Protein AF-A0A4D9DZ96-F1 (afdb_monomer)

pLDDT: mean 73.85, std 21.6, range [24.02, 98.56]

Sequence (1120 aa):
MMEALGLLLLLVPASGSAAPAWDPAGYLLYCPCMGRFGNQADHFLGSLAFAKTLNRTLAVPPWIEYRHHRPPYTNLHVSYKEYFKLEPLLEYHRVISLEDFMKRLAPIHWPPGKRVAYCFEAAAQRSSDKRTCPMKDGNPFGPFWNQFNVEFNRSELFGGISFSLSYKDHWIQRFPPSEHPVLALPGAPAQFPVLEEHRPLHKYVVWSDEMVQKGEAYIHSLLVRPYVGIHLRIGSDWKNACNMLKDGTAGSHFMASPQCVGYDRNNAVPLTMDMCLPDLKEIKRALKLWVKEVEAKSVYIATDSEPYTTEIQQLFKGKIKVVNVQPEVAQIDLYILGQSDHFIGNCVSSFTAFVKRERFQHSWPSWITRLSNLPSHRPVIMSKLKSSESVRVVVRCRPMNGKEKAASYDKVVDVDVKLGQVSVKNPRGTSHELPKTFTFDAVYDWNSKQFELYDETFRLLVDSVLQGFNGTIFAYGQTGTGKTYTMEGVRGDPEKRGVIPNSFDHIFTHISRSQNQQYLVRASYLEIYQEEIRDLLSKDQSKRLELKERPDTGVYVKDLSSFVTKSVKEIEHVMNVGNQNRSVGATNMNEHSSRSHAIFVITIECSEVGLDGENHIRVGKLNLVDLAGSERQAKTGAQGERLKEATKINLSLSALGNVISALVDGKSTHIPYRDSKLTRLLQDSLGGNAKTVMVANIGPASYNVEETLTTLRYANRAKNIKNKPRVNEDPKDALLREFQEEIARLKAQLEKRSVGKRKRRERRRDGGEEEEEDGEEGDEGDDKDDYWREQQEKLEIEKKAIVEDHSLVAEEKMRLLKEKEKKMEDLKREKEAAEMLGAKIKAMESKLLVGGKNIVDHTNEQQKILEQKRQEIAEQKRREREIQQQMESRDEETLELKETYSSLQQEVDIKTKKLKKLFSKLQAVKAEIHDLQEEHIKERQELEQTQNELTRELKLKHLIIENFIPLEEKNKIMNRSFFDEEEDQWKLHPITRLDNQQMMKRPVSAVGYKRPLSQHARMSMMIRPEARYRAENIVLLELDMPSRTTRDYEGPAIAPKVQAALAAALQDEDEIQVDASTFESMSNKKSKSRPKTGRKSGGSSSSGSSGSPLYPQSRGLVPK

Secondary structure (DSSP, 8-state):
----S------PPP---PPPPP-TT-EEEE---SSSHHHHHHHHHHHHHHHHHTT-EEEEPPEEE--TTSTT-PPEEE-HHHHB-SGGGGGTS-EEEHHHIIIIIHHHHS-TTS-EEEEEHHHHTTSTTSSS--SSSSTTHHHHHHTTT---SEEEEE-S--SSGGGHHHHHHHS-TTT-SEEEESS-SS-SSPPGGGGGGGGG-PBPHHHHHHHHHHHHHH--SSEEEEEE---HHHHHHHGGGTTSTT-S--TTTHHHH-S-TTS-----HHHHS--HHHHHHHHHHHHHHTT-SEEEEEESS---HHHHHHHTTTSSEEEE---SSHHHHHHHHHT-SEEEE-SS-HHHHHHHHHHHHTT--EEE---S--------SS----SSEEPEEEEEEPPPPHHHHHTT--B-EEEETTTTEEEE--TTS-TTPPPEEEE-SEEE-TT--HHHHIIIIIHHHHHHHHTTB-EEEEEESSTTSSHHHHHTB-TT-TTTB-HHHHHHHHHHHHHHH-SSEEEEEEEEEEEEETTEEEESS-S-SS-EE-EEEETTTEEEETT---EE-SSHHHHHHHHHHHHHHHHHT--TT--GGGSSEEEEEEEEEEEEE-TTSSEEEEEEEEEEEEPPP---GGGT---THHHHHHHHHHHHHHHHHHHHHHHHHS--S---GGG-HHHHHTGGGTTSSSEEEEEEEE--BGGGHHHHHHHHHHHHHHTT-EE---B-B-TTHHHHHHHHHHHHHHHHHHHHHHHHHHTTSSSS---------------TTSHHHHHHHHHHHHHHHHHHHHHH-SSS-HHHHHHHHHHHHHHHHHHHHHHHHHHHHHHHHHHHHTTSEES--S--HHHHHHHHHHHHHHHHHHHHHHHHHHHHHHHHHHHHHHHHHH---SSHHHHHHHHHHHHHHHHHHHHHHHHHHHHHHHHHHHHHHHHHHHHHHHHHHHHHHHHHHHHHS-HHHHHHHHTTEEEETTTTEEEEPP---SS---PPPPPPPTTSSSS---HHHHHHHHH---GGGS---S----PPPPS--TTS-PPPP--HHHHHHHHHTTSPPPP-----TT-S--------------------------------PPPP----

Solvent-accessible surface area (backbone atoms only — not comparable to full-atom values): 64951 Å² total; per-residue (Å²): 136,78,91,91,89,86,87,89,86,86,83,79,80,77,94,68,87,75,76,88,75,87,61,78,54,12,36,34,38,43,34,59,58,52,74,51,63,35,46,31,51,29,22,46,41,30,32,54,52,40,19,52,67,69,58,19,35,27,31,48,46,48,48,61,44,80,29,77,91,43,89,91,45,55,72,45,76,43,57,52,64,69,53,24,46,66,70,56,36,53,80,78,36,60,67,44,48,34,67,57,41,57,70,70,44,25,74,80,78,49,34,84,85,65,28,48,32,40,38,46,45,82,48,8,54,70,34,97,82,44,60,46,50,62,47,47,69,56,86,51,29,26,66,64,37,51,77,72,73,54,66,69,72,49,51,49,73,43,74,101,73,62,72,51,80,92,34,43,66,62,48,48,71,76,50,37,31,90,85,38,41,58,45,34,29,53,41,49,53,40,51,85,50,49,52,77,87,40,50,70,56,52,76,34,67,39,68,14,71,68,45,50,54,54,31,51,52,50,44,70,74,74,51,44,86,37,24,35,15,35,48,45,62,71,25,76,78,47,52,64,61,47,49,48,55,75,75,58,76,50,55,36,76,42,71,29,14,38,83,70,27,42,84,50,82,83,74,30,44,82,59,52,60,60,29,46,48,58,50,76,66,54,52,50,49,54,49,59,48,52,38,59,80,55,66,28,43,16,36,41,44,39,52,71,62,78,71,58,52,68,68,55,27,55,74,48,72,70,74,34,51,62,44,71,76,84,60,97,50,67,66,46,48,46,45,48,40,42,69,31,58,30,27,42,31,37,29,34,40,34,60,36,50,51,35,58,46,54,24,55,74,77,69,46,50,74,50,51,63,64,100,65,97,76,90,82,89,83,86,72,100,64,85,80,76,63,85,49,44,57,29,42,30,32,40,36,34,37,64,80,46,75,66,48,59,74,67,67,47,51,78,30,55,50,68,38,65,72,79,15,28,42,34,37,51,65,90,86,51,61,102,79,64,74,62,54,67,48,75,46,81,38,38,37,47,61,82,62,50,42,62,59,54,30,67,72,64,49,40,71,45,53,56,39,18,78,69,5,17,30,22,32,42,38,29,42,27,41,65,91,21,42,37,58,49,49,40,51,32,40,84,96,37,87,70,44,29,10,53,53,60,52,46,42,52,52,51,49,53,46,53,60,69,38,68,83,36,35,40,44,42,32,44,33,42,35,36,42,44,74,80,42,36,35,45,28,72,45,92,60,76,81,56,72,47,50,81,46,72,44,98,88,74,44,62,44,65,51,91,63,62,71,44,80,37,93,45,53,70,47,49,50,45,53,52,49,50,22,53,48,49,57,51,74,69,50,62,101,83,60,76,57,70,43,58,26,31,38,40,41,34,41,38,37,38,38,38,32,62,47,104,82,70,53,73,38,46,27,45,7,39,37,40,43,33,37,47,33,39,66,61,64,70,85,80,67,76,58,60,72,71,54,33,60,46,51,52,41,43,46,43,39,55,49,27,42,51,50,32,44,46,34,59,53,69,70,76,52,94,65,65,56,33,79,70,20,67,61,30,43,68,40,38,37,52,59,56,25,54,13,45,29,38,43,36,37,22,26,59,28,36,45,91,46,46,65,59,36,49,53,38,49,55,51,45,63,46,44,39,64,26,51,13,42,58,48,69,39,51,45,80,60,43,53,50,48,48,56,50,46,57,48,48,50,52,50,50,55,52,47,48,70,50,42,64,72,44,55,84,73,65,82,83,80,82,79,81,86,82,88,87,87,82,90,82,82,88,76,80,92,72,66,74,64,64,56,54,57,50,55,54,51,52,52,55,49,51,52,52,50,52,59,71,68,52,83,85,61,57,69,71,60,46,52,50,52,51,55,52,54,52,49,52,54,53,55,55,49,52,53,51,58,51,50,54,58,47,53,56,51,48,58,68,44,60,79,65,52,42,71,32,76,85,79,95,60,65,77,58,53,52,56,49,50,54,53,50,51,53,48,51,53,52,49,52,49,53,48,52,49,38,59,48,47,54,51,46,54,55,49,44,54,54,44,55,74,70,62,76,78,65,93,43,73,66,57,41,49,56,49,49,52,51,51,49,50,56,50,48,48,54,49,49,50,52,52,47,51,55,48,55,50,50,52,49,51,53,49,53,48,50,57,48,52,52,51,51,51,53,52,48,53,53,49,51,51,53,48,54,48,45,72,76,74,44,58,68,69,58,51,48,56,48,58,80,32,47,44,76,37,86,89,80,76,41,80,43,68,65,76,94,72,76,78,91,72,102,67,85,80,78,79,76,58,38,101,81,75,35,87,59,90,76,56,71,66,60,58,52,48,58,74,74,44,90,58,71,91,76,59,89,75,79,88,71,95,77,87,78,87,75,72,100,69,59,91,86,76,63,83,79,79,76,79,52,68,69,57,57,51,51,52,51,59,74,67,54,83,80,78,85,84,78,80,78,76,88,72,85,70,90,89,90,85,88,82,89,84,83,85,82,93,85,85,93,84,89,90,86,80,92,88,85,90,88,89,90,86,89,90,85,85,83,86,82,87,86,79,92,130

Organism: NCBI:txid55544

InterPro domains:
  IPR001752 Kinesin motor domain [PF00225] (396-721)
  IPR001752 Kinesin motor domain [PR00380] (468-489)
  IPR001752 Kinesin motor domain [PR00380] (587-604)
  IPR001752 Kinesin motor domain [PR00380] (621-639)
  IPR001752 Kinesin motor domain [PR00380] (671-692)
  IPR001752 Kinesin motor domain [PS50067] (390-721)
  IPR001752 Kinesin motor domain [SM00129] (388-729)
  IPR019378 GDP-fucose protein O-fucosyltransferase [PF10250] (27-359)
  IPR019821 Kinesin motor domain, conserved site [PS00411] (620-631)
  IPR027417 P-loop containing nucleoside triphosphate hydrolase [SSF52540] (390-753)
  IPR036961 Kinesin motor domain superfamily [G3DSA:3.40.850.10] (389-740)
  IPR039922 GDP-fucose protein O-fucosyltransferase 1 [PTHR21420] (8-366)
  IPR039922 GDP-fucose protein O-fucosyltransferase 1 [cd11302] (23-367)

Foldseek 3Di:
DDDDDDDDDDDDDDDDDDQDDQDLQAEEAEDQQDDAPLSSVQLQLLLLVLCVLSQHEYQAEFGWAQVCVDPPRDIDGHWLQQWFDPVLSVVVHHYDHNVSCLVPPCVPPPDQQNAEEEEELVQLCPDPVSADHPQQPDPPRVVRCVVSPDDHDHYDYDDPAALDSVCSVVCCVVAPCVVNRYHYYSHRSADFRRDPVSLLVLVSGHTHPVLVVLLVVCCVPQFDPQEEEEEAEADPVQVVQLVVVVVVPCWQDAGQLCLPQNPDSLRGDTDDSCLRHNDPVLVLVVCVVVCVVRVGQEYEYDYPDDGCQVVNCVSCPVRHHYDYDPDPDCSSSLSNLLPHQAYEYRNNDSSRVSSSSSCVVVVHHYDYDDPDDDDDDDDDDDDDDDLWDFFAEEEEAADADPVLVVVVFDQQWDDDQLQQKIWGDAPPDDPPDGTDMFHGLGYHYNVRWQVNCCLQPVVVQLVVLLVQWEEEEEEAFAPPLQLCQQQQFDPPDPRRGHNPLVSQVVNLVVLQPDAQKWKWKKKWKWKQFLLWIAGLQDPDRPDTWDWDADPQPGIDTPPGDIDTDNHSVRVVVSVVSSVVSQVVPDDPPDPSLQQMKMKMKMKMWMWHQDPVRDTWIWIYIYIRIRAHGPDDPVVVPDDDVRSSRVVSSNQLVVLVLQQLQCQQVSPDPDRSLVSGPNSSVCVCVFQHAHHHYYYQRDYRGNVCSVSRVVSSVSSSSSSRTIHRHDIGIPPVSVVVVVVVVVVVVVVVVVVVVVVVVVVVPPPDDDDDDDDDDDDDDDDPPDPVVVVLVVVLVVLVVVLVVLVPDPPDDPVVSVVVNVVSVVVNVVSVVVVVVVVVVVVVVVVVVVSMRHHDPDDDVVVVVVVVVVSVVSSVVSVVSSVVSVVVNVVVVVCVVVVVVPDPDPDPVSVVVVVVVVVVVVVSVVVSVVVVVVVVVVVVVVVVVVVVVVVVVVVLVVVVVVVCCVPPPDPVVVVQQVVQWDQDPSRRDTDGHDPDDPDDPDDDDQDADPVRHPDDDDPVLVVVVVVDVDCVSDPDCPDDDDDDDDPDDPVRDDDDDQDVVNVVVVVVSPDDDDDPPPDPPPPDDDDDDDDDDDDDDDDDDDDDDDDDDDDDDDDDDDDDDDDD

Structure (mmCIF, N/CA/C/O backbone):
data_AF-A0A4D9DZ96-F1
#
_entry.id   AF-A0A4D9DZ96-F1
#
loop_
_atom_site.group_PDB
_atom_site.id
_atom_site.type_symbol
_atom_site.label_atom_id
_atom_site.label_alt_id
_atom_site.label_comp_id
_atom_site.label_asym_id
_atom_site.label_entity_id
_atom_site.label_seq_id
_atom_site.pdbx_PDB_ins_code
_atom_site.Cartn_x
_atom_site.Cartn_y
_atom_site.Cartn_z
_atom_site.occupancy
_atom_site.B_iso_or_equiv
_atom_site.auth_seq_id
_atom_site.auth_comp_id
_atom_site.auth_asym_id
_atom_site.auth_atom_id
_atom_site.pdbx_PDB_model_num
ATOM 1 N N . MET A 1 1 ? -26.542 -53.491 -30.931 1.00 39.53 1 MET A N 1
ATOM 2 C CA . MET A 1 1 ? -25.131 -53.084 -30.780 1.00 39.53 1 MET A CA 1
ATOM 3 C C . MET A 1 1 ? -24.947 -52.476 -29.398 1.00 39.53 1 MET A C 1
ATOM 5 O O . MET A 1 1 ? -25.154 -51.284 -29.224 1.00 39.53 1 MET A O 1
ATOM 9 N N . MET A 1 2 ? -24.637 -53.319 -28.412 1.00 34.88 2 MET A N 1
ATOM 10 C CA . MET A 1 2 ? -23.729 -52.920 -27.330 1.00 34.88 2 MET A CA 1
ATOM 11 C C . MET A 1 2 ? -22.306 -53.327 -27.758 1.00 34.88 2 MET A C 1
ATOM 13 O O . MET A 1 2 ? -22.164 -53.907 -28.833 1.00 34.88 2 MET A O 1
ATOM 17 N N . GLU A 1 3 ? -21.313 -53.058 -26.905 1.00 36.91 3 GLU A N 1
ATOM 18 C CA . GLU A 1 3 ? -19.900 -53.463 -27.039 1.00 36.91 3 GLU A CA 1
ATOM 19 C C . GLU A 1 3 ? -19.127 -52.855 -28.227 1.00 36.91 3 GLU A C 1
ATOM 21 O O . GLU A 1 3 ? -19.343 -53.231 -29.373 1.00 36.91 3 GLU A O 1
ATOM 26 N N . ALA A 1 4 ? -18.193 -51.934 -27.919 1.00 33.97 4 ALA A N 1
ATOM 27 C CA . ALA A 1 4 ? -16.845 -51.807 -28.522 1.00 33.97 4 ALA A CA 1
ATOM 28 C C . ALA A 1 4 ? -16.198 -50.418 -28.273 1.00 33.97 4 ALA A C 1
ATOM 30 O O . ALA A 1 4 ? -15.840 -49.730 -29.225 1.00 33.97 4 ALA A O 1
ATOM 31 N N . LEU A 1 5 ? -16.031 -49.969 -27.015 1.00 36.50 5 LEU A N 1
ATOM 32 C CA . LEU A 1 5 ? -15.214 -48.768 -26.717 1.00 36.50 5 LEU A CA 1
ATOM 33 C C . LEU A 1 5 ? -14.742 -48.681 -25.248 1.00 36.50 5 LEU A C 1
ATOM 35 O O . LEU A 1 5 ? -14.923 -47.673 -24.572 1.00 36.50 5 LEU A O 1
ATOM 39 N N . GLY A 1 6 ? -14.148 -49.760 -24.726 1.00 36.69 6 GLY A N 1
ATOM 40 C CA . GLY A 1 6 ? -13.802 -49.844 -23.301 1.00 36.69 6 GLY A CA 1
ATOM 41 C C . GLY A 1 6 ? -12.671 -50.805 -22.943 1.00 36.69 6 GLY A C 1
ATOM 42 O O . GLY A 1 6 ? -12.884 -51.655 -22.089 1.00 36.69 6 GLY A O 1
ATOM 43 N N . LEU A 1 7 ? -11.492 -50.692 -23.578 1.00 37.56 7 LEU A N 1
ATOM 44 C CA . LEU A 1 7 ? -10.259 -51.371 -23.129 1.00 37.56 7 LEU A CA 1
ATOM 45 C C . LEU A 1 7 ? -8.986 -50.847 -23.841 1.00 37.56 7 LEU A C 1
ATOM 47 O O . LEU A 1 7 ? -8.468 -51.489 -24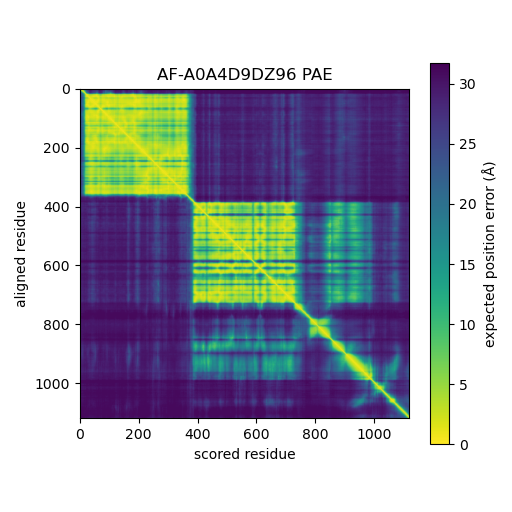.747 1.00 37.56 7 LEU A O 1
ATOM 51 N N . LEU A 1 8 ? -8.449 -49.687 -23.428 1.00 34.34 8 LEU A N 1
ATOM 52 C CA . LEU A 1 8 ? -7.035 -49.340 -23.693 1.00 34.34 8 LEU A CA 1
ATOM 53 C C . LEU A 1 8 ? -6.453 -48.295 -22.716 1.00 34.34 8 LEU A C 1
ATOM 55 O O . LEU A 1 8 ? -5.857 -47.300 -23.123 1.00 34.34 8 LEU A O 1
ATOM 59 N N . LEU A 1 9 ? -6.637 -48.498 -21.409 1.00 39.06 9 LEU A N 1
ATOM 60 C CA . LEU A 1 9 ? -6.108 -47.581 -20.395 1.00 39.06 9 LEU A CA 1
ATOM 61 C C . LEU A 1 9 ? -5.685 -48.345 -19.131 1.00 39.06 9 LEU A C 1
ATOM 63 O O . LEU A 1 9 ? -6.440 -48.393 -18.170 1.00 39.06 9 LEU A O 1
ATOM 67 N N . LEU A 1 10 ? -4.501 -48.980 -19.173 1.00 37.81 10 LEU A N 1
ATOM 68 C CA . LEU A 1 10 ? -3.657 -49.357 -18.017 1.00 37.81 10 LEU A CA 1
ATOM 69 C C . LEU A 1 10 ? -2.380 -50.102 -18.476 1.00 37.81 10 LEU A C 1
ATOM 71 O O . LEU A 1 10 ? -2.301 -51.325 -18.446 1.00 37.81 10 LEU A O 1
ATOM 75 N N . LEU A 1 11 ? -1.348 -49.349 -18.866 1.00 30.81 11 LEU A N 1
ATOM 76 C CA . LEU A 1 11 ? 0.047 -49.818 -18.867 1.00 30.81 11 LEU A CA 1
ATOM 77 C C . LEU A 1 11 ? 0.940 -48.724 -18.270 1.00 30.81 11 LEU A C 1
ATOM 79 O O . LEU A 1 11 ? 1.714 -48.064 -18.957 1.00 30.81 11 LEU A O 1
ATOM 83 N N . VAL A 1 12 ? 0.796 -48.521 -16.959 1.00 33.97 12 VAL A N 1
ATOM 84 C CA . VAL A 1 12 ? 1.795 -47.805 -16.157 1.00 33.97 12 VAL A CA 1
ATOM 85 C C . VAL A 1 12 ? 2.958 -48.776 -15.925 1.00 33.97 12 VAL A C 1
ATOM 87 O O . VAL A 1 12 ? 2.726 -49.835 -15.336 1.00 33.97 12 VAL A O 1
ATOM 90 N N . PRO A 1 13 ? 4.195 -48.476 -16.364 1.00 33.97 13 PRO A N 1
ATOM 91 C CA . PRO A 1 13 ? 5.343 -49.310 -16.033 1.00 33.97 13 PRO A CA 1
ATOM 92 C C . PRO A 1 13 ? 5.570 -49.304 -14.520 1.00 33.97 13 PRO A C 1
ATOM 94 O O . PRO A 1 13 ? 5.588 -48.241 -13.897 1.00 33.97 13 PRO A O 1
ATOM 97 N N . ALA A 1 14 ? 5.762 -50.483 -13.925 1.00 31.83 14 ALA A N 1
ATOM 98 C CA . ALA A 1 14 ? 6.135 -50.584 -12.518 1.00 31.83 14 ALA A CA 1
ATOM 99 C C . ALA A 1 14 ? 7.465 -49.852 -12.254 1.00 31.83 14 ALA A C 1
ATOM 101 O O . ALA A 1 14 ? 8.344 -49.801 -13.117 1.00 31.83 14 ALA A O 1
ATOM 102 N N . SER A 1 15 ? 7.616 -49.295 -11.051 1.00 38.47 15 SER A N 1
ATOM 103 C CA . SER A 1 15 ? 8.721 -48.411 -10.667 1.00 38.47 15 SER A CA 1
ATOM 104 C C . SER A 1 15 ? 10.066 -49.140 -10.503 1.00 38.47 15 SER A C 1
ATOM 106 O O . SER A 1 15 ? 10.561 -49.322 -9.391 1.00 38.47 15 SER A O 1
ATOM 108 N N . GLY A 1 16 ? 10.676 -49.539 -11.619 1.00 30.33 16 GLY A N 1
ATOM 109 C CA . GLY A 1 16 ? 12.096 -49.873 -11.708 1.00 30.33 16 GLY A CA 1
ATOM 110 C C . GLY A 1 16 ? 12.934 -48.609 -11.917 1.00 30.33 16 GLY A C 1
ATOM 111 O O . GLY A 1 16 ? 12.574 -47.743 -12.714 1.00 30.33 16 GLY A O 1
ATOM 112 N N . SER A 1 17 ? 14.057 -48.477 -11.209 1.00 44.12 17 SER A N 1
ATOM 113 C CA . SER A 1 17 ? 14.891 -47.271 -11.275 1.00 44.12 17 SER A CA 1
ATOM 114 C C . SER A 1 17 ? 15.681 -47.189 -12.588 1.00 44.12 17 SER A C 1
ATOM 116 O O . SER A 1 17 ? 16.796 -47.709 -12.684 1.00 44.12 17 SER A O 1
ATOM 118 N N . ALA A 1 18 ? 15.127 -46.498 -13.586 1.00 46.72 18 ALA A N 1
ATOM 119 C CA . ALA A 1 18 ? 15.883 -46.068 -14.757 1.00 46.72 18 ALA A CA 1
ATOM 120 C C . ALA A 1 18 ? 17.106 -45.236 -14.321 1.00 46.72 18 ALA A C 1
ATOM 122 O O . ALA A 1 18 ? 17.021 -44.400 -13.417 1.00 46.72 18 ALA A O 1
ATOM 123 N N . ALA A 1 19 ? 18.261 -45.466 -14.950 1.00 54.44 19 ALA A N 1
ATOM 124 C CA . ALA A 1 19 ? 19.440 -44.642 -14.701 1.00 54.44 19 ALA A CA 1
ATOM 125 C C . ALA A 1 19 ? 19.178 -43.198 -15.177 1.00 54.44 19 ALA A C 1
ATOM 127 O O . ALA A 1 19 ? 18.548 -43.021 -16.222 1.00 54.44 19 ALA A O 1
ATOM 128 N N . PRO A 1 20 ? 19.652 -42.162 -14.456 1.00 69.31 20 PRO A N 1
ATOM 129 C CA . PRO A 1 20 ? 19.476 -40.784 -14.897 1.00 69.31 20 PRO A CA 1
ATOM 130 C C . PRO A 1 20 ? 20.194 -40.582 -16.233 1.00 69.31 20 PRO A C 1
ATOM 132 O O . PRO A 1 20 ? 21.405 -40.777 -16.329 1.00 69.31 20 PRO A O 1
ATOM 135 N N . ALA A 1 21 ? 19.433 -40.209 -17.260 1.00 85.50 21 ALA A N 1
ATOM 136 C CA . ALA A 1 21 ? 19.967 -39.902 -18.578 1.00 85.50 21 ALA A CA 1
ATOM 137 C C . ALA A 1 21 ? 20.723 -38.562 -18.577 1.00 85.50 21 ALA A C 1
ATOM 139 O O . ALA A 1 21 ? 20.488 -37.689 -17.736 1.00 85.50 21 ALA A O 1
ATOM 140 N N . TRP A 1 22 ? 21.621 -38.397 -19.547 1.00 94.94 22 TRP A N 1
ATOM 141 C CA . TRP A 1 22 ? 22.311 -37.133 -19.783 1.00 94.94 22 TRP A CA 1
ATOM 142 C C . TRP A 1 22 ? 21.362 -36.094 -20.400 1.00 94.94 22 TRP A C 1
ATOM 144 O O . TRP A 1 22 ? 20.774 -36.338 -21.453 1.00 94.94 22 TRP A O 1
ATOM 154 N N . ASP A 1 23 ? 21.238 -34.929 -19.765 1.00 96.00 23 ASP A N 1
ATOM 155 C CA . ASP A 1 23 ? 20.425 -33.808 -20.239 1.00 96.00 23 ASP A CA 1
ATOM 156 C C . ASP A 1 23 ? 21.188 -32.980 -21.296 1.00 96.00 23 ASP A C 1
ATOM 158 O O . ASP A 1 23 ? 22.178 -32.322 -20.953 1.00 96.00 23 ASP A O 1
ATOM 162 N N . PRO A 1 24 ? 20.748 -32.946 -22.571 1.00 94.62 24 PRO A N 1
ATOM 163 C CA . PRO A 1 24 ? 21.386 -32.134 -23.606 1.00 94.62 24 PRO A CA 1
ATOM 164 C C . PRO A 1 24 ? 21.185 -30.622 -23.406 1.00 94.62 24 PRO A C 1
ATOM 166 O O . PRO A 1 24 ? 21.947 -29.839 -23.970 1.00 94.62 24 PRO A O 1
ATOM 169 N N . ALA A 1 25 ? 20.219 -30.190 -22.586 1.00 94.94 25 ALA A N 1
ATOM 170 C CA . ALA A 1 25 ? 20.098 -28.792 -22.163 1.00 94.94 25 ALA A CA 1
ATOM 171 C C . ALA A 1 25 ? 21.093 -28.421 -21.039 1.00 94.94 25 ALA A C 1
ATOM 173 O O . ALA A 1 25 ? 21.177 -27.259 -20.640 1.00 94.94 25 ALA A O 1
ATOM 174 N N . GLY A 1 26 ? 21.901 -29.381 -20.578 1.00 97.06 26 GLY A N 1
ATOM 175 C CA . GLY A 1 26 ? 23.037 -29.162 -19.693 1.00 97.06 26 GLY A CA 1
ATOM 176 C C . GLY A 1 26 ? 22.672 -28.967 -18.223 1.00 97.06 26 GLY A C 1
ATOM 177 O O . GLY A 1 26 ? 21.510 -28.981 -17.820 1.00 97.06 26 GLY A O 1
ATOM 178 N N . TYR A 1 27 ? 23.706 -28.780 -17.405 1.00 98.31 27 TYR A N 1
ATOM 179 C CA . TYR A 1 27 ? 23.619 -28.810 -15.945 1.00 98.31 27 TYR A CA 1
ATOM 180 C C . TYR A 1 27 ? 24.064 -27.496 -15.301 1.00 98.31 27 TYR A C 1
ATOM 182 O O . TYR A 1 27 ? 24.907 -26.773 -15.846 1.00 98.31 27 TYR A O 1
ATOM 190 N N . LEU A 1 28 ? 23.513 -27.223 -14.118 1.00 98.50 28 LEU A N 1
ATOM 191 C CA . LEU A 1 28 ? 23.924 -26.158 -13.206 1.00 98.50 28 LEU A CA 1
ATOM 192 C C . LEU A 1 28 ? 24.407 -26.777 -11.887 1.00 98.50 28 LEU A C 1
ATOM 194 O O . LEU A 1 28 ? 23.646 -27.471 -11.211 1.00 98.50 28 LEU A O 1
ATOM 198 N N . LEU A 1 29 ? 25.663 -26.514 -11.527 1.00 98.50 29 LEU A N 1
ATOM 199 C CA . LEU A 1 29 ? 26.319 -26.969 -10.299 1.00 98.50 29 LEU A CA 1
ATOM 200 C C . LEU A 1 29 ? 26.735 -25.748 -9.470 1.00 98.50 29 LEU A C 1
ATOM 202 O O . LEU A 1 29 ? 27.237 -24.764 -10.016 1.00 98.50 29 LEU A O 1
ATOM 206 N N . TYR A 1 30 ? 26.591 -25.819 -8.148 1.00 98.31 30 TYR A N 1
ATOM 207 C CA . TYR A 1 30 ? 27.046 -24.764 -7.241 1.00 98.31 30 TYR A CA 1
ATOM 208 C C . TYR A 1 30 ? 27.451 -25.329 -5.876 1.00 98.31 30 TYR A C 1
ATOM 210 O O . TYR A 1 30 ? 26.953 -26.372 -5.455 1.00 98.31 30 TYR A O 1
ATOM 218 N N . CYS A 1 31 ? 28.317 -24.612 -5.158 1.00 96.88 31 CYS A N 1
ATOM 219 C CA . CYS A 1 31 ? 28.528 -24.849 -3.730 1.00 96.88 31 CYS A CA 1
ATOM 220 C C . CYS A 1 31 ? 27.552 -24.006 -2.884 1.00 96.88 31 CYS A C 1
ATOM 222 O O . CYS A 1 31 ? 27.464 -22.792 -3.105 1.00 96.88 31 CYS A O 1
ATOM 224 N N . PRO A 1 32 ? 26.894 -24.555 -1.845 1.00 95.94 32 PRO A N 1
ATOM 225 C CA . PRO A 1 32 ? 26.124 -23.783 -0.868 1.00 95.94 32 PRO A CA 1
ATOM 226 C C . PRO A 1 32 ? 27.050 -23.059 0.139 1.00 95.94 32 PRO A C 1
ATOM 228 O O . PRO A 1 32 ? 26.801 -23.023 1.338 1.00 95.94 32 PRO A O 1
ATOM 231 N N . CYS A 1 33 ? 28.134 -22.458 -0.358 1.00 90.31 33 CYS A N 1
ATOM 232 C CA . CYS A 1 33 ? 29.324 -22.020 0.379 1.00 90.31 33 CYS A CA 1
ATOM 233 C C . CYS A 1 33 ? 29.138 -20.803 1.323 1.00 90.31 33 CYS A C 1
ATOM 235 O O . CYS A 1 33 ? 30.130 -20.246 1.791 1.00 90.31 33 CYS A O 1
ATOM 237 N N . MET A 1 34 ? 27.907 -20.355 1.605 1.00 91.50 34 MET A N 1
ATOM 238 C CA . MET A 1 34 ? 27.642 -19.151 2.406 1.00 91.50 34 MET A CA 1
ATOM 239 C C . MET A 1 34 ? 26.656 -19.415 3.547 1.00 91.50 34 MET A C 1
ATOM 241 O O . MET A 1 34 ? 25.475 -19.670 3.317 1.00 91.50 34 MET A O 1
ATOM 245 N N . GLY A 1 35 ? 27.135 -19.250 4.782 1.00 90.06 35 GLY A N 1
ATOM 246 C CA . GLY A 1 35 ? 26.326 -19.349 5.998 1.00 90.06 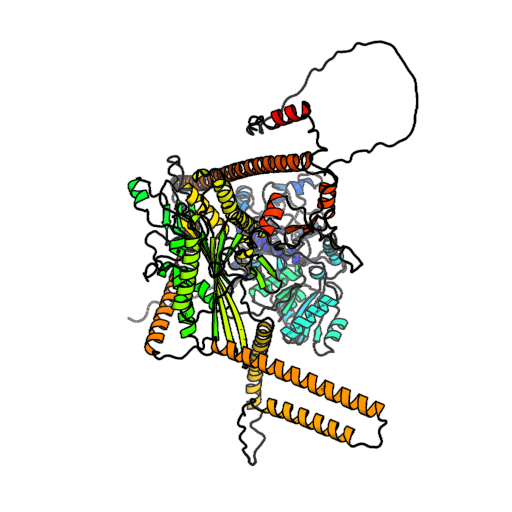35 GLY A CA 1
ATOM 247 C C . GLY A 1 35 ? 25.887 -20.775 6.349 1.00 90.06 35 GLY A C 1
ATOM 248 O O . GLY A 1 35 ? 26.294 -21.752 5.725 1.00 90.06 35 GLY A O 1
ATOM 249 N N . ARG A 1 36 ? 25.052 -20.897 7.387 1.00 92.38 36 ARG A N 1
ATOM 250 C CA . ARG A 1 36 ? 24.479 -22.182 7.840 1.00 92.38 36 ARG A CA 1
ATOM 251 C C . ARG A 1 36 ? 23.202 -22.513 7.058 1.00 92.38 36 ARG A C 1
ATOM 253 O O . ARG A 1 36 ? 22.750 -21.713 6.242 1.00 92.38 36 ARG A O 1
ATOM 260 N N . PHE A 1 37 ? 22.600 -23.665 7.355 1.00 95.38 37 PHE A N 1
ATOM 261 C CA . PHE A 1 37 ? 21.397 -24.213 6.714 1.00 95.38 37 PHE A CA 1
ATOM 262 C C . PHE A 1 37 ? 20.356 -23.172 6.249 1.00 95.38 37 PHE A C 1
ATOM 264 O O . PHE A 1 37 ? 19.980 -23.179 5.084 1.00 95.38 37 PHE A O 1
ATOM 271 N N . GLY A 1 38 ? 19.935 -22.222 7.097 1.00 94.38 38 GLY A N 1
ATOM 272 C CA . GLY A 1 38 ? 18.953 -21.195 6.707 1.00 94.38 38 GLY A CA 1
ATOM 273 C C . GLY A 1 38 ? 19.393 -20.300 5.534 1.00 94.38 38 GLY A C 1
ATOM 274 O O . GLY A 1 38 ? 18.586 -19.976 4.669 1.00 94.38 38 GLY A O 1
ATOM 275 N N . ASN A 1 39 ? 20.677 -19.932 5.453 1.00 96.19 39 ASN A N 1
ATOM 276 C CA . ASN A 1 39 ? 21.232 -19.204 4.303 1.00 96.19 39 ASN A CA 1
ATOM 277 C C . ASN A 1 39 ? 21.308 -20.105 3.062 1.00 96.19 39 ASN A C 1
ATOM 279 O O . ASN A 1 39 ? 20.950 -19.687 1.963 1.00 96.19 39 ASN A O 1
ATOM 283 N N . GLN A 1 40 ? 21.735 -21.356 3.253 1.00 97.62 40 GLN A N 1
ATOM 284 C CA . GLN A 1 40 ? 21.860 -22.352 2.188 1.00 97.62 40 GLN A CA 1
ATOM 285 C C . GLN A 1 40 ? 20.492 -22.696 1.573 1.00 97.62 40 GLN A C 1
ATOM 287 O O . GLN A 1 40 ? 20.398 -22.876 0.362 1.00 97.62 40 GLN A O 1
ATOM 292 N N . ALA A 1 41 ? 19.426 -22.731 2.378 1.00 97.25 41 ALA A N 1
ATOM 293 C CA . ALA A 1 41 ? 18.057 -22.987 1.938 1.00 97.25 41 ALA A CA 1
ATOM 294 C C . ALA A 1 41 ? 17.463 -21.810 1.142 1.00 97.25 41 ALA A C 1
ATOM 296 O O . ALA A 1 41 ? 16.842 -22.031 0.104 1.00 97.25 41 ALA A O 1
ATOM 297 N N . ASP A 1 42 ? 17.694 -20.562 1.568 1.00 96.88 42 ASP A N 1
ATOM 298 C CA . ASP A 1 42 ? 17.354 -19.368 0.776 1.00 96.88 42 ASP A CA 1
ATOM 299 C C . ASP A 1 42 ? 18.071 -19.385 -0.588 1.00 96.88 42 ASP A C 1
ATOM 301 O O . ASP A 1 42 ? 17.451 -19.184 -1.636 1.00 96.88 42 ASP A O 1
ATOM 305 N N . HIS A 1 43 ? 19.366 -19.711 -0.577 1.00 97.75 43 HIS A N 1
ATOM 306 C CA . HIS A 1 43 ? 20.181 -19.880 -1.777 1.00 97.75 43 HIS A CA 1
ATOM 307 C C . HIS A 1 43 ? 19.711 -21.030 -2.680 1.00 97.75 43 HIS A C 1
ATOM 309 O O . HIS A 1 43 ? 19.737 -20.885 -3.902 1.00 97.75 43 HIS A O 1
ATOM 315 N N . PHE A 1 44 ? 19.259 -22.152 -2.115 1.00 98.25 44 PHE A N 1
ATOM 316 C CA . PHE A 1 44 ? 18.708 -23.276 -2.875 1.00 98.25 44 PHE A CA 1
ATOM 317 C C . PHE A 1 44 ? 17.459 -22.867 -3.665 1.00 98.25 44 PHE A C 1
ATOM 319 O O . PHE A 1 44 ? 17.391 -23.134 -4.863 1.00 98.25 44 PHE A O 1
ATOM 326 N N . LEU A 1 45 ? 16.513 -22.151 -3.043 1.00 97.81 45 LEU A N 1
ATOM 327 C CA . LEU A 1 45 ? 15.293 -21.691 -3.721 1.00 97.81 45 LEU A CA 1
ATOM 328 C C . LEU A 1 45 ? 15.604 -20.760 -4.906 1.00 97.81 45 LEU A C 1
ATOM 330 O O . LEU A 1 45 ? 15.027 -20.920 -5.981 1.00 97.81 45 LEU A O 1
ATOM 334 N N . GLY A 1 46 ? 16.556 -19.833 -4.743 1.00 96.62 46 GLY A N 1
ATOM 335 C CA . GLY A 1 46 ? 17.028 -18.990 -5.848 1.00 96.62 46 GLY A CA 1
ATOM 336 C C . GLY A 1 46 ? 17.764 -19.780 -6.938 1.00 96.62 46 GLY A C 1
ATOM 337 O O . GLY A 1 46 ? 17.526 -19.560 -8.122 1.00 96.62 46 GLY A O 1
ATOM 338 N N . SER A 1 47 ? 18.592 -20.756 -6.555 1.00 98.00 47 SER A N 1
ATOM 339 C CA . SER A 1 47 ? 19.336 -21.606 -7.501 1.00 98.00 47 SER A CA 1
ATOM 340 C C . SER A 1 47 ? 18.412 -22.508 -8.324 1.00 98.00 47 SER A C 1
ATOM 342 O O . SER A 1 47 ? 18.662 -22.729 -9.507 1.00 98.00 47 SER A O 1
ATOM 344 N N . LEU A 1 48 ? 17.317 -22.988 -7.726 1.00 98.00 48 LEU A N 1
ATOM 345 C CA . LEU A 1 48 ? 16.269 -23.762 -8.393 1.00 98.00 48 LEU A CA 1
ATOM 346 C C . LEU A 1 48 ? 15.511 -22.915 -9.430 1.00 98.00 48 LEU A C 1
ATOM 348 O O . LEU A 1 48 ? 15.287 -23.371 -10.554 1.00 98.00 48 LEU A O 1
ATOM 352 N N . ALA A 1 49 ? 15.182 -21.664 -9.095 1.00 97.31 49 ALA A N 1
ATOM 353 C CA . ALA A 1 49 ? 14.601 -20.714 -10.044 1.00 97.31 49 ALA A CA 1
ATOM 354 C C . ALA A 1 49 ? 15.565 -20.380 -11.197 1.00 97.31 49 ALA A C 1
ATOM 356 O O . ALA A 1 49 ? 15.166 -20.364 -12.364 1.00 97.31 49 ALA A O 1
ATOM 357 N N . PHE A 1 50 ? 16.849 -20.171 -10.895 1.00 97.50 50 PHE A N 1
ATOM 358 C CA . PHE A 1 50 ? 17.873 -19.873 -11.896 1.00 97.50 50 PHE A CA 1
ATOM 359 C C . PHE A 1 50 ? 18.144 -21.068 -12.830 1.00 97.50 50 PHE A C 1
ATOM 361 O O . PHE A 1 50 ? 18.235 -20.895 -14.045 1.00 97.50 50 PHE A O 1
ATOM 368 N N . ALA A 1 51 ? 18.159 -22.298 -12.301 1.00 97.75 51 ALA A N 1
ATOM 369 C CA . ALA A 1 51 ? 18.231 -23.527 -13.098 1.00 97.75 51 ALA A CA 1
ATOM 370 C C . ALA A 1 51 ? 17.087 -23.619 -14.119 1.00 97.75 51 ALA A C 1
ATOM 372 O O . ALA A 1 51 ? 17.328 -23.881 -15.300 1.00 97.75 51 ALA A O 1
ATOM 373 N N . LYS A 1 52 ? 15.851 -23.331 -13.682 1.00 97.00 52 LYS A N 1
ATOM 374 C CA . LYS A 1 52 ? 14.674 -23.282 -14.561 1.00 97.00 52 LYS A CA 1
ATOM 375 C C . LYS A 1 52 ? 14.769 -22.154 -15.590 1.00 97.00 52 LYS A C 1
ATOM 377 O O . LYS A 1 52 ? 14.466 -22.372 -16.759 1.00 97.00 52 LYS A O 1
ATOM 382 N N . THR A 1 53 ? 15.254 -20.984 -15.177 1.00 94.69 53 THR A N 1
ATOM 383 C CA . THR A 1 53 ? 15.454 -19.800 -16.034 1.00 94.69 53 THR A CA 1
ATOM 384 C C . THR A 1 53 ? 16.403 -20.084 -17.201 1.00 94.69 53 THR A C 1
ATOM 386 O O . THR A 1 53 ? 16.120 -19.679 -18.329 1.00 94.69 53 THR A O 1
ATOM 389 N N . LEU A 1 54 ? 17.490 -20.825 -16.953 1.00 95.81 54 LEU A N 1
ATOM 390 C CA . LEU A 1 54 ? 18.440 -21.265 -17.984 1.00 95.81 54 LEU A CA 1
ATOM 391 C C . LEU A 1 54 ? 18.063 -22.600 -18.654 1.00 95.81 54 LEU A C 1
ATOM 393 O O . LEU A 1 54 ? 18.812 -23.082 -19.499 1.00 95.81 54 LEU A O 1
ATOM 397 N N . ASN A 1 55 ? 16.942 -23.219 -18.266 1.00 96.94 55 ASN A N 1
ATOM 398 C CA . ASN A 1 55 ? 16.526 -24.568 -18.665 1.00 96.94 55 ASN A CA 1
ATOM 399 C C . ASN A 1 55 ? 17.612 -25.656 -18.472 1.00 96.94 55 ASN A C 1
ATOM 401 O O . ASN A 1 55 ? 17.680 -26.607 -19.246 1.00 96.94 55 ASN A O 1
ATOM 405 N N . ARG A 1 56 ? 18.445 -25.549 -17.430 1.00 97.94 56 ARG A N 1
ATOM 406 C CA . ARG A 1 56 ? 19.525 -26.505 -17.101 1.00 97.94 56 ARG A CA 1
ATOM 407 C C . ARG A 1 56 ? 19.125 -27.390 -15.927 1.00 97.94 56 ARG A C 1
ATOM 409 O O . ARG A 1 56 ? 18.590 -26.864 -14.955 1.00 97.94 56 ARG A O 1
ATOM 416 N N . THR A 1 57 ? 19.399 -28.693 -15.960 1.00 98.44 57 THR A N 1
ATOM 417 C CA . THR A 1 57 ? 19.153 -29.573 -14.801 1.00 98.44 57 THR A CA 1
ATOM 418 C C . THR A 1 57 ? 19.989 -29.116 -13.602 1.00 98.44 57 THR A C 1
ATOM 420 O O . THR A 1 57 ? 21.210 -28.972 -13.703 1.00 98.44 57 THR A O 1
ATOM 423 N N . LEU A 1 58 ? 19.347 -28.890 -12.454 1.00 98.56 58 LEU A N 1
ATOM 424 C CA . LEU A 1 58 ? 20.054 -28.542 -11.221 1.00 98.56 58 LEU A CA 1
ATOM 425 C C . LEU A 1 58 ? 20.702 -29.795 -10.625 1.00 98.56 58 LEU A C 1
ATOM 427 O O . LEU A 1 58 ? 20.003 -30.761 -10.328 1.00 98.56 58 LEU A O 1
ATOM 431 N N . ALA A 1 59 ? 22.009 -29.759 -10.378 1.00 98.00 59 ALA A N 1
ATOM 432 C CA . ALA A 1 59 ? 22.652 -30.702 -9.471 1.00 98.00 59 ALA A CA 1
ATOM 433 C C . ALA A 1 59 ? 22.559 -30.137 -8.044 1.00 98.00 59 ALA A C 1
ATOM 435 O O . ALA A 1 59 ? 23.355 -29.272 -7.672 1.00 98.00 59 ALA A O 1
ATOM 436 N N . VAL A 1 60 ? 21.558 -30.561 -7.262 1.00 97.69 60 VAL A N 1
ATOM 437 C CA . VAL A 1 60 ? 21.371 -30.057 -5.893 1.00 97.69 60 VAL A CA 1
ATOM 438 C C . VAL A 1 60 ? 22.513 -30.558 -4.995 1.00 97.69 60 VAL A C 1
ATOM 440 O O . VAL A 1 60 ? 22.730 -31.769 -4.910 1.00 97.69 60 VAL A O 1
ATOM 443 N N . PRO A 1 61 ? 23.282 -29.657 -4.358 1.00 97.88 61 PRO A N 1
ATOM 444 C CA . PRO A 1 61 ? 24.434 -30.038 -3.553 1.00 97.88 61 PRO A CA 1
ATOM 445 C C . PRO A 1 61 ? 24.027 -30.562 -2.166 1.00 97.88 61 PRO A C 1
ATOM 447 O O . PRO A 1 61 ? 22.945 -30.223 -1.679 1.00 97.88 61 PRO A O 1
ATOM 450 N N . PRO A 1 62 ? 24.908 -31.320 -1.485 1.00 97.81 62 PRO A N 1
ATOM 451 C CA . PRO A 1 62 ? 24.744 -31.601 -0.066 1.00 97.81 62 PRO A CA 1
ATOM 452 C C . PRO A 1 62 ? 24.837 -30.311 0.764 1.00 97.81 62 PRO A C 1
ATOM 454 O O . PRO A 1 62 ? 25.598 -29.391 0.444 1.00 97.81 62 PRO A O 1
ATOM 457 N N . TRP A 1 63 ? 24.088 -30.270 1.863 1.00 97.06 63 TRP A N 1
ATOM 458 C CA . TRP A 1 63 ? 24.154 -29.225 2.881 1.00 97.06 63 TRP A CA 1
ATOM 459 C C . TRP A 1 63 ? 25.519 -29.236 3.580 1.00 97.06 63 TRP A C 1
ATOM 461 O O . TRP A 1 63 ? 26.092 -30.301 3.814 1.00 97.06 63 TRP A O 1
ATOM 471 N N . ILE A 1 64 ? 26.031 -28.057 3.942 1.00 95.81 64 ILE A N 1
ATOM 472 C CA . ILE A 1 64 ? 27.301 -27.907 4.670 1.00 95.81 64 ILE A CA 1
ATOM 473 C C . ILE A 1 64 ? 26.998 -27.638 6.146 1.00 95.81 64 ILE A C 1
ATOM 475 O O . ILE A 1 64 ? 26.505 -26.562 6.502 1.00 95.81 64 ILE A O 1
ATOM 479 N N . GLU A 1 65 ? 27.335 -28.595 7.008 1.00 92.38 65 GLU A N 1
ATOM 480 C CA . GLU A 1 65 ? 27.173 -28.497 8.458 1.00 92.38 65 GLU A CA 1
ATOM 481 C C . GLU A 1 65 ? 28.509 -28.222 9.158 1.00 92.38 65 GLU A C 1
ATOM 483 O O . GLU A 1 65 ? 29.460 -29.004 9.105 1.00 92.38 65 GLU A O 1
ATOM 488 N N . TYR A 1 66 ? 28.581 -27.083 9.846 1.00 89.19 66 TYR A N 1
ATOM 489 C CA . TYR A 1 66 ? 29.802 -26.583 10.476 1.00 89.19 66 TYR A CA 1
ATOM 490 C C . TYR A 1 66 ? 29.940 -27.101 11.911 1.00 89.19 66 TYR A C 1
ATOM 492 O O . TYR A 1 66 ? 29.320 -26.576 12.840 1.00 89.19 66 TYR A O 1
ATOM 500 N N . ARG A 1 67 ? 30.800 -28.103 12.120 1.00 84.81 67 ARG A N 1
ATOM 501 C CA . ARG A 1 67 ? 31.012 -28.744 13.431 1.00 84.81 67 ARG A CA 1
ATOM 502 C C . ARG A 1 67 ? 32.041 -28.032 14.319 1.00 84.81 67 ARG A C 1
ATOM 504 O O . ARG A 1 67 ? 32.710 -28.671 15.115 1.00 84.81 67 ARG A O 1
ATOM 511 N N . HIS A 1 68 ? 32.149 -26.702 14.260 1.00 81.25 68 HIS A N 1
ATOM 512 C CA . HIS A 1 68 ? 33.115 -25.930 15.071 1.00 81.25 68 HIS A CA 1
ATOM 513 C C . HIS A 1 68 ? 33.006 -26.155 16.595 1.00 81.25 68 HIS A C 1
ATOM 515 O O . HIS A 1 68 ? 33.948 -25.870 17.323 1.00 81.25 68 HIS A O 1
ATOM 521 N N . HIS A 1 69 ? 31.874 -26.678 17.072 1.00 76.94 69 HIS A N 1
ATOM 522 C CA . HIS A 1 69 ? 31.597 -26.994 18.475 1.00 76.94 69 HIS A CA 1
ATOM 523 C C . HIS A 1 69 ? 31.805 -28.483 18.841 1.00 76.94 69 HIS A C 1
ATOM 525 O O . HIS A 1 69 ? 31.587 -28.849 19.993 1.00 76.94 69 HIS A O 1
ATOM 531 N N . ARG A 1 70 ? 32.171 -29.364 17.892 1.00 74.94 70 ARG A N 1
ATOM 532 C CA . ARG A 1 70 ? 32.252 -30.822 18.108 1.00 74.94 70 ARG A CA 1
ATOM 533 C C . ARG A 1 70 ? 33.419 -31.453 17.327 1.00 74.94 70 ARG A C 1
ATOM 535 O O . ARG A 1 70 ? 33.491 -31.267 16.111 1.00 74.94 70 ARG A O 1
ATOM 542 N N . PRO A 1 71 ? 34.297 -32.254 17.962 1.00 73.94 71 PRO A N 1
ATOM 543 C CA . PRO A 1 71 ? 35.325 -33.017 17.252 1.00 73.94 71 PRO A CA 1
ATOM 544 C C . PRO A 1 71 ? 34.743 -33.852 16.090 1.00 73.94 71 PRO A C 1
ATOM 546 O O . PRO A 1 71 ? 33.635 -34.377 16.225 1.00 73.94 71 PRO A O 1
ATOM 549 N N . PRO A 1 72 ? 35.453 -33.998 14.953 1.00 83.94 72 PRO A N 1
ATOM 550 C CA . PRO A 1 72 ? 36.809 -33.514 14.661 1.00 83.94 72 PRO A CA 1
ATOM 551 C C . PRO A 1 72 ? 36.869 -32.070 14.112 1.00 83.94 72 PRO A C 1
ATOM 553 O O . PRO A 1 72 ? 37.848 -31.701 13.472 1.00 83.94 72 PRO A O 1
ATOM 556 N N . TYR A 1 73 ? 35.836 -31.247 14.331 1.00 85.06 73 TYR A N 1
ATOM 557 C CA . TYR A 1 73 ? 35.743 -29.833 13.920 1.00 85.06 73 TYR A CA 1
ATOM 558 C C . TYR A 1 73 ? 35.720 -29.544 12.407 1.00 85.06 73 TYR A C 1
ATOM 560 O O . TYR A 1 73 ? 35.553 -28.390 12.003 1.00 85.06 73 TYR A O 1
ATOM 568 N N . THR A 1 74 ? 35.823 -30.570 11.561 1.00 86.06 74 THR A N 1
ATOM 569 C CA . THR A 1 74 ? 35.659 -30.469 10.106 1.00 86.06 74 THR A CA 1
ATOM 570 C C . THR A 1 74 ? 34.194 -30.288 9.711 1.00 86.06 74 THR A C 1
ATOM 572 O O . THR A 1 74 ? 33.284 -30.754 10.399 1.00 86.06 74 THR A O 1
ATOM 575 N N . ASN A 1 75 ? 33.955 -29.667 8.556 1.00 87.00 75 ASN A N 1
ATOM 576 C CA . ASN A 1 75 ? 32.624 -29.605 7.954 1.00 87.00 75 ASN A CA 1
ATOM 577 C C . ASN A 1 75 ? 32.109 -31.028 7.680 1.00 87.00 75 ASN A C 1
ATOM 579 O O . ASN A 1 75 ? 32.858 -31.863 7.168 1.00 87.00 75 ASN A O 1
ATOM 583 N N . LEU A 1 76 ? 30.836 -31.285 7.976 1.00 91.19 76 LEU A N 1
ATOM 584 C CA . LEU A 1 76 ? 30.112 -32.443 7.458 1.00 91.19 76 LEU A CA 1
ATOM 585 C C . LEU A 1 76 ? 29.323 -32.014 6.215 1.00 91.19 76 LEU A C 1
ATOM 587 O O . LEU A 1 76 ? 28.800 -30.900 6.160 1.00 91.19 76 LEU A O 1
ATOM 591 N N . HIS A 1 77 ? 29.231 -32.907 5.236 1.00 94.12 77 HIS A N 1
ATOM 592 C CA . HIS A 1 77 ? 28.358 -32.753 4.080 1.00 94.12 77 HIS A CA 1
ATOM 593 C C . HIS A 1 77 ? 27.210 -33.751 4.205 1.00 94.12 77 HIS A C 1
ATOM 595 O O . HIS A 1 77 ? 27.454 -34.947 4.358 1.00 94.12 77 HIS A O 1
ATOM 601 N N . VAL A 1 78 ? 25.975 -33.254 4.180 1.00 95.31 78 VAL A N 1
ATOM 602 C CA . VAL A 1 78 ? 24.764 -34.059 4.385 1.00 95.31 78 VAL A CA 1
ATOM 603 C C . VAL A 1 78 ? 23.914 -33.990 3.124 1.00 95.31 78 VAL A C 1
ATOM 605 O O . VAL A 1 78 ? 23.609 -32.892 2.658 1.00 95.31 78 VAL A O 1
ATOM 608 N N . SER A 1 79 ? 23.550 -35.136 2.542 1.00 96.38 79 SER A N 1
ATOM 609 C CA . SER A 1 79 ? 22.812 -35.144 1.275 1.00 96.38 79 SER A CA 1
ATOM 610 C C . SER A 1 79 ? 21.463 -34.439 1.408 1.00 96.38 79 SER A C 1
ATOM 612 O O . SER A 1 79 ? 20.825 -34.475 2.460 1.00 96.38 79 SER A O 1
ATOM 614 N N . TYR A 1 80 ? 20.985 -33.834 0.318 1.00 96.44 80 TYR A N 1
ATOM 615 C CA . TYR A 1 80 ? 19.642 -33.249 0.279 1.00 96.44 80 TYR A CA 1
ATOM 616 C C . TYR A 1 80 ? 18.567 -34.273 0.694 1.00 96.44 80 TYR A C 1
ATOM 618 O O . TYR A 1 80 ? 17.647 -33.927 1.435 1.00 96.44 80 TYR A O 1
ATOM 626 N N . LYS A 1 81 ? 18.757 -35.538 0.284 1.00 95.06 81 LYS A N 1
ATOM 627 C CA . LYS A 1 81 ? 17.853 -36.678 0.514 1.00 95.06 81 LYS A CA 1
ATOM 628 C C . LYS A 1 81 ? 17.615 -37.016 1.987 1.00 95.06 81 LYS A C 1
ATOM 630 O O . LYS A 1 81 ? 16.534 -37.491 2.318 1.00 95.06 81 LYS A O 1
ATOM 635 N N . GLU A 1 82 ? 18.590 -36.756 2.860 1.00 95.44 82 GLU A N 1
ATOM 636 C CA . GLU A 1 82 ? 18.481 -37.042 4.299 1.00 95.44 82 GLU A CA 1
ATOM 637 C C . GLU A 1 82 ? 17.332 -36.237 4.929 1.00 95.44 82 GLU A C 1
ATOM 639 O O . GLU A 1 82 ? 16.583 -36.736 5.769 1.00 95.44 82 GLU A O 1
ATOM 644 N N . TYR A 1 83 ? 17.147 -34.991 4.475 1.00 96.94 83 TYR A N 1
ATOM 645 C CA . TYR A 1 83 ? 16.139 -34.075 5.011 1.00 96.94 83 TYR A CA 1
ATOM 646 C C . TYR A 1 83 ? 14.924 -33.884 4.101 1.00 96.94 83 TYR A C 1
ATOM 648 O O . TYR A 1 83 ? 13.841 -33.610 4.616 1.00 96.94 83 TYR A O 1
ATOM 656 N N . PHE A 1 84 ? 15.069 -34.024 2.778 1.00 97.75 84 PHE A N 1
ATOM 657 C CA . PHE A 1 84 ? 14.033 -33.660 1.806 1.00 97.75 84 PHE A CA 1
ATOM 658 C C . PHE A 1 84 ? 13.964 -34.609 0.603 1.00 97.75 84 PHE A C 1
ATOM 660 O O . PHE A 1 84 ? 14.981 -35.083 0.099 1.00 97.75 84 PHE A O 1
ATOM 667 N N . LYS A 1 85 ? 12.753 -34.840 0.090 1.00 96.69 85 LYS A N 1
ATOM 668 C CA . LYS A 1 85 ? 12.502 -35.669 -1.101 1.00 96.69 85 LYS A CA 1
ATOM 669 C C . LYS A 1 85 ? 12.908 -34.925 -2.378 1.00 96.69 85 LYS A C 1
ATOM 671 O O . LYS A 1 85 ? 12.668 -33.723 -2.488 1.00 96.69 85 LYS A O 1
ATOM 676 N N . LEU A 1 86 ? 13.497 -35.618 -3.356 1.00 94.56 86 LEU A N 1
ATOM 677 C CA . LEU A 1 86 ? 13.872 -35.003 -4.644 1.00 94.56 86 LEU A CA 1
ATOM 678 C C . LEU A 1 86 ? 12.708 -34.968 -5.630 1.00 94.56 86 LEU A C 1
ATOM 680 O O . LEU A 1 86 ? 12.627 -34.080 -6.473 1.00 94.56 86 LEU A O 1
ATOM 684 N N . GLU A 1 87 ? 11.820 -35.946 -5.534 1.00 94.12 87 GLU A N 1
ATOM 685 C CA . GLU A 1 87 ? 10.762 -36.224 -6.493 1.00 94.12 87 GLU A CA 1
ATOM 686 C C . GLU A 1 87 ? 9.786 -35.035 -6.627 1.00 94.12 87 GLU A C 1
ATOM 688 O O . GLU A 1 87 ? 9.494 -34.660 -7.763 1.00 94.12 87 GLU A O 1
ATOM 693 N N . PRO A 1 88 ? 9.379 -34.333 -5.544 1.00 95.38 88 PRO A N 1
ATOM 694 C CA . PRO A 1 88 ? 8.556 -33.124 -5.650 1.00 95.38 88 PRO A CA 1
ATOM 695 C C . PRO A 1 88 ? 9.255 -31.941 -6.336 1.00 95.38 88 PRO A C 1
ATOM 697 O O . PRO A 1 88 ? 8.580 -31.068 -6.875 1.00 95.38 88 PRO A O 1
ATOM 700 N N . LEU A 1 89 ? 10.594 -31.890 -6.382 1.00 95.31 89 LEU A N 1
ATOM 701 C CA . LEU A 1 89 ? 11.304 -30.839 -7.127 1.00 95.31 89 LEU A CA 1
ATOM 702 C C . LEU A 1 89 ? 11.077 -30.965 -8.640 1.00 95.31 89 LEU A C 1
ATOM 704 O O . LEU A 1 89 ? 11.061 -29.947 -9.338 1.00 95.31 89 LEU A O 1
ATOM 708 N N . LEU A 1 90 ? 10.855 -32.190 -9.132 1.00 93.94 90 LEU A N 1
ATOM 709 C CA . LEU A 1 90 ? 10.642 -32.491 -10.551 1.00 93.94 90 LEU A CA 1
ATOM 710 C C . LEU A 1 90 ? 9.339 -31.886 -11.097 1.00 93.94 90 LEU A C 1
ATOM 712 O O . LEU A 1 90 ? 9.268 -31.579 -12.285 1.00 93.94 90 LEU A O 1
ATOM 716 N N . GLU A 1 91 ? 8.347 -31.630 -10.236 1.00 94.31 91 GLU A N 1
ATOM 717 C CA . GLU A 1 91 ? 7.144 -30.861 -10.590 1.00 94.31 91 GLU A CA 1
ATOM 718 C C . GLU A 1 91 ? 7.459 -29.406 -10.975 1.00 94.31 91 GLU A C 1
ATOM 720 O O . GLU A 1 91 ? 6.711 -28.772 -11.723 1.00 94.31 91 GLU A O 1
ATOM 725 N N . TYR A 1 92 ? 8.546 -28.841 -10.439 1.00 95.00 92 TYR A N 1
ATOM 726 C CA . TYR A 1 92 ? 8.979 -27.492 -10.776 1.00 95.00 92 TYR A CA 1
ATOM 727 C C . TYR A 1 92 ? 9.959 -27.483 -11.941 1.00 95.00 92 TYR A C 1
ATOM 729 O O . TYR A 1 92 ? 9.774 -26.706 -12.883 1.00 95.00 92 TYR A O 1
ATOM 737 N N . HIS A 1 93 ? 11.027 -28.275 -11.853 1.00 97.50 93 HIS A N 1
ATOM 738 C CA . HIS A 1 93 ? 12.117 -28.292 -12.825 1.00 97.50 93 HIS A CA 1
ATOM 739 C C . HIS A 1 93 ? 12.968 -29.558 -12.689 1.00 97.50 93 HIS A C 1
ATOM 741 O O . HIS A 1 93 ? 12.915 -30.249 -11.679 1.00 97.50 93 HIS A O 1
ATOM 747 N N . ARG A 1 94 ? 13.804 -29.854 -13.686 1.00 97.38 94 ARG A N 1
ATOM 748 C CA . ARG A 1 94 ? 14.692 -31.024 -13.653 1.00 97.38 94 ARG A CA 1
ATOM 749 C C . ARG A 1 94 ? 15.777 -30.854 -12.580 1.00 97.38 94 ARG A C 1
ATOM 751 O O . ARG A 1 94 ? 16.547 -29.890 -12.616 1.00 97.38 94 ARG A O 1
ATOM 758 N N . VAL A 1 95 ? 15.849 -31.804 -11.647 1.00 97.12 95 VAL A N 1
ATOM 759 C CA . VAL A 1 95 ? 16.835 -31.848 -10.555 1.00 97.12 95 VAL A CA 1
ATOM 760 C C . VAL A 1 95 ? 17.425 -33.255 -10.435 1.00 97.12 95 VAL A C 1
ATOM 762 O O . VAL A 1 95 ? 16.722 -34.251 -10.582 1.00 97.12 95 VAL A O 1
ATOM 765 N N . ILE A 1 96 ? 18.718 -33.332 -10.135 1.00 96.94 96 ILE A N 1
ATOM 766 C CA . ILE A 1 96 ? 19.437 -34.537 -9.707 1.00 96.94 96 ILE A CA 1
ATOM 767 C C . ILE A 1 96 ? 20.259 -34.185 -8.461 1.00 96.94 96 ILE A C 1
ATOM 769 O O . ILE A 1 96 ? 20.636 -33.029 -8.286 1.00 96.94 96 ILE A O 1
ATOM 773 N N . SER A 1 97 ? 20.567 -35.145 -7.587 1.00 97.44 97 SER A N 1
ATOM 774 C CA . SER A 1 97 ? 21.529 -34.897 -6.504 1.00 97.44 97 SER A CA 1
ATOM 775 C C . SER A 1 97 ? 22.952 -34.767 -7.072 1.00 97.44 97 SER A C 1
ATOM 777 O O . SER A 1 97 ? 23.300 -35.438 -8.051 1.00 97.44 97 SER A O 1
ATOM 779 N N . LEU A 1 98 ? 23.787 -33.903 -6.490 1.00 97.19 98 LEU A N 1
ATOM 780 C CA . LEU A 1 98 ? 25.172 -33.720 -6.936 1.00 97.19 98 LEU A CA 1
ATOM 781 C C . LEU A 1 98 ? 25.993 -35.008 -6.774 1.00 97.19 98 LEU A C 1
ATOM 783 O O . LEU A 1 98 ? 26.845 -35.303 -7.606 1.00 97.19 98 LEU A O 1
ATOM 787 N N . GLU A 1 99 ? 25.696 -35.810 -5.756 1.00 96.69 99 GLU A N 1
ATOM 788 C CA . GLU A 1 99 ? 26.300 -37.120 -5.521 1.00 96.69 99 GLU A CA 1
ATOM 789 C C . GLU A 1 99 ? 25.940 -38.111 -6.640 1.00 96.69 99 GLU A C 1
ATOM 791 O O . GLU A 1 99 ? 26.824 -38.788 -7.163 1.00 96.69 99 GLU A O 1
ATOM 796 N N . ASP A 1 100 ? 24.673 -38.164 -7.071 1.00 95.50 100 ASP A N 1
ATOM 797 C CA . ASP A 1 100 ? 24.250 -38.999 -8.202 1.00 95.50 100 ASP A CA 1
ATOM 798 C C . ASP A 1 100 ? 24.820 -38.494 -9.539 1.00 95.50 100 ASP A C 1
ATOM 800 O O . ASP A 1 100 ? 25.256 -39.308 -10.358 1.00 95.50 100 ASP A O 1
ATOM 804 N N . PHE A 1 101 ? 24.908 -37.175 -9.747 1.00 96.75 101 PHE A N 1
ATOM 805 C CA . PHE A 1 101 ? 25.599 -36.595 -10.904 1.00 96.75 101 PHE A CA 1
ATOM 806 C C . PHE A 1 101 ? 27.083 -36.992 -10.924 1.00 96.75 101 PHE A C 1
ATOM 808 O O . PHE A 1 101 ? 27.567 -37.528 -11.924 1.00 96.75 101 PHE A O 1
ATOM 815 N N . MET A 1 102 ? 27.801 -36.795 -9.814 1.00 96.62 102 MET A N 1
ATOM 816 C CA . MET A 1 102 ? 29.231 -37.100 -9.708 1.00 96.62 102 MET A CA 1
ATOM 817 C C . MET A 1 102 ? 29.529 -38.602 -9.788 1.00 96.62 102 MET A C 1
ATOM 819 O O . MET A 1 102 ? 30.568 -38.979 -10.328 1.00 96.62 102 MET A O 1
ATOM 823 N N . LYS A 1 103 ? 28.622 -39.461 -9.306 1.00 95.06 103 LYS A N 1
ATOM 824 C CA . LYS A 1 103 ? 28.773 -40.923 -9.342 1.00 95.06 103 LYS A CA 1
ATOM 825 C C . LYS A 1 103 ? 28.418 -41.540 -10.697 1.00 95.06 103 LYS A C 1
ATOM 827 O O . LYS A 1 103 ? 29.069 -42.501 -11.096 1.00 95.06 103 LYS A O 1
ATOM 832 N N . ARG A 1 104 ? 27.378 -41.041 -11.382 1.00 94.19 104 ARG A N 1
ATOM 833 C CA . ARG A 1 104 ? 26.794 -41.707 -12.568 1.00 94.19 104 ARG A CA 1
ATOM 834 C C . ARG A 1 104 ? 27.074 -40.998 -13.895 1.00 94.19 104 ARG A C 1
ATOM 836 O O . ARG A 1 104 ? 27.242 -41.673 -14.902 1.00 94.19 104 ARG A O 1
ATOM 843 N N . LEU A 1 105 ? 27.125 -39.664 -13.909 1.00 95.50 105 LEU A N 1
ATOM 844 C CA . LEU A 1 105 ? 27.212 -38.864 -15.142 1.00 95.50 105 LEU A CA 1
ATOM 845 C C . LEU A 1 105 ? 28.603 -38.258 -15.356 1.00 95.50 105 LEU A C 1
ATOM 847 O O . LEU A 1 105 ? 29.142 -38.305 -16.464 1.00 95.50 105 LEU A O 1
ATOM 851 N N . ALA A 1 106 ? 29.213 -37.718 -14.298 1.00 95.06 106 ALA A N 1
ATOM 852 C CA . ALA A 1 106 ? 30.499 -37.035 -14.388 1.00 95.06 106 ALA A CA 1
ATOM 853 C C . ALA A 1 106 ? 31.663 -37.897 -14.926 1.00 95.06 106 ALA A C 1
ATOM 855 O O . ALA A 1 106 ? 32.460 -37.344 -15.681 1.00 95.06 106 ALA A O 1
ATOM 856 N N . PRO A 1 107 ? 31.787 -39.214 -14.642 1.00 94.75 107 PRO A N 1
ATOM 857 C CA . PRO A 1 107 ? 32.882 -40.021 -15.190 1.00 94.75 107 PRO A CA 1
ATOM 858 C C . PRO A 1 107 ? 32.882 -40.100 -16.725 1.00 94.75 107 PRO A C 1
ATOM 860 O O . PRO A 1 107 ? 33.946 -40.191 -17.330 1.00 94.75 107 PRO A O 1
ATOM 863 N N . ILE A 1 108 ? 31.698 -40.032 -17.347 1.00 93.75 108 ILE A N 1
ATOM 864 C CA . ILE A 1 108 ? 31.508 -40.140 -18.801 1.00 93.75 108 ILE A CA 1
ATOM 865 C C . ILE A 1 108 ? 31.492 -38.745 -19.446 1.00 93.75 108 ILE A C 1
ATOM 867 O O . ILE A 1 108 ? 32.203 -38.489 -20.417 1.00 93.75 108 ILE A O 1
ATOM 871 N N . HIS A 1 109 ? 30.697 -37.821 -18.896 1.00 93.62 109 HIS A N 1
ATOM 872 C CA . HIS A 1 109 ? 30.385 -36.541 -19.542 1.00 93.62 109 HIS A CA 1
ATOM 873 C C . HIS A 1 109 ? 31.146 -35.334 -18.962 1.00 93.62 109 HIS A C 1
ATOM 875 O O . HIS A 1 109 ? 31.317 -34.333 -19.660 1.00 93.62 109 HIS A O 1
ATOM 881 N N . TRP A 1 110 ? 31.653 -35.417 -17.724 1.00 95.62 110 TRP A N 1
ATOM 882 C CA . TRP A 1 110 ? 32.398 -34.337 -17.047 1.00 95.62 110 TRP A CA 1
ATOM 883 C C . TRP A 1 110 ? 33.729 -34.813 -16.401 1.00 95.62 110 TRP A C 1
ATOM 885 O O . TRP A 1 110 ? 33.982 -34.580 -15.206 1.00 95.62 110 TRP A O 1
ATOM 895 N N . PRO A 1 111 ? 34.594 -35.515 -17.168 1.00 94.56 111 PRO A N 1
ATOM 896 C CA . PRO A 1 111 ? 35.841 -36.083 -16.658 1.00 94.56 111 PRO A CA 1
ATOM 897 C C . PRO A 1 111 ? 36.854 -34.989 -16.269 1.00 94.56 111 PRO A C 1
ATOM 899 O O . PRO A 1 111 ? 36.736 -33.862 -16.757 1.00 94.56 111 PRO A O 1
ATOM 902 N N . PRO A 1 112 ? 37.898 -35.300 -15.468 1.00 90.44 112 PRO A N 1
ATOM 903 C CA . PRO A 1 112 ? 38.859 -34.324 -14.923 1.00 90.44 112 PRO A CA 1
ATOM 904 C C . PRO A 1 112 ? 39.697 -33.487 -15.912 1.00 90.44 112 PRO A C 1
ATOM 906 O O . PRO A 1 112 ? 40.583 -32.773 -15.461 1.00 90.44 112 PRO A O 1
ATOM 909 N N . GLY A 1 113 ? 39.463 -33.580 -17.227 1.00 87.94 113 GLY A N 1
ATOM 910 C CA . GLY A 1 113 ? 40.025 -32.699 -18.265 1.00 87.94 113 GLY A CA 1
ATOM 911 C C . GLY A 1 113 ? 39.004 -31.755 -18.927 1.00 87.94 113 GLY A C 1
ATOM 912 O O . GLY A 1 113 ? 39.368 -30.993 -19.817 1.00 87.94 113 GLY A O 1
ATOM 913 N N . LYS A 1 114 ? 37.722 -31.817 -18.533 1.00 91.00 114 LYS A N 1
ATOM 914 C CA . LYS A 1 114 ? 36.614 -30.982 -19.047 1.00 91.00 114 LYS A CA 1
ATOM 915 C C . LYS A 1 114 ? 35.939 -30.143 -17.947 1.00 91.00 114 LYS A C 1
ATOM 917 O O . LYS A 1 114 ? 34.827 -29.647 -18.132 1.00 91.00 114 LYS A O 1
ATOM 922 N N . ARG A 1 115 ? 36.574 -29.999 -16.780 1.00 96.62 115 ARG A N 1
ATOM 923 C CA . ARG A 1 115 ? 35.985 -29.359 -15.597 1.00 96.62 115 ARG A CA 1
ATOM 924 C C . ARG A 1 115 ? 36.234 -27.859 -15.618 1.00 96.62 115 ARG A C 1
ATOM 926 O O . ARG A 1 115 ? 37.270 -27.370 -15.180 1.00 96.62 115 ARG A O 1
ATOM 933 N N . VAL A 1 116 ? 35.270 -27.139 -16.174 1.00 97.38 116 VAL A N 1
ATOM 934 C CA . VAL A 1 116 ? 35.293 -25.680 -16.304 1.00 97.38 116 VAL A CA 1
ATOM 935 C C . VAL A 1 116 ? 34.689 -25.028 -15.057 1.00 97.38 116 VAL A C 1
ATOM 937 O O . VAL A 1 116 ? 33.596 -25.404 -14.632 1.00 97.38 116 VAL A O 1
ATOM 940 N N . ALA A 1 117 ? 35.399 -24.060 -14.480 1.00 97.62 117 ALA A N 1
ATOM 941 C CA . ALA A 1 117 ? 34.916 -23.188 -13.412 1.00 97.62 117 ALA A CA 1
ATOM 942 C C . ALA A 1 117 ? 34.338 -21.892 -13.995 1.00 97.62 117 ALA A C 1
ATOM 944 O O . ALA A 1 117 ? 34.884 -21.371 -14.963 1.00 97.62 117 ALA A O 1
ATOM 945 N N . TYR A 1 118 ? 33.280 -21.346 -13.396 1.00 97.88 118 TYR A N 1
ATOM 946 C CA . TYR A 1 118 ? 32.629 -20.117 -13.861 1.00 97.88 118 TYR A CA 1
ATOM 947 C C . TYR A 1 118 ? 32.524 -19.129 -12.703 1.00 97.88 118 TYR A C 1
ATOM 949 O O . TYR A 1 118 ? 31.980 -19.470 -11.652 1.00 97.88 118 TYR A O 1
ATOM 957 N N . CYS A 1 119 ? 33.013 -17.900 -12.859 1.00 96.50 119 CYS A N 1
ATOM 958 C CA . CYS A 1 119 ? 32.926 -16.905 -11.788 1.00 96.50 119 CYS A CA 1
ATOM 959 C C . CYS A 1 119 ? 32.978 -15.455 -12.280 1.00 96.50 119 CYS A C 1
ATOM 961 O O . CYS A 1 119 ? 33.378 -15.154 -13.403 1.00 96.50 119 CYS A O 1
ATOM 963 N N . PHE A 1 120 ? 32.619 -14.537 -11.381 1.00 96.06 120 PHE A N 1
ATOM 964 C CA . PHE A 1 120 ? 32.818 -13.112 -11.607 1.00 96.06 120 PHE A CA 1
ATOM 965 C C . PHE A 1 120 ? 34.301 -12.766 -11.791 1.00 96.06 120 PHE A C 1
ATOM 967 O O . PHE A 1 120 ? 35.154 -13.252 -11.048 1.00 96.06 120 PHE A O 1
ATOM 974 N N . GLU A 1 121 ? 34.601 -11.829 -12.687 1.00 93.62 121 GLU A N 1
ATOM 975 C CA . GLU A 1 121 ? 35.950 -11.274 -12.881 1.00 93.62 121 GLU A CA 1
ATOM 976 C C . GLU A 1 121 ? 36.545 -10.746 -11.558 1.00 93.62 121 GLU A C 1
ATOM 978 O O . GLU A 1 121 ? 37.686 -11.049 -11.222 1.00 93.62 121 GLU A O 1
ATOM 983 N N . ALA A 1 122 ? 35.741 -10.072 -10.724 1.00 91.81 122 ALA A N 1
ATOM 984 C CA . ALA A 1 122 ? 36.134 -9.610 -9.383 1.00 91.81 122 ALA A CA 1
ATOM 985 C C . ALA A 1 122 ? 36.321 -10.739 -8.335 1.00 91.81 122 ALA A C 1
ATOM 987 O O . ALA A 1 122 ? 36.833 -10.508 -7.235 1.00 91.81 122 ALA A O 1
ATOM 988 N N . ALA A 1 123 ? 35.902 -11.973 -8.632 1.00 91.56 123 ALA A N 1
ATOM 989 C CA . ALA A 1 123 ? 36.288 -13.150 -7.854 1.00 91.56 123 ALA A CA 1
ATOM 990 C C . ALA A 1 123 ? 37.657 -13.665 -8.311 1.00 91.56 123 ALA A C 1
ATOM 992 O O . ALA A 1 123 ? 38.541 -13.827 -7.474 1.00 91.56 123 ALA A O 1
ATOM 993 N N . ALA A 1 124 ? 37.866 -13.819 -9.621 1.00 93.00 124 ALA A N 1
ATOM 994 C CA . ALA A 1 124 ? 39.153 -14.244 -10.169 1.00 93.00 124 ALA A CA 1
ATOM 995 C C . ALA A 1 124 ? 40.295 -13.260 -9.870 1.00 93.00 124 ALA A C 1
ATOM 997 O O . ALA A 1 124 ? 41.392 -13.695 -9.540 1.00 93.00 124 ALA A O 1
ATOM 998 N N . GLN A 1 125 ? 40.043 -11.947 -9.856 1.00 91.69 125 GLN A N 1
ATOM 999 C CA . GLN A 1 125 ? 41.031 -10.920 -9.478 1.00 91.69 125 GLN A CA 1
ATOM 1000 C C . GLN A 1 125 ? 41.581 -11.051 -8.041 1.00 91.69 125 GLN A C 1
ATOM 1002 O O . GLN A 1 125 ? 42.578 -10.402 -7.722 1.00 91.69 125 GLN A O 1
ATOM 1007 N N . ARG A 1 126 ? 40.946 -11.860 -7.177 1.00 87.94 126 ARG A N 1
ATOM 1008 C CA . ARG A 1 126 ? 41.394 -12.141 -5.800 1.00 87.94 126 ARG A CA 1
ATOM 1009 C C . ARG A 1 126 ? 42.236 -13.416 -5.667 1.00 87.94 126 ARG A C 1
ATOM 1011 O O . ARG A 1 126 ? 42.806 -13.631 -4.602 1.00 87.94 126 ARG A O 1
ATOM 1018 N N . SER A 1 127 ? 42.332 -14.230 -6.718 1.00 89.44 127 SER A N 1
ATOM 1019 C CA . SER A 1 127 ? 43.266 -15.360 -6.777 1.00 89.44 127 SER A CA 1
ATOM 1020 C C . SER A 1 127 ? 44.717 -14.881 -6.943 1.00 89.44 127 SER A C 1
ATOM 1022 O O . SER A 1 127 ? 44.976 -13.728 -7.303 1.00 89.44 127 SER A O 1
ATOM 1024 N N . SER A 1 128 ? 45.680 -15.775 -6.714 1.00 84.56 128 SER A N 1
ATOM 1025 C CA . SER A 1 128 ? 47.116 -15.486 -6.829 1.00 84.56 128 SER A CA 1
ATOM 1026 C C . SER A 1 128 ? 47.567 -15.101 -8.247 1.00 84.56 128 SER A C 1
ATOM 1028 O O . SER A 1 128 ? 48.472 -14.279 -8.387 1.00 84.56 128 SER A O 1
ATOM 1030 N N . ASP A 1 129 ? 46.929 -15.640 -9.291 1.00 89.69 129 ASP A N 1
ATOM 1031 C CA . ASP A 1 129 ? 47.207 -15.328 -10.705 1.00 89.69 129 ASP A CA 1
ATOM 1032 C C . ASP A 1 129 ? 46.293 -14.225 -11.284 1.00 89.69 129 ASP A C 1
ATOM 1034 O O . ASP A 1 129 ? 46.489 -13.780 -12.419 1.00 89.69 129 ASP A O 1
ATOM 1038 N N . LYS A 1 130 ? 45.303 -13.770 -10.500 1.00 89.75 130 LYS A N 1
ATOM 1039 C CA . LYS A 1 130 ? 44.246 -12.807 -10.862 1.00 89.75 130 LYS A CA 1
ATOM 1040 C C . LYS A 1 130 ? 43.353 -13.240 -12.037 1.00 89.75 130 LYS A C 1
ATOM 1042 O O . LYS A 1 130 ? 42.690 -12.392 -12.639 1.00 89.75 130 LYS A O 1
ATOM 1047 N N . ARG A 1 131 ? 43.343 -14.530 -12.388 1.00 90.81 131 ARG A N 1
ATOM 1048 C CA . ARG A 1 131 ? 42.668 -15.093 -13.577 1.00 90.81 131 ARG A CA 1
ATOM 1049 C C . ARG A 1 131 ? 41.892 -16.378 -13.289 1.00 90.81 131 ARG A C 1
ATOM 1051 O O . ARG A 1 131 ? 40.922 -16.657 -13.989 1.00 90.81 131 ARG A O 1
ATOM 1058 N N . THR A 1 132 ? 42.281 -17.132 -12.270 1.00 94.19 132 THR A N 1
ATOM 1059 C CA . THR A 1 132 ? 41.638 -18.384 -11.879 1.00 94.19 132 THR A CA 1
ATOM 1060 C C . THR A 1 132 ? 40.462 -18.125 -10.939 1.00 94.19 132 THR A C 1
ATOM 1062 O O . THR A 1 132 ? 40.535 -17.312 -10.018 1.00 94.19 132 THR A O 1
ATOM 1065 N N . CYS A 1 133 ? 39.347 -18.820 -11.162 1.00 96.00 133 CYS A N 1
ATOM 1066 C CA . CYS A 1 133 ? 38.192 -18.765 -10.280 1.00 96.00 133 CYS A CA 1
ATOM 1067 C C . CYS A 1 133 ? 38.514 -19.406 -8.920 1.00 96.00 133 CYS A C 1
ATOM 1069 O O . CYS A 1 133 ? 38.933 -20.566 -8.903 1.00 96.00 133 CYS A O 1
ATOM 1071 N N . PRO A 1 134 ? 38.248 -18.722 -7.787 1.00 95.00 134 PRO A N 1
ATOM 1072 C CA . PRO A 1 134 ? 38.535 -19.220 -6.439 1.00 95.00 134 PRO A CA 1
ATOM 1073 C C . PRO A 1 134 ? 37.504 -20.277 -6.001 1.00 95.00 134 PRO A C 1
ATOM 1075 O O . PRO A 1 134 ? 36.734 -20.090 -5.059 1.00 95.00 134 PRO A O 1
ATOM 1078 N N . MET A 1 135 ? 37.425 -21.386 -6.740 1.00 94.94 135 MET A N 1
ATOM 1079 C CA . MET A 1 135 ? 36.445 -22.458 -6.529 1.00 94.94 135 MET A CA 1
ATOM 1080 C C . MET A 1 135 ? 36.692 -23.231 -5.236 1.00 94.94 135 MET A C 1
ATOM 1082 O O . MET A 1 135 ? 35.757 -23.827 -4.708 1.00 94.94 135 MET A O 1
ATOM 1086 N N . LYS A 1 136 ? 37.944 -23.262 -4.765 1.00 94.81 136 LYS A N 1
ATOM 1087 C CA . LYS A 1 136 ? 38.434 -24.146 -3.695 1.00 94.81 136 LYS A CA 1
ATOM 1088 C C . LYS A 1 136 ? 39.160 -23.385 -2.577 1.00 94.81 136 LYS A C 1
ATOM 1090 O O . LYS A 1 136 ? 39.757 -23.998 -1.694 1.00 94.81 136 LYS A O 1
ATOM 1095 N N . ASP A 1 137 ? 39.096 -22.059 -2.604 1.00 92.81 137 ASP A N 1
ATOM 1096 C CA . ASP A 1 137 ? 39.919 -21.180 -1.781 1.00 92.81 137 ASP A CA 1
ATOM 1097 C C . ASP A 1 137 ? 39.341 -21.086 -0.360 1.00 92.81 137 ASP A C 1
ATOM 1099 O O . ASP A 1 137 ? 38.361 -20.390 -0.094 1.00 92.81 137 ASP A O 1
ATOM 1103 N N . GLY A 1 138 ? 39.956 -21.815 0.573 1.00 90.94 138 GLY A N 1
ATOM 1104 C CA . GLY A 1 138 ? 39.563 -21.832 1.982 1.00 90.94 138 GLY A CA 1
ATOM 1105 C C . GLY A 1 138 ? 38.340 -22.706 2.294 1.00 90.94 138 GLY A C 1
ATOM 1106 O O . GLY A 1 138 ? 37.981 -23.626 1.559 1.00 90.94 138 GLY A O 1
ATOM 1107 N N . ASN A 1 139 ? 37.717 -22.444 3.445 1.00 89.75 139 ASN A N 1
ATOM 1108 C CA . ASN A 1 139 ? 36.547 -23.168 3.949 1.00 89.75 139 ASN A CA 1
ATOM 1109 C C . ASN A 1 139 ? 35.276 -22.320 3.707 1.00 89.75 139 ASN A C 1
ATOM 1111 O O . ASN A 1 139 ? 35.302 -21.129 4.017 1.00 89.75 139 ASN A O 1
ATOM 1115 N N . PRO A 1 140 ? 34.175 -22.887 3.172 1.00 92.56 140 PRO A N 1
ATOM 1116 C CA . PRO A 1 140 ? 33.950 -24.310 2.877 1.00 92.56 140 PRO A CA 1
ATOM 1117 C C . PRO A 1 140 ? 34.348 -24.756 1.457 1.00 92.56 140 PRO A C 1
ATOM 1119 O O . PRO A 1 140 ? 34.279 -25.948 1.167 1.00 92.56 140 PRO A O 1
ATOM 1122 N N . PHE A 1 141 ? 34.770 -23.823 0.599 1.00 93.94 141 PHE A N 1
ATOM 1123 C CA . PHE A 1 141 ? 35.037 -24.012 -0.834 1.00 93.94 141 PHE A CA 1
ATOM 1124 C C . PHE A 1 141 ? 35.883 -25.254 -1.163 1.00 93.94 141 PHE A C 1
ATOM 1126 O O . PHE A 1 141 ? 35.433 -26.135 -1.896 1.00 93.94 141 PHE A O 1
ATOM 1133 N N . GLY A 1 142 ? 37.088 -25.364 -0.598 1.00 93.69 142 GLY A N 1
ATOM 1134 C CA . GLY A 1 142 ? 37.996 -26.489 -0.842 1.00 93.69 142 GLY A CA 1
ATOM 1135 C C . GLY A 1 142 ? 37.419 -27.838 -0.396 1.00 93.69 142 GLY A C 1
ATOM 1136 O O . GLY A 1 142 ? 37.264 -28.729 -1.236 1.00 93.69 142 GLY A O 1
ATOM 1137 N N . PRO A 1 143 ? 37.050 -28.003 0.892 1.00 95.06 143 PRO A N 1
ATOM 1138 C CA . PRO A 1 143 ? 36.425 -29.225 1.404 1.00 95.06 143 PRO A CA 1
ATOM 1139 C C . PRO A 1 143 ? 35.200 -29.693 0.607 1.00 95.06 143 PRO A C 1
ATOM 1141 O O . PRO A 1 143 ? 35.051 -30.895 0.384 1.00 95.06 143 PRO A O 1
ATOM 1144 N N . PHE A 1 144 ? 34.354 -28.765 0.145 1.00 96.38 144 PHE A N 1
ATOM 1145 C CA . PHE A 1 144 ? 33.144 -29.091 -0.608 1.00 96.38 144 PHE A CA 1
ATOM 1146 C C . PHE A 1 144 ? 33.439 -29.778 -1.951 1.00 96.38 144 PHE A C 1
ATOM 1148 O O . PHE A 1 144 ? 32.803 -30.781 -2.270 1.00 96.38 144 PHE A O 1
ATOM 1155 N N . TRP A 1 145 ? 34.409 -29.293 -2.732 1.00 96.06 145 TRP A N 1
ATOM 1156 C CA . TRP A 1 145 ? 34.771 -29.929 -4.010 1.00 96.06 145 TRP A CA 1
ATOM 1157 C C . TRP A 1 145 ? 35.703 -31.136 -3.833 1.00 96.06 145 TRP A C 1
ATOM 1159 O O . TRP A 1 145 ? 35.639 -32.088 -4.616 1.00 96.06 145 TRP A O 1
ATOM 1169 N N . ASN A 1 146 ? 36.524 -31.145 -2.778 1.00 95.00 146 ASN A N 1
ATOM 1170 C CA . ASN A 1 146 ? 37.422 -32.260 -2.468 1.00 95.00 146 ASN A CA 1
ATOM 1171 C C . ASN A 1 146 ? 36.668 -33.571 -2.194 1.00 95.00 146 ASN A C 1
ATOM 1173 O O . ASN A 1 146 ? 37.145 -34.624 -2.610 1.00 95.00 146 ASN A O 1
ATOM 1177 N N . GLN A 1 147 ? 35.477 -33.529 -1.577 1.00 94.00 147 GLN A N 1
ATOM 1178 C CA . GLN A 1 147 ? 34.684 -34.743 -1.298 1.00 94.00 147 GLN A CA 1
ATOM 1179 C C . GLN A 1 147 ? 34.313 -35.539 -2.567 1.00 94.00 147 GLN A C 1
ATOM 1181 O O . GLN A 1 147 ? 34.116 -36.748 -2.509 1.00 94.00 147 GLN A O 1
ATOM 1186 N N . PHE A 1 148 ? 34.235 -34.860 -3.718 1.00 95.12 148 PHE A N 1
ATOM 1187 C CA . PHE A 1 148 ? 33.900 -35.444 -5.020 1.00 95.12 148 PHE A CA 1
ATOM 1188 C C . PHE A 1 148 ? 35.132 -35.647 -5.919 1.00 95.12 148 PHE A C 1
ATOM 1190 O O . PHE A 1 148 ? 34.986 -35.937 -7.108 1.00 95.12 148 PHE A O 1
ATOM 1197 N N . ASN A 1 149 ? 36.341 -35.459 -5.373 1.00 94.12 149 ASN A N 1
ATOM 1198 C CA . ASN A 1 149 ? 37.607 -35.425 -6.108 1.00 94.12 149 ASN A CA 1
ATOM 1199 C C . ASN A 1 149 ? 37.541 -34.494 -7.342 1.00 94.12 149 ASN A C 1
ATOM 1201 O O . ASN A 1 149 ? 37.799 -34.893 -8.486 1.00 94.12 149 ASN A O 1
ATOM 1205 N N . VAL A 1 150 ? 37.089 -33.252 -7.118 1.00 95.19 150 VAL A N 1
ATOM 1206 C CA . VAL A 1 150 ? 36.942 -32.225 -8.159 1.00 95.19 150 VAL A CA 1
ATOM 1207 C C . VAL A 1 150 ? 38.102 -31.233 -8.125 1.00 95.19 150 VAL A C 1
ATOM 1209 O O . VAL A 1 150 ? 38.231 -30.430 -7.203 1.00 95.19 150 VAL A O 1
ATOM 1212 N N . GLU A 1 151 ? 38.897 -31.266 -9.194 1.00 93.38 151 GLU A N 1
ATOM 1213 C CA . GLU A 1 151 ? 39.731 -30.158 -9.666 1.00 93.38 151 GLU A CA 1
ATOM 1214 C C . GLU A 1 151 ? 39.101 -29.502 -10.901 1.00 93.38 151 GLU A C 1
ATOM 1216 O O . GLU A 1 151 ? 38.330 -30.145 -11.622 1.00 93.38 151 GLU A O 1
ATOM 1221 N N . PHE A 1 152 ? 39.451 -28.239 -11.154 1.00 95.44 152 PHE A N 1
ATOM 1222 C CA . PHE A 1 152 ? 38.994 -27.455 -12.304 1.00 95.44 152 PHE A CA 1
ATOM 1223 C C . PHE A 1 152 ? 40.174 -27.128 -13.230 1.00 95.44 152 PHE A C 1
ATOM 1225 O O . PHE A 1 152 ? 41.241 -26.739 -12.769 1.00 95.44 152 PHE A O 1
ATOM 1232 N N . ASN A 1 153 ? 39.988 -27.291 -14.542 1.00 92.81 153 ASN A N 1
ATOM 1233 C CA . ASN A 1 153 ? 41.054 -27.174 -15.544 1.00 92.81 153 ASN A CA 1
ATOM 1234 C C . ASN A 1 153 ? 41.234 -25.756 -16.092 1.00 92.81 153 ASN A C 1
ATOM 1236 O O . ASN A 1 153 ? 42.333 -25.384 -16.490 1.00 92.81 153 ASN A O 1
ATOM 1240 N N . ARG A 1 154 ? 40.138 -24.996 -16.188 1.00 93.69 154 ARG A N 1
ATOM 1241 C CA . ARG A 1 154 ? 40.118 -23.627 -16.718 1.00 93.69 154 ARG A CA 1
ATOM 1242 C C . ARG A 1 154 ? 38.982 -22.823 -16.096 1.00 93.69 154 ARG A C 1
ATOM 1244 O O . ARG A 1 154 ? 38.016 -23.403 -15.598 1.00 93.69 154 ARG A O 1
ATOM 1251 N N . SER A 1 155 ? 39.103 -21.503 -16.170 1.00 96.06 155 SER A N 1
ATOM 1252 C CA . SER A 1 155 ? 38.147 -20.546 -15.610 1.00 96.06 155 SER A CA 1
ATOM 1253 C C . SER A 1 155 ? 37.514 -19.702 -16.713 1.00 96.06 155 SER A C 1
ATOM 1255 O O . SER A 1 155 ? 38.233 -19.071 -17.483 1.00 96.06 155 SER A O 1
ATOM 1257 N N . GLU A 1 156 ? 36.185 -19.674 -16.768 1.00 96.94 156 GLU A N 1
ATOM 1258 C CA . GLU A 1 156 ? 35.397 -18.765 -17.603 1.00 96.94 156 GLU A CA 1
ATOM 1259 C C . GLU A 1 156 ? 34.941 -17.589 -16.743 1.00 96.94 156 GLU A C 1
ATOM 1261 O O . GLU A 1 156 ? 34.226 -17.757 -15.748 1.00 96.94 156 GLU A O 1
ATOM 1266 N N . LEU A 1 157 ? 35.374 -16.388 -17.114 1.00 96.25 157 LEU A N 1
ATOM 1267 C CA . LEU A 1 157 ? 35.100 -15.182 -16.343 1.00 96.25 157 LEU A CA 1
ATOM 1268 C C . LEU A 1 157 ? 33.888 -14.436 -16.902 1.00 96.25 157 LEU A C 1
ATOM 1270 O O . LEU A 1 157 ? 33.666 -14.407 -18.118 1.00 96.25 157 LEU A O 1
ATOM 1274 N N . PHE A 1 158 ? 33.110 -13.813 -16.018 1.00 94.31 158 PHE A N 1
ATOM 1275 C CA . PHE A 1 158 ? 32.004 -12.938 -16.399 1.00 94.31 158 PHE A CA 1
ATOM 1276 C C . PHE A 1 158 ? 31.913 -11.647 -15.577 1.00 94.31 158 PHE A C 1
ATOM 1278 O O . PHE A 1 158 ? 32.290 -11.571 -14.408 1.00 94.31 158 PHE A O 1
ATOM 1285 N N . GLY A 1 159 ? 31.351 -10.625 -16.212 1.00 89.12 159 GLY A N 1
ATOM 1286 C CA . GLY A 1 159 ? 31.144 -9.285 -15.682 1.00 89.12 159 GLY A CA 1
ATOM 1287 C C . GLY A 1 159 ? 29.936 -8.648 -16.368 1.00 89.12 159 GLY A C 1
ATOM 1288 O O . GLY A 1 159 ? 29.489 -9.126 -17.412 1.00 89.12 159 GLY A O 1
ATOM 1289 N N . GLY A 1 160 ? 29.361 -7.613 -15.752 1.00 85.56 160 GLY A N 1
ATOM 1290 C CA . GLY A 1 160 ? 28.192 -6.897 -16.287 1.00 85.56 160 GLY A CA 1
ATOM 1291 C C . GLY A 1 160 ? 26.861 -7.667 -16.279 1.00 85.56 160 GLY A C 1
ATOM 1292 O O . GLY A 1 160 ? 25.862 -7.123 -16.732 1.00 85.56 160 GLY A O 1
ATOM 1293 N N . ILE A 1 161 ? 26.821 -8.899 -15.758 1.00 89.19 161 ILE A N 1
ATOM 1294 C CA . ILE A 1 161 ? 25.610 -9.734 -15.659 1.00 89.19 161 ILE A CA 1
ATOM 1295 C C . ILE A 1 161 ? 25.299 -10.098 -14.203 1.00 89.19 161 ILE A C 1
ATOM 1297 O O . ILE A 1 161 ? 26.194 -10.132 -13.363 1.00 89.19 161 ILE A O 1
ATOM 1301 N N . SER A 1 162 ? 24.035 -10.397 -13.894 1.00 90.44 162 SER A N 1
ATOM 1302 C CA . SER A 1 162 ? 23.604 -10.858 -12.562 1.00 90.44 162 SER A CA 1
ATOM 1303 C C . SER A 1 162 ? 22.767 -12.136 -12.655 1.00 90.44 162 SER A C 1
ATOM 1305 O O . SER A 1 162 ? 22.357 -12.525 -13.745 1.00 90.44 162 SER A O 1
ATOM 1307 N N . PHE A 1 163 ? 22.471 -12.781 -11.524 1.00 91.62 163 PHE A N 1
ATOM 1308 C CA . PHE A 1 163 ? 21.595 -13.963 -11.470 1.00 91.62 163 PHE A CA 1
ATOM 1309 C C . PHE A 1 163 ? 20.086 -13.624 -11.490 1.00 91.62 163 PHE A C 1
ATOM 1311 O O . PHE A 1 163 ? 19.257 -14.472 -11.175 1.00 91.62 163 PHE A O 1
ATOM 1318 N N . SER A 1 164 ? 19.718 -12.382 -11.824 1.00 86.44 164 SER A N 1
ATOM 1319 C CA . SER A 1 164 ? 18.318 -11.972 -11.993 1.00 86.44 164 SER A CA 1
ATOM 1320 C C . SER A 1 164 ? 17.718 -12.518 -13.294 1.00 86.44 164 SER A C 1
ATOM 1322 O O . SER A 1 164 ? 18.412 -12.628 -14.308 1.00 86.44 164 SER A O 1
ATOM 1324 N N . LEU A 1 165 ? 16.402 -12.759 -13.288 1.00 81.44 165 LEU A N 1
ATOM 1325 C CA . LEU A 1 165 ? 15.593 -13.119 -14.461 1.00 81.44 165 LEU A CA 1
ATOM 1326 C C . LEU A 1 165 ? 15.830 -12.183 -15.660 1.00 81.44 165 LEU A C 1
ATOM 1328 O O . LEU A 1 165 ? 15.878 -12.645 -16.798 1.00 81.44 165 LEU A O 1
ATOM 1332 N N . SER A 1 166 ? 16.072 -10.889 -15.415 1.00 86.56 166 SER A N 1
ATOM 1333 C CA . SER A 1 166 ? 16.342 -9.888 -16.461 1.00 86.56 166 SER A CA 1
ATOM 1334 C C . SER A 1 166 ? 17.635 -10.115 -17.261 1.00 86.56 166 SER A C 1
ATOM 1336 O O . SER A 1 166 ? 17.807 -9.517 -18.319 1.00 86.56 166 SER A O 1
ATOM 1338 N N . TYR A 1 167 ? 18.536 -10.988 -16.798 1.00 90.25 167 TYR A N 1
ATOM 1339 C CA . TYR A 1 167 ? 19.774 -11.346 -17.503 1.00 90.25 167 TYR A CA 1
ATOM 1340 C C . TYR A 1 167 ? 19.709 -12.718 -18.188 1.00 90.25 167 TYR A C 1
ATOM 1342 O O . TYR A 1 167 ? 20.716 -13.151 -18.750 1.00 90.25 167 TYR A O 1
ATOM 1350 N N . LYS A 1 168 ? 18.554 -13.401 -18.178 1.00 90.06 168 LYS A N 1
ATOM 1351 C CA . LYS A 1 168 ? 18.353 -14.737 -18.770 1.00 90.06 168 LYS A CA 1
ATOM 1352 C C . LYS A 1 168 ? 19.011 -14.886 -20.145 1.00 90.06 168 LYS A C 1
ATOM 1354 O O . LYS A 1 168 ? 19.824 -15.786 -20.340 1.00 90.06 168 LYS A O 1
ATOM 1359 N N . ASP A 1 169 ? 18.689 -13.997 -21.079 1.00 90.06 169 ASP A N 1
ATOM 1360 C CA . ASP A 1 169 ? 19.131 -14.151 -22.468 1.00 90.06 169 ASP A CA 1
ATOM 1361 C C . ASP A 1 169 ? 20.635 -13.870 -22.624 1.00 90.06 169 ASP A C 1
ATOM 1363 O O . ASP A 1 169 ? 21.303 -14.542 -23.404 1.00 90.06 169 ASP A O 1
ATOM 1367 N N . HIS A 1 170 ? 21.209 -12.993 -21.788 1.00 93.19 170 HIS A N 1
ATOM 1368 C CA . HIS A 1 170 ? 22.660 -12.787 -21.703 1.00 93.19 170 HIS A CA 1
ATOM 1369 C C . HIS A 1 170 ? 23.386 -14.049 -21.204 1.00 93.19 170 HIS A C 1
ATOM 1371 O O . HIS A 1 170 ? 24.458 -14.383 -21.705 1.00 93.19 170 HIS A O 1
ATOM 1377 N N . TRP A 1 171 ? 22.806 -14.775 -20.239 1.00 94.62 171 TRP A N 1
ATOM 1378 C CA . TRP A 1 171 ? 23.347 -16.054 -19.766 1.00 94.62 171 TRP A CA 1
ATOM 1379 C C . TRP A 1 171 ? 23.245 -17.159 -20.819 1.00 94.62 171 TRP A C 1
ATOM 1381 O O . TRP A 1 171 ? 24.203 -17.907 -20.998 1.00 94.62 171 TRP A O 1
ATOM 1391 N N . ILE A 1 172 ? 22.116 -17.254 -21.527 1.00 92.94 172 ILE A N 1
ATOM 1392 C CA . ILE A 1 172 ? 21.912 -18.253 -22.588 1.00 92.94 172 ILE A CA 1
ATOM 1393 C C . ILE A 1 172 ? 22.828 -17.971 -23.789 1.00 92.94 172 ILE A C 1
ATOM 1395 O O . ILE A 1 172 ? 23.416 -18.905 -24.326 1.00 92.94 172 ILE A O 1
ATOM 1399 N N . GLN A 1 173 ? 23.003 -16.701 -24.172 1.00 93.06 173 GLN A N 1
ATOM 1400 C CA . GLN A 1 173 ? 23.887 -16.293 -25.268 1.00 93.06 173 GLN A CA 1
ATOM 1401 C C . GLN A 1 173 ? 25.374 -16.463 -24.924 1.00 93.06 173 GLN A C 1
ATOM 1403 O O . GLN A 1 173 ? 26.141 -16.900 -25.776 1.00 93.06 173 GLN A O 1
ATOM 1408 N N . ARG A 1 174 ? 25.800 -16.114 -23.699 1.00 95.56 174 ARG A N 1
ATOM 1409 C CA . ARG A 1 174 ? 27.213 -16.217 -23.281 1.00 95.56 174 ARG A CA 1
ATOM 1410 C C . ARG A 1 174 ? 27.626 -17.644 -22.922 1.00 95.56 174 ARG A C 1
ATOM 1412 O O . ARG A 1 174 ? 28.793 -17.978 -23.072 1.00 95.56 174 ARG A O 1
ATOM 1419 N N . PHE A 1 175 ? 26.696 -18.466 -22.432 1.00 96.56 175 PHE A N 1
ATOM 1420 C CA . PHE A 1 175 ? 26.968 -19.831 -21.978 1.00 96.56 175 PHE A CA 1
ATOM 1421 C C . PHE A 1 175 ? 25.900 -20.829 -22.481 1.00 96.56 175 PHE A C 1
ATOM 1423 O O . PHE A 1 175 ? 25.164 -21.412 -21.670 1.00 96.56 175 PHE A O 1
ATOM 1430 N N . PRO A 1 176 ? 25.793 -21.062 -23.805 1.00 95.94 176 PRO A N 1
ATOM 1431 C CA . PRO A 1 176 ? 24.836 -22.013 -24.372 1.00 95.94 176 PRO A CA 1
ATOM 1432 C C . PRO A 1 176 ? 25.160 -23.467 -23.962 1.00 95.94 176 PRO A C 1
ATOM 1434 O O . PRO A 1 176 ? 26.333 -23.810 -23.792 1.00 95.94 176 PRO A O 1
ATOM 1437 N N . PRO A 1 177 ? 24.161 -24.363 -23.809 1.00 94.19 177 PRO A N 1
ATOM 1438 C CA . PRO A 1 177 ? 24.392 -25.754 -23.391 1.00 94.19 177 PRO A CA 1
ATOM 1439 C C . PRO A 1 177 ? 25.308 -26.584 -24.300 1.00 94.19 177 PRO A C 1
ATOM 1441 O O . PRO A 1 177 ? 25.977 -27.491 -23.812 1.00 94.19 177 PRO A O 1
ATOM 1444 N N . SER A 1 178 ? 25.363 -26.264 -25.596 1.00 93.12 178 SER A N 1
ATOM 1445 C CA . SER A 1 178 ? 26.209 -26.925 -26.600 1.00 93.12 178 SER A CA 1
ATOM 1446 C C . SER A 1 178 ? 27.707 -26.782 -26.318 1.00 93.12 178 SER A C 1
ATOM 1448 O O . SER A 1 178 ? 28.460 -27.741 -26.466 1.00 93.12 178 SER A O 1
ATOM 1450 N N . GLU A 1 179 ? 28.136 -25.591 -25.901 1.00 95.00 179 GLU A N 1
ATOM 1451 C CA . GLU A 1 179 ? 29.543 -25.254 -25.637 1.00 95.00 179 GLU A CA 1
ATOM 1452 C C . GLU A 1 179 ? 29.878 -25.368 -24.146 1.00 95.00 179 GLU A C 1
ATOM 1454 O O . GLU A 1 179 ? 30.972 -25.789 -23.765 1.00 95.00 179 GLU A O 1
ATOM 1459 N N . HIS A 1 180 ? 28.897 -25.061 -23.294 1.00 96.75 180 HIS A N 1
ATOM 1460 C CA . HIS A 1 180 ? 28.998 -25.074 -21.841 1.00 96.75 180 HIS A CA 1
ATOM 1461 C C . HIS A 1 180 ? 28.011 -26.097 -21.246 1.00 96.75 180 HIS A C 1
ATOM 1463 O O . HIS A 1 180 ? 27.029 -25.709 -20.605 1.00 96.75 180 HIS A O 1
ATOM 1469 N N . PRO A 1 181 ? 28.231 -27.415 -21.424 1.00 96.12 181 PRO A N 1
ATOM 1470 C CA . PRO A 1 181 ? 27.300 -28.457 -20.973 1.00 96.12 181 PRO A CA 1
ATOM 1471 C C . PRO A 1 181 ? 27.137 -28.520 -19.450 1.00 96.12 181 PRO A C 1
ATOM 1473 O O . PRO A 1 181 ? 26.084 -28.911 -18.954 1.00 96.12 181 PRO A O 1
ATOM 1476 N N . VAL A 1 182 ? 28.154 -28.104 -18.694 1.00 97.94 182 VAL A N 1
ATOM 1477 C CA . VAL A 1 182 ? 28.138 -28.058 -17.227 1.00 97.94 182 VAL A CA 1
ATOM 1478 C C . VAL A 1 182 ? 28.613 -26.679 -16.788 1.00 97.94 182 VAL A C 1
ATOM 1480 O O . VAL A 1 182 ? 29.747 -26.295 -17.085 1.00 97.94 182 VAL A O 1
ATOM 1483 N N . LEU A 1 183 ? 27.743 -25.941 -16.098 1.00 97.94 183 LEU A N 1
ATOM 1484 C CA . LEU A 1 183 ? 28.013 -24.608 -15.564 1.00 97.94 183 LEU A CA 1
ATOM 1485 C C . LEU A 1 183 ? 28.221 -24.731 -14.045 1.00 97.94 183 LEU A C 1
ATOM 1487 O O . LEU A 1 183 ? 27.256 -24.894 -13.300 1.00 97.94 183 LEU A O 1
ATOM 1491 N N . ALA A 1 184 ? 29.482 -24.723 -13.601 1.00 98.06 184 ALA A N 1
ATOM 1492 C CA . ALA A 1 184 ? 29.872 -24.935 -12.204 1.00 98.06 184 ALA A CA 1
ATOM 1493 C C . ALA A 1 184 ? 30.351 -23.635 -11.531 1.00 98.06 184 ALA A C 1
ATOM 1495 O O . ALA A 1 184 ? 31.374 -23.066 -11.917 1.00 98.06 184 ALA A O 1
ATOM 1496 N N . LEU A 1 185 ? 29.616 -23.183 -10.513 1.00 97.94 185 LEU A N 1
ATOM 1497 C CA . LEU A 1 185 ? 29.820 -21.906 -9.819 1.00 97.94 185 LEU A CA 1
ATOM 1498 C C . LEU A 1 185 ? 30.448 -22.093 -8.418 1.00 97.94 185 LEU A C 1
ATOM 1500 O O . LEU A 1 185 ? 30.118 -23.061 -7.725 1.00 97.94 185 LEU A O 1
ATOM 1504 N N . PRO A 1 186 ? 31.286 -21.150 -7.935 1.00 95.19 186 PRO A N 1
ATOM 1505 C CA . PRO A 1 186 ? 31.895 -21.214 -6.598 1.00 95.19 186 PRO A CA 1
ATOM 1506 C C . PRO A 1 186 ? 30.878 -21.000 -5.467 1.00 95.19 186 PRO A C 1
ATOM 1508 O O . PRO A 1 186 ? 31.146 -21.330 -4.318 1.00 95.19 186 PRO A O 1
ATOM 1511 N N . GLY A 1 187 ? 29.712 -20.437 -5.781 1.00 95.31 187 GLY A N 1
ATOM 1512 C CA . GLY A 1 187 ? 28.627 -20.155 -4.852 1.00 95.31 187 GLY A CA 1
ATOM 1513 C C . GLY A 1 187 ? 27.278 -20.207 -5.566 1.00 95.31 187 GLY A C 1
ATOM 1514 O O . GLY A 1 187 ? 27.222 -20.302 -6.791 1.00 95.31 187 GLY A O 1
ATOM 1515 N N . ALA A 1 188 ? 26.192 -20.145 -4.801 1.00 96.75 188 ALA A N 1
ATOM 1516 C CA . ALA A 1 188 ? 24.836 -20.177 -5.340 1.00 96.75 188 ALA A CA 1
ATOM 1517 C C . ALA A 1 188 ? 24.547 -18.994 -6.291 1.00 96.75 188 ALA A C 1
ATOM 1519 O O . ALA A 1 188 ? 24.817 -17.850 -5.916 1.00 96.75 188 ALA A O 1
ATOM 1520 N N . PRO A 1 189 ? 23.939 -19.225 -7.472 1.00 96.25 189 PRO A N 1
ATOM 1521 C CA . PRO A 1 189 ? 23.404 -18.167 -8.328 1.00 96.25 189 PRO A CA 1
ATOM 1522 C C . PRO A 1 189 ? 22.075 -17.630 -7.768 1.00 96.25 189 PRO A C 1
ATOM 1524 O O . PRO A 1 189 ? 21.010 -17.785 -8.360 1.00 96.25 189 PRO A O 1
ATOM 1527 N N . ALA A 1 190 ? 22.130 -17.045 -6.573 1.00 95.00 190 ALA A N 1
ATOM 1528 C CA . ALA A 1 190 ? 20.970 -16.623 -5.800 1.00 95.00 190 ALA A CA 1
ATOM 1529 C C . ALA A 1 190 ? 21.272 -15.352 -4.992 1.00 95.00 190 ALA A C 1
ATOM 1531 O O . ALA A 1 190 ? 22.429 -15.004 -4.762 1.00 95.00 190 ALA A O 1
ATOM 1532 N N . GLN A 1 191 ? 20.218 -14.668 -4.542 1.00 92.88 191 GLN A N 1
ATOM 1533 C CA . GLN A 1 191 ? 20.323 -13.584 -3.562 1.00 92.88 191 GLN A CA 1
ATOM 1534 C C . GLN A 1 191 ? 20.042 -14.105 -2.145 1.00 92.88 191 GLN A C 1
ATOM 1536 O O . GLN A 1 191 ? 19.341 -15.106 -1.969 1.00 92.88 191 GLN A O 1
ATOM 1541 N N . PHE A 1 192 ? 20.557 -13.391 -1.142 1.00 93.69 192 PHE A N 1
ATOM 1542 C CA . PHE A 1 192 ? 20.200 -13.567 0.262 1.00 93.69 192 PHE A CA 1
ATOM 1543 C C . PHE A 1 192 ? 19.718 -12.228 0.854 1.00 93.69 192 PHE A C 1
ATOM 1545 O O . PHE A 1 192 ? 20.445 -11.239 0.730 1.00 93.69 192 PHE A O 1
ATOM 1552 N N . PRO A 1 193 ? 18.548 -12.175 1.522 1.00 94.94 193 PRO A N 1
ATOM 1553 C CA . PRO A 1 193 ? 17.556 -13.249 1.649 1.00 94.94 193 PRO A CA 1
ATOM 1554 C C . PRO A 1 193 ? 16.925 -13.619 0.299 1.00 94.94 193 PRO A C 1
ATOM 1556 O O . PRO A 1 193 ? 17.070 -12.897 -0.688 1.00 94.94 193 PRO A O 1
ATOM 1559 N N . VAL A 1 194 ? 16.229 -14.756 0.251 1.00 94.19 194 VAL A N 1
ATOM 1560 C CA . VAL A 1 194 ? 15.522 -15.212 -0.956 1.00 94.19 194 VAL A CA 1
ATOM 1561 C C . VAL A 1 194 ? 14.521 -14.152 -1.435 1.00 94.19 194 VAL A C 1
ATOM 1563 O O . VAL A 1 194 ? 13.775 -13.604 -0.622 1.00 94.19 194 VAL A O 1
ATOM 1566 N N . LEU A 1 195 ? 14.492 -13.876 -2.745 1.00 92.62 195 LEU A N 1
ATOM 1567 C CA . LEU A 1 195 ? 13.545 -12.940 -3.371 1.00 92.62 195 LEU A CA 1
ATOM 1568 C C . LEU A 1 195 ? 12.086 -13.328 -3.086 1.00 92.62 195 LEU A C 1
ATOM 1570 O O . LEU A 1 195 ? 11.765 -14.513 -2.977 1.00 92.62 195 LEU A O 1
ATOM 1574 N N . GLU A 1 196 ? 11.200 -12.331 -3.000 1.00 92.44 196 GLU A N 1
ATOM 1575 C CA . GLU A 1 196 ? 9.775 -12.518 -2.686 1.00 92.44 196 GLU A CA 1
ATOM 1576 C C . GLU A 1 196 ? 9.104 -13.524 -3.640 1.00 92.44 196 GLU A C 1
ATOM 1578 O O . GLU A 1 196 ? 8.487 -14.491 -3.187 1.00 92.44 196 GLU A O 1
ATOM 1583 N N . GLU A 1 197 ? 9.329 -13.367 -4.948 1.00 90.94 197 GLU A N 1
ATOM 1584 C CA . GLU A 1 197 ? 8.852 -14.254 -6.022 1.00 90.94 197 GLU A CA 1
ATOM 1585 C C . GLU A 1 197 ? 9.324 -15.716 -5.904 1.00 90.94 197 GLU A C 1
ATOM 1587 O O . GLU A 1 197 ? 8.662 -16.629 -6.397 1.00 90.94 197 GLU A O 1
ATOM 1592 N N . HIS A 1 198 ? 10.439 -15.967 -5.210 1.00 94.38 198 HIS A N 1
ATOM 1593 C CA . HIS A 1 198 ? 11.002 -17.303 -5.001 1.00 94.38 198 HIS A CA 1
ATOM 1594 C C . HIS A 1 198 ? 10.544 -17.948 -3.679 1.00 94.38 198 HIS A C 1
ATOM 1596 O O . HIS A 1 198 ? 10.727 -19.152 -3.490 1.00 94.38 198 HIS A O 1
ATOM 1602 N N . ARG A 1 199 ? 9.885 -17.207 -2.772 1.00 92.75 199 ARG A N 1
ATOM 1603 C CA . ARG A 1 199 ? 9.330 -17.758 -1.515 1.00 92.75 199 ARG A CA 1
ATOM 1604 C C . ARG A 1 199 ? 8.323 -18.906 -1.740 1.00 92.75 199 ARG A C 1
ATOM 1606 O O . ARG A 1 199 ? 8.397 -19.871 -0.974 1.00 92.75 199 ARG A O 1
ATOM 1613 N N . PRO A 1 200 ? 7.422 -18.878 -2.751 1.00 92.94 200 PRO A N 1
ATOM 1614 C CA . PRO A 1 200 ? 6.478 -19.971 -3.011 1.00 92.94 200 PRO A CA 1
ATOM 1615 C C . PRO A 1 200 ? 7.133 -21.280 -3.471 1.00 92.94 200 PRO A C 1
ATOM 1617 O O . PRO A 1 200 ? 6.531 -22.338 -3.311 1.00 92.94 200 PRO A O 1
ATOM 1620 N N . LEU A 1 201 ? 8.366 -21.242 -3.998 1.00 95.12 201 LEU A N 1
ATOM 1621 C CA . LEU A 1 201 ? 9.097 -22.440 -4.449 1.00 95.12 201 LEU A CA 1
ATOM 1622 C C . LEU A 1 201 ? 9.419 -23.405 -3.305 1.00 95.12 201 LEU A C 1
ATOM 1624 O O . LEU A 1 201 ? 9.667 -24.587 -3.525 1.00 95.12 201 LEU A O 1
ATOM 1628 N N . HIS A 1 202 ? 9.349 -22.921 -2.068 1.00 95.69 202 HIS A N 1
ATOM 1629 C CA . HIS A 1 202 ? 9.496 -23.737 -0.874 1.00 95.69 202 HIS A CA 1
ATOM 1630 C C . HIS A 1 202 ? 8.423 -24.840 -0.755 1.00 95.69 202 HIS A C 1
ATOM 1632 O O . HIS A 1 202 ? 8.613 -25.753 0.034 1.00 95.69 202 HIS A O 1
ATOM 1638 N N . LYS A 1 203 ? 7.336 -24.816 -1.548 1.00 93.12 203 LYS A N 1
ATOM 1639 C CA . LYS A 1 203 ? 6.336 -25.906 -1.581 1.00 93.12 203 LYS A CA 1
ATOM 1640 C C . LYS A 1 203 ? 6.855 -27.223 -2.159 1.00 93.12 203 LYS A C 1
ATOM 1642 O O . LYS A 1 203 ? 6.254 -28.265 -1.941 1.00 93.12 203 LYS A O 1
ATOM 1647 N N . TYR A 1 204 ? 7.955 -27.161 -2.906 1.00 95.50 204 TYR A N 1
ATOM 1648 C CA . TYR A 1 204 ? 8.625 -28.333 -3.459 1.00 95.50 204 TYR A CA 1
ATOM 1649 C C . TYR A 1 204 ? 9.686 -28.900 -2.491 1.00 95.50 204 TYR A C 1
ATOM 1651 O O . TYR A 1 204 ? 10.264 -29.948 -2.755 1.00 95.50 204 TYR A O 1
ATOM 1659 N N . VAL A 1 205 ? 9.935 -28.231 -1.354 1.00 96.62 205 VAL A N 1
ATOM 1660 C CA . VAL A 1 205 ? 10.853 -28.678 -0.292 1.00 96.62 205 VAL A CA 1
ATOM 1661 C C . VAL A 1 205 ? 10.067 -29.529 0.707 1.00 96.62 205 VAL A C 1
ATOM 1663 O O . VAL A 1 205 ? 9.661 -29.062 1.767 1.00 96.62 205 VAL A O 1
ATOM 1666 N N . VAL A 1 206 ? 9.803 -30.779 0.330 1.00 96.06 206 VAL A N 1
ATOM 1667 C CA . VAL A 1 206 ? 9.018 -31.730 1.133 1.00 96.06 206 VAL A CA 1
ATOM 1668 C C . VAL A 1 206 ? 9.949 -32.560 2.013 1.00 96.06 206 VAL A C 1
ATOM 1670 O O . VAL A 1 206 ? 10.897 -33.153 1.503 1.00 96.06 206 VAL A O 1
ATOM 1673 N N . TRP A 1 207 ? 9.670 -32.624 3.318 1.00 97.62 207 TRP A N 1
ATOM 1674 C CA . TRP A 1 207 ? 10.430 -33.416 4.294 1.00 97.62 207 TRP A CA 1
ATOM 1675 C C . TRP A 1 207 ? 10.573 -34.898 3.895 1.00 97.62 207 TRP A C 1
ATOM 1677 O O . TRP A 1 207 ? 9.642 -35.502 3.356 1.00 97.62 207 TRP A O 1
ATOM 1687 N N . SER A 1 208 ? 11.735 -35.492 4.180 1.00 97.38 208 SER A N 1
ATOM 1688 C CA . SER A 1 208 ? 11.969 -36.937 4.058 1.00 97.38 208 SER A CA 1
ATOM 1689 C C . SER A 1 208 ? 11.109 -37.718 5.060 1.00 97.38 208 SER A C 1
ATOM 1691 O O . SER A 1 208 ? 10.765 -37.211 6.130 1.00 97.38 208 SER A O 1
ATOM 1693 N N . ASP A 1 209 ? 10.762 -38.968 4.739 1.00 95.25 209 ASP A N 1
ATOM 1694 C CA . ASP A 1 209 ? 9.897 -39.787 5.606 1.00 95.25 209 ASP A CA 1
ATOM 1695 C C . ASP A 1 209 ? 10.524 -40.045 6.987 1.00 95.25 209 ASP A C 1
ATOM 1697 O O . ASP A 1 209 ? 9.815 -40.087 7.990 1.00 95.25 209 ASP A O 1
ATOM 1701 N N . GLU A 1 210 ? 11.856 -40.119 7.063 1.00 94.88 210 GLU A N 1
ATOM 1702 C CA . GLU A 1 210 ? 12.596 -40.220 8.325 1.00 94.88 210 GLU A CA 1
ATOM 1703 C C . GLU A 1 210 ? 12.490 -38.938 9.169 1.00 94.88 210 GLU A C 1
ATOM 1705 O O . GLU A 1 210 ? 12.301 -39.017 10.386 1.00 94.88 210 GLU A O 1
ATOM 1710 N N . MET A 1 211 ? 12.555 -37.754 8.545 1.00 95.81 211 MET A N 1
ATOM 1711 C CA . MET A 1 211 ? 12.352 -36.479 9.242 1.00 95.81 211 MET A CA 1
ATOM 1712 C C . MET A 1 211 ? 10.919 -36.334 9.761 1.00 95.81 211 MET A C 1
ATOM 1714 O O . MET A 1 211 ? 10.738 -35.926 10.909 1.00 95.81 211 MET A O 1
ATOM 1718 N N . VAL A 1 212 ? 9.917 -36.730 8.966 1.00 95.12 212 VAL A N 1
ATOM 1719 C CA . VAL A 1 212 ? 8.510 -36.779 9.400 1.00 95.12 212 VAL A CA 1
ATOM 1720 C C . VAL A 1 212 ? 8.340 -37.739 10.581 1.00 95.12 212 VAL A C 1
ATOM 1722 O O . VAL A 1 212 ? 7.800 -37.354 11.617 1.00 95.12 212 VAL A O 1
ATOM 1725 N N . GLN A 1 213 ? 8.851 -38.970 10.471 1.00 95.38 213 GLN A N 1
ATOM 1726 C CA . GLN A 1 213 ? 8.720 -39.990 11.513 1.00 95.38 213 GLN A CA 1
ATOM 1727 C C . GLN A 1 213 ? 9.375 -39.557 12.834 1.00 95.38 213 GLN A C 1
ATOM 1729 O O . GLN A 1 213 ? 8.764 -39.697 13.896 1.00 95.38 213 GLN A O 1
ATOM 1734 N N . LYS A 1 214 ? 10.595 -39.002 12.786 1.00 94.31 214 LYS A N 1
ATOM 1735 C CA . LYS A 1 214 ? 11.291 -38.481 13.975 1.00 94.31 214 LYS A CA 1
ATOM 1736 C C . LYS A 1 214 ? 10.573 -37.268 14.566 1.00 94.31 214 LYS A C 1
ATOM 1738 O O . LYS A 1 214 ? 10.389 -37.203 15.780 1.00 94.31 214 LYS A O 1
ATOM 1743 N N . GLY A 1 215 ? 10.152 -36.327 13.723 1.00 94.25 215 GLY A N 1
ATOM 1744 C CA . GLY A 1 215 ? 9.461 -35.110 14.136 1.00 94.25 215 GLY A CA 1
ATOM 1745 C C . GLY A 1 215 ? 8.142 -35.390 14.857 1.00 94.25 215 GLY A C 1
ATOM 1746 O O . GLY A 1 215 ? 7.952 -34.939 15.987 1.00 94.25 215 GLY A O 1
ATOM 1747 N N . GLU A 1 216 ? 7.267 -36.205 14.263 1.00 94.62 216 GLU A N 1
ATOM 1748 C CA . GLU A 1 216 ? 6.002 -36.600 14.899 1.00 94.62 216 GLU A CA 1
ATOM 1749 C C . GLU A 1 216 ? 6.214 -37.457 16.155 1.00 94.62 216 GLU A C 1
ATOM 1751 O O . GLU A 1 216 ? 5.452 -37.332 17.113 1.00 94.62 216 GLU A O 1
ATOM 1756 N N . ALA A 1 217 ? 7.265 -38.283 16.221 1.00 94.06 217 ALA A N 1
ATOM 1757 C CA . ALA A 1 217 ? 7.596 -39.018 17.444 1.00 94.06 217 ALA A CA 1
ATOM 1758 C C . ALA A 1 217 ? 7.954 -38.075 18.612 1.00 94.06 217 ALA A C 1
ATOM 1760 O O . ALA A 1 217 ? 7.496 -38.295 19.738 1.00 94.06 217 ALA A O 1
ATOM 1761 N N . TYR A 1 218 ? 8.704 -36.994 18.363 1.00 94.12 218 TYR A N 1
ATOM 1762 C CA . TYR A 1 218 ? 8.961 -35.957 19.372 1.00 94.12 218 TYR A CA 1
ATOM 1763 C C . TYR A 1 218 ? 7.693 -35.178 19.749 1.00 94.12 218 TYR A C 1
ATOM 1765 O O . TYR A 1 218 ? 7.459 -34.938 20.936 1.00 94.12 218 TYR A O 1
ATOM 1773 N N . ILE A 1 219 ? 6.846 -34.822 18.776 1.00 94.00 219 ILE A N 1
ATOM 1774 C CA . ILE A 1 219 ? 5.585 -34.106 19.033 1.00 94.00 219 ILE A CA 1
ATOM 1775 C C . ILE A 1 219 ? 4.653 -34.959 19.905 1.00 94.00 219 ILE A C 1
ATOM 1777 O O . ILE A 1 219 ? 4.195 -34.481 20.941 1.00 94.00 219 ILE A O 1
ATOM 1781 N N . HIS A 1 220 ? 4.424 -36.226 19.549 1.00 93.75 220 HIS A N 1
ATOM 1782 C CA . HIS A 1 220 ? 3.528 -37.122 20.287 1.00 93.75 220 HIS A CA 1
ATOM 1783 C C . HIS A 1 220 ? 4.033 -37.511 21.684 1.00 93.75 220 HIS A C 1
ATOM 1785 O O . HIS A 1 220 ? 3.219 -37.735 22.578 1.00 93.75 220 HIS A O 1
ATOM 1791 N N . SER A 1 221 ? 5.351 -37.607 21.895 1.00 93.75 221 SER A N 1
ATOM 1792 C CA . SER A 1 221 ? 5.917 -37.994 23.198 1.00 93.75 221 SER A CA 1
ATOM 1793 C C . SER A 1 221 ? 6.108 -36.814 24.157 1.00 93.75 221 SER A C 1
ATOM 1795 O O . SER A 1 221 ? 5.946 -36.969 25.372 1.00 93.75 221 SER A O 1
ATOM 1797 N N . LEU A 1 222 ? 6.442 -35.623 23.646 1.00 92.81 222 LEU A N 1
ATOM 1798 C CA . LEU A 1 222 ? 6.817 -34.483 24.485 1.00 92.81 222 LEU A CA 1
ATOM 1799 C C . LEU A 1 222 ? 5.777 -33.363 24.525 1.00 92.81 222 LEU A C 1
ATOM 1801 O O . LEU A 1 222 ? 5.664 -32.714 25.568 1.00 92.81 222 LEU A O 1
ATOM 1805 N N . LEU A 1 223 ? 5.007 -33.134 23.464 1.00 95.25 223 LEU A N 1
ATOM 1806 C CA . LEU A 1 223 ? 4.096 -31.993 23.356 1.00 95.25 223 LEU A CA 1
ATOM 1807 C C . LEU A 1 223 ? 2.628 -32.401 23.520 1.00 95.25 223 LEU A C 1
ATOM 1809 O O . LEU A 1 223 ? 2.249 -33.564 23.431 1.00 95.25 223 LEU A O 1
ATOM 1813 N N . VAL A 1 224 ? 1.783 -31.412 23.802 1.00 93.38 224 VAL A N 1
ATOM 1814 C CA . VAL A 1 224 ? 0.330 -31.582 23.927 1.00 93.38 224 VAL A CA 1
ATOM 1815 C C . VAL A 1 224 ? -0.343 -30.435 23.186 1.00 93.38 224 VAL A C 1
ATOM 1817 O O . VAL A 1 224 ? -0.161 -29.276 23.565 1.00 93.38 224 VAL A O 1
ATOM 1820 N N . ARG A 1 225 ? -1.118 -30.746 22.139 1.00 92.44 225 ARG A N 1
ATOM 1821 C CA . ARG A 1 225 ? -1.789 -29.730 21.312 1.00 92.44 225 ARG A CA 1
ATOM 1822 C C . ARG A 1 225 ? -2.976 -29.061 22.038 1.00 92.44 225 ARG A C 1
ATOM 1824 O O . ARG A 1 225 ? -3.720 -29.752 22.751 1.00 92.44 225 ARG A O 1
ATOM 1831 N N . PRO A 1 226 ? -3.211 -27.750 21.840 1.00 94.69 226 PRO A N 1
ATOM 1832 C CA . PRO A 1 226 ? -2.414 -26.843 21.004 1.00 94.69 226 PRO A CA 1
ATOM 1833 C C . PRO A 1 226 ? -1.051 -26.506 21.633 1.00 94.69 226 PRO A C 1
ATOM 1835 O O . PRO A 1 226 ? -0.958 -26.424 22.860 1.00 94.69 226 PRO A O 1
ATOM 1838 N N . TYR A 1 227 ? -0.005 -26.299 20.825 1.00 96.12 227 TYR A N 1
ATOM 1839 C CA . TYR A 1 227 ? 1.301 -25.829 21.304 1.00 96.12 227 TYR A CA 1
ATOM 1840 C C . TYR A 1 227 ? 1.842 -24.608 20.553 1.00 96.12 227 TYR A C 1
ATOM 1842 O O . TYR A 1 227 ? 1.697 -24.471 19.335 1.00 96.12 227 TYR A O 1
ATOM 1850 N N . VAL A 1 228 ? 2.512 -23.728 21.302 1.00 95.69 228 VAL A N 1
ATOM 1851 C CA . VAL A 1 228 ? 3.269 -22.599 20.745 1.00 95.69 228 VAL A CA 1
ATOM 1852 C C . VAL A 1 228 ? 4.713 -23.040 20.524 1.00 95.69 228 VAL A C 1
ATOM 1854 O O . VAL A 1 228 ? 5.383 -23.431 21.476 1.00 95.69 228 VAL A O 1
ATOM 1857 N N . GLY A 1 229 ? 5.203 -22.976 19.289 1.00 96.06 229 GLY A N 1
ATOM 1858 C CA . GLY A 1 229 ? 6.625 -23.116 18.980 1.00 96.06 229 GLY A CA 1
ATOM 1859 C C . GLY A 1 229 ? 7.308 -21.749 18.982 1.00 96.06 229 GLY A C 1
ATOM 1860 O O . GLY A 1 229 ? 6.809 -20.828 18.340 1.00 96.06 229 GLY A O 1
ATOM 1861 N N . ILE A 1 230 ? 8.445 -21.599 19.659 1.00 96.06 230 ILE A N 1
ATOM 1862 C CA . ILE A 1 230 ? 9.263 -20.378 19.635 1.00 96.06 230 ILE A CA 1
ATOM 1863 C C . ILE A 1 230 ? 10.700 -20.685 19.203 1.00 96.06 230 ILE A C 1
ATOM 1865 O O . ILE A 1 230 ? 11.306 -21.648 19.671 1.00 96.06 230 ILE A O 1
ATOM 1869 N N . HIS A 1 231 ? 11.244 -19.852 18.312 1.00 96.12 231 HIS A N 1
ATOM 1870 C CA . HIS A 1 231 ? 12.653 -19.882 17.917 1.00 96.12 231 HIS A CA 1
ATOM 1871 C C . HIS A 1 231 ? 13.422 -18.748 18.607 1.00 96.12 231 HIS A C 1
ATOM 1873 O O . HIS A 1 231 ? 13.304 -17.578 18.231 1.00 96.12 231 HIS A O 1
ATOM 1879 N N . LEU A 1 232 ? 14.229 -19.108 19.605 1.00 94.56 232 LEU A N 1
ATOM 1880 C CA . LEU A 1 232 ? 15.144 -18.207 20.294 1.00 94.56 232 LEU A CA 1
ATOM 1881 C C . LEU A 1 232 ? 16.485 -18.165 19.553 1.00 94.56 232 LEU A C 1
ATOM 1883 O O . LEU A 1 232 ? 17.253 -19.123 19.545 1.00 94.56 232 LEU A O 1
ATOM 1887 N N . ARG A 1 233 ? 16.762 -17.023 18.924 1.00 93.31 233 ARG A N 1
ATOM 1888 C CA . ARG A 1 233 ? 18.040 -16.728 18.273 1.00 93.31 233 ARG A CA 1
ATOM 1889 C C . ARG A 1 233 ? 18.739 -15.639 19.083 1.00 93.31 233 ARG A C 1
ATOM 1891 O O . ARG A 1 233 ? 18.506 -14.453 18.849 1.00 93.31 233 ARG A O 1
ATOM 1898 N N . ILE A 1 234 ? 19.494 -16.050 20.098 1.00 91.00 234 ILE A N 1
ATOM 1899 C CA . ILE A 1 234 ? 20.044 -15.172 21.147 1.00 91.00 234 ILE A CA 1
ATOM 1900 C C . ILE A 1 234 ? 21.511 -15.477 21.499 1.00 91.00 234 ILE A C 1
ATOM 1902 O O . ILE A 1 234 ? 22.067 -14.866 22.415 1.00 91.00 234 ILE A O 1
ATOM 1906 N N . GLY A 1 235 ? 22.160 -16.372 20.750 1.00 88.00 235 GLY A N 1
ATOM 1907 C CA . GLY A 1 235 ? 23.536 -16.811 20.961 1.00 88.00 235 GLY A CA 1
ATOM 1908 C C . GLY A 1 235 ? 24.579 -15.702 20.812 1.00 88.00 235 GLY A C 1
ATOM 1909 O O . GLY A 1 235 ? 24.340 -14.644 20.226 1.00 88.00 235 GLY A O 1
ATOM 1910 N N . SER A 1 236 ? 25.779 -15.939 21.345 1.00 84.12 236 SER A N 1
ATOM 1911 C CA . SER A 1 236 ? 26.893 -14.977 21.316 1.00 84.12 236 SER A CA 1
ATOM 1912 C C . SER A 1 236 ? 27.326 -14.588 19.896 1.00 84.12 236 SER A C 1
ATOM 1914 O O . SER A 1 236 ? 27.664 -13.428 19.659 1.00 84.12 236 SER A O 1
ATOM 1916 N N . ASP A 1 237 ? 27.237 -15.514 18.937 1.00 85.25 237 ASP A N 1
ATOM 1917 C CA . ASP A 1 237 ? 27.458 -15.247 17.511 1.00 85.25 237 ASP A CA 1
ATOM 1918 C C . ASP A 1 237 ? 26.415 -14.270 16.929 1.00 85.25 237 ASP A C 1
ATOM 1920 O O . ASP A 1 237 ? 26.732 -13.445 16.073 1.00 85.25 237 ASP A O 1
ATOM 1924 N N . TRP A 1 238 ? 25.179 -14.313 17.432 1.00 90.56 238 TRP A N 1
ATOM 1925 C CA . TRP A 1 238 ? 24.079 -13.447 17.018 1.00 90.56 238 TRP A CA 1
ATOM 1926 C C . TRP A 1 238 ? 24.120 -12.057 17.654 1.00 90.56 238 TRP A C 1
ATOM 1928 O O . TRP A 1 238 ? 23.807 -11.071 16.985 1.00 90.56 238 TRP A O 1
ATOM 1938 N N . LYS A 1 239 ? 24.571 -11.949 18.912 1.00 87.88 239 LYS A N 1
ATOM 1939 C CA . LYS A 1 239 ? 24.747 -10.657 19.606 1.00 87.88 239 LYS A CA 1
ATOM 1940 C C . LYS A 1 239 ? 25.641 -9.708 18.796 1.00 87.88 239 LYS A C 1
ATOM 1942 O O . LYS A 1 239 ? 25.319 -8.529 18.668 1.00 87.88 239 LYS A O 1
ATOM 1947 N N . ASN A 1 240 ? 26.695 -10.235 18.170 1.00 85.69 240 ASN A N 1
ATOM 1948 C CA . ASN A 1 240 ? 27.585 -9.464 17.297 1.00 85.69 240 ASN A CA 1
ATOM 1949 C C . ASN A 1 240 ? 26.909 -8.988 16.002 1.00 85.69 240 ASN A C 1
ATOM 1951 O O . ASN A 1 240 ? 27.156 -7.863 15.581 1.00 85.69 240 ASN A O 1
ATOM 1955 N N . ALA A 1 241 ? 26.025 -9.792 15.402 1.00 86.56 241 ALA A N 1
ATOM 1956 C CA . ALA A 1 241 ? 25.242 -9.368 14.242 1.00 86.56 241 ALA A CA 1
ATOM 1957 C C . ALA A 1 241 ? 24.250 -8.252 14.614 1.00 86.56 241 ALA A C 1
ATOM 1959 O O . ALA A 1 241 ? 24.224 -7.204 13.972 1.00 86.56 241 ALA A O 1
ATOM 1960 N N . CYS A 1 242 ? 23.476 -8.435 15.687 1.00 89.69 242 CYS A N 1
ATOM 1961 C CA . CYS A 1 242 ? 22.481 -7.448 16.110 1.00 89.69 242 CYS A CA 1
ATOM 1962 C C . CYS A 1 242 ? 23.092 -6.146 16.650 1.00 89.69 242 CYS A C 1
ATOM 1964 O O . CYS A 1 242 ? 22.434 -5.111 16.588 1.00 89.69 242 CYS A O 1
ATOM 1966 N N . ASN A 1 243 ? 24.351 -6.144 17.112 1.00 86.38 243 ASN A N 1
ATOM 1967 C CA . ASN A 1 243 ? 25.048 -4.911 17.496 1.00 86.38 243 ASN A CA 1
ATOM 1968 C C . ASN A 1 243 ? 25.072 -3.861 16.367 1.00 86.38 243 ASN A C 1
ATOM 1970 O O . ASN A 1 243 ? 24.980 -2.680 16.680 1.00 86.38 243 ASN A O 1
ATOM 1974 N N . MET A 1 244 ? 25.074 -4.260 15.085 1.00 82.50 244 MET A N 1
ATOM 1975 C CA . MET A 1 244 ? 25.022 -3.327 13.941 1.00 82.50 244 MET A CA 1
ATOM 1976 C C . MET A 1 244 ? 23.744 -2.463 13.889 1.00 82.50 244 MET A C 1
ATOM 1978 O O . MET A 1 244 ? 23.703 -1.461 13.178 1.00 82.50 244 MET A O 1
ATOM 1982 N N . LEU A 1 245 ? 22.695 -2.826 14.638 1.00 84.75 245 LEU A N 1
ATOM 1983 C CA . LEU A 1 245 ? 21.474 -2.023 14.776 1.00 84.75 245 LEU A CA 1
ATOM 1984 C C . LEU A 1 245 ? 21.587 -0.936 15.859 1.00 84.75 245 LEU A C 1
ATOM 1986 O O . LEU A 1 245 ? 20.788 -0.005 15.851 1.00 84.75 245 LEU A O 1
ATOM 1990 N N . LYS A 1 246 ? 22.566 -1.016 16.775 1.00 76.81 246 LYS A N 1
ATOM 1991 C CA . LYS A 1 246 ? 22.786 0.011 17.815 1.00 76.81 246 LYS A CA 1
ATOM 1992 C C . LYS A 1 246 ? 23.281 1.324 17.222 1.00 76.81 246 LYS A C 1
ATOM 1994 O O . LYS A 1 246 ? 22.878 2.388 17.675 1.00 76.81 246 LYS A O 1
ATOM 1999 N N . ASP A 1 247 ? 24.097 1.226 16.178 1.00 68.50 247 ASP A N 1
ATOM 2000 C CA . ASP A 1 247 ? 24.710 2.371 15.503 1.00 68.50 247 ASP A CA 1
ATOM 2001 C C . ASP A 1 247 ? 23.754 3.033 14.487 1.00 68.50 247 ASP A C 1
ATOM 2003 O O . ASP A 1 247 ? 24.128 3.984 13.807 1.00 68.50 247 ASP A O 1
ATOM 2007 N N . GLY A 1 248 ? 22.538 2.495 14.310 1.00 63.75 248 GLY A N 1
ATOM 2008 C CA . GLY A 1 248 ? 21.533 2.952 13.338 1.00 63.75 248 GLY A CA 1
ATOM 2009 C C . GLY A 1 248 ? 21.868 2.689 11.860 1.00 63.75 248 GLY A C 1
ATOM 2010 O O . GLY A 1 248 ? 20.990 2.780 11.004 1.00 63.75 248 GLY A O 1
ATOM 2011 N N . THR A 1 249 ? 23.111 2.318 11.542 1.00 67.31 249 THR A N 1
ATOM 2012 C CA . THR A 1 249 ? 23.639 2.231 10.167 1.00 67.31 249 THR A CA 1
ATOM 2013 C C . THR A 1 249 ? 23.092 1.069 9.333 1.00 67.31 249 THR A C 1
ATOM 2015 O O . THR A 1 249 ? 23.095 1.158 8.107 1.00 67.31 249 THR A O 1
ATOM 2018 N N . ALA A 1 250 ? 22.609 -0.012 9.955 1.00 74.44 250 ALA A N 1
ATOM 2019 C CA . ALA A 1 250 ? 22.128 -1.198 9.235 1.00 74.44 250 ALA A CA 1
ATOM 2020 C C . ALA A 1 250 ? 20.760 -1.017 8.534 1.00 74.44 250 ALA A C 1
ATOM 2022 O O . ALA A 1 250 ? 20.449 -1.763 7.603 1.00 74.44 250 ALA A O 1
ATOM 2023 N N . GLY A 1 251 ? 19.951 -0.035 8.954 1.00 83.81 251 GLY A N 1
ATOM 2024 C CA . GLY A 1 251 ? 18.613 0.225 8.405 1.00 83.81 251 GLY A CA 1
ATOM 2025 C C . GLY A 1 251 ? 17.618 -0.940 8.556 1.00 83.81 251 GLY A C 1
ATOM 2026 O O . GLY A 1 251 ? 17.845 -1.898 9.294 1.00 83.81 251 GLY A O 1
ATOM 2027 N N . SER A 1 252 ? 16.488 -0.869 7.842 1.00 86.88 252 SER A N 1
ATOM 2028 C CA . SER A 1 252 ? 15.423 -1.884 7.929 1.00 86.88 252 SER A CA 1
ATOM 2029 C C . SER A 1 252 ? 15.796 -3.239 7.300 1.00 86.88 252 SER A C 1
ATOM 2031 O O . SER A 1 252 ? 15.260 -4.263 7.710 1.00 86.88 252 SER A O 1
ATOM 2033 N N . HIS A 1 253 ? 16.693 -3.269 6.304 1.00 91.88 253 HIS A N 1
ATOM 2034 C CA . HIS A 1 253 ? 17.019 -4.461 5.497 1.00 91.88 253 HIS A CA 1
ATOM 2035 C C . HIS A 1 253 ? 18.317 -5.154 5.954 1.00 91.88 253 HIS A C 1
ATOM 2037 O O . HIS A 1 253 ? 19.330 -5.149 5.254 1.00 91.88 253 HIS A O 1
ATOM 2043 N N . PHE A 1 254 ? 18.267 -5.809 7.113 1.00 92.38 254 PHE A N 1
ATOM 2044 C CA . PHE A 1 254 ? 19.374 -6.592 7.672 1.00 92.38 254 PHE A CA 1
ATOM 2045 C C . PHE A 1 254 ? 19.071 -8.104 7.695 1.00 92.38 254 PHE A C 1
ATOM 2047 O O . PHE A 1 254 ? 18.066 -8.542 8.262 1.00 92.38 254 PHE A O 1
ATOM 2054 N N . MET A 1 255 ? 19.933 -8.919 7.075 1.00 93.75 255 MET A N 1
ATOM 2055 C CA . MET A 1 255 ? 19.750 -10.372 6.892 1.00 93.75 255 MET A CA 1
ATOM 2056 C C . MET A 1 255 ? 18.327 -10.749 6.415 1.00 93.75 255 MET A C 1
ATOM 2058 O O . MET A 1 255 ? 17.885 -10.245 5.388 1.00 93.75 255 MET A O 1
ATOM 2062 N N . ALA A 1 256 ? 17.595 -11.621 7.123 1.00 95.25 256 ALA A N 1
ATOM 2063 C CA . ALA A 1 256 ? 16.269 -12.095 6.705 1.00 95.25 256 ALA A CA 1
ATOM 2064 C C . ALA A 1 256 ? 15.093 -11.184 7.122 1.00 95.25 256 ALA A C 1
ATOM 2066 O O . ALA A 1 256 ? 13.936 -11.548 6.901 1.00 95.25 256 ALA A O 1
ATOM 2067 N N . SER A 1 257 ? 15.361 -9.996 7.678 1.00 93.94 257 SER A N 1
ATOM 2068 C CA . SER A 1 257 ? 14.332 -9.040 8.136 1.00 93.94 257 SER A CA 1
ATOM 2069 C C . SER A 1 257 ? 13.233 -8.656 7.132 1.00 93.94 257 SER A C 1
ATOM 2071 O O . SER A 1 257 ? 12.128 -8.392 7.619 1.00 93.94 257 SER A O 1
ATOM 2073 N N . PRO A 1 258 ? 13.406 -8.703 5.788 1.00 93.56 258 PRO A N 1
ATOM 2074 C CA . PRO A 1 258 ? 12.299 -8.527 4.841 1.00 93.56 258 PRO A CA 1
ATOM 2075 C C . PRO A 1 258 ? 11.076 -9.420 5.095 1.00 93.56 258 PRO A C 1
ATOM 2077 O O . PRO A 1 258 ? 9.954 -9.025 4.780 1.00 93.56 258 PRO A O 1
ATOM 2080 N N . GLN A 1 259 ? 11.239 -10.566 5.773 1.00 90.00 259 GLN A N 1
ATOM 2081 C CA . GLN A 1 259 ? 10.114 -11.403 6.218 1.00 90.00 259 GLN A CA 1
ATOM 2082 C C . GLN A 1 259 ? 9.161 -10.716 7.223 1.00 90.00 259 GLN A C 1
ATOM 2084 O O . GLN A 1 259 ? 8.035 -11.186 7.394 1.00 90.00 259 GLN A O 1
ATOM 2089 N N . CYS A 1 260 ? 9.611 -9.638 7.878 1.00 87.69 260 CYS A N 1
ATOM 2090 C CA . CYS A 1 260 ? 8.870 -8.822 8.845 1.00 87.69 260 CYS A CA 1
ATOM 2091 C C . CYS A 1 260 ? 8.640 -7.379 8.385 1.00 87.69 260 CYS A C 1
ATOM 2093 O O . CYS A 1 260 ? 7.565 -6.828 8.647 1.00 87.69 260 CYS A O 1
ATOM 2095 N N . VAL A 1 261 ? 9.650 -6.753 7.767 1.00 87.75 261 VAL A N 1
ATOM 2096 C CA . VAL A 1 261 ? 9.623 -5.319 7.425 1.00 87.75 261 VAL A CA 1
ATOM 2097 C C . VAL A 1 261 ? 9.018 -5.040 6.048 1.00 87.75 261 VAL A C 1
ATOM 2099 O O . VAL A 1 261 ? 8.450 -3.969 5.862 1.00 87.75 261 VAL A O 1
ATOM 2102 N N . GLY A 1 262 ? 9.072 -6.016 5.133 1.00 86.69 262 GLY A N 1
ATOM 2103 C CA . GLY A 1 262 ? 8.729 -5.877 3.714 1.00 86.69 262 GLY A CA 1
ATOM 2104 C C . GLY A 1 262 ? 9.950 -6.067 2.802 1.00 86.69 262 GLY A C 1
ATOM 2105 O O . GLY A 1 262 ? 11.086 -5.956 3.251 1.00 86.69 262 GLY A O 1
ATOM 2106 N N . TYR A 1 263 ? 9.723 -6.377 1.522 1.00 85.81 263 TYR A N 1
ATOM 2107 C CA . TYR A 1 263 ? 10.792 -6.478 0.513 1.00 85.81 263 TYR A CA 1
ATOM 2108 C C . TYR A 1 263 ? 11.059 -5.163 -0.240 1.00 85.81 263 TYR A C 1
ATOM 2110 O O . TYR A 1 263 ? 12.131 -5.005 -0.825 1.00 85.81 263 TYR A O 1
ATOM 2118 N N . ASP A 1 264 ? 10.126 -4.210 -0.196 1.00 84.81 264 ASP A N 1
ATOM 2119 C CA . ASP A 1 264 ? 10.324 -2.854 -0.707 1.00 84.81 264 ASP A CA 1
ATOM 2120 C C . ASP A 1 264 ? 11.080 -2.000 0.319 1.00 84.81 264 ASP A C 1
ATOM 2122 O O . ASP A 1 264 ? 10.551 -1.685 1.385 1.00 84.81 264 ASP A O 1
ATOM 2126 N N . ARG A 1 265 ? 12.300 -1.584 -0.042 1.00 78.56 265 ARG A N 1
ATOM 2127 C CA . ARG A 1 265 ? 13.188 -0.761 0.795 1.00 78.56 265 ARG A CA 1
ATOM 2128 C C . ARG A 1 265 ? 12.593 0.592 1.181 1.00 78.56 265 ARG A C 1
ATOM 2130 O O . ARG A 1 265 ? 12.965 1.111 2.229 1.00 78.56 265 ARG A O 1
ATOM 2137 N N . ASN A 1 266 ? 11.701 1.153 0.366 1.00 73.88 266 ASN A N 1
ATOM 2138 C CA . ASN A 1 266 ? 11.120 2.477 0.599 1.00 73.88 266 ASN A CA 1
ATOM 2139 C C . ASN A 1 266 ? 9.959 2.417 1.605 1.00 73.88 266 ASN A C 1
ATOM 2141 O O . ASN A 1 266 ? 9.739 3.362 2.355 1.00 73.88 266 ASN A O 1
ATOM 2145 N N . ASN A 1 267 ? 9.247 1.286 1.656 1.00 74.06 267 ASN A N 1
ATOM 2146 C CA . ASN A 1 267 ? 8.124 1.039 2.566 1.00 74.06 267 ASN A CA 1
ATOM 2147 C C . ASN A 1 267 ? 8.495 0.131 3.764 1.00 74.06 267 ASN A C 1
ATOM 2149 O O . ASN A 1 267 ? 7.616 -0.312 4.509 1.00 74.06 267 ASN A O 1
ATOM 2153 N N . ALA A 1 268 ? 9.784 -0.170 3.958 1.00 75.69 268 ALA A N 1
ATOM 2154 C CA . ALA A 1 268 ? 10.259 -1.129 4.951 1.00 75.69 268 ALA A CA 1
ATOM 2155 C C . ALA A 1 268 ? 10.221 -0.587 6.390 1.00 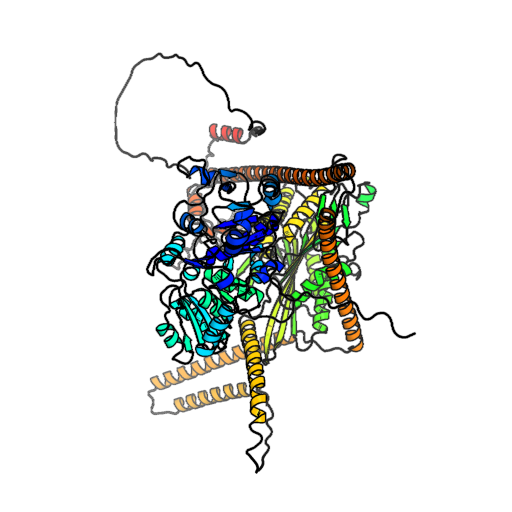75.69 268 ALA A C 1
ATOM 2157 O O . ALA A 1 268 ? 11.007 0.288 6.766 1.00 75.69 268 ALA A O 1
ATOM 2158 N N . VAL A 1 269 ? 9.361 -1.183 7.223 1.00 81.69 269 VAL A N 1
ATOM 2159 C CA . VAL A 1 269 ? 9.216 -0.859 8.657 1.00 81.69 269 VAL A CA 1
ATOM 2160 C C . VAL A 1 269 ? 10.583 -0.872 9.373 1.00 81.69 269 VAL A C 1
ATOM 2162 O O . VAL A 1 269 ? 11.342 -1.818 9.165 1.00 81.69 269 VAL A O 1
ATOM 2165 N N . PRO A 1 270 ? 10.909 0.112 10.237 1.00 85.81 270 PRO A N 1
ATOM 2166 C CA . PRO A 1 270 ? 12.166 0.121 10.984 1.00 85.81 270 PRO A CA 1
ATOM 2167 C C . PRO A 1 270 ? 12.408 -1.173 11.771 1.00 85.81 270 PRO A C 1
ATOM 2169 O O . PRO A 1 270 ? 11.527 -1.664 12.479 1.00 85.81 270 PRO A O 1
ATOM 2172 N N . LEU A 1 271 ? 13.621 -1.713 11.662 1.00 87.94 271 LEU A N 1
ATOM 2173 C CA . LEU A 1 271 ? 14.040 -2.927 12.355 1.00 87.94 271 LEU A CA 1
ATOM 2174 C C . LEU A 1 271 ? 14.624 -2.578 13.733 1.00 87.94 271 LEU A C 1
ATOM 2176 O O . LEU A 1 271 ? 15.663 -1.927 13.817 1.00 87.94 271 LEU A O 1
ATOM 2180 N N . THR A 1 272 ? 13.974 -3.013 14.815 1.00 89.44 272 THR A N 1
ATOM 2181 C CA . THR A 1 272 ? 14.423 -2.714 16.188 1.00 89.44 272 THR A CA 1
ATOM 2182 C C . THR A 1 272 ? 15.393 -3.765 16.739 1.00 89.44 272 THR A C 1
ATOM 2184 O O . THR A 1 272 ? 15.507 -4.875 16.211 1.00 89.44 272 THR A O 1
ATOM 2187 N N . MET A 1 273 ? 16.063 -3.441 17.853 1.00 89.56 273 MET A N 1
ATOM 2188 C CA . MET A 1 273 ? 16.880 -4.410 18.592 1.00 89.56 273 MET A CA 1
ATOM 2189 C C . MET A 1 273 ? 16.056 -5.635 19.012 1.00 89.56 273 MET A C 1
ATOM 2191 O O . MET A 1 273 ? 16.488 -6.752 18.757 1.00 89.56 273 MET A O 1
ATOM 2195 N N . ASP A 1 274 ? 14.847 -5.450 19.550 1.00 88.88 274 ASP A N 1
ATOM 2196 C CA . ASP A 1 274 ? 13.993 -6.550 20.036 1.00 88.88 274 ASP A CA 1
ATOM 2197 C C . ASP A 1 274 ? 13.536 -7.500 18.909 1.00 88.88 274 ASP A C 1
ATOM 2199 O O . ASP A 1 274 ? 13.289 -8.686 19.129 1.00 88.88 274 ASP A O 1
ATOM 2203 N N . MET A 1 275 ? 13.465 -7.005 17.668 1.00 89.44 275 MET A N 1
ATOM 2204 C CA . MET A 1 275 ? 13.199 -7.826 16.479 1.00 89.44 275 MET A CA 1
ATOM 2205 C C . MET A 1 275 ? 14.404 -8.693 16.071 1.00 89.44 275 MET A C 1
ATOM 2207 O O . MET A 1 275 ? 14.230 -9.720 15.405 1.00 89.44 275 MET A O 1
ATOM 2211 N N . CYS A 1 276 ? 15.620 -8.290 16.455 1.00 92.12 276 CYS A N 1
ATOM 2212 C CA . CYS A 1 276 ? 16.873 -8.987 16.159 1.00 92.12 276 CYS A CA 1
ATOM 2213 C C . CYS A 1 276 ? 17.336 -9.888 17.312 1.00 92.12 276 CYS A C 1
ATOM 2215 O O . CYS A 1 276 ? 17.724 -11.030 17.071 1.00 92.12 276 CYS A O 1
ATOM 2217 N N . LEU A 1 277 ? 17.271 -9.395 18.548 1.00 92.88 277 LEU A N 1
ATOM 2218 C CA . LEU A 1 277 ? 17.785 -10.000 19.774 1.00 92.88 277 LEU A CA 1
ATOM 2219 C C . LEU A 1 277 ? 16.825 -9.673 20.944 1.00 92.88 277 LEU A C 1
ATOM 2221 O O . LEU A 1 277 ? 17.125 -8.784 21.742 1.00 92.88 277 LEU A O 1
ATOM 2225 N N . PRO A 1 278 ? 15.658 -10.337 21.036 1.00 91.56 278 PRO A N 1
ATOM 2226 C CA . PRO A 1 278 ? 14.676 -10.067 22.086 1.00 91.56 278 PRO A CA 1
ATOM 2227 C C . PRO A 1 278 ? 15.216 -10.438 23.472 1.00 91.56 278 PRO A C 1
ATOM 2229 O O . PRO A 1 278 ? 15.883 -11.462 23.638 1.00 91.56 278 PRO A O 1
ATOM 2232 N N . ASP A 1 279 ? 14.888 -9.627 24.477 1.00 90.88 279 ASP A N 1
ATOM 2233 C CA . ASP A 1 279 ? 15.234 -9.901 25.870 1.00 90.88 279 ASP A CA 1
ATOM 2234 C C . ASP A 1 279 ? 14.244 -10.881 26.537 1.00 90.88 279 ASP A C 1
ATOM 2236 O O . ASP A 1 279 ? 13.196 -11.245 25.992 1.00 90.88 279 ASP A O 1
ATOM 2240 N N . LEU A 1 280 ? 14.557 -11.308 27.764 1.00 91.25 280 LEU A N 1
ATOM 2241 C CA . LEU A 1 280 ? 13.705 -12.233 28.518 1.00 91.25 280 LEU A CA 1
ATOM 2242 C C . LEU A 1 280 ? 12.317 -11.640 28.842 1.00 91.25 280 LEU A C 1
ATOM 2244 O O . LEU A 1 280 ? 11.361 -12.396 29.036 1.00 91.25 280 LEU A O 1
ATOM 2248 N N . LYS A 1 281 ? 12.173 -10.309 28.895 1.00 90.50 281 LYS A N 1
ATOM 2249 C CA . LYS A 1 281 ? 10.893 -9.626 29.125 1.00 90.50 281 LYS A CA 1
ATOM 2250 C C . LYS A 1 281 ? 9.996 -9.720 27.890 1.00 90.50 281 LYS A C 1
ATOM 2252 O O . LYS A 1 281 ? 8.830 -10.091 28.036 1.00 90.50 281 LYS A O 1
ATOM 2257 N N . GLU A 1 282 ? 10.525 -9.465 26.695 1.00 88.75 282 GLU A N 1
ATOM 2258 C CA . GLU A 1 282 ? 9.797 -9.599 25.429 1.00 88.75 282 GLU A CA 1
ATOM 2259 C C . GLU A 1 282 ? 9.472 -11.065 25.117 1.00 88.75 282 GLU A C 1
ATOM 2261 O O . GLU A 1 282 ? 8.329 -11.369 24.773 1.00 88.75 282 GLU A O 1
ATOM 2266 N N . ILE A 1 283 ? 10.406 -11.997 25.350 1.00 92.50 283 ILE A N 1
ATOM 2267 C CA . ILE A 1 283 ? 10.153 -13.446 25.227 1.00 92.50 283 ILE A CA 1
ATOM 2268 C C . ILE A 1 283 ? 8.975 -13.864 26.125 1.00 92.50 283 ILE A C 1
ATOM 2270 O O . ILE A 1 283 ? 8.032 -14.512 25.661 1.00 92.50 283 ILE A O 1
ATOM 2274 N N . LYS A 1 284 ? 8.971 -13.444 27.400 1.00 92.25 284 LYS A N 1
ATOM 2275 C CA . LYS A 1 284 ? 7.860 -13.720 28.329 1.00 92.25 284 LYS A CA 1
ATOM 2276 C C . LYS A 1 284 ? 6.561 -13.015 27.922 1.00 92.25 284 LYS A C 1
ATOM 2278 O O . LYS A 1 284 ? 5.496 -13.611 28.081 1.00 92.25 284 LYS A O 1
ATOM 2283 N N . ARG A 1 285 ? 6.611 -11.791 27.378 1.00 92.44 285 ARG A N 1
ATOM 2284 C CA . ARG A 1 285 ? 5.425 -11.065 26.878 1.00 92.44 285 ARG A CA 1
ATOM 2285 C C . ARG A 1 285 ? 4.790 -11.792 25.691 1.00 92.44 285 ARG A C 1
ATOM 2287 O O . ARG A 1 285 ? 3.591 -12.064 25.724 1.00 92.44 285 ARG A O 1
ATOM 2294 N N . ALA A 1 286 ? 5.592 -12.139 24.687 1.00 88.81 286 ALA A N 1
ATOM 2295 C CA . ALA A 1 286 ? 5.156 -12.841 23.485 1.00 88.81 286 ALA A CA 1
ATOM 2296 C C . ALA A 1 286 ? 4.550 -14.214 23.815 1.00 88.81 286 ALA A C 1
ATOM 2298 O O . ALA A 1 286 ? 3.464 -14.539 23.337 1.00 88.81 286 ALA A O 1
ATOM 2299 N N . LEU A 1 287 ? 5.200 -14.991 24.688 1.00 92.56 287 LEU A N 1
ATOM 2300 C CA . LEU A 1 287 ? 4.675 -16.285 25.128 1.00 92.56 287 LEU A CA 1
ATOM 2301 C C . LEU A 1 287 ? 3.398 -16.141 25.965 1.00 92.56 287 LEU A C 1
ATOM 2303 O O . LEU A 1 287 ? 2.452 -16.888 25.735 1.00 92.56 287 LEU A O 1
ATOM 2307 N N . LYS A 1 288 ? 3.316 -15.170 26.887 1.00 91.06 288 LYS A N 1
ATOM 2308 C CA . LYS A 1 288 ? 2.095 -14.931 27.680 1.00 91.06 288 LYS A CA 1
ATOM 2309 C C . LYS A 1 288 ? 0.893 -14.570 26.800 1.00 91.06 288 LYS A C 1
ATOM 2311 O O . LYS A 1 288 ? -0.215 -15.002 27.108 1.00 91.06 288 LYS A O 1
ATOM 2316 N N . LEU A 1 289 ? 1.113 -13.808 25.725 1.00 88.12 289 LEU A N 1
ATOM 2317 C CA . LEU A 1 289 ? 0.091 -13.509 24.721 1.00 88.12 289 LEU A CA 1
ATOM 2318 C C . LEU A 1 289 ? -0.327 -14.789 23.986 1.00 88.12 289 LEU A C 1
ATOM 2320 O O . LEU A 1 289 ? -1.453 -15.249 24.144 1.00 88.12 289 LEU A O 1
ATOM 2324 N N . TRP A 1 290 ? 0.575 -15.410 23.226 1.00 88.19 290 TRP A N 1
ATOM 2325 C CA . TRP A 1 290 ? 0.181 -16.477 22.301 1.00 88.19 290 TRP A CA 1
ATOM 2326 C C . TRP A 1 290 ? -0.225 -17.788 22.977 1.00 88.19 290 TRP A C 1
ATOM 2328 O O . TRP A 1 290 ? -1.049 -18.510 22.427 1.00 88.19 290 TRP A O 1
ATOM 2338 N N . VAL A 1 291 ? 0.254 -18.082 24.191 1.00 92.31 291 VAL A N 1
ATOM 2339 C CA . VAL A 1 291 ? -0.254 -19.225 24.971 1.00 92.31 291 VAL A CA 1
ATOM 2340 C C . VAL A 1 291 ? -1.704 -19.002 25.421 1.00 92.31 291 VAL A C 1
ATOM 2342 O O . VAL A 1 291 ? -2.469 -19.963 25.459 1.00 92.31 291 VAL A O 1
ATOM 2345 N N . LYS A 1 292 ? -2.113 -17.751 25.693 1.00 88.31 292 LYS A N 1
ATOM 2346 C CA . LYS A 1 292 ? -3.517 -17.401 25.970 1.00 88.31 292 LYS A CA 1
ATOM 2347 C C . LYS A 1 292 ? -4.362 -17.494 24.693 1.00 88.31 292 LYS A C 1
ATOM 2349 O O . LYS A 1 292 ? -5.340 -18.231 24.678 1.00 88.31 292 LYS A O 1
ATOM 2354 N N . GLU A 1 293 ? -3.965 -16.796 23.628 1.00 85.25 293 GLU A N 1
ATOM 2355 C CA . GLU A 1 293 ? -4.736 -16.681 22.372 1.00 85.25 293 GLU A CA 1
ATOM 2356 C C . GLU A 1 293 ? -4.974 -18.022 21.649 1.00 85.25 293 GLU A C 1
ATOM 2358 O O . GLU A 1 293 ? -5.899 -18.149 20.849 1.00 85.25 293 GLU A O 1
ATOM 2363 N N . VAL A 1 294 ? -4.130 -19.024 21.912 1.00 86.50 294 VAL A N 1
ATOM 2364 C CA . VAL A 1 294 ? -4.150 -20.346 21.257 1.00 86.50 294 VAL A CA 1
ATOM 2365 C C . VAL A 1 294 ? -4.648 -21.446 22.218 1.00 86.50 294 VAL A C 1
ATOM 2367 O O . VAL A 1 294 ? -4.666 -22.617 21.850 1.00 86.50 294 VAL A O 1
ATOM 2370 N N . GLU A 1 295 ? -5.036 -21.097 23.455 1.00 91.31 295 GLU A N 1
ATOM 2371 C CA . GLU A 1 295 ? -5.325 -22.037 24.560 1.00 91.31 295 GLU A CA 1
ATOM 2372 C C . GLU A 1 295 ? -4.250 -23.140 24.713 1.00 91.31 295 GLU A C 1
ATOM 2374 O O . GLU A 1 295 ? -4.541 -24.322 24.940 1.00 91.31 295 GLU A O 1
ATOM 2379 N N . ALA A 1 296 ? -2.980 -22.771 24.527 1.00 92.44 296 ALA A N 1
ATOM 2380 C CA . ALA A 1 296 ? -1.911 -23.740 24.337 1.00 92.44 296 ALA A CA 1
ATOM 2381 C C . ALA A 1 296 ? -1.556 -24.475 25.637 1.00 92.44 296 ALA A C 1
ATOM 2383 O O . ALA A 1 296 ? -1.317 -23.861 26.674 1.00 92.44 296 ALA A O 1
ATOM 2384 N N . LYS A 1 297 ? -1.467 -25.807 25.566 1.00 95.25 297 LYS A N 1
ATOM 2385 C CA . LYS A 1 297 ? -1.162 -26.697 26.704 1.00 95.25 297 LYS A CA 1
ATOM 2386 C C . LYS A 1 297 ? 0.336 -26.949 26.865 1.00 95.25 297 LYS A C 1
ATOM 2388 O O . LYS A 1 297 ? 0.782 -27.367 27.935 1.00 95.25 297 LYS A O 1
ATOM 2393 N N . SER A 1 298 ? 1.115 -26.696 25.815 1.00 96.69 298 SER A N 1
ATOM 2394 C CA . SER A 1 298 ? 2.574 -26.786 25.849 1.00 96.69 298 SER A CA 1
ATOM 2395 C C . SER A 1 298 ? 3.260 -25.688 25.031 1.00 96.69 298 SER A C 1
ATOM 2397 O O . SER A 1 298 ? 2.654 -25.061 24.160 1.00 96.69 298 SER A O 1
ATOM 2399 N N . VAL A 1 299 ? 4.533 -25.446 25.340 1.00 96.75 299 VAL A N 1
ATOM 2400 C CA . VAL A 1 299 ? 5.429 -24.552 24.596 1.00 96.75 299 VAL A CA 1
ATOM 2401 C C . VAL A 1 299 ? 6.640 -25.364 24.156 1.00 96.75 299 VAL A C 1
ATOM 2403 O O . VAL A 1 299 ? 7.291 -25.975 25.001 1.00 96.75 299 VAL A O 1
ATOM 2406 N N . TYR A 1 300 ? 6.951 -25.349 22.862 1.00 97.62 300 TYR A N 1
ATOM 2407 C CA . TYR A 1 300 ? 8.195 -25.889 22.320 1.00 97.62 300 TYR A CA 1
ATOM 2408 C C . TYR A 1 300 ? 9.200 -24.762 22.095 1.00 97.62 300 TYR A C 1
ATOM 2410 O O . TYR A 1 300 ? 8.875 -23.766 21.447 1.00 97.62 300 TYR A O 1
ATOM 2418 N N . ILE A 1 301 ? 10.418 -24.926 22.598 1.00 96.94 301 ILE A N 1
ATOM 2419 C CA . ILE A 1 301 ? 11.509 -23.964 22.466 1.00 96.94 301 ILE A CA 1
ATOM 2420 C C . ILE A 1 301 ? 12.620 -24.599 21.635 1.00 96.94 301 ILE A C 1
ATOM 2422 O O . ILE A 1 301 ? 13.280 -25.527 22.096 1.00 96.94 301 ILE A O 1
ATOM 2426 N N . ALA A 1 302 ? 12.852 -24.048 20.445 1.00 95.75 302 ALA A N 1
ATOM 2427 C CA . ALA A 1 302 ? 14.109 -24.210 19.725 1.00 95.75 302 ALA A CA 1
ATOM 2428 C C . ALA A 1 302 ? 15.026 -23.041 20.099 1.00 95.75 302 ALA A C 1
ATOM 2430 O O . ALA A 1 302 ? 14.585 -21.886 20.083 1.00 95.75 302 ALA A O 1
ATOM 2431 N N . THR A 1 303 ? 16.292 -23.305 20.413 1.00 93.25 303 THR A N 1
ATOM 2432 C CA . THR A 1 303 ? 17.265 -22.258 20.754 1.00 93.25 303 THR A CA 1
ATOM 2433 C C . THR A 1 303 ? 18.622 -22.519 20.116 1.00 93.25 303 THR A C 1
ATOM 2435 O O . THR A 1 303 ? 19.032 -23.664 19.947 1.00 93.25 303 THR A O 1
ATOM 2438 N N . ASP A 1 304 ? 19.341 -21.447 19.794 1.00 85.94 304 ASP A N 1
ATOM 2439 C CA . ASP A 1 304 ? 20.755 -21.510 19.425 1.00 85.94 304 ASP A CA 1
ATOM 2440 C C . ASP A 1 304 ? 21.714 -21.549 20.628 1.00 85.94 304 ASP A C 1
ATOM 2442 O O . ASP A 1 304 ? 22.928 -21.641 20.438 1.00 85.94 304 ASP A O 1
ATOM 2446 N N . SER A 1 305 ? 21.185 -21.410 21.846 1.00 86.56 305 SER A N 1
ATOM 2447 C CA . SER A 1 305 ? 21.966 -21.250 23.072 1.00 86.56 305 SER A CA 1
ATOM 2448 C C . SER A 1 305 ? 21.133 -21.566 24.328 1.00 86.56 305 SER A C 1
ATOM 2450 O O . SER A 1 305 ? 20.832 -22.730 24.598 1.00 86.56 305 SER A O 1
ATOM 2452 N N . GLU A 1 306 ? 20.764 -20.554 25.114 1.00 86.81 306 GLU A N 1
ATOM 2453 C CA . GLU A 1 306 ? 19.979 -20.699 26.345 1.00 86.81 306 GLU A CA 1
ATOM 2454 C C . GLU A 1 306 ? 18.481 -20.876 26.018 1.00 86.81 306 GLU A C 1
ATOM 2456 O O . GLU A 1 306 ? 17.962 -20.179 25.141 1.00 86.81 306 GLU A O 1
ATOM 2461 N N . PRO A 1 307 ? 17.749 -21.795 26.680 1.00 88.31 307 PRO A N 1
ATOM 2462 C CA . PRO A 1 307 ? 16.338 -22.038 26.367 1.00 88.31 307 PRO A CA 1
ATOM 2463 C C . PRO A 1 307 ? 15.346 -21.333 27.312 1.00 88.31 307 PRO A C 1
ATOM 2465 O O . PRO A 1 307 ? 14.149 -21.365 27.046 1.00 88.31 307 PRO A O 1
ATOM 2468 N N . TYR A 1 308 ? 15.801 -20.759 28.435 1.00 92.00 308 TYR A N 1
ATOM 2469 C CA . TYR A 1 308 ? 14.966 -20.150 29.494 1.00 92.00 308 TYR A CA 1
ATOM 2470 C C . TYR A 1 308 ? 13.767 -21.006 29.958 1.00 92.00 308 TYR A C 1
ATOM 2472 O O . TYR A 1 308 ? 12.715 -20.487 30.347 1.00 92.00 308 TYR A O 1
ATOM 2480 N N . THR A 1 309 ? 13.912 -22.336 29.919 1.00 91.00 309 THR A N 1
ATOM 2481 C CA . THR A 1 309 ? 12.848 -23.300 30.242 1.00 91.00 309 THR A CA 1
ATOM 2482 C C . THR A 1 309 ? 12.296 -23.089 31.644 1.00 91.00 309 THR A C 1
ATOM 2484 O O . THR A 1 309 ? 11.081 -23.028 31.802 1.00 91.00 309 THR A O 1
ATOM 2487 N N . THR A 1 310 ? 13.151 -22.915 32.651 1.00 90.62 310 THR A N 1
ATOM 2488 C CA . THR A 1 310 ? 12.766 -22.632 34.045 1.00 90.62 310 THR A CA 1
ATOM 2489 C C . THR A 1 310 ? 11.926 -21.362 34.167 1.00 90.62 310 THR A C 1
ATOM 2491 O O . THR A 1 310 ? 10.855 -21.360 34.773 1.00 90.62 310 THR A O 1
ATOM 2494 N N . GLU A 1 311 ? 12.385 -20.282 33.553 1.00 92.75 311 GLU A N 1
ATOM 2495 C CA . GLU A 1 311 ? 11.842 -18.934 33.669 1.00 92.75 311 GLU A CA 1
ATOM 2496 C C . GLU A 1 311 ? 10.517 -18.775 32.913 1.00 92.75 311 GLU A C 1
ATOM 2498 O O . GLU A 1 311 ? 9.673 -17.958 33.295 1.00 92.75 311 GLU A O 1
ATOM 2503 N N . ILE A 1 312 ? 10.324 -19.569 31.858 1.00 92.81 312 ILE A N 1
ATOM 2504 C CA . ILE A 1 312 ? 9.072 -19.691 31.103 1.00 92.81 312 ILE A CA 1
ATOM 2505 C C . ILE A 1 312 ? 8.129 -20.694 31.796 1.00 92.81 312 ILE A C 1
ATOM 2507 O O . ILE A 1 312 ? 6.925 -20.458 31.867 1.00 92.81 312 ILE A O 1
ATOM 2511 N N . GLN A 1 313 ? 8.639 -21.767 32.406 1.00 92.12 313 GLN A N 1
ATOM 2512 C CA . GLN A 1 313 ? 7.825 -22.730 33.161 1.00 92.12 313 GLN A CA 1
ATOM 2513 C C . GLN A 1 313 ? 7.223 -22.107 34.436 1.00 92.12 313 GLN A C 1
ATOM 2515 O O . GLN A 1 313 ? 6.075 -22.405 34.791 1.00 92.12 313 GLN A O 1
ATOM 2520 N N . GLN A 1 314 ? 7.961 -21.191 35.076 1.00 91.06 314 GLN A N 1
ATOM 2521 C CA . GLN A 1 314 ? 7.498 -20.351 36.187 1.00 91.06 314 GLN A CA 1
ATOM 2522 C C . GLN A 1 314 ? 6.390 -19.369 35.769 1.00 91.06 314 GLN A C 1
ATOM 2524 O O . GLN A 1 314 ? 5.413 -19.219 36.506 1.00 91.06 314 GLN A O 1
ATOM 2529 N N . LEU A 1 315 ? 6.492 -18.745 34.584 1.00 90.81 315 LEU A N 1
ATOM 2530 C CA . LEU A 1 315 ? 5.501 -17.786 34.057 1.00 90.81 315 LEU A CA 1
ATOM 2531 C C . LEU A 1 315 ? 4.075 -18.365 34.053 1.00 90.81 315 LEU A C 1
ATOM 2533 O O . LEU A 1 315 ? 3.113 -17.654 34.339 1.00 90.81 315 LEU A O 1
ATOM 2537 N N . PHE A 1 316 ? 3.953 -19.666 33.777 1.00 92.31 316 PHE A N 1
ATOM 2538 C CA . PHE A 1 316 ? 2.680 -20.385 33.704 1.00 92.31 316 PHE A CA 1
ATOM 2539 C C . PHE A 1 316 ? 2.323 -21.182 34.972 1.00 92.31 316 PHE A C 1
ATOM 2541 O O . PHE A 1 316 ? 1.345 -21.933 34.961 1.00 92.31 316 PHE A O 1
ATOM 2548 N N . LYS A 1 317 ? 3.085 -21.036 36.069 1.00 88.12 317 LYS A N 1
ATOM 2549 C CA . LYS A 1 317 ? 2.862 -21.722 37.361 1.00 88.12 317 LYS A CA 1
ATOM 2550 C C . LYS A 1 317 ? 2.617 -23.238 37.215 1.00 88.12 317 LYS A C 1
ATOM 2552 O O . LYS A 1 317 ? 1.697 -23.781 37.820 1.00 88.12 317 LYS A O 1
ATOM 2557 N N . GLY A 1 318 ? 3.386 -23.902 36.349 1.00 79.62 318 GLY A N 1
ATOM 2558 C CA . GLY A 1 318 ? 3.268 -25.346 36.086 1.00 79.62 318 GLY A CA 1
ATOM 2559 C C . GLY A 1 318 ? 2.047 -25.799 35.266 1.00 79.62 318 GLY A C 1
ATOM 2560 O O . GLY A 1 318 ? 1.954 -26.979 34.950 1.00 79.62 318 GLY A O 1
ATOM 2561 N N . LYS A 1 319 ? 1.120 -24.905 34.884 1.00 85.69 319 LYS A N 1
ATOM 2562 C CA . LYS A 1 319 ? -0.113 -25.282 34.156 1.00 85.69 319 LYS A CA 1
ATOM 2563 C C . LYS A 1 319 ? 0.110 -25.666 32.689 1.00 85.69 319 LYS A C 1
ATOM 2565 O O . LYS A 1 319 ? -0.716 -26.367 32.117 1.00 85.69 319 LYS A O 1
ATOM 2570 N N . ILE A 1 320 ? 1.192 -25.173 32.088 1.00 93.81 320 ILE A N 1
ATOM 2571 C CA . ILE A 1 320 ? 1.558 -25.349 30.676 1.00 93.81 320 ILE A CA 1
ATOM 2572 C C . ILE A 1 320 ? 2.909 -26.064 30.634 1.00 93.81 320 ILE A C 1
ATOM 2574 O O . ILE A 1 320 ? 3.829 -25.633 31.328 1.00 93.81 320 ILE A O 1
ATOM 2578 N N . LYS A 1 321 ? 3.047 -27.134 29.844 1.00 94.25 321 LYS A N 1
ATOM 2579 C CA . LYS A 1 321 ? 4.288 -27.925 29.756 1.00 94.25 321 LYS A CA 1
ATOM 2580 C C . LYS A 1 321 ? 5.303 -27.236 28.838 1.00 94.25 321 LYS A C 1
ATOM 2582 O O . LYS A 1 321 ? 5.069 -27.149 27.635 1.00 94.25 321 LYS A O 1
ATOM 2587 N N . VAL A 1 322 ? 6.422 -26.757 29.376 1.00 95.69 322 VAL A N 1
ATOM 2588 C CA . VAL A 1 322 ? 7.496 -26.139 28.578 1.00 95.69 322 VAL A CA 1
ATOM 2589 C C . VAL A 1 322 ? 8.534 -27.199 28.209 1.00 95.69 322 VAL A C 1
ATOM 2591 O O . VAL A 1 322 ? 8.981 -27.958 29.066 1.00 95.69 322 VAL A O 1
ATOM 2594 N N . VAL A 1 323 ? 8.902 -27.270 26.930 1.00 95.06 323 VAL A N 1
ATOM 2595 C CA . VAL A 1 323 ? 9.768 -28.307 26.356 1.00 95.06 323 VAL A CA 1
ATOM 2596 C C . VAL A 1 323 ? 10.873 -27.667 25.519 1.00 95.06 323 VAL A C 1
ATOM 2598 O O . VAL A 1 323 ? 10.613 -26.795 24.697 1.00 95.06 323 VAL A O 1
ATOM 2601 N N . ASN A 1 324 ? 12.095 -28.156 25.701 1.00 93.81 324 ASN A N 1
ATOM 2602 C CA . ASN A 1 324 ? 13.247 -27.951 24.826 1.00 93.81 324 ASN A CA 1
ATOM 2603 C C . ASN A 1 324 ? 13.874 -29.333 24.594 1.00 93.81 324 ASN A C 1
ATOM 2605 O O . ASN A 1 324 ? 13.965 -30.108 25.547 1.00 93.81 324 ASN A O 1
ATOM 2609 N N . VAL A 1 325 ? 14.276 -29.645 23.361 1.00 84.88 325 VAL A N 1
ATOM 2610 C CA . VAL A 1 325 ? 14.867 -30.951 23.002 1.00 84.88 325 VAL A CA 1
ATOM 2611 C C . VAL A 1 325 ? 16.368 -30.860 22.730 1.00 84.88 325 VAL A C 1
ATOM 2613 O O . VAL A 1 325 ? 17.059 -31.843 22.971 1.00 84.88 325 VAL A O 1
ATOM 2616 N N . GLN A 1 326 ? 16.873 -29.711 22.254 1.00 83.00 326 GLN A N 1
ATOM 2617 C CA . GLN A 1 326 ? 18.253 -29.556 21.756 1.00 83.00 326 GLN A CA 1
ATOM 2618 C C . GLN A 1 326 ? 18.704 -30.746 20.870 1.00 83.00 326 GLN A C 1
ATOM 2620 O O . GLN A 1 326 ? 19.675 -31.435 21.192 1.00 83.00 326 GLN A O 1
ATOM 2625 N N . PRO A 1 327 ? 17.984 -31.034 19.765 1.00 84.69 327 PRO A N 1
ATOM 2626 C CA . PRO A 1 327 ? 18.316 -32.153 18.888 1.00 84.69 327 PRO A CA 1
ATOM 2627 C C . PRO A 1 327 ? 19.694 -31.959 18.238 1.00 84.69 327 PRO A C 1
ATOM 2629 O O . PRO A 1 327 ? 20.039 -30.857 17.818 1.00 84.69 327 PRO A O 1
ATOM 2632 N N . GLU A 1 328 ? 20.462 -33.043 18.053 1.00 80.81 328 GLU A N 1
ATOM 2633 C CA . GLU A 1 328 ? 21.741 -32.973 17.314 1.00 80.81 328 GLU A CA 1
ATOM 2634 C C . GLU A 1 328 ? 21.568 -32.525 15.847 1.00 80.81 328 GLU A C 1
ATOM 2636 O O . GLU A 1 328 ? 22.522 -32.075 15.215 1.00 80.81 328 GLU A O 1
ATOM 2641 N N . VAL A 1 329 ? 20.351 -32.661 15.311 1.00 89.06 329 VAL A N 1
ATOM 2642 C CA . VAL A 1 329 ? 19.952 -32.318 13.944 1.00 89.06 329 VAL A CA 1
ATOM 2643 C C . VAL A 1 329 ? 18.960 -31.154 14.021 1.00 89.06 329 VAL A C 1
ATOM 2645 O O . VAL A 1 329 ? 17.786 -31.351 14.337 1.00 89.06 329 VAL A O 1
ATOM 2648 N N . ALA A 1 330 ? 19.415 -29.934 13.727 1.00 91.75 330 ALA A N 1
ATOM 2649 C CA . ALA A 1 330 ? 18.618 -28.702 13.853 1.00 91.75 330 ALA A CA 1
ATOM 2650 C C . ALA A 1 330 ? 17.381 -28.660 12.927 1.00 91.75 330 ALA A C 1
ATOM 2652 O O . ALA A 1 330 ? 16.453 -27.878 13.120 1.00 91.75 330 ALA A O 1
ATOM 2653 N N . GLN A 1 331 ? 17.335 -29.526 11.921 1.00 95.06 331 GLN A N 1
ATOM 2654 C CA . GLN A 1 331 ? 16.198 -29.730 11.035 1.00 95.06 331 GLN A CA 1
ATOM 2655 C C . GLN A 1 331 ? 15.001 -30.354 11.786 1.00 95.06 331 GLN A C 1
ATOM 2657 O O . GLN A 1 331 ? 13.862 -30.173 11.365 1.00 95.06 331 GLN A O 1
ATOM 2662 N N . ILE A 1 332 ? 15.228 -31.012 12.933 1.00 95.25 332 ILE A N 1
ATOM 2663 C CA . ILE A 1 332 ? 14.162 -31.500 13.825 1.00 95.25 332 ILE A CA 1
ATOM 2664 C C . ILE A 1 332 ? 13.471 -30.318 14.523 1.00 95.25 332 ILE A C 1
ATOM 2666 O O . ILE A 1 332 ? 12.244 -30.290 14.586 1.00 95.25 332 ILE A O 1
ATOM 2670 N N . ASP A 1 333 ? 14.221 -29.294 14.955 1.00 96.19 333 ASP A N 1
ATOM 2671 C CA . ASP A 1 333 ? 13.625 -28.043 15.449 1.00 96.19 333 ASP A CA 1
ATOM 2672 C C . ASP A 1 333 ? 12.800 -27.354 14.358 1.00 96.19 333 ASP A C 1
ATOM 2674 O O . ASP A 1 333 ? 11.676 -26.930 14.620 1.00 96.19 333 ASP A O 1
ATOM 2678 N N . LEU A 1 334 ? 13.318 -27.275 13.123 1.00 96.69 334 LEU A N 1
ATOM 2679 C CA . LEU A 1 334 ? 12.566 -26.713 11.994 1.00 96.69 334 LEU A CA 1
ATOM 2680 C C . LEU A 1 334 ? 11.239 -27.444 11.781 1.00 96.69 334 LEU A C 1
ATOM 2682 O O . LEU A 1 334 ? 10.212 -26.778 11.683 1.00 96.69 334 LEU A O 1
ATOM 2686 N N . TYR A 1 335 ? 11.244 -28.780 11.786 1.00 96.56 335 TYR A N 1
ATOM 2687 C CA . TYR A 1 335 ? 10.028 -29.580 11.657 1.00 96.56 335 TYR A CA 1
ATOM 2688 C C . TYR A 1 335 ? 9.044 -29.315 12.809 1.00 96.56 335 TYR A C 1
ATOM 2690 O O . TYR A 1 335 ? 7.881 -28.996 12.571 1.00 96.56 335 TYR A O 1
ATOM 2698 N N . ILE A 1 336 ? 9.486 -29.374 14.071 1.00 96.81 336 ILE A N 1
ATOM 2699 C CA . ILE A 1 336 ? 8.592 -29.218 15.235 1.00 96.81 336 ILE A CA 1
ATOM 2700 C C . ILE A 1 336 ? 8.034 -27.785 15.337 1.00 96.81 336 ILE A C 1
ATOM 2702 O O . ILE A 1 336 ? 6.870 -27.594 15.704 1.00 96.81 336 ILE A O 1
ATOM 2706 N N . LEU A 1 337 ? 8.807 -26.763 14.957 1.00 95.75 337 LEU A N 1
ATOM 2707 C CA . LEU A 1 337 ? 8.302 -25.394 14.792 1.00 95.75 337 LEU A CA 1
ATOM 2708 C C . LEU A 1 337 ? 7.334 -25.293 13.599 1.00 95.75 337 LEU A C 1
ATOM 2710 O O . LEU A 1 337 ? 6.278 -24.658 13.715 1.00 95.75 337 LEU A O 1
ATOM 2714 N N . GLY A 1 338 ? 7.671 -25.954 12.488 1.00 93.38 338 GLY A N 1
ATOM 2715 C CA . GLY A 1 338 ? 6.866 -26.112 11.277 1.00 93.38 338 GLY A CA 1
ATOM 2716 C C . GLY A 1 338 ? 5.480 -26.676 11.568 1.00 93.38 338 GLY A C 1
ATOM 2717 O O . GLY A 1 338 ? 4.503 -26.115 11.084 1.00 93.38 338 GLY A O 1
ATOM 2718 N N . GLN A 1 339 ? 5.377 -27.661 12.464 1.00 95.06 339 GLN A N 1
ATOM 2719 C CA . GLN A 1 339 ? 4.133 -28.326 12.878 1.00 95.06 339 GLN A CA 1
ATOM 2720 C C . GLN A 1 339 ? 3.366 -27.656 14.036 1.00 95.06 339 GLN A C 1
ATOM 2722 O O . GLN A 1 339 ? 2.313 -28.158 14.433 1.00 95.06 339 GLN A O 1
ATOM 2727 N N . SER A 1 340 ? 3.843 -26.544 14.608 1.00 94.25 340 SER A N 1
ATOM 2728 C CA . SER A 1 340 ? 3.189 -25.899 15.769 1.00 94.25 340 SER A CA 1
ATOM 2729 C C . SER A 1 340 ? 1.751 -25.428 15.503 1.00 94.25 340 SER A C 1
ATOM 2731 O O . SER A 1 340 ? 1.348 -25.210 14.361 1.00 94.25 340 SER A O 1
ATOM 2733 N N . ASP A 1 341 ? 0.946 -25.216 16.541 1.00 92.69 341 ASP A N 1
ATOM 2734 C CA . ASP A 1 341 ? -0.369 -24.576 16.378 1.00 92.69 341 ASP A CA 1
ATOM 2735 C C . ASP A 1 341 ? -0.193 -23.055 16.184 1.00 92.69 341 ASP A C 1
ATOM 2737 O O . ASP A 1 341 ? -0.851 -22.433 15.345 1.00 92.69 341 ASP A O 1
ATOM 2741 N N . HIS A 1 342 ? 0.811 -22.470 16.846 1.00 91.50 342 HIS A N 1
ATOM 2742 C CA . HIS A 1 342 ? 1.295 -21.115 16.582 1.00 91.50 342 HIS A CA 1
ATOM 2743 C C . HIS A 1 342 ? 2.825 -21.041 16.657 1.00 91.50 342 HIS A C 1
ATOM 2745 O O . HIS A 1 342 ? 3.421 -21.544 17.604 1.00 91.50 342 HIS A O 1
ATOM 2751 N N . PHE A 1 343 ? 3.454 -20.357 15.698 1.00 94.75 343 PHE A N 1
ATOM 2752 C CA . PHE A 1 343 ? 4.902 -20.128 15.672 1.00 94.75 343 PHE A CA 1
ATOM 2753 C C . PHE A 1 343 ? 5.250 -18.675 16.023 1.00 94.75 343 PHE A C 1
ATOM 2755 O O . PHE A 1 343 ? 4.679 -17.768 15.420 1.00 94.75 343 PHE A O 1
ATOM 2762 N N . ILE A 1 344 ? 6.200 -18.477 16.944 1.00 94.50 344 ILE A N 1
ATOM 2763 C CA . ILE A 1 344 ? 6.856 -17.203 17.273 1.00 94.50 344 ILE A CA 1
ATOM 2764 C C . ILE A 1 344 ? 8.293 -17.241 16.734 1.00 94.50 344 ILE A C 1
ATOM 2766 O O . ILE A 1 344 ? 9.144 -17.983 17.231 1.00 94.50 344 ILE A O 1
ATOM 2770 N N . GLY A 1 345 ? 8.572 -16.423 15.723 1.00 93.69 345 GLY A N 1
ATOM 2771 C CA . GLY A 1 345 ? 9.895 -16.325 15.106 1.00 93.69 345 GLY A CA 1
ATOM 2772 C C . GLY A 1 345 ? 10.731 -15.108 15.524 1.00 93.69 345 GLY A C 1
ATOM 2773 O O . GLY A 1 345 ? 10.205 -14.100 15.995 1.00 93.69 345 GLY A O 1
ATOM 2774 N N . ASN A 1 346 ? 12.028 -15.170 15.207 1.00 94.81 346 ASN A N 1
ATOM 2775 C CA . ASN A 1 346 ? 12.965 -14.038 15.189 1.00 94.81 346 ASN A CA 1
ATOM 2776 C C . ASN A 1 346 ? 13.043 -13.409 13.779 1.00 94.81 346 ASN A C 1
ATOM 2778 O O . ASN A 1 346 ? 13.299 -14.140 12.819 1.00 94.81 346 ASN A O 1
ATOM 2782 N N . CYS A 1 347 ? 12.876 -12.087 13.634 1.00 92.56 347 CYS A N 1
ATOM 2783 C CA . CYS A 1 347 ? 12.775 -11.428 12.319 1.00 92.56 347 CYS A CA 1
ATOM 2784 C C . CYS A 1 347 ? 14.043 -11.477 11.466 1.00 92.56 347 CYS A C 1
ATOM 2786 O O . CYS A 1 347 ? 13.948 -11.524 10.241 1.00 92.56 347 CYS A O 1
ATOM 2788 N N . VAL A 1 348 ? 15.225 -11.456 12.074 1.00 94.56 348 VAL A N 1
ATOM 2789 C CA . VAL A 1 348 ? 16.492 -11.297 11.342 1.00 94.56 348 VAL A CA 1
ATOM 2790 C C . VAL A 1 348 ? 17.060 -12.649 10.882 1.00 94.56 348 VAL A C 1
ATOM 2792 O O . VAL A 1 348 ? 17.823 -12.712 9.917 1.00 94.56 348 VAL A O 1
ATOM 2795 N N . SER A 1 349 ? 16.646 -13.753 11.512 1.00 95.44 349 SER A N 1
ATOM 2796 C CA . SER A 1 349 ? 17.163 -15.093 11.217 1.00 95.44 349 SER A CA 1
ATOM 2797 C C . SER A 1 349 ? 16.532 -15.764 9.990 1.00 95.44 349 SER A C 1
ATOM 2799 O O . SER A 1 349 ? 15.310 -15.874 9.863 1.00 95.44 349 SER A O 1
ATOM 2801 N N . SER A 1 350 ? 17.379 -16.321 9.121 1.00 95.56 350 SER A N 1
ATOM 2802 C CA . SER A 1 350 ? 16.968 -17.170 7.992 1.00 95.56 350 SER A CA 1
ATOM 2803 C C . SER A 1 350 ? 16.487 -18.565 8.416 1.00 95.56 350 SER A C 1
ATOM 2805 O O . SER A 1 350 ? 15.741 -19.205 7.682 1.00 95.56 350 SER A O 1
ATOM 2807 N N . PHE A 1 351 ? 16.829 -19.014 9.630 1.00 95.75 351 PHE A N 1
ATOM 2808 C CA . PHE A 1 351 ? 16.264 -20.231 10.226 1.00 95.75 351 PHE A CA 1
ATOM 2809 C C . PHE A 1 351 ? 14.765 -20.040 10.529 1.00 95.75 351 PHE A C 1
ATOM 2811 O O . PHE A 1 351 ? 13.949 -20.885 10.171 1.00 95.75 351 PHE A O 1
ATOM 2818 N N . THR A 1 352 ? 14.372 -18.862 11.041 1.00 96.00 352 THR A N 1
ATOM 2819 C CA . THR A 1 352 ? 12.956 -18.450 11.106 1.00 96.00 352 THR A CA 1
ATOM 2820 C C . THR A 1 352 ? 12.315 -18.420 9.718 1.00 96.00 352 THR A C 1
ATOM 2822 O O . THR A 1 352 ? 11.181 -18.868 9.555 1.00 96.00 352 THR A O 1
ATOM 2825 N N . ALA A 1 353 ? 13.028 -17.891 8.717 1.00 95.69 353 ALA A N 1
ATOM 2826 C CA . ALA A 1 353 ? 12.487 -17.696 7.373 1.00 95.69 353 ALA A CA 1
ATOM 2827 C C . ALA A 1 353 ? 12.124 -19.014 6.675 1.00 95.69 353 ALA A C 1
ATOM 2829 O O . ALA A 1 353 ? 11.166 -19.034 5.903 1.00 95.69 353 ALA A O 1
ATOM 2830 N N . PHE A 1 354 ? 12.822 -20.112 6.989 1.00 97.06 354 PHE A N 1
ATOM 2831 C CA . PHE A 1 354 ? 12.439 -21.463 6.578 1.00 97.06 354 PHE A CA 1
ATOM 2832 C C . PHE A 1 354 ? 11.036 -21.815 7.102 1.00 97.06 354 PHE A C 1
ATOM 2834 O O . PHE A 1 354 ? 10.086 -21.866 6.320 1.00 97.06 354 PHE A O 1
ATOM 2841 N N . VAL A 1 355 ? 10.876 -21.911 8.428 1.00 96.00 355 VAL A N 1
ATOM 2842 C CA . VAL A 1 355 ? 9.597 -22.234 9.098 1.00 96.00 355 VAL A CA 1
ATOM 2843 C C . VAL A 1 355 ? 8.475 -21.289 8.650 1.00 96.00 355 VAL A C 1
ATOM 2845 O O . VAL A 1 355 ? 7.332 -21.696 8.431 1.00 96.00 355 VAL A O 1
ATOM 2848 N N . LYS A 1 356 ? 8.784 -20.000 8.460 1.00 93.69 356 LYS A N 1
ATOM 2849 C CA . LYS A 1 356 ? 7.797 -18.996 8.047 1.00 93.69 356 LYS A CA 1
ATOM 2850 C C . LYS A 1 356 ? 7.292 -19.187 6.612 1.00 93.69 356 LYS A C 1
ATOM 2852 O O . LYS A 1 356 ? 6.168 -18.749 6.330 1.00 93.69 356 LYS A O 1
ATOM 2857 N N . ARG A 1 357 ? 8.086 -19.790 5.716 1.00 93.81 357 ARG A N 1
ATOM 2858 C CA . ARG A 1 357 ? 7.675 -20.154 4.347 1.00 93.81 357 ARG A CA 1
ATOM 2859 C C . ARG A 1 357 ? 6.845 -21.436 4.340 1.00 93.81 357 ARG A C 1
ATOM 2861 O O . ARG A 1 357 ? 5.804 -21.446 3.692 1.00 93.81 357 ARG A O 1
ATOM 2868 N N . GLU A 1 358 ? 7.255 -22.456 5.090 1.00 92.75 358 GLU A N 1
ATOM 2869 C CA . GLU A 1 358 ? 6.526 -23.724 5.264 1.00 92.75 358 GLU A CA 1
ATOM 2870 C C . GLU A 1 358 ? 5.098 -23.458 5.771 1.00 92.75 358 GLU A C 1
ATOM 2872 O O . GLU A 1 358 ? 4.104 -23.684 5.076 1.00 92.75 358 GLU A O 1
ATOM 2877 N N . ARG A 1 359 ? 4.982 -22.790 6.925 1.00 88.69 359 ARG A N 1
ATOM 2878 C CA . ARG A 1 359 ? 3.695 -22.445 7.557 1.00 88.69 359 ARG A CA 1
ATOM 2879 C C . ARG A 1 359 ? 2.839 -21.456 6.759 1.00 88.69 359 ARG A C 1
ATOM 2881 O O . ARG A 1 359 ? 1.650 -21.294 7.048 1.00 88.69 359 ARG A O 1
ATOM 2888 N N . PHE A 1 360 ? 3.407 -20.763 5.769 1.00 80.69 360 PHE A N 1
ATOM 2889 C CA . PHE A 1 360 ? 2.627 -19.912 4.867 1.00 80.69 360 PHE A CA 1
ATOM 2890 C C . PHE A 1 360 ? 1.797 -20.746 3.883 1.00 80.69 360 PHE A C 1
ATOM 2892 O O . PHE A 1 360 ? 0.640 -20.404 3.651 1.00 80.69 360 PHE A O 1
ATOM 2899 N N . GLN A 1 361 ? 2.344 -21.856 3.381 1.00 71.44 361 GLN A N 1
ATOM 2900 C CA . GLN A 1 361 ? 1.687 -22.737 2.408 1.00 71.44 361 GLN A CA 1
ATOM 2901 C C . GLN A 1 361 ? 0.525 -23.504 3.045 1.00 71.44 361 GLN A C 1
ATOM 2903 O O . GLN A 1 361 ? -0.605 -23.416 2.575 1.00 71.44 361 GLN A O 1
ATOM 2908 N N . HIS A 1 362 ? 0.775 -24.153 4.188 1.00 66.19 362 HIS A N 1
ATOM 2909 C CA . HIS A 1 362 ? -0.245 -24.876 4.962 1.00 66.19 362 HIS A CA 1
ATOM 2910 C C . HIS A 1 362 ? -1.285 -23.956 5.630 1.00 66.19 362 HIS A C 1
ATOM 2912 O O . HIS A 1 362 ? -2.185 -24.417 6.324 1.00 66.19 362 HIS A O 1
ATOM 2918 N N . SER A 1 363 ? -1.186 -22.636 5.430 1.00 60.62 363 SER A N 1
ATOM 2919 C CA . SER A 1 363 ? -2.059 -21.635 6.044 1.00 60.62 363 SER A CA 1
ATOM 2920 C C . SER A 1 363 ? -2.096 -21.678 7.584 1.00 60.62 363 SER A C 1
ATOM 2922 O O . SER A 1 363 ? -3.125 -21.400 8.200 1.00 60.62 363 SER A O 1
ATOM 2924 N N . TRP A 1 364 ? -0.953 -21.916 8.235 1.00 58.59 364 TRP A N 1
ATOM 2925 C CA . TRP A 1 364 ? -0.856 -22.072 9.694 1.00 58.59 364 TRP A CA 1
ATOM 2926 C C . TRP A 1 364 ? -0.399 -20.812 10.467 1.00 58.59 364 TRP A C 1
ATOM 2928 O O . TRP A 1 364 ? 0.382 -19.996 9.953 1.00 58.59 364 TRP A O 1
ATOM 2938 N N . PRO A 1 365 ? -0.907 -20.609 11.704 1.00 49.41 365 PRO A N 1
ATOM 2939 C CA . PRO A 1 365 ? -0.429 -19.683 12.733 1.00 49.41 365 PRO A CA 1
ATOM 2940 C C . PRO A 1 365 ? 1.042 -19.248 12.686 1.00 49.41 365 PRO A C 1
ATOM 2942 O O . PRO A 1 365 ? 1.897 -20.029 13.089 1.00 49.41 365 PRO A O 1
ATOM 2945 N N . SER A 1 366 ? 1.393 -18.042 12.234 1.00 48.78 366 SER A N 1
ATOM 2946 C CA . SER A 1 366 ? 2.791 -17.578 12.304 1.00 48.78 366 SER A CA 1
ATOM 2947 C C . SER A 1 366 ? 2.876 -16.097 12.614 1.00 48.78 366 SER A C 1
ATOM 2949 O O . SER A 1 366 ? 2.541 -15.271 11.762 1.00 48.78 366 SER A O 1
ATOM 2951 N N . TRP A 1 367 ? 3.404 -15.786 13.789 1.00 51.75 367 TRP A N 1
ATOM 2952 C CA . TRP A 1 367 ? 3.838 -14.459 14.181 1.00 51.75 367 TRP A CA 1
ATOM 2953 C C . TRP A 1 367 ? 5.370 -14.427 14.224 1.00 51.75 367 TRP A C 1
ATOM 2955 O O . TRP A 1 367 ? 6.049 -15.418 14.485 1.00 51.75 367 TRP A O 1
ATOM 2965 N N . ILE A 1 368 ? 5.941 -13.274 13.924 1.00 50.19 368 ILE A N 1
ATOM 2966 C CA . ILE A 1 368 ? 7.363 -12.995 14.114 1.00 50.19 368 ILE A CA 1
ATOM 2967 C C . ILE A 1 368 ? 7.390 -11.629 14.785 1.00 50.19 368 ILE A C 1
ATOM 2969 O O . ILE A 1 368 ? 6.556 -10.791 14.433 1.00 50.19 368 ILE A O 1
ATOM 2973 N N . THR A 1 369 ? 8.254 -11.446 15.786 1.00 37.25 369 THR A N 1
ATOM 2974 C CA . THR A 1 369 ? 8.181 -10.339 16.753 1.00 37.25 369 THR A CA 1
ATOM 2975 C C . THR A 1 369 ? 7.879 -8.982 16.102 1.00 37.25 369 THR A C 1
ATOM 2977 O O . THR A 1 369 ? 8.740 -8.341 15.507 1.00 37.25 369 THR A O 1
ATOM 2980 N N . ARG A 1 370 ? 6.625 -8.527 16.232 1.00 36.19 370 ARG A N 1
ATOM 2981 C CA . ARG A 1 370 ? 6.186 -7.169 15.885 1.00 36.19 370 ARG A CA 1
ATOM 2982 C C . ARG A 1 370 ? 5.658 -6.493 17.140 1.00 36.19 370 ARG A C 1
ATOM 2984 O O . ARG A 1 370 ? 4.621 -6.883 17.676 1.00 36.19 370 ARG A O 1
ATOM 2991 N N . LEU A 1 371 ? 6.340 -5.442 17.579 1.00 28.45 371 LEU A N 1
ATOM 2992 C CA . LEU A 1 371 ? 5.816 -4.520 18.582 1.00 28.45 371 LEU A CA 1
ATOM 2993 C C . LEU A 1 371 ? 4.800 -3.573 17.927 1.00 28.45 371 LEU A C 1
ATOM 2995 O O . LEU A 1 371 ? 5.101 -2.444 17.551 1.00 28.45 371 LEU A O 1
ATOM 2999 N N . SER A 1 372 ? 3.579 -4.073 17.748 1.00 24.62 372 SER A N 1
ATOM 3000 C CA . SER A 1 372 ? 2.358 -3.285 17.532 1.00 24.62 372 SER A CA 1
ATOM 3001 C C . SER A 1 372 ? 1.166 -4.163 17.917 1.00 24.62 372 SER A C 1
ATOM 3003 O O . SER A 1 372 ? 1.124 -5.331 17.528 1.00 24.62 372 SER A O 1
ATOM 3005 N N . ASN A 1 373 ? 0.205 -3.637 18.677 1.00 26.27 373 ASN A N 1
ATOM 3006 C CA . ASN A 1 373 ? -1.001 -4.391 19.029 1.00 26.27 373 ASN A CA 1
ATOM 3007 C C . ASN A 1 373 ? -1.860 -4.620 17.776 1.00 26.27 373 ASN A C 1
ATOM 3009 O O . ASN A 1 373 ? -2.183 -3.647 17.103 1.00 26.27 373 ASN A O 1
ATOM 3013 N N . LEU A 1 374 ? -2.188 -5.887 17.481 1.00 24.02 374 LEU A N 1
ATOM 3014 C CA . LEU A 1 374 ? -3.313 -6.368 16.653 1.00 24.02 374 LEU A CA 1
ATOM 3015 C C . LEU A 1 374 ? -3.185 -7.901 16.473 1.00 24.02 374 LEU A C 1
ATOM 3017 O O . LEU A 1 374 ? -2.317 -8.355 15.715 1.00 24.02 374 LEU A O 1
ATOM 3021 N N . PRO A 1 375 ? -4.005 -8.731 17.147 1.00 27.47 375 PRO A N 1
ATOM 3022 C CA . PRO A 1 375 ? -4.125 -10.153 16.828 1.00 27.47 375 PRO A CA 1
ATOM 3023 C C . PRO A 1 375 ? -4.785 -10.329 15.452 1.00 27.47 375 PRO A C 1
ATOM 3025 O O . PRO A 1 375 ? -5.634 -9.536 15.058 1.00 27.47 375 PRO A O 1
ATOM 3028 N N . SER A 1 376 ? -4.421 -11.374 14.703 1.00 26.11 376 SER A N 1
ATOM 3029 C CA . SER A 1 376 ? -5.062 -11.674 13.412 1.00 26.11 376 SER A CA 1
ATOM 3030 C C . SER A 1 376 ? -5.551 -13.117 13.350 1.00 26.11 376 SER A C 1
ATOM 3032 O O . SER A 1 376 ? -4.761 -14.063 13.381 1.00 26.11 376 SER A O 1
ATOM 3034 N N . HIS A 1 377 ? -6.869 -13.282 13.234 1.00 26.75 377 HIS A N 1
ATOM 3035 C CA . HIS A 1 377 ? -7.486 -14.579 12.970 1.00 26.75 377 HIS A CA 1
ATOM 3036 C C . HIS A 1 377 ? -7.452 -14.952 11.477 1.00 26.75 377 HIS A C 1
ATOM 3038 O O . HIS A 1 377 ? -7.051 -14.178 10.602 1.00 26.75 377 HIS A O 1
ATOM 3044 N N . ARG A 1 378 ? -7.787 -16.215 11.200 1.00 24.77 378 ARG A N 1
ATOM 3045 C CA . ARG A 1 378 ? -7.638 -16.900 9.906 1.00 24.77 378 ARG A CA 1
ATOM 3046 C C . ARG A 1 378 ? -8.899 -17.750 9.626 1.00 24.77 378 ARG A C 1
ATOM 3048 O O . ARG A 1 378 ? -9.770 -17.810 10.487 1.00 24.77 378 ARG A O 1
ATOM 3055 N N . PRO A 1 379 ? -9.069 -18.316 8.422 1.00 31.88 379 PRO A N 1
ATOM 3056 C CA . PRO A 1 379 ? -9.826 -17.659 7.371 1.00 31.88 379 PRO A CA 1
ATOM 3057 C C . PRO A 1 379 ? -11.189 -18.322 7.117 1.00 31.88 379 PRO A C 1
ATOM 3059 O O . PRO A 1 379 ? -11.302 -19.544 7.082 1.00 31.88 379 PRO A O 1
ATOM 3062 N N . VAL A 1 380 ? -12.184 -17.498 6.799 1.00 24.67 380 VAL A N 1
ATOM 3063 C CA . VAL A 1 380 ? -13.360 -17.888 6.006 1.00 24.67 380 VAL A CA 1
ATOM 3064 C C . VAL A 1 380 ? -13.303 -17.091 4.698 1.00 24.67 380 VAL A C 1
ATOM 3066 O O . VAL A 1 380 ? -12.682 -16.026 4.650 1.00 24.67 380 VAL A O 1
ATOM 3069 N N . ILE A 1 381 ? -13.870 -17.626 3.614 1.00 29.31 381 ILE A N 1
ATOM 3070 C CA . ILE A 1 381 ? -13.757 -17.044 2.269 1.00 29.31 381 ILE A CA 1
ATOM 3071 C C . ILE A 1 381 ? -14.708 -15.845 2.132 1.00 29.31 381 ILE A C 1
ATOM 3073 O O . ILE A 1 381 ? -15.805 -15.944 1.594 1.00 29.31 381 ILE A O 1
ATOM 3077 N N . MET A 1 382 ? -14.242 -14.691 2.602 1.00 24.91 382 MET A N 1
ATOM 3078 C CA . MET A 1 382 ? -14.667 -13.375 2.130 1.00 24.91 382 MET A CA 1
ATOM 3079 C C . MET A 1 382 ? -13.418 -12.586 1.729 1.00 24.91 382 MET A C 1
ATOM 3081 O O . MET A 1 382 ? -12.332 -12.785 2.283 1.00 24.91 382 MET A O 1
ATOM 3085 N N . SER A 1 383 ? -13.543 -11.726 0.720 1.00 28.39 383 SER A N 1
ATOM 3086 C CA . SER A 1 383 ? -12.418 -10.972 0.164 1.00 28.39 383 SER A CA 1
ATOM 3087 C C . SER A 1 383 ? -11.766 -10.094 1.233 1.00 28.39 383 SER A C 1
ATOM 3089 O O . SER A 1 383 ? -12.393 -9.156 1.723 1.00 28.39 383 SER A O 1
ATOM 3091 N N . LYS A 1 384 ? -10.495 -10.360 1.570 1.00 29.20 384 LYS A N 1
ATOM 3092 C CA . LYS A 1 384 ? -9.715 -9.484 2.456 1.00 29.20 384 LYS A CA 1
ATOM 3093 C C . LYS A 1 384 ? -9.695 -8.068 1.884 1.00 29.20 384 LYS A C 1
ATOM 3095 O O . LYS A 1 384 ? -9.013 -7.828 0.885 1.00 29.20 384 LYS A O 1
ATOM 3100 N N . LEU A 1 385 ? -10.377 -7.132 2.545 1.00 33.69 385 LEU A N 1
ATOM 3101 C CA . LEU A 1 385 ? -10.154 -5.719 2.276 1.00 33.69 385 LEU A CA 1
ATOM 3102 C C . LEU A 1 385 ? -8.682 -5.399 2.556 1.00 33.69 385 LEU A C 1
ATOM 3104 O O . LEU A 1 385 ? -8.095 -5.835 3.551 1.00 33.69 385 LEU A O 1
ATOM 3108 N N . LYS A 1 386 ? -8.081 -4.643 1.640 1.00 35.22 386 LYS A N 1
ATOM 3109 C CA . LYS A 1 386 ? -6.759 -4.055 1.837 1.00 35.22 386 LYS A CA 1
ATOM 3110 C C . LYS A 1 386 ? -6.887 -3.039 2.975 1.00 35.22 386 LYS A C 1
ATOM 3112 O O . LYS A 1 386 ? -7.816 -2.239 2.968 1.00 35.22 386 LYS A O 1
ATOM 3117 N N . SER A 1 387 ? -5.944 -3.026 3.918 1.00 46.44 387 SER A N 1
ATOM 3118 C CA . SER A 1 387 ? -5.888 -2.000 4.976 1.00 46.44 387 SER A CA 1
ATOM 3119 C C . SER A 1 387 ? -5.516 -0.602 4.454 1.00 46.44 387 SER A C 1
ATOM 3121 O O . SER A 1 387 ? -5.454 0.353 5.227 1.00 46.44 387 SER A O 1
ATOM 3123 N N . SER A 1 388 ? -5.287 -0.483 3.145 1.00 61.25 388 SER A N 1
ATOM 3124 C CA . SER A 1 388 ? -5.304 0.765 2.399 1.00 61.25 388 SER A CA 1
ATOM 3125 C C . SER A 1 388 ? -6.217 0.662 1.172 1.00 61.25 388 SER A C 1
ATOM 3127 O O . SER A 1 388 ? -6.081 -0.248 0.349 1.00 61.25 388 SER A O 1
ATOM 3129 N N . GLU A 1 389 ? -7.141 1.613 1.033 1.00 82.56 389 GLU A N 1
ATOM 3130 C CA . GLU A 1 389 ? -7.954 1.796 -0.175 1.00 82.56 389 GLU A CA 1
ATOM 3131 C C . GLU A 1 389 ? -7.243 2.812 -1.085 1.00 82.56 389 GLU A C 1
ATOM 3133 O O . GLU A 1 389 ? -6.662 3.785 -0.600 1.00 82.56 389 GLU A O 1
ATOM 3138 N N . SER A 1 390 ? -7.240 2.589 -2.402 1.00 87.44 390 SER A N 1
ATOM 3139 C CA . SER A 1 390 ? -6.772 3.621 -3.340 1.00 87.44 390 SER A CA 1
ATOM 3140 C C . SER A 1 390 ? -7.804 4.744 -3.402 1.00 87.44 390 SER A C 1
ATOM 3142 O O . SER A 1 390 ? -9.003 4.461 -3.369 1.00 87.44 390 SER A O 1
ATOM 3144 N N . VAL A 1 391 ? -7.366 5.994 -3.567 1.00 91.31 391 VAL A N 1
ATOM 3145 C CA . VAL A 1 391 ? -8.277 7.042 -4.054 1.00 91.31 391 VAL A CA 1
ATOM 3146 C C . VAL A 1 391 ? -8.784 6.600 -5.426 1.00 91.31 391 VAL A C 1
ATOM 3148 O O . VAL A 1 391 ? -7.985 6.353 -6.328 1.00 91.31 391 VAL A O 1
ATOM 3151 N N . ARG A 1 392 ? -10.103 6.454 -5.566 1.00 93.38 392 ARG A N 1
ATOM 3152 C CA . ARG A 1 392 ? -10.742 6.071 -6.830 1.00 93.38 392 ARG A CA 1
ATOM 3153 C C . ARG A 1 392 ? -10.805 7.290 -7.739 1.00 93.38 392 ARG A C 1
ATOM 3155 O O . ARG A 1 392 ? -11.204 8.366 -7.296 1.00 93.38 392 ARG A O 1
ATOM 3162 N N . VAL A 1 393 ? -10.431 7.138 -9.001 1.00 95.19 393 VAL A N 1
ATOM 3163 C CA . VAL A 1 393 ? -10.388 8.238 -9.967 1.00 95.19 393 VAL A CA 1
ATOM 3164 C C . VAL A 1 393 ? -11.189 7.868 -11.200 1.00 95.19 393 VAL A C 1
ATOM 3166 O O . VAL A 1 393 ? -10.900 6.875 -11.868 1.00 95.19 393 VAL A O 1
ATOM 3169 N N . VAL A 1 394 ? -12.171 8.707 -11.525 1.00 96.06 394 VAL A N 1
ATOM 3170 C CA . VAL A 1 394 ? -12.985 8.567 -12.733 1.00 96.06 394 VAL A CA 1
ATOM 3171 C C . VAL A 1 394 ? -12.881 9.810 -13.606 1.00 96.06 394 VAL A C 1
ATOM 3173 O O . VAL A 1 394 ? -12.824 10.931 -13.098 1.00 96.06 394 VAL A O 1
ATOM 3176 N N . VAL A 1 395 ? -12.872 9.632 -14.926 1.00 97.12 395 VAL A N 1
ATOM 3177 C CA . VAL A 1 395 ? -12.867 10.752 -15.883 1.00 97.12 395 VAL A CA 1
ATOM 3178 C C . VAL A 1 395 ? -14.247 10.918 -16.498 1.00 97.12 395 VAL A C 1
ATOM 3180 O O . VAL A 1 395 ? -14.877 9.931 -16.865 1.00 97.12 395 VAL A O 1
ATOM 3183 N N . ARG A 1 396 ? -14.702 12.162 -16.673 1.00 96.75 396 ARG A N 1
ATOM 3184 C CA . ARG A 1 396 ? -15.935 12.483 -17.399 1.00 96.75 396 ARG A CA 1
ATOM 3185 C C . ARG A 1 396 ? -15.673 13.513 -18.492 1.00 96.75 396 ARG A C 1
ATOM 3187 O O . ARG A 1 396 ? -15.375 14.671 -18.197 1.00 96.75 396 ARG A O 1
ATOM 3194 N N . CYS A 1 397 ? -15.832 13.104 -19.748 1.00 96.38 397 CYS A N 1
ATOM 3195 C CA . CYS A 1 397 ? -15.772 13.995 -20.903 1.00 96.38 397 CYS A CA 1
ATOM 3196 C C . CYS A 1 397 ? -17.180 14.482 -21.263 1.00 96.38 397 CYS A C 1
ATOM 3198 O O . CYS A 1 397 ? -18.050 13.683 -21.604 1.00 96.38 397 CYS A O 1
ATOM 3200 N N . ARG A 1 398 ? -17.429 15.794 -21.183 1.00 94.56 398 ARG A N 1
ATOM 3201 C CA . ARG A 1 398 ? -18.750 16.352 -21.521 1.00 94.56 398 ARG A CA 1
ATOM 3202 C C . ARG A 1 398 ? -19.003 16.397 -23.040 1.00 94.56 398 ARG A C 1
ATOM 3204 O O . ARG A 1 398 ? -18.047 16.427 -23.816 1.00 94.56 398 ARG A O 1
ATOM 3211 N N . PRO A 1 399 ? -20.267 16.523 -23.493 1.00 93.38 399 PRO A N 1
ATOM 3212 C CA . PRO A 1 399 ? -20.567 16.874 -24.878 1.00 93.38 399 PRO A CA 1
ATOM 3213 C C . PRO A 1 399 ? -19.847 18.144 -25.347 1.00 93.38 399 PRO A C 1
ATOM 3215 O O . PRO A 1 399 ? -19.644 19.096 -24.585 1.00 93.38 399 PRO A O 1
ATOM 3218 N N . MET A 1 400 ? -19.522 18.177 -26.638 1.00 90.75 400 MET A N 1
ATOM 3219 C CA . MET A 1 400 ? -19.011 19.367 -27.315 1.00 90.75 400 MET A CA 1
ATOM 3220 C C . MET A 1 400 ? -20.141 20.394 -27.473 1.00 90.75 400 MET A C 1
ATOM 3222 O O . MET A 1 400 ? -21.202 20.087 -28.033 1.00 90.75 400 MET A O 1
ATOM 3226 N N . ASN A 1 401 ? -19.933 21.592 -26.931 1.00 89.06 401 ASN A N 1
ATOM 3227 C CA . ASN A 1 401 ? -20.978 22.592 -26.734 1.00 89.06 401 ASN A CA 1
ATOM 3228 C C . ASN A 1 401 ? -21.242 23.434 -28.000 1.00 89.06 401 ASN A C 1
ATOM 3230 O O . ASN A 1 401 ? -20.500 23.374 -28.980 1.00 89.06 401 ASN A O 1
ATOM 3234 N N . GLY A 1 402 ? -22.318 24.228 -27.989 1.00 87.44 402 GLY A N 1
ATOM 3235 C CA . GLY A 1 402 ? -22.721 25.036 -29.148 1.00 87.44 402 GLY A CA 1
ATOM 3236 C C . GLY A 1 402 ? -21.679 26.071 -29.593 1.00 87.44 402 GLY A C 1
ATOM 3237 O O . GLY A 1 402 ? -21.514 26.274 -30.792 1.00 87.44 402 GLY A O 1
ATOM 3238 N N . LYS A 1 403 ? -20.928 26.671 -28.657 1.00 87.88 403 LYS A N 1
ATOM 3239 C CA . LYS A 1 403 ? -19.851 27.626 -28.972 1.00 87.88 403 LYS A CA 1
ATOM 3240 C C . LYS A 1 403 ? -18.646 26.920 -29.599 1.00 87.88 403 LYS A C 1
ATOM 3242 O O . LYS A 1 403 ? -18.107 27.414 -30.577 1.00 87.88 403 LYS A O 1
ATOM 3247 N N . GLU A 1 404 ? -18.264 25.750 -29.085 1.00 90.06 404 GLU A N 1
ATOM 3248 C CA . GLU A 1 404 ? -17.171 24.931 -29.642 1.00 90.06 404 GLU A CA 1
ATOM 3249 C C . GLU A 1 404 ? -17.489 24.436 -31.060 1.00 90.06 404 GLU A C 1
ATOM 3251 O O . GLU A 1 404 ? -16.613 24.436 -31.921 1.00 90.06 404 GLU A O 1
ATOM 3256 N N . LYS A 1 405 ? -18.752 24.067 -31.319 1.00 90.19 405 LYS A N 1
ATOM 3257 C CA . LYS A 1 405 ? -19.241 23.694 -32.657 1.00 90.19 405 LYS A CA 1
ATOM 3258 C C . LYS A 1 405 ? -19.268 24.886 -33.614 1.00 90.19 405 LYS A C 1
ATOM 3260 O O . LYS A 1 405 ? -18.810 24.753 -34.740 1.00 90.19 405 LYS A O 1
ATOM 3265 N N . ALA A 1 406 ? -19.748 26.049 -33.168 1.00 90.75 406 ALA A N 1
ATOM 3266 C CA . ALA A 1 406 ? -19.751 27.269 -33.979 1.00 90.75 406 ALA A CA 1
ATOM 3267 C C . ALA A 1 406 ? -18.330 27.788 -34.283 1.00 90.75 406 ALA A C 1
ATOM 3269 O O . ALA A 1 406 ? -18.088 28.311 -35.365 1.00 90.75 406 ALA A O 1
ATOM 3270 N N . ALA A 1 407 ? -17.382 27.598 -33.359 1.00 88.62 407 ALA A N 1
ATOM 3271 C CA . ALA A 1 407 ? -15.965 27.916 -33.542 1.00 88.62 407 ALA A CA 1
ATOM 3272 C C . ALA A 1 407 ? -15.182 26.859 -34.352 1.00 88.62 407 ALA A C 1
ATOM 3274 O O . ALA A 1 407 ? -13.985 27.027 -34.558 1.00 88.62 407 ALA A O 1
ATOM 3275 N N . SER A 1 408 ? -15.838 25.786 -34.815 1.00 88.38 408 SER A N 1
ATOM 3276 C CA . SER A 1 408 ? -15.233 24.703 -35.610 1.00 88.38 408 SER A CA 1
ATOM 3277 C C . SER A 1 408 ? -14.003 24.037 -34.966 1.00 88.38 408 SER A C 1
ATOM 3279 O O . SER A 1 408 ? -13.072 23.648 -35.665 1.00 88.38 408 SER A O 1
ATOM 3281 N N . TYR A 1 409 ? -13.983 23.887 -33.636 1.00 89.69 409 TYR A N 1
ATOM 3282 C CA . TYR A 1 409 ? -12.900 23.173 -32.946 1.00 89.69 409 TYR A CA 1
ATOM 3283 C C . TYR A 1 409 ? -13.026 21.652 -33.103 1.00 89.69 409 TYR A C 1
ATOM 3285 O O . TYR A 1 409 ? -14.094 21.091 -32.870 1.00 89.69 409 TYR A O 1
ATOM 3293 N N . ASP A 1 410 ? -11.933 20.955 -33.407 1.00 87.25 410 ASP A N 1
ATOM 3294 C CA . ASP A 1 410 ? -11.933 19.492 -33.513 1.00 87.25 410 ASP A CA 1
ATOM 3295 C C . ASP A 1 410 ? -12.221 18.789 -32.180 1.00 87.25 410 ASP A C 1
ATOM 3297 O O . ASP A 1 410 ? -11.805 19.237 -31.107 1.00 87.25 410 ASP A O 1
ATOM 3301 N N . LYS A 1 411 ? -12.855 17.614 -32.255 1.00 91.12 411 LYS A N 1
ATOM 3302 C CA . LYS A 1 411 ? -12.938 16.668 -31.136 1.00 91.12 411 LYS A CA 1
ATOM 3303 C C . LYS A 1 411 ? -11.613 15.907 -31.022 1.00 91.12 411 LYS A C 1
ATOM 3305 O O . LYS A 1 411 ? -11.365 14.977 -31.786 1.00 91.12 411 LYS A O 1
ATOM 3310 N N . VAL A 1 412 ? -10.778 16.289 -30.057 1.00 91.19 412 VAL A N 1
ATOM 3311 C CA . VAL A 1 412 ? -9.443 15.695 -29.832 1.00 91.19 412 VAL A CA 1
ATOM 3312 C C . VAL A 1 412 ? -9.414 14.615 -28.751 1.00 91.19 412 VAL A C 1
ATOM 3314 O O . VAL A 1 412 ? -8.436 13.874 -28.665 1.00 91.19 412 VAL A O 1
ATOM 3317 N N . VAL A 1 413 ? -10.471 14.517 -27.938 1.00 93.06 413 VAL A N 1
ATOM 3318 C CA . VAL A 1 413 ? -10.613 13.506 -26.880 1.00 93.06 413 VAL A CA 1
ATOM 3319 C C . VAL A 1 413 ? -11.502 12.363 -27.358 1.00 93.06 413 VAL A C 1
ATOM 3321 O O . VAL A 1 413 ? -12.652 12.592 -27.740 1.00 93.06 413 VAL A O 1
ATOM 3324 N N . ASP A 1 414 ? -11.006 11.133 -27.268 1.00 92.00 414 ASP A N 1
ATOM 3325 C CA . ASP A 1 414 ? -11.769 9.894 -27.430 1.00 92.00 414 ASP A CA 1
ATOM 3326 C C . ASP A 1 414 ? -11.778 9.109 -26.108 1.00 92.00 414 ASP A C 1
ATOM 3328 O O . ASP A 1 414 ? -10.798 9.112 -25.362 1.00 92.00 414 ASP A O 1
ATOM 3332 N N . VAL A 1 415 ? -12.907 8.472 -25.787 1.00 93.06 415 VAL A N 1
ATOM 3333 C CA . VAL A 1 415 ? -13.152 7.804 -24.497 1.00 93.06 415 VAL A CA 1
ATOM 3334 C C . VAL A 1 415 ? -13.614 6.376 -24.761 1.00 93.06 415 VAL A C 1
ATOM 3336 O O . VAL A 1 415 ? -14.626 6.180 -25.431 1.00 93.06 415 VAL A O 1
ATOM 3339 N N . ASP A 1 416 ? -12.898 5.393 -24.215 1.00 90.38 416 ASP A N 1
ATOM 3340 C CA . ASP A 1 416 ? -13.279 3.982 -24.253 1.00 90.38 416 ASP A CA 1
ATOM 3341 C C . ASP A 1 416 ? -13.806 3.532 -22.881 1.00 90.38 416 ASP A C 1
ATOM 3343 O O . ASP A 1 416 ? -13.056 3.232 -21.947 1.00 90.38 416 ASP A O 1
ATOM 3347 N N . VAL A 1 417 ? -15.136 3.473 -22.787 1.00 88.06 417 VAL A N 1
ATOM 3348 C CA . VAL A 1 417 ? -15.901 3.083 -21.590 1.00 88.06 417 VAL A CA 1
ATOM 3349 C C . VAL A 1 417 ? -15.773 1.580 -21.266 1.00 88.06 417 VAL A C 1
ATOM 3351 O O . VAL A 1 417 ? -16.074 1.164 -20.144 1.00 88.06 417 VAL A O 1
ATOM 3354 N N . LYS A 1 418 ? -15.317 0.740 -22.207 1.00 80.94 418 LYS A N 1
ATOM 3355 C CA . LYS A 1 418 ? -15.041 -0.684 -21.943 1.00 80.94 418 LYS A CA 1
ATOM 3356 C C . LYS A 1 418 ? -13.665 -0.866 -21.316 1.00 80.94 418 LYS A C 1
ATOM 3358 O O . LYS A 1 418 ? -13.549 -1.570 -20.318 1.00 80.94 418 LYS A O 1
ATOM 3363 N N . LEU A 1 419 ? -12.650 -0.216 -21.883 1.00 77.38 419 LEU A N 1
ATOM 3364 C CA . LEU A 1 419 ? -11.258 -0.355 -21.450 1.00 77.38 419 LEU A CA 1
ATOM 3365 C C . LEU A 1 419 ? -10.892 0.547 -20.264 1.00 77.38 419 LEU A C 1
ATOM 3367 O O . LEU A 1 419 ? -9.831 0.357 -19.670 1.00 77.38 419 LEU A O 1
ATOM 3371 N N . GLY A 1 420 ? -11.741 1.513 -19.898 1.00 86.81 420 GLY A N 1
ATOM 3372 C CA . GLY A 1 420 ? -11.441 2.478 -18.835 1.00 86.81 420 GLY A CA 1
ATOM 3373 C C . GLY A 1 420 ? -10.435 3.544 -19.278 1.00 86.81 420 GLY A C 1
ATOM 3374 O O . GLY A 1 420 ? -9.665 4.041 -18.453 1.00 86.81 420 GLY A O 1
ATOM 3375 N N . GLN A 1 421 ? -10.391 3.860 -20.578 1.00 90.25 421 GLN A N 1
ATOM 3376 C CA . GLN A 1 421 ? -9.329 4.664 -21.188 1.00 90.25 421 GLN A CA 1
ATOM 3377 C C . GLN A 1 421 ? -9.815 5.995 -21.769 1.00 90.25 421 GLN A C 1
ATOM 3379 O O . GLN A 1 421 ? -10.912 6.104 -22.316 1.00 90.25 421 GLN A O 1
ATOM 3384 N N . VAL A 1 422 ? -8.953 7.009 -21.700 1.00 93.06 422 VAL A N 1
ATOM 3385 C CA . VAL A 1 422 ? -9.119 8.299 -22.383 1.00 93.06 422 VAL A CA 1
ATOM 3386 C C . VAL A 1 422 ? -7.889 8.557 -23.237 1.00 93.06 422 VAL A C 1
ATOM 3388 O O . VAL A 1 422 ? -6.772 8.560 -22.720 1.00 93.06 422 VAL A O 1
ATOM 3391 N N . SER A 1 423 ? -8.093 8.790 -24.530 1.00 90.81 423 SER A N 1
ATOM 3392 C CA . SER A 1 423 ? -7.041 9.094 -25.499 1.00 90.81 423 SER A CA 1
ATOM 3393 C C . SER A 1 423 ? -7.179 10.529 -26.001 1.00 90.81 423 SER A C 1
ATOM 3395 O O . SER A 1 423 ? -8.278 10.973 -26.340 1.00 90.81 423 SER A O 1
ATOM 3397 N N . VAL A 1 424 ? -6.069 11.266 -26.034 1.00 91.12 424 VAL A N 1
ATOM 3398 C CA . VAL A 1 424 ? -6.023 12.679 -26.428 1.00 91.12 424 VAL A CA 1
ATOM 3399 C C . VAL A 1 424 ? -5.047 12.867 -27.585 1.00 91.12 424 VAL A C 1
ATOM 3401 O O . VAL A 1 424 ? -3.858 12.561 -27.482 1.00 91.12 424 VAL A O 1
ATOM 3404 N N . LYS A 1 425 ? -5.557 13.395 -28.697 1.00 86.50 425 LYS A N 1
ATOM 3405 C CA . LYS A 1 425 ? -4.777 13.772 -29.884 1.00 86.50 425 LYS A CA 1
ATOM 3406 C C . LYS A 1 425 ? -4.221 15.187 -29.711 1.00 86.50 425 LYS A C 1
ATOM 3408 O O . LYS A 1 425 ? -4.944 16.073 -29.264 1.00 86.50 425 LYS A O 1
ATOM 3413 N N . ASN A 1 426 ? -2.964 15.419 -30.086 1.00 76.88 426 ASN A N 1
ATOM 3414 C CA . ASN A 1 426 ? -2.386 16.764 -30.088 1.00 76.88 426 ASN A CA 1
ATOM 3415 C C . ASN A 1 426 ? -2.706 17.479 -31.421 1.00 76.88 426 ASN A C 1
ATOM 3417 O O . ASN A 1 426 ? -2.149 17.088 -32.446 1.00 76.88 426 ASN A O 1
ATOM 3421 N N . PRO A 1 427 ? -3.549 18.532 -31.450 1.00 71.12 427 PRO A N 1
ATOM 3422 C CA . PRO A 1 427 ? -3.872 19.262 -32.680 1.00 71.12 427 PRO A CA 1
ATOM 3423 C C . PRO A 1 427 ? -2.712 20.135 -33.193 1.00 71.12 427 PRO A C 1
ATOM 3425 O O . PRO A 1 427 ? -2.788 20.639 -34.308 1.00 71.12 427 PRO A O 1
ATOM 3428 N N . ARG A 1 428 ? -1.648 20.330 -32.398 1.00 66.69 428 ARG A N 1
ATOM 3429 C CA . ARG A 1 428 ? -0.401 21.001 -32.817 1.00 66.69 428 ARG A CA 1
ATOM 3430 C C . ARG A 1 428 ? 0.769 20.026 -33.005 1.00 66.69 428 ARG A C 1
ATOM 3432 O O . ARG A 1 428 ? 1.896 20.467 -33.213 1.00 66.69 428 ARG A O 1
ATOM 3439 N N . GLY A 1 429 ? 0.519 18.722 -32.888 1.00 60.47 429 GLY A N 1
ATOM 3440 C CA . GLY A 1 429 ? 1.539 17.693 -33.056 1.00 60.47 429 GLY A CA 1
ATOM 3441 C C . GLY A 1 429 ? 1.979 17.553 -34.511 1.00 60.47 429 GLY A C 1
ATOM 3442 O O . GLY A 1 429 ? 1.251 17.906 -35.441 1.00 60.47 429 GLY A O 1
ATOM 3443 N N . THR A 1 430 ? 3.166 16.985 -34.730 1.00 57.28 430 THR A N 1
ATOM 3444 C CA . THR A 1 430 ? 3.516 16.495 -36.074 1.00 57.28 430 THR A CA 1
ATOM 3445 C C . THR A 1 430 ? 2.624 15.303 -36.436 1.00 57.28 430 THR A C 1
ATOM 3447 O O . THR A 1 430 ? 2.130 14.600 -35.556 1.00 57.28 430 THR A O 1
ATOM 3450 N N . SER A 1 431 ? 2.475 14.999 -37.727 1.00 56.22 431 SER A N 1
ATOM 3451 C CA . SER A 1 431 ? 1.695 13.849 -38.224 1.00 56.22 431 SER A CA 1
ATOM 3452 C C . SER A 1 431 ? 2.213 12.464 -37.784 1.00 56.22 431 SER A C 1
ATOM 3454 O O . SER A 1 431 ? 1.630 11.447 -38.155 1.00 56.22 431 SER A O 1
ATOM 3456 N N . HIS A 1 432 ? 3.285 12.417 -36.985 1.00 53.06 432 HIS A N 1
ATOM 3457 C CA . HIS A 1 432 ? 3.843 11.220 -36.358 1.00 53.06 432 HIS A CA 1
ATOM 3458 C C . HIS A 1 432 ? 3.700 11.186 -34.820 1.00 53.06 432 HIS A C 1
ATOM 3460 O O . HIS A 1 432 ? 4.105 10.194 -34.213 1.00 53.06 432 HIS A O 1
ATOM 3466 N N . GLU A 1 433 ? 3.141 12.215 -34.167 1.00 63.31 433 GLU A N 1
ATOM 3467 C CA . GLU A 1 433 ? 2.886 12.175 -32.718 1.00 63.31 433 GLU A CA 1
ATOM 3468 C C . GLU A 1 433 ? 1.698 11.248 -32.402 1.00 63.31 433 GLU A C 1
ATOM 3470 O O . GLU A 1 433 ? 0.602 11.398 -32.946 1.00 63.31 433 GLU A O 1
ATOM 3475 N N . LEU A 1 434 ? 1.912 10.267 -31.521 1.00 70.44 434 LEU A N 1
ATOM 3476 C CA . LEU A 1 434 ? 0.880 9.302 -31.137 1.00 70.44 434 LEU A CA 1
ATOM 3477 C C . LEU A 1 434 ? -0.087 9.883 -30.083 1.00 70.44 434 LEU A C 1
ATOM 3479 O O . LEU A 1 434 ? 0.352 10.627 -29.204 1.00 70.44 434 LEU A O 1
ATOM 3483 N N . PRO A 1 435 ? -1.385 9.510 -30.104 1.00 79.94 435 PRO A N 1
ATOM 3484 C CA . PRO A 1 435 ? -2.352 9.940 -29.093 1.00 79.94 435 PRO A CA 1
ATOM 3485 C C . PRO A 1 435 ? -1.956 9.534 -27.665 1.00 79.94 435 PRO A C 1
ATOM 3487 O O . PRO A 1 435 ? -1.690 8.361 -27.380 1.00 79.94 435 PRO A O 1
ATOM 3490 N N . LYS A 1 436 ? -1.968 10.501 -26.744 1.00 83.88 436 LYS A N 1
ATOM 3491 C CA . LYS A 1 436 ? -1.594 10.314 -25.335 1.00 83.88 436 LYS A CA 1
ATOM 3492 C C . LYS A 1 436 ? -2.772 9.669 -24.602 1.00 83.88 436 LYS A C 1
ATOM 3494 O O . LYS A 1 436 ? -3.853 10.253 -24.543 1.00 83.88 436 LYS A O 1
ATOM 3499 N N . THR A 1 437 ? -2.586 8.442 -24.112 1.00 85.94 437 THR A N 1
ATOM 3500 C CA . THR A 1 437 ? -3.677 7.576 -23.628 1.00 85.94 437 THR A CA 1
ATOM 3501 C C . THR A 1 437 ? -3.490 7.208 -22.158 1.00 85.94 437 THR A C 1
ATOM 3503 O O . THR A 1 437 ? -2.419 6.765 -21.753 1.00 85.94 437 THR A O 1
ATOM 3506 N N . PHE A 1 438 ? -4.544 7.384 -21.362 1.00 88.38 438 PHE A N 1
ATOM 3507 C CA . PHE A 1 438 ? -4.548 7.254 -19.903 1.00 88.38 438 PHE A CA 1
ATOM 3508 C C . PHE A 1 438 ? -5.630 6.257 -19.456 1.00 88.38 438 PHE A C 1
ATOM 3510 O O . PHE A 1 438 ? -6.703 6.225 -20.052 1.00 88.38 438 PHE A O 1
ATOM 3517 N N . THR A 1 439 ? -5.377 5.469 -18.402 1.00 88.12 439 THR A N 1
ATOM 3518 C CA . THR A 1 439 ? -6.317 4.447 -17.875 1.00 88.12 439 THR A CA 1
ATOM 3519 C C . THR A 1 439 ? -6.719 4.738 -16.424 1.00 88.12 439 THR A C 1
ATOM 3521 O O . THR A 1 439 ? -5.849 5.042 -15.599 1.00 88.12 439 THR A O 1
ATOM 3524 N N . PHE A 1 440 ? -8.009 4.614 -16.103 1.00 92.44 440 PHE A N 1
ATOM 3525 C CA . PHE A 1 440 ? -8.629 4.998 -14.822 1.00 92.44 440 PHE A CA 1
ATOM 3526 C C . PHE A 1 440 ? -9.580 3.911 -14.287 1.00 92.44 440 PHE A C 1
ATOM 3528 O O . PHE A 1 440 ? -9.839 2.933 -14.985 1.00 92.44 440 PHE A O 1
ATOM 3535 N N . ASP A 1 441 ? -10.110 4.074 -13.066 1.00 89.31 441 ASP A N 1
ATOM 3536 C CA . ASP A 1 441 ? -11.040 3.100 -12.461 1.00 89.31 441 ASP A CA 1
ATOM 3537 C C . ASP A 1 441 ? -12.365 3.000 -13.244 1.00 89.31 441 ASP A C 1
ATOM 3539 O O . ASP A 1 441 ? -12.936 1.919 -13.379 1.00 89.31 441 ASP A O 1
ATOM 3543 N N . ALA A 1 442 ? -12.840 4.127 -13.785 1.00 90.69 442 ALA A N 1
ATOM 3544 C CA . ALA A 1 442 ? -13.913 4.198 -14.776 1.00 90.69 442 ALA A CA 1
ATOM 3545 C C . ALA A 1 442 ? -13.778 5.474 -15.625 1.00 90.69 442 ALA A C 1
ATOM 3547 O O . ALA A 1 442 ? -13.178 6.466 -15.199 1.00 90.69 442 ALA A O 1
ATOM 3548 N N . VAL A 1 443 ? -14.358 5.470 -16.827 1.00 93.56 443 VAL A N 1
ATOM 3549 C CA . VAL A 1 443 ? -14.405 6.646 -17.708 1.00 93.56 443 VAL A CA 1
ATOM 3550 C C . VAL A 1 443 ? -15.795 6.800 -18.309 1.00 93.56 443 VAL A C 1
ATOM 3552 O O . VAL A 1 443 ? -16.447 5.816 -18.650 1.00 93.56 443 VAL A O 1
ATOM 3555 N N . TYR A 1 444 ? -16.227 8.048 -18.443 1.00 94.69 444 TYR A N 1
ATOM 3556 C CA . TYR A 1 444 ? -17.572 8.427 -18.850 1.00 94.69 444 TYR A CA 1
ATOM 3557 C C . TYR A 1 444 ? -17.508 9.370 -20.048 1.00 94.69 444 TYR A C 1
ATOM 3559 O O . TYR A 1 444 ? -16.794 10.379 -20.042 1.00 94.69 444 TYR A O 1
ATOM 3567 N N . ASP A 1 445 ? -18.249 9.008 -21.085 1.00 92.81 445 ASP A N 1
ATOM 3568 C CA . ASP A 1 445 ? -18.330 9.724 -22.351 1.00 92.81 445 ASP A CA 1
ATOM 3569 C C . ASP A 1 445 ? -19.412 10.823 -22.329 1.00 92.81 445 ASP A C 1
ATOM 3571 O O . ASP A 1 445 ? -20.050 11.106 -21.311 1.00 92.81 445 ASP A O 1
ATOM 3575 N N . TRP A 1 446 ? -19.655 11.425 -23.494 1.00 90.69 446 TRP A N 1
ATOM 3576 C CA . TRP A 1 446 ? -20.669 12.463 -23.666 1.00 90.69 446 TRP A CA 1
ATOM 3577 C C . TRP A 1 446 ? -22.122 11.952 -23.603 1.00 90.69 446 TRP A C 1
ATOM 3579 O O . TRP A 1 446 ? -23.032 12.777 -23.532 1.00 90.69 446 TRP A O 1
ATOM 3589 N N . ASN A 1 447 ? -22.359 10.636 -23.629 1.00 90.94 447 ASN A N 1
ATOM 3590 C CA . ASN A 1 447 ? -23.691 10.028 -23.510 1.00 90.94 447 ASN A CA 1
ATOM 3591 C C . ASN A 1 447 ? -24.030 9.620 -22.059 1.00 90.94 447 ASN A C 1
ATOM 3593 O O . ASN A 1 447 ? -25.197 9.392 -21.740 1.00 90.94 447 ASN A O 1
ATOM 3597 N N . SER A 1 448 ? -23.020 9.527 -21.188 1.00 89.81 448 SER A N 1
ATOM 3598 C CA . SER A 1 448 ? -23.100 8.943 -19.842 1.00 89.81 448 SER A CA 1
ATOM 3599 C C . SER A 1 448 ? -24.005 9.724 -18.872 1.00 89.81 448 SER A C 1
ATOM 3601 O O . SER A 1 448 ? -23.744 10.894 -18.536 1.00 89.81 448 SER A O 1
ATOM 3603 N N . LYS A 1 449 ? -25.062 9.065 -18.374 1.00 90.06 449 LYS A N 1
ATOM 3604 C CA . LYS A 1 449 ? -26.125 9.695 -17.569 1.00 90.06 449 LYS A CA 1
ATOM 3605 C C . LYS A 1 449 ? -25.731 9.889 -16.102 1.00 90.06 449 LYS A C 1
ATOM 3607 O O . LYS A 1 449 ? -24.851 9.214 -15.577 1.00 90.06 449 LYS A O 1
ATOM 3612 N N . GLN A 1 450 ? -26.424 10.802 -15.415 1.00 89.50 450 GLN A N 1
ATOM 3613 C CA . GLN A 1 450 ? -26.141 11.126 -14.008 1.00 89.50 450 GLN A CA 1
ATOM 3614 C C . GLN A 1 450 ? -26.391 9.944 -13.062 1.00 89.50 450 GLN A C 1
ATOM 3616 O O . GLN A 1 450 ? -25.575 9.690 -12.181 1.00 89.50 450 GLN A O 1
ATOM 3621 N N . PHE A 1 451 ? -27.509 9.228 -13.233 1.00 85.25 451 PHE A N 1
ATOM 3622 C CA . PHE A 1 451 ? -27.862 8.114 -12.347 1.00 85.25 451 PHE A CA 1
ATOM 3623 C C . PHE A 1 451 ? -26.962 6.890 -12.568 1.00 85.25 451 PHE A C 1
ATOM 3625 O O . PHE A 1 451 ? -26.629 6.209 -11.608 1.00 85.25 451 PHE A O 1
ATOM 3632 N N . GLU A 1 452 ? -26.518 6.648 -13.806 1.00 85.31 452 GLU A N 1
ATOM 3633 C CA . GLU A 1 452 ? -25.590 5.561 -14.155 1.00 85.31 452 GLU A CA 1
ATOM 3634 C C . GLU A 1 452 ? -24.232 5.797 -13.475 1.00 85.31 452 GLU A C 1
ATOM 3636 O O . GLU A 1 452 ? -23.746 4.941 -12.740 1.00 85.31 452 GLU A O 1
ATOM 3641 N N . LEU A 1 453 ? -23.700 7.018 -13.606 1.00 88.75 453 LEU A N 1
ATOM 3642 C CA . LEU A 1 453 ? -22.514 7.496 -12.890 1.00 88.75 453 LEU A CA 1
ATOM 3643 C C . LEU A 1 453 ? -22.670 7.409 -11.354 1.00 88.75 453 LEU A C 1
ATOM 3645 O O . LEU A 1 453 ? -21.709 7.085 -10.649 1.00 88.75 453 LEU A O 1
ATOM 3649 N N . TYR A 1 454 ? -23.868 7.680 -10.823 1.00 91.00 454 TYR A N 1
ATOM 3650 C CA . TYR A 1 454 ? -24.146 7.575 -9.389 1.00 91.00 454 TYR A CA 1
ATOM 3651 C C . TYR A 1 454 ? -24.139 6.125 -8.890 1.00 91.00 454 TYR A C 1
ATOM 3653 O O . TYR A 1 454 ? -23.362 5.822 -7.982 1.00 91.00 454 TYR A O 1
ATOM 3661 N N . ASP A 1 455 ? -24.955 5.246 -9.483 1.00 86.50 455 ASP A N 1
ATOM 3662 C CA . ASP A 1 455 ? -25.067 3.831 -9.095 1.00 86.50 455 ASP A CA 1
ATOM 3663 C C . ASP A 1 455 ? -23.721 3.089 -9.268 1.00 86.50 455 ASP A C 1
ATOM 3665 O O . ASP A 1 455 ? -23.370 2.268 -8.423 1.00 86.50 455 ASP A O 1
ATOM 3669 N N . GLU A 1 456 ? -22.934 3.401 -10.310 1.00 84.56 456 GLU A N 1
ATOM 3670 C CA . GLU A 1 456 ? -21.654 2.730 -10.603 1.00 84.56 456 GLU A CA 1
ATOM 3671 C C . GLU A 1 456 ? -20.479 3.224 -9.735 1.00 84.56 456 GLU A C 1
ATOM 3673 O O . GLU A 1 456 ? -19.672 2.415 -9.274 1.00 84.56 456 GLU A O 1
ATOM 3678 N N . THR A 1 457 ? -20.344 4.538 -9.506 1.00 87.81 457 THR A N 1
ATOM 3679 C CA . THR A 1 457 ? -19.155 5.113 -8.832 1.00 87.81 457 THR A CA 1
ATOM 3680 C C . THR A 1 457 ? -19.423 5.625 -7.421 1.00 87.81 457 THR A C 1
ATOM 3682 O O . THR A 1 457 ? -18.656 5.328 -6.499 1.00 87.81 457 THR A O 1
ATOM 3685 N N . PHE A 1 458 ? -20.466 6.437 -7.238 1.00 93.00 458 PHE A N 1
ATOM 3686 C CA . PHE A 1 458 ? -20.655 7.202 -6.000 1.00 93.00 458 PHE A CA 1
ATOM 3687 C C . PHE A 1 458 ? -21.403 6.422 -4.921 1.00 93.00 458 PHE A C 1
ATOM 3689 O O . PHE A 1 458 ? -21.120 6.604 -3.735 1.00 93.00 458 PHE A O 1
ATOM 3696 N N . ARG A 1 459 ? -22.319 5.535 -5.319 1.00 89.62 459 ARG A N 1
ATOM 3697 C CA . ARG A 1 459 ? -23.222 4.825 -4.412 1.00 89.62 459 ARG A CA 1
ATOM 3698 C C . ARG A 1 459 ? -22.486 4.095 -3.288 1.00 89.62 459 ARG A C 1
ATOM 3700 O O . ARG A 1 459 ? -22.704 4.421 -2.128 1.00 89.62 459 ARG A O 1
ATOM 3707 N N . LEU A 1 460 ? -21.505 3.260 -3.641 1.00 87.94 460 LEU A N 1
ATOM 3708 C CA . LEU A 1 460 ? -20.674 2.491 -2.699 1.00 87.94 460 LEU A CA 1
ATOM 3709 C C . LEU A 1 460 ? -19.885 3.359 -1.696 1.00 87.94 460 LEU A C 1
ATOM 3711 O O . LEU A 1 460 ? -19.460 2.873 -0.644 1.00 87.94 460 LEU A O 1
ATOM 3715 N N . LEU A 1 461 ? -19.633 4.634 -2.018 1.00 92.75 461 LEU A N 1
ATOM 3716 C CA . LEU A 1 461 ? -19.035 5.582 -1.076 1.00 92.75 461 LEU A CA 1
ATOM 3717 C C . LEU A 1 461 ? -20.096 6.117 -0.107 1.00 92.75 461 LEU A C 1
ATOM 3719 O O . LEU A 1 461 ? -19.836 6.144 1.091 1.00 92.75 461 LEU A O 1
ATOM 3723 N N . VAL A 1 462 ? -21.295 6.461 -0.586 1.00 93.81 462 VAL A N 1
ATOM 3724 C CA . VAL A 1 462 ? -22.420 6.884 0.271 1.00 93.81 462 VAL A CA 1
ATOM 3725 C C . VAL A 1 462 ? -22.881 5.747 1.194 1.00 93.81 462 VAL A C 1
ATOM 3727 O O . VAL A 1 462 ? -23.050 5.987 2.386 1.00 93.81 462 VAL A O 1
ATOM 3730 N N . ASP A 1 463 ? -22.953 4.506 0.697 1.00 90.06 463 ASP A N 1
ATOM 3731 C CA . ASP A 1 463 ? -23.186 3.294 1.506 1.00 90.06 463 ASP A CA 1
ATOM 3732 C C . ASP A 1 463 ? -22.156 3.164 2.641 1.00 90.06 463 ASP A C 1
ATOM 3734 O O . ASP A 1 463 ? -22.494 2.840 3.778 1.00 90.06 463 ASP A O 1
ATOM 3738 N N . SER A 1 464 ? -20.887 3.477 2.357 1.00 91.31 464 SER A N 1
ATOM 3739 C CA . SER A 1 464 ? -19.832 3.458 3.375 1.00 91.31 464 SER A CA 1
ATOM 3740 C C . SER A 1 464 ? -20.021 4.557 4.429 1.00 91.31 464 SER A C 1
ATOM 3742 O O . SER A 1 464 ? -19.721 4.324 5.597 1.00 91.31 464 SER A O 1
ATOM 3744 N N . VAL A 1 465 ? -20.523 5.740 4.060 1.00 93.44 465 VAL A N 1
ATOM 3745 C CA . VAL A 1 465 ? -20.796 6.808 5.041 1.00 93.44 465 VAL A CA 1
ATOM 3746 C C . VAL A 1 465 ? -22.007 6.469 5.910 1.00 93.44 465 VAL A C 1
ATOM 3748 O O . VAL A 1 465 ? -21.963 6.703 7.114 1.00 93.44 465 VAL A O 1
ATOM 3751 N N . LEU A 1 466 ? -23.041 5.835 5.349 1.00 90.00 466 LEU A N 1
ATOM 3752 C CA . LEU A 1 466 ? -24.180 5.304 6.113 1.00 90.00 466 LEU A CA 1
ATOM 3753 C C . LEU A 1 466 ? -23.753 4.236 7.143 1.00 90.00 466 LEU A C 1
ATOM 3755 O O . LEU A 1 466 ? -24.369 4.119 8.198 1.00 90.00 466 LEU A O 1
ATOM 3759 N N . GLN A 1 467 ? -22.657 3.515 6.878 1.00 88.12 467 GLN A N 1
ATOM 3760 C CA . GLN A 1 467 ? -22.014 2.585 7.818 1.00 88.12 467 GLN A CA 1
ATOM 3761 C C . GLN A 1 467 ? -21.048 3.252 8.821 1.00 88.12 467 GLN A C 1
ATOM 3763 O O . GLN A 1 467 ? -20.483 2.555 9.659 1.00 88.12 467 GLN A O 1
ATOM 3768 N N . GLY A 1 468 ? -20.843 4.573 8.764 1.00 88.25 468 GLY A N 1
ATOM 3769 C CA . GLY A 1 468 ? -19.985 5.315 9.697 1.00 88.25 468 GLY A CA 1
ATOM 3770 C C . GLY A 1 468 ? -18.535 5.542 9.245 1.00 88.25 468 GLY A C 1
ATOM 3771 O O . GLY A 1 468 ? -17.720 5.985 10.049 1.00 88.25 468 GLY A O 1
ATOM 3772 N N . PHE A 1 469 ? -18.175 5.271 7.984 1.00 91.62 469 PHE A N 1
ATOM 3773 C CA . PHE A 1 469 ? -16.890 5.727 7.429 1.00 91.62 469 PHE A CA 1
ATOM 3774 C C . PHE A 1 469 ? -16.939 7.223 7.065 1.00 91.62 469 PHE A C 1
ATOM 3776 O O . PHE A 1 469 ? -17.993 7.766 6.734 1.00 91.62 469 PHE A O 1
ATOM 3783 N N . ASN A 1 470 ? -15.783 7.890 7.002 1.00 93.00 470 ASN A N 1
ATOM 3784 C CA . ASN A 1 470 ? -15.686 9.159 6.270 1.00 93.00 470 ASN A CA 1
ATOM 3785 C C . ASN A 1 470 ? -15.620 8.903 4.756 1.00 93.00 470 ASN A C 1
ATOM 3787 O O . ASN A 1 470 ? -14.951 7.970 4.295 1.00 93.00 470 ASN A O 1
ATOM 3791 N N . GLY A 1 471 ? -16.268 9.767 3.981 1.00 95.06 471 GLY A N 1
ATOM 3792 C CA . GLY A 1 471 ? -16.317 9.722 2.526 1.00 95.06 471 GLY A CA 1
ATOM 3793 C C . GLY A 1 471 ? -16.128 11.109 1.915 1.00 95.06 471 GLY A C 1
ATOM 3794 O O . GLY A 1 471 ? -16.670 12.090 2.415 1.00 95.06 471 GLY A O 1
ATOM 3795 N N . THR A 1 472 ? -15.396 11.201 0.808 1.00 96.75 472 THR A N 1
ATOM 3796 C CA . THR A 1 472 ? -15.216 12.459 0.067 1.00 96.75 472 THR A CA 1
ATOM 3797 C C . THR A 1 472 ? -15.379 12.234 -1.429 1.00 96.75 472 THR A C 1
ATOM 3799 O O . THR A 1 472 ? -14.743 11.349 -2.001 1.00 96.75 472 THR A O 1
ATOM 3802 N N . ILE A 1 473 ? -16.201 13.058 -2.075 1.00 97.31 473 ILE A N 1
ATOM 3803 C CA . ILE A 1 473 ? -16.351 13.112 -3.532 1.00 97.31 473 ILE A CA 1
ATOM 3804 C C . ILE A 1 473 ? -15.992 14.530 -3.971 1.00 97.31 473 ILE A C 1
ATOM 3806 O O . ILE A 1 473 ? -16.629 15.482 -3.518 1.00 97.31 473 ILE A O 1
ATOM 3810 N N . PHE A 1 474 ? -14.989 14.675 -4.842 1.00 95.50 474 PHE A N 1
ATOM 3811 C CA . PHE A 1 474 ? -14.575 15.982 -5.356 1.00 95.50 474 PHE A CA 1
ATOM 3812 C C . PHE A 1 474 ? -14.484 16.026 -6.882 1.00 95.50 474 PHE A C 1
ATOM 3814 O O . PHE A 1 474 ? -13.944 15.112 -7.509 1.00 95.50 474 PHE A O 1
ATOM 3821 N N . ALA A 1 475 ? -15.000 17.103 -7.477 1.00 95.19 475 ALA A N 1
ATOM 3822 C CA . ALA A 1 475 ? -14.890 17.380 -8.907 1.00 95.19 475 ALA A CA 1
ATOM 3823 C C . ALA A 1 475 ? -13.725 18.339 -9.196 1.00 95.19 475 ALA A C 1
ATOM 3825 O O . ALA A 1 475 ? -13.601 19.382 -8.557 1.00 95.19 475 ALA A O 1
ATOM 3826 N N . TYR A 1 476 ? -12.884 17.995 -10.173 1.00 93.88 476 TYR A N 1
ATOM 3827 C CA . TYR A 1 476 ? -11.661 18.710 -10.548 1.00 93.88 476 TYR A CA 1
ATOM 3828 C C . TYR A 1 476 ? -11.562 18.876 -12.074 1.00 93.88 476 TYR A C 1
ATOM 3830 O O . TYR A 1 476 ? -12.036 18.029 -12.832 1.00 93.88 476 TYR A O 1
ATOM 3838 N N . GLY A 1 477 ? -10.920 19.956 -12.528 1.00 91.19 477 GLY A N 1
ATOM 3839 C CA . GLY A 1 477 ? -10.668 20.257 -13.941 1.00 91.19 477 GLY A CA 1
ATOM 3840 C C . GLY A 1 477 ? -10.985 21.709 -14.306 1.00 91.19 477 GLY A C 1
ATOM 3841 O O . GLY A 1 477 ? -11.356 22.521 -13.454 1.00 91.19 477 GLY A O 1
ATOM 3842 N N . GLN A 1 478 ? -10.867 22.037 -15.591 1.00 88.69 478 GLN A N 1
ATOM 3843 C CA . GLN A 1 478 ? -11.073 23.390 -16.122 1.00 88.69 478 GLN A CA 1
ATOM 3844 C C . GLN A 1 478 ? -12.505 23.920 -15.856 1.00 88.69 478 GLN A C 1
ATOM 3846 O O . GLN A 1 478 ? -13.471 23.167 -15.676 1.00 88.69 478 GLN A O 1
ATOM 3851 N N . THR A 1 479 ? -12.688 25.236 -15.803 1.00 87.06 479 THR A N 1
ATOM 3852 C CA . THR A 1 479 ? -14.017 25.870 -15.836 1.00 87.06 479 THR A CA 1
ATOM 3853 C C . THR A 1 479 ? -14.794 25.472 -17.095 1.00 87.06 479 THR A C 1
ATOM 3855 O O . THR A 1 479 ? -14.243 25.294 -18.180 1.00 87.06 479 THR A O 1
ATOM 3858 N N . GLY A 1 480 ? -16.104 25.263 -16.945 1.00 84.81 480 GLY A N 1
ATOM 3859 C CA . GLY A 1 480 ? -16.979 24.869 -18.050 1.00 84.81 480 GLY A CA 1
ATOM 3860 C C . GLY A 1 480 ? -16.854 23.414 -18.532 1.00 84.81 480 GLY A C 1
ATOM 3861 O O . GLY A 1 480 ? -17.536 23.060 -19.492 1.00 84.81 480 GLY A O 1
ATOM 3862 N N . THR A 1 481 ? -16.055 22.536 -17.908 1.00 89.44 481 THR A N 1
ATOM 3863 C CA . THR A 1 481 ? -16.001 21.095 -18.273 1.00 89.44 481 THR A CA 1
ATOM 3864 C C . THR A 1 481 ? -17.105 20.243 -17.644 1.00 89.44 481 THR A C 1
ATOM 3866 O O . THR A 1 481 ? -17.339 19.124 -18.094 1.00 89.44 481 THR A O 1
ATOM 3869 N N . GLY A 1 482 ? -17.822 20.768 -16.644 1.00 89.88 482 GLY A N 1
ATOM 3870 C CA . GLY A 1 482 ? -18.972 20.095 -16.025 1.00 89.88 482 GLY A CA 1
ATOM 3871 C C . GLY A 1 482 ? -18.786 19.635 -14.575 1.00 89.88 482 GLY A C 1
ATOM 3872 O O . GLY A 1 482 ? -19.503 18.724 -14.161 1.00 89.88 482 GLY A O 1
ATOM 3873 N N . LYS A 1 483 ? -17.882 20.263 -13.803 1.00 92.38 483 LYS A N 1
ATOM 3874 C CA . LYS A 1 483 ? -17.722 20.031 -12.351 1.00 92.38 483 LYS A CA 1
ATOM 3875 C C . LYS A 1 483 ? -19.050 20.196 -11.595 1.00 92.38 483 LYS A C 1
ATOM 3877 O O . LYS A 1 483 ? -19.663 19.202 -11.211 1.00 92.38 483 LYS A O 1
ATOM 3882 N N . THR A 1 484 ? -19.600 21.412 -11.571 1.00 90.31 484 THR A N 1
ATOM 3883 C CA . THR A 1 484 ? -20.902 21.733 -10.957 1.00 90.31 484 THR A CA 1
ATOM 3884 C C . THR A 1 484 ? -22.070 20.943 -11.565 1.00 90.31 484 THR A C 1
ATOM 3886 O O . THR A 1 484 ? -22.992 20.558 -10.854 1.00 90.31 484 THR A O 1
ATOM 3889 N N . TYR A 1 485 ? -22.023 20.610 -12.864 1.00 92.19 485 TYR A N 1
ATOM 3890 C CA . TYR A 1 485 ? -23.021 19.725 -13.490 1.00 92.19 485 TYR A CA 1
ATOM 3891 C C . TYR A 1 485 ? -22.937 18.280 -12.969 1.00 92.19 485 TYR A C 1
ATOM 3893 O O . TYR A 1 485 ? -23.940 17.576 -12.930 1.00 92.19 485 TYR A O 1
ATOM 3901 N N . THR A 1 486 ? -21.762 17.815 -12.550 1.00 94.19 486 THR A N 1
ATOM 3902 C CA . THR A 1 486 ? -21.614 16.498 -11.920 1.00 94.19 486 THR A CA 1
ATOM 3903 C C . THR A 1 486 ? -21.985 16.553 -10.437 1.00 94.19 486 THR A C 1
ATOM 3905 O O . THR A 1 486 ? -22.666 15.649 -9.957 1.00 94.19 486 THR A O 1
ATOM 3908 N N . MET A 1 487 ? -21.611 17.628 -9.734 1.00 93.62 487 MET A N 1
ATOM 3909 C CA . MET A 1 487 ? -21.898 17.822 -8.308 1.00 93.62 487 MET A CA 1
ATOM 3910 C C . MET A 1 487 ? -23.382 18.108 -8.032 1.00 93.62 487 MET A C 1
ATOM 3912 O O . MET A 1 487 ? -24.044 17.314 -7.366 1.00 93.62 487 MET A O 1
ATOM 3916 N N . GLU A 1 488 ? -23.927 19.194 -8.575 1.00 91.12 488 GLU A N 1
ATOM 3917 C CA . GLU A 1 488 ? -25.313 19.640 -8.364 1.00 91.12 488 GLU A CA 1
ATOM 3918 C C . GLU A 1 488 ? -26.249 19.214 -9.508 1.00 91.12 488 GLU A C 1
ATOM 3920 O O . GLU A 1 488 ? -27.360 18.741 -9.261 1.00 91.12 488 GLU A O 1
ATOM 3925 N N . GLY A 1 489 ? -25.787 19.307 -10.758 1.00 89.88 489 GLY A N 1
ATOM 3926 C CA . GLY A 1 489 ? -26.595 18.997 -11.943 1.00 89.88 489 GLY A CA 1
ATOM 3927 C C . GLY A 1 489 ? -27.657 20.055 -12.245 1.00 89.88 489 GLY A C 1
ATOM 3928 O O . GLY A 1 489 ? -27.431 21.246 -12.045 1.00 89.88 489 GLY A O 1
ATOM 3929 N N . VAL A 1 490 ? -28.807 19.628 -12.771 1.00 84.06 490 VAL A N 1
ATOM 3930 C CA . VAL A 1 490 ? -29.959 20.506 -13.045 1.00 84.06 490 VAL A CA 1
ATOM 3931 C C . VAL A 1 490 ? -31.013 20.316 -11.954 1.00 84.06 490 VAL A C 1
ATOM 3933 O O . VAL A 1 490 ? -31.490 19.203 -11.735 1.00 84.06 490 VAL A O 1
ATOM 3936 N N . ARG A 1 491 ? -31.396 21.404 -11.272 1.00 70.94 491 ARG A N 1
ATOM 3937 C CA . ARG A 1 491 ? -32.455 21.378 -10.248 1.00 70.94 491 ARG A CA 1
ATOM 3938 C C . ARG A 1 491 ? -33.811 21.055 -10.881 1.00 70.94 491 ARG A C 1
ATOM 3940 O O . ARG A 1 491 ? -34.142 21.593 -11.933 1.00 70.94 491 ARG A O 1
ATOM 3947 N N . GLY A 1 492 ? -34.601 20.212 -10.216 1.00 68.50 492 GLY A N 1
ATOM 3948 C CA . GLY A 1 492 ? -35.959 19.851 -10.645 1.00 68.50 492 GLY A CA 1
ATOM 3949 C C . GLY A 1 492 ? -36.054 18.819 -11.778 1.00 68.50 492 GLY A C 1
ATOM 3950 O O . GLY A 1 492 ? -37.163 18.433 -12.130 1.00 68.50 492 GLY A O 1
ATOM 3951 N N . ASP A 1 493 ? -34.930 18.338 -12.319 1.00 81.31 493 ASP A N 1
ATOM 3952 C CA . ASP A 1 493 ? -34.883 17.318 -13.373 1.00 81.31 493 ASP A CA 1
ATOM 3953 C C . ASP A 1 493 ? -34.273 16.012 -12.819 1.00 81.31 493 ASP A C 1
ATOM 3955 O O . ASP A 1 493 ? -33.055 15.947 -12.613 1.00 81.31 493 ASP A O 1
ATOM 3959 N N . PRO A 1 494 ? -35.078 14.961 -12.555 1.00 78.25 494 PRO A N 1
ATOM 3960 C CA . PRO A 1 494 ? -34.584 13.724 -11.948 1.00 78.25 494 PRO A CA 1
ATOM 3961 C C . PRO A 1 494 ? -33.520 12.981 -12.768 1.00 78.25 494 PRO A C 1
ATOM 3963 O O . PRO A 1 494 ? -32.678 12.307 -12.178 1.00 78.25 494 PRO A O 1
ATOM 3966 N N . GLU A 1 495 ? -33.507 13.115 -14.099 1.00 81.44 495 GLU A N 1
ATOM 3967 C CA . GLU A 1 495 ? -32.477 12.490 -14.944 1.00 81.44 495 GLU A CA 1
ATOM 3968 C C . GLU A 1 495 ? -31.160 13.280 -14.943 1.00 81.44 495 GLU A C 1
ATOM 3970 O O . GLU A 1 495 ? -30.093 12.715 -15.212 1.00 81.44 495 GLU A O 1
ATOM 3975 N N . LYS A 1 496 ? -31.226 14.590 -14.661 1.00 87.81 496 LYS A N 1
ATOM 3976 C CA . LYS A 1 496 ? -30.091 15.524 -14.746 1.00 87.81 496 LYS A CA 1
ATOM 3977 C C . LYS A 1 496 ? -29.571 16.015 -13.386 1.00 87.81 496 LYS A C 1
ATOM 3979 O O . LYS A 1 496 ? -28.551 16.710 -13.359 1.00 87.81 496 LYS A O 1
ATOM 3984 N N . ARG A 1 497 ? -30.185 15.625 -12.264 1.00 90.50 497 ARG A N 1
ATOM 3985 C CA . ARG A 1 497 ? -29.700 15.906 -10.896 1.00 90.50 497 ARG A CA 1
ATOM 3986 C C . ARG A 1 497 ? -28.313 15.274 -10.642 1.00 90.50 497 ARG A C 1
ATOM 3988 O O . ARG A 1 497 ? -28.065 14.145 -11.061 1.00 90.50 497 ARG A O 1
ATOM 3995 N N . GLY A 1 498 ? -27.399 16.001 -9.996 1.00 92.56 498 GLY A N 1
ATOM 3996 C CA . GLY A 1 498 ? -26.005 15.587 -9.753 1.00 92.56 498 GLY A CA 1
ATOM 3997 C C . GLY A 1 498 ? -25.817 14.626 -8.571 1.00 92.56 498 GLY A C 1
ATOM 3998 O O . GLY A 1 498 ? -26.788 14.132 -7.992 1.00 92.56 498 GLY A O 1
ATOM 3999 N N . VAL A 1 499 ? -24.567 14.344 -8.185 1.00 94.56 499 VAL A N 1
ATOM 4000 C CA . VAL A 1 499 ? -24.261 13.437 -7.057 1.00 94.56 499 VAL A CA 1
ATOM 4001 C C . VAL A 1 499 ? -24.802 13.943 -5.719 1.00 94.56 499 VAL A C 1
ATOM 4003 O O . VAL A 1 499 ? -25.256 13.128 -4.919 1.00 94.56 499 VAL A O 1
ATOM 4006 N N . ILE A 1 500 ? -24.832 15.261 -5.491 1.00 93.94 500 ILE A N 1
ATOM 4007 C CA . ILE A 1 500 ? -25.346 15.864 -4.254 1.00 93.94 500 ILE A CA 1
ATOM 4008 C C . ILE A 1 500 ? -26.837 15.513 -4.050 1.00 93.94 500 ILE A C 1
ATOM 4010 O O . ILE A 1 500 ? -27.129 14.785 -3.098 1.00 93.94 500 ILE A O 1
ATOM 4014 N N . PRO A 1 501 ? -27.782 15.893 -4.937 1.00 92.31 501 PRO A N 1
ATOM 4015 C CA . PRO A 1 501 ? -29.195 15.540 -4.766 1.00 92.31 501 PRO A CA 1
ATOM 4016 C C . PRO A 1 501 ? -29.485 14.032 -4.877 1.00 92.31 501 PRO A C 1
ATOM 4018 O O . PRO A 1 501 ? -30.374 13.544 -4.183 1.00 92.31 501 PRO A O 1
ATOM 4021 N N . ASN A 1 502 ? -28.725 13.257 -5.670 1.00 92.25 502 ASN A N 1
ATOM 4022 C CA . ASN A 1 502 ? -28.836 11.789 -5.624 1.00 92.25 502 ASN A CA 1
ATOM 4023 C C . ASN A 1 502 ? -28.433 11.226 -4.246 1.00 92.25 502 ASN A C 1
ATOM 4025 O O . ASN A 1 502 ? -29.056 10.280 -3.771 1.00 92.25 502 ASN A O 1
ATOM 4029 N N . SER A 1 503 ? -27.423 11.805 -3.581 1.00 93.94 503 SER A N 1
ATOM 4030 C CA . SER A 1 503 ? -27.018 11.373 -2.237 1.00 93.94 503 SER A CA 1
ATOM 4031 C C . SER A 1 503 ? -28.072 11.680 -1.176 1.00 93.94 503 SER A C 1
ATOM 4033 O O . SER A 1 503 ? -28.294 10.837 -0.314 1.00 93.94 503 SER A O 1
ATOM 4035 N N . PHE A 1 504 ? -28.776 12.816 -1.267 1.00 93.38 504 PHE A N 1
ATOM 4036 C CA . PHE A 1 504 ? -29.876 13.144 -0.353 1.00 93.38 504 PHE A CA 1
ATOM 4037 C C . PHE A 1 504 ? -30.983 12.084 -0.419 1.00 93.38 504 PHE A C 1
ATOM 4039 O O . PHE A 1 504 ? -31.385 11.535 0.605 1.00 93.38 504 PHE A O 1
ATOM 4046 N N . ASP A 1 505 ? -31.432 11.772 -1.636 1.00 89.94 505 ASP A N 1
ATOM 4047 C CA . ASP A 1 505 ? -32.465 10.771 -1.905 1.00 89.94 505 ASP A CA 1
ATOM 4048 C C . ASP A 1 505 ? -32.049 9.380 -1.397 1.00 89.94 505 ASP A C 1
ATOM 4050 O O . ASP A 1 505 ? -32.794 8.728 -0.667 1.00 89.94 505 ASP A O 1
ATOM 4054 N N . HIS A 1 506 ? -30.810 8.965 -1.682 1.00 90.88 506 HIS A N 1
ATOM 4055 C CA . HIS A 1 506 ? -30.271 7.686 -1.221 1.00 90.88 506 HIS A CA 1
ATOM 4056 C C . HIS A 1 506 ? -30.165 7.599 0.313 1.00 90.88 506 HIS A C 1
ATOM 4058 O O . HIS A 1 506 ? -30.586 6.599 0.891 1.00 90.88 506 HIS A O 1
ATOM 4064 N N . ILE A 1 507 ? -29.663 8.647 0.980 1.00 91.88 507 ILE A N 1
ATOM 4065 C CA . ILE A 1 507 ? -29.512 8.698 2.444 1.00 91.88 507 ILE A CA 1
ATOM 4066 C C . ILE A 1 507 ? -30.878 8.605 3.134 1.00 91.88 507 ILE A C 1
ATOM 4068 O O . ILE A 1 507 ? -31.076 7.734 3.979 1.00 91.88 507 ILE A O 1
ATOM 4072 N N . PHE A 1 508 ? -31.847 9.445 2.762 1.00 89.88 508 PHE A N 1
ATOM 4073 C CA . PHE A 1 508 ? -33.166 9.415 3.407 1.00 89.88 508 PHE A CA 1
ATOM 4074 C C . PHE A 1 508 ? -33.993 8.178 3.025 1.00 89.88 508 PHE A C 1
ATOM 4076 O O . PHE A 1 508 ? -34.776 7.708 3.849 1.00 89.88 508 PHE A O 1
ATOM 4083 N N . THR A 1 509 ? -33.781 7.595 1.840 1.00 86.69 509 THR A N 1
ATOM 4084 C CA . THR A 1 509 ? -34.369 6.296 1.464 1.00 86.69 509 THR A CA 1
ATOM 4085 C C . THR A 1 509 ? -33.752 5.130 2.243 1.00 86.69 509 THR A C 1
ATOM 4087 O O . THR A 1 509 ? -34.450 4.168 2.549 1.00 86.69 509 THR A O 1
ATOM 4090 N N . HIS A 1 510 ? -32.469 5.194 2.613 1.00 86.31 510 HIS A N 1
ATOM 4091 C CA . HIS A 1 510 ? -31.865 4.209 3.515 1.00 86.31 510 HIS A CA 1
ATOM 4092 C C . HIS A 1 510 ? -32.487 4.309 4.918 1.00 86.31 510 HIS A C 1
ATOM 4094 O O . HIS A 1 510 ? -32.988 3.317 5.440 1.00 86.31 510 HIS A O 1
ATOM 4100 N N . ILE A 1 511 ? -32.552 5.525 5.473 1.00 83.81 511 ILE A N 1
ATOM 4101 C CA . ILE A 1 511 ? -33.093 5.810 6.817 1.00 83.81 511 ILE A CA 1
ATOM 4102 C C . ILE A 1 511 ? -34.588 5.451 6.941 1.00 83.81 511 ILE A C 1
ATOM 4104 O O . ILE A 1 511 ? -35.046 5.037 8.005 1.00 83.81 511 ILE A O 1
ATOM 4108 N N . SER A 1 512 ? -35.374 5.574 5.867 1.00 80.62 512 SER A N 1
ATOM 4109 C CA . SER A 1 512 ? -36.787 5.163 5.880 1.00 80.62 512 SER A CA 1
ATOM 4110 C C . SER A 1 512 ? -36.991 3.643 5.809 1.00 80.62 512 SER A C 1
ATOM 4112 O O . SER A 1 512 ? -38.072 3.166 6.159 1.00 80.62 512 SER A O 1
ATOM 4114 N N . ARG A 1 513 ? -35.970 2.886 5.379 1.00 78.81 513 ARG A N 1
ATOM 4115 C CA . ARG A 1 513 ? -35.994 1.420 5.201 1.00 78.81 513 ARG A CA 1
ATOM 4116 C C . ARG A 1 513 ? -35.254 0.657 6.305 1.00 78.81 513 ARG A C 1
ATOM 4118 O O . ARG A 1 513 ? -35.485 -0.542 6.453 1.00 78.81 513 ARG A O 1
ATOM 4125 N N . SER A 1 514 ? -34.387 1.319 7.071 1.00 76.44 514 SER A N 1
ATOM 4126 C CA . SER A 1 514 ? -33.763 0.767 8.278 1.00 76.44 514 SER A CA 1
ATOM 4127 C C . SER A 1 514 ? -34.791 0.524 9.388 1.00 76.44 514 SER A C 1
ATOM 4129 O O . SER A 1 514 ? -35.700 1.328 9.601 1.00 76.44 514 SER A O 1
ATOM 4131 N N . GLN A 1 515 ? -34.611 -0.570 10.126 1.00 71.94 515 GLN A N 1
ATOM 4132 C CA . GLN A 1 515 ? -35.379 -0.932 11.319 1.00 71.94 515 GLN A CA 1
ATOM 4133 C C . GLN A 1 515 ? -34.415 -1.005 12.511 1.00 71.94 515 GLN A C 1
ATOM 4135 O O . GLN A 1 515 ? -33.240 -1.307 12.323 1.00 71.94 515 GLN A O 1
ATOM 4140 N N . ASN A 1 516 ? -34.900 -0.716 13.721 1.00 71.00 516 ASN A N 1
ATOM 4141 C CA . ASN A 1 516 ? -34.136 -0.758 14.984 1.00 71.00 516 ASN A CA 1
ATOM 4142 C C . ASN A 1 516 ? -32.887 0.156 15.049 1.00 71.00 516 ASN A C 1
ATOM 4144 O O . ASN A 1 516 ? -32.093 0.061 15.981 1.00 71.00 516 ASN A O 1
ATOM 4148 N N . GLN A 1 517 ? -32.743 1.078 14.095 1.00 76.38 517 GLN A N 1
ATOM 4149 C CA . GLN A 1 517 ? -31.676 2.076 14.022 1.00 76.38 517 GLN A CA 1
ATOM 4150 C C . GLN A 1 517 ? -32.284 3.482 14.081 1.00 76.38 517 GLN A C 1
ATOM 4152 O O . GLN A 1 517 ? -33.347 3.737 13.504 1.00 76.38 517 GLN A O 1
ATOM 4157 N N . GLN A 1 518 ? -31.608 4.397 14.776 1.00 73.62 518 GLN A N 1
ATOM 4158 C CA . GLN A 1 518 ? -31.991 5.804 14.874 1.00 73.62 518 GLN A CA 1
ATOM 4159 C C . GLN A 1 518 ? -30.945 6.681 14.191 1.00 73.62 518 GLN A C 1
ATOM 4161 O O . GLN A 1 518 ? -29.750 6.535 14.442 1.00 73.62 518 GLN A O 1
ATOM 4166 N N . TYR A 1 519 ? -31.390 7.625 13.363 1.00 81.19 519 TYR A N 1
ATOM 4167 C CA . TYR A 1 519 ? -30.486 8.478 12.589 1.00 81.19 519 TYR A CA 1
ATOM 4168 C C . TYR A 1 519 ? -30.644 9.965 12.911 1.00 81.19 519 TYR A C 1
ATOM 4170 O O . TYR A 1 519 ? -31.757 10.474 13.082 1.00 81.19 519 TYR A O 1
ATOM 4178 N N . LEU A 1 520 ? -29.518 10.680 12.907 1.00 81.38 520 LEU A N 1
ATOM 4179 C CA . LEU A 1 520 ? -29.460 12.139 12.942 1.00 81.38 520 LEU A CA 1
ATOM 4180 C C . LEU A 1 520 ? -28.590 12.648 11.786 1.00 81.38 520 LEU A C 1
ATOM 4182 O O . LEU A 1 520 ? -27.364 12.550 11.812 1.00 81.38 520 LEU A O 1
ATOM 4186 N N . VAL A 1 521 ? -29.238 13.213 10.764 1.00 86.88 521 VAL A N 1
ATOM 4187 C CA . VAL A 1 521 ? -28.561 13.826 9.612 1.00 86.88 521 VAL A CA 1
ATOM 4188 C C . VAL A 1 521 ? -28.406 15.326 9.847 1.00 86.88 521 VAL A C 1
ATOM 4190 O O . VAL A 1 521 ? -29.377 16.023 10.161 1.00 86.88 521 VAL A O 1
ATOM 4193 N N . ARG A 1 522 ? -27.183 15.831 9.673 1.00 88.19 522 ARG A N 1
ATOM 4194 C CA . ARG A 1 522 ? -26.847 17.257 9.748 1.00 88.19 522 ARG A CA 1
ATOM 4195 C C . ARG A 1 522 ? -26.130 17.723 8.488 1.00 88.19 522 ARG A C 1
ATOM 4197 O O . ARG A 1 522 ? -25.221 17.047 8.010 1.00 88.19 522 ARG A O 1
ATOM 4204 N N . ALA A 1 523 ? -26.492 18.902 7.997 1.00 92.50 523 ALA A N 1
ATOM 4205 C CA . ALA A 1 523 ? -25.893 19.535 6.830 1.00 92.50 523 ALA A CA 1
ATOM 4206 C C . ALA A 1 523 ? -25.187 20.849 7.200 1.00 92.50 523 ALA A C 1
ATOM 4208 O O . ALA A 1 523 ? -25.749 21.700 7.893 1.00 92.50 523 ALA A O 1
ATOM 4209 N N . SER A 1 524 ? -23.969 21.023 6.692 1.00 93.50 524 SER A N 1
ATOM 4210 C CA . SER A 1 524 ? -23.197 22.270 6.729 1.00 93.50 524 SER A CA 1
ATOM 4211 C C . SER A 1 524 ? -22.731 22.603 5.313 1.00 93.50 524 SER A C 1
ATOM 4213 O O . SER A 1 524 ? -22.384 21.701 4.554 1.00 93.50 524 SER A O 1
ATOM 4215 N N . TYR A 1 525 ? -22.696 23.882 4.937 1.00 94.81 525 TYR A N 1
ATOM 4216 C CA . TYR A 1 525 ? -22.256 24.298 3.602 1.00 94.81 525 TYR A CA 1
ATOM 4217 C C . TYR A 1 525 ? -21.334 25.511 3.711 1.00 94.81 525 TYR A C 1
ATOM 4219 O O . TYR A 1 525 ? -21.706 26.528 4.297 1.00 94.81 525 TYR A O 1
ATOM 4227 N N . LEU A 1 526 ? -20.123 25.391 3.170 1.00 93.31 526 LEU A N 1
ATOM 4228 C CA . LEU A 1 526 ? -19.100 26.430 3.232 1.00 93.31 526 LEU A CA 1
ATOM 4229 C C . LEU A 1 526 ? -18.455 26.693 1.874 1.00 93.31 526 LEU A C 1
ATOM 4231 O O . LEU A 1 526 ? -18.486 25.858 0.966 1.00 93.31 526 LEU A O 1
ATOM 4235 N N . GLU A 1 527 ? -17.834 27.859 1.776 1.00 91.06 527 GLU A N 1
ATOM 4236 C CA . GLU A 1 527 ? -17.054 28.309 0.633 1.00 91.06 527 GLU A CA 1
ATOM 4237 C C . GLU A 1 527 ? -15.636 28.685 1.080 1.00 91.06 527 GLU A C 1
ATOM 4239 O O . GLU A 1 527 ? -15.457 29.364 2.095 1.00 91.06 527 GLU A O 1
ATOM 4244 N N . ILE A 1 528 ? -14.632 28.261 0.311 1.00 89.69 528 ILE A N 1
ATOM 4245 C CA . ILE A 1 528 ? -13.245 28.719 0.438 1.00 89.69 528 ILE A CA 1
ATOM 4246 C C . ILE A 1 528 ? -12.966 29.662 -0.731 1.00 89.69 528 ILE A C 1
ATOM 4248 O O . ILE A 1 528 ? -13.026 29.258 -1.897 1.00 89.69 528 ILE A O 1
ATOM 4252 N N . TYR A 1 529 ? -12.665 30.920 -0.417 1.00 85.19 529 TYR A N 1
ATOM 4253 C CA . TYR A 1 529 ? -12.365 31.960 -1.398 1.00 85.19 529 TYR A CA 1
ATOM 4254 C C . TYR A 1 529 ? -11.259 32.868 -0.857 1.00 85.19 529 TYR A C 1
ATOM 4256 O O . TYR A 1 529 ? -11.339 33.343 0.274 1.00 85.19 529 TYR A O 1
ATOM 4264 N N . GLN A 1 530 ? -10.217 33.103 -1.660 1.00 78.62 530 GLN A N 1
ATOM 4265 C CA . GLN A 1 530 ? -9.028 33.875 -1.267 1.00 78.62 530 GLN A CA 1
ATOM 4266 C C . GLN A 1 530 ? -8.316 33.370 0.016 1.00 78.62 530 GLN A C 1
ATOM 4268 O O . GLN A 1 530 ? -7.734 34.172 0.750 1.00 78.62 530 GLN A O 1
ATOM 4273 N N . GLU A 1 531 ? -8.338 32.055 0.269 1.00 84.44 531 GLU A N 1
ATOM 4274 C CA . GLU A 1 531 ? -7.873 31.396 1.510 1.00 84.44 531 GLU A CA 1
ATOM 4275 C C . GLU A 1 531 ? -8.603 31.814 2.802 1.00 84.44 531 GLU A C 1
ATOM 4277 O O . GLU A 1 531 ? -8.135 31.566 3.914 1.00 84.44 531 GLU A O 1
ATOM 4282 N N . GLU A 1 532 ? -9.807 32.374 2.668 1.00 86.00 532 GLU A N 1
ATOM 4283 C CA . GLU A 1 532 ? -10.722 32.657 3.775 1.00 86.00 532 GLU A CA 1
ATOM 4284 C C . GLU A 1 532 ? -11.952 31.738 3.683 1.00 86.00 532 GLU A C 1
ATOM 4286 O O . GLU A 1 532 ? -12.536 31.560 2.609 1.00 86.00 532 GLU A O 1
ATOM 4291 N N . ILE A 1 533 ? -12.359 31.149 4.814 1.00 90.12 533 ILE A N 1
ATOM 4292 C CA . ILE A 1 533 ? -13.538 30.274 4.894 1.00 90.12 533 ILE A CA 1
ATOM 4293 C C . ILE A 1 533 ? -14.762 31.126 5.239 1.00 90.12 533 ILE A C 1
ATOM 4295 O O . ILE A 1 533 ? -14.751 31.903 6.200 1.00 90.12 533 ILE A O 1
ATOM 4299 N N . ARG A 1 534 ? -15.835 30.957 4.464 1.00 90.06 534 ARG A N 1
ATOM 4300 C CA . ARG A 1 534 ? -17.148 31.575 4.671 1.00 90.06 534 ARG A CA 1
ATOM 4301 C C . ARG A 1 534 ? -18.215 30.498 4.839 1.00 90.06 534 ARG A C 1
ATOM 4303 O O . ARG A 1 534 ? -18.271 29.541 4.074 1.00 90.06 534 ARG A O 1
ATOM 4310 N N . ASP A 1 535 ? -19.073 30.678 5.833 1.00 92.44 535 ASP A N 1
ATOM 4311 C CA . ASP A 1 535 ? -20.250 29.841 6.054 1.00 92.44 535 ASP A CA 1
ATOM 4312 C C . ASP A 1 535 ? -21.394 30.321 5.147 1.00 92.44 535 ASP A C 1
ATOM 4314 O O . ASP A 1 535 ? -21.800 31.482 5.225 1.00 92.44 535 ASP A O 1
ATOM 4318 N N . LEU A 1 536 ? -21.912 29.452 4.277 1.00 90.94 536 LEU A N 1
ATOM 4319 C CA . LEU A 1 536 ? -22.996 29.796 3.352 1.00 90.94 536 LEU A CA 1
ATOM 4320 C C . LEU A 1 536 ? -24.387 29.715 4.005 1.00 90.94 536 LEU A C 1
ATOM 4322 O O . LEU A 1 536 ? -25.350 30.219 3.435 1.00 90.94 536 LEU A O 1
ATOM 4326 N N . LEU A 1 537 ? -24.519 29.116 5.188 1.00 90.94 537 LEU A N 1
ATOM 4327 C CA . LEU A 1 537 ? -25.783 28.952 5.919 1.00 90.94 537 LEU A CA 1
ATOM 4328 C C . LEU A 1 537 ? -25.932 29.950 7.085 1.00 90.94 537 LEU A C 1
ATOM 4330 O O . LEU A 1 537 ? -27.040 30.180 7.575 1.00 90.94 537 LEU A O 1
ATOM 4334 N N . SER A 1 538 ? -24.833 30.582 7.505 1.00 88.44 538 SER A N 1
ATOM 4335 C CA . SER A 1 538 ? -24.823 31.680 8.479 1.00 88.44 538 SER A CA 1
ATOM 4336 C C . SER A 1 538 ? -25.699 32.863 8.039 1.00 88.44 538 SER A C 1
ATOM 4338 O O . SER A 1 538 ? -25.703 33.265 6.874 1.00 88.44 538 SER A O 1
ATOM 4340 N N . LYS A 1 539 ? -26.388 33.497 8.999 1.00 82.69 539 LYS A N 1
ATOM 4341 C CA . LYS A 1 539 ? -27.089 34.778 8.776 1.00 82.69 539 LYS A CA 1
ATOM 4342 C C . LYS A 1 539 ? -26.121 35.950 8.597 1.00 82.69 539 LYS A C 1
ATOM 4344 O O . LYS A 1 539 ? -26.433 36.893 7.878 1.00 82.69 539 LYS A O 1
ATOM 4349 N N . ASP A 1 540 ? -24.961 35.889 9.247 1.00 82.00 540 ASP A N 1
ATOM 4350 C CA . ASP A 1 540 ? -23.861 36.822 9.024 1.00 82.00 540 ASP A CA 1
ATOM 4351 C C . ASP A 1 540 ? -22.938 36.247 7.946 1.00 82.00 540 ASP A C 1
ATOM 4353 O O . ASP A 1 540 ? -22.205 35.285 8.181 1.00 82.00 540 ASP A O 1
ATOM 4357 N N . GLN A 1 541 ? -23.012 36.842 6.759 1.00 77.44 541 GLN A N 1
ATOM 4358 C CA . GLN A 1 541 ? -22.211 36.487 5.587 1.00 77.44 541 GLN A CA 1
ATOM 4359 C C . GLN A 1 541 ? -20.870 37.245 5.515 1.00 77.44 541 GLN A C 1
ATOM 4361 O O . GLN A 1 541 ? -20.092 37.012 4.590 1.00 77.44 541 GLN A O 1
ATOM 4366 N N . SER A 1 542 ? -20.592 38.140 6.471 1.00 75.31 542 SER A N 1
ATOM 4367 C CA . SER A 1 542 ? -19.319 38.865 6.597 1.00 75.31 542 SER A CA 1
ATOM 4368 C C . SER A 1 542 ? -18.316 38.153 7.512 1.00 75.31 542 SER A C 1
ATOM 4370 O O . SER A 1 542 ? -17.105 38.273 7.311 1.00 75.31 542 SER A O 1
ATOM 4372 N N . LYS A 1 543 ? -18.800 37.360 8.481 1.00 82.50 543 LYS A N 1
ATOM 4373 C CA . LYS A 1 543 ? -17.959 36.561 9.380 1.00 82.50 543 LYS A CA 1
ATOM 4374 C C . LYS A 1 543 ? -17.098 35.560 8.597 1.00 82.50 543 LYS A C 1
ATOM 4376 O O . LYS A 1 543 ? -17.611 34.674 7.913 1.00 82.50 543 LYS A O 1
ATOM 4381 N N . ARG A 1 544 ? -15.777 35.647 8.779 1.00 82.44 544 ARG A N 1
ATOM 4382 C CA . ARG A 1 544 ? -14.828 34.593 8.394 1.00 82.44 544 ARG A CA 1
ATOM 4383 C C . ARG A 1 544 ? -14.693 33.559 9.508 1.00 82.44 544 ARG A C 1
ATOM 4385 O O . ARG A 1 544 ? -14.780 33.903 10.689 1.00 82.44 544 ARG A O 1
ATOM 4392 N N . LEU A 1 545 ? -14.495 32.300 9.131 1.00 88.62 545 LEU A N 1
ATOM 4393 C CA . LEU A 1 545 ? -14.271 31.193 10.061 1.00 88.62 545 LEU A CA 1
ATOM 4394 C C . LEU A 1 545 ? -12.834 30.681 9.971 1.00 88.62 545 LEU A C 1
ATOM 4396 O O . LEU A 1 545 ? -12.216 30.728 8.909 1.00 88.62 545 LEU A O 1
ATOM 4400 N N . GLU A 1 546 ? -12.332 30.152 11.085 1.00 86.62 546 GLU A N 1
ATOM 4401 C CA . GLU A 1 546 ? -10.979 29.607 11.172 1.00 86.62 546 GLU A CA 1
ATOM 4402 C C . GLU A 1 546 ? -10.955 28.091 11.333 1.00 86.62 546 GLU A C 1
ATOM 4404 O O . GLU A 1 546 ? -11.875 27.483 11.889 1.00 86.62 546 GLU A O 1
ATOM 4409 N N . LEU A 1 547 ? -9.865 27.489 10.858 1.00 86.88 547 LEU A N 1
ATOM 4410 C CA . LEU A 1 547 ? -9.572 26.079 11.086 1.00 86.88 547 LEU A CA 1
ATOM 4411 C C . LEU A 1 547 ? -8.963 25.886 12.466 1.00 86.88 547 LEU A C 1
ATOM 4413 O O . LEU A 1 547 ? -8.052 26.610 12.858 1.00 86.88 547 LEU A O 1
ATOM 4417 N N . LYS A 1 548 ? -9.434 24.862 13.172 1.00 84.25 548 LYS A N 1
ATOM 4418 C CA . LYS A 1 548 ? -8.782 24.328 14.365 1.00 84.25 548 LYS A CA 1
ATOM 4419 C C . LYS A 1 548 ? -8.630 22.822 14.243 1.00 84.25 548 LYS A C 1
ATOM 4421 O O . LYS A 1 548 ? -9.246 22.178 13.400 1.00 84.25 548 LYS A O 1
ATOM 4426 N N . GLU A 1 549 ? -7.756 22.279 15.067 1.00 78.56 549 GLU A N 1
ATOM 4427 C CA . GLU A 1 549 ? -7.351 20.882 15.037 1.00 78.56 549 GLU A CA 1
ATOM 4428 C C . GLU A 1 549 ? -7.461 20.336 16.460 1.00 78.56 549 GLU A C 1
ATOM 4430 O O . GLU A 1 549 ? -7.174 21.053 17.423 1.00 78.56 549 GLU A O 1
ATOM 4435 N N . ARG A 1 550 ? -7.937 19.101 16.612 1.00 71.94 550 ARG A N 1
ATOM 4436 C CA . ARG A 1 550 ? -7.967 18.397 17.899 1.00 71.94 550 ARG A CA 1
ATOM 4437 C C . ARG A 1 550 ? -7.497 16.951 17.729 1.00 71.94 550 ARG A C 1
ATOM 4439 O O . ARG A 1 550 ? -7.797 16.355 16.693 1.00 71.94 550 ARG A O 1
ATOM 4446 N N . PRO A 1 551 ? -6.864 16.346 18.753 1.00 62.91 551 PRO A N 1
ATOM 4447 C CA . PRO A 1 551 ? -6.448 14.942 18.707 1.00 62.91 551 PRO A CA 1
ATOM 4448 C C . PRO A 1 551 ? -7.596 13.928 18.558 1.00 62.91 551 PRO A C 1
ATOM 4450 O O . PRO A 1 551 ? -7.345 12.803 18.141 1.00 62.91 551 PRO A O 1
ATOM 4453 N N . ASP A 1 552 ? -8.830 14.306 18.914 1.00 56.34 552 ASP A N 1
ATOM 4454 C CA . ASP A 1 552 ? -10.029 13.455 18.871 1.00 56.34 552 ASP A CA 1
ATOM 4455 C C . ASP A 1 552 ? -10.781 13.524 17.524 1.00 56.34 552 ASP A C 1
ATOM 4457 O O . ASP A 1 552 ? -11.234 12.507 17.009 1.00 56.34 552 ASP A O 1
ATOM 4461 N N . THR A 1 553 ? -10.894 14.722 16.943 1.00 60.47 553 THR A N 1
ATOM 4462 C CA . THR A 1 553 ? -11.808 15.036 15.828 1.00 60.47 553 THR A CA 1
ATOM 4463 C C . THR A 1 553 ? -11.073 15.386 14.524 1.00 60.47 553 THR A C 1
ATOM 4465 O O . THR A 1 553 ? -11.712 15.564 13.485 1.00 60.47 553 THR A O 1
ATOM 4468 N N . GLY A 1 554 ? -9.744 15.527 14.563 1.00 73.12 554 GLY A N 1
ATOM 4469 C CA . GLY A 1 554 ? -8.939 16.010 13.439 1.00 73.12 554 GLY A CA 1
ATOM 4470 C C . GLY A 1 554 ? -9.125 17.509 13.173 1.00 73.12 554 GLY A C 1
ATOM 4471 O O . GLY A 1 554 ? -9.364 18.297 14.094 1.00 73.12 554 GLY A O 1
ATOM 4472 N N . VAL A 1 555 ? -8.994 17.914 11.906 1.00 83.19 555 VAL A N 1
ATOM 4473 C CA . VAL A 1 555 ? -9.183 19.306 11.461 1.00 83.19 555 VAL A CA 1
ATOM 4474 C C . VAL A 1 555 ? -10.674 19.612 11.283 1.00 83.19 555 VAL A C 1
ATOM 4476 O O . VAL A 1 555 ? -11.405 18.879 10.615 1.00 83.19 555 VAL A O 1
ATOM 4479 N N . TYR A 1 556 ? -11.132 20.731 11.845 1.00 84.19 556 TYR A N 1
ATOM 4480 C CA . TYR A 1 556 ? -12.514 21.200 11.752 1.00 84.19 556 TYR A CA 1
ATOM 4481 C C . TYR A 1 556 ? -12.596 22.729 11.650 1.00 84.19 556 TYR A C 1
ATOM 4483 O O . TYR A 1 556 ? -11.689 23.460 12.047 1.00 84.19 556 TYR A O 1
ATOM 4491 N N . VAL A 1 557 ? -13.714 23.228 11.122 1.00 88.50 557 VAL A N 1
ATOM 4492 C CA . VAL A 1 557 ? -14.000 24.667 11.056 1.00 88.50 557 VAL A CA 1
ATOM 4493 C C . VAL A 1 557 ? -14.664 25.104 12.362 1.00 88.50 557 VAL A C 1
ATOM 4495 O O . VAL A 1 557 ? -15.713 24.577 12.740 1.00 88.50 557 VAL A O 1
ATOM 4498 N N . LYS A 1 558 ? -14.073 26.074 13.061 1.00 84.94 558 LYS A N 1
ATOM 4499 C CA . LYS A 1 558 ? -14.616 26.605 14.316 1.00 84.94 558 LYS A CA 1
ATOM 4500 C C . LYS A 1 558 ? -15.833 27.496 14.034 1.00 84.94 558 LYS A C 1
ATOM 4502 O O . LYS A 1 558 ? -15.794 28.348 13.154 1.00 84.94 558 LYS A O 1
ATOM 4507 N N . ASP A 1 559 ? -16.891 27.327 14.827 1.00 84.38 559 ASP A N 1
ATOM 4508 C CA . ASP A 1 559 ? -18.173 28.050 14.734 1.00 84.38 559 ASP A CA 1
ATOM 4509 C C . ASP A 1 559 ? -18.922 27.910 13.388 1.00 84.38 559 ASP A C 1
ATOM 4511 O O . ASP A 1 559 ? -19.729 28.778 13.053 1.00 84.38 559 ASP A O 1
ATOM 4515 N N . LEU A 1 560 ? -18.667 26.844 12.619 1.00 87.56 560 LEU A N 1
ATOM 4516 C CA . LEU A 1 560 ? -19.432 26.518 11.411 1.00 87.56 560 LEU A CA 1
ATOM 4517 C C . LEU A 1 560 ? -20.861 26.098 11.778 1.00 87.56 560 LEU A C 1
ATOM 4519 O O . LEU A 1 560 ? -21.056 25.228 12.630 1.00 87.56 560 LEU A O 1
ATOM 4523 N N . SER A 1 561 ? -21.861 26.693 11.131 1.00 87.38 561 SER A N 1
ATOM 4524 C CA . SER A 1 561 ? -23.260 26.342 11.359 1.00 87.38 561 SER A CA 1
ATOM 4525 C C . SER A 1 561 ? -23.617 24.982 10.749 1.00 87.38 561 SER A C 1
ATOM 4527 O O . SER A 1 561 ? -23.058 24.533 9.744 1.00 87.38 561 SER A O 1
ATOM 4529 N N . SER A 1 562 ? -24.539 24.284 11.408 1.00 85.25 562 SER A N 1
ATOM 4530 C CA . SER A 1 562 ? -24.933 22.917 11.078 1.00 85.25 562 SER A CA 1
ATOM 4531 C C . SER A 1 562 ? -26.426 22.760 11.334 1.00 85.25 562 SER A C 1
ATOM 4533 O O . SER A 1 562 ? -26.902 23.026 12.439 1.00 85.25 562 SER A O 1
ATOM 4535 N N . PHE A 1 563 ? -27.169 22.373 10.303 1.00 87.25 563 PHE A N 1
ATOM 4536 C CA . PHE A 1 563 ? -28.625 22.278 10.331 1.00 87.25 563 PHE A CA 1
ATOM 4537 C C . PHE A 1 563 ? -29.039 20.809 10.362 1.00 87.25 563 PHE A C 1
ATOM 4539 O O . PHE A 1 563 ? -28.634 20.031 9.502 1.00 87.25 563 PHE A O 1
ATOM 4546 N N . VAL A 1 564 ? -29.849 20.429 11.352 1.00 83.88 564 VAL A N 1
ATOM 4547 C CA . VAL A 1 564 ? -30.496 19.110 11.395 1.00 83.88 564 VAL A CA 1
ATOM 4548 C C . VAL A 1 564 ? -31.551 19.055 10.293 1.00 83.88 564 VAL A C 1
ATOM 4550 O O . VAL A 1 564 ? -32.366 19.970 10.187 1.00 83.88 564 VAL A O 1
ATOM 4553 N N . THR A 1 565 ? -31.546 17.988 9.498 1.00 85.00 565 THR A N 1
ATOM 4554 C CA . THR A 1 565 ? -32.470 17.796 8.371 1.00 85.00 565 THR A CA 1
ATOM 4555 C C . THR A 1 565 ? -33.178 16.453 8.508 1.00 85.00 565 THR A C 1
ATOM 4557 O O . THR A 1 565 ? -32.514 15.417 8.551 1.00 85.00 565 THR A O 1
ATOM 4560 N N . LYS A 1 566 ? -34.511 16.456 8.566 1.00 81.31 566 LYS A N 1
ATOM 4561 C CA . LYS A 1 566 ? -35.348 15.258 8.736 1.00 81.31 566 LYS A CA 1
ATOM 4562 C C . LYS A 1 566 ? -35.861 14.659 7.420 1.00 81.31 566 LYS A C 1
ATOM 4564 O O . LYS A 1 566 ? -36.398 13.554 7.430 1.00 81.31 566 LYS A O 1
ATOM 4569 N N . SER A 1 567 ? -35.692 15.349 6.290 1.00 85.19 567 SER A N 1
ATOM 4570 C CA . SER A 1 567 ? -36.154 14.891 4.974 1.00 85.19 567 SER A CA 1
ATOM 4571 C C . SER A 1 567 ? -35.318 15.440 3.811 1.00 85.19 567 SER A C 1
ATOM 4573 O O . SER A 1 567 ? -34.627 16.453 3.948 1.00 85.19 567 SER A O 1
ATOM 4575 N N . VAL A 1 568 ? -35.449 14.818 2.628 1.00 89.75 568 VAL A N 1
ATOM 4576 C CA . VAL A 1 568 ? -34.831 15.281 1.365 1.00 89.75 568 VAL A CA 1
ATOM 4577 C C . VAL A 1 568 ? -35.143 16.761 1.103 1.00 89.75 568 VAL A C 1
ATOM 4579 O O . VAL A 1 568 ? -34.242 17.540 0.808 1.00 89.75 568 VAL A O 1
ATOM 4582 N N . LYS A 1 569 ? -36.400 17.180 1.303 1.00 89.19 569 LYS A N 1
ATOM 4583 C CA . LYS A 1 569 ? -36.845 18.565 1.074 1.00 89.19 569 LYS A CA 1
ATOM 4584 C C . LYS A 1 569 ? -36.160 19.576 1.999 1.00 89.19 569 LYS A C 1
ATOM 4586 O O . LYS A 1 569 ? -35.925 20.711 1.593 1.00 89.19 569 LYS A O 1
ATOM 4591 N N . GLU A 1 570 ? -35.829 19.185 3.229 1.00 90.88 570 GLU A N 1
ATOM 4592 C CA . GLU A 1 570 ? -35.120 20.054 4.176 1.00 90.88 570 GLU A CA 1
ATOM 4593 C C . GLU A 1 570 ? -33.646 20.219 3.801 1.00 90.88 570 GLU A C 1
ATOM 4595 O O . GLU A 1 570 ? -33.146 21.343 3.804 1.00 90.88 570 GLU A O 1
ATOM 4600 N N . ILE A 1 571 ? -32.951 19.139 3.424 1.00 91.69 571 ILE A N 1
ATOM 4601 C CA . ILE A 1 571 ? -31.543 19.236 3.007 1.00 91.69 571 ILE A CA 1
ATOM 4602 C C . ILE A 1 571 ? -31.394 19.928 1.640 1.00 91.69 571 ILE A C 1
ATOM 4604 O O . ILE A 1 571 ? -30.473 20.726 1.453 1.00 91.69 571 ILE A O 1
ATOM 4608 N N . GLU A 1 572 ? -32.355 19.746 0.728 1.00 90.81 572 GLU A N 1
ATOM 4609 C CA . GLU A 1 572 ? -32.472 20.554 -0.490 1.00 90.81 572 GLU A CA 1
ATOM 4610 C C . GLU A 1 572 ? -32.727 22.032 -0.166 1.00 90.81 572 GLU A C 1
ATOM 4612 O O . GLU A 1 572 ? -32.138 22.903 -0.806 1.00 90.81 572 GLU A O 1
ATOM 4617 N N . HIS A 1 573 ? -33.557 22.356 0.832 1.00 90.88 573 HIS A N 1
ATOM 4618 C CA . HIS A 1 573 ? -33.761 23.745 1.253 1.00 90.88 573 HIS A CA 1
ATOM 4619 C C . HIS A 1 573 ? -32.470 24.364 1.816 1.00 90.88 573 HIS A C 1
ATOM 4621 O O . HIS A 1 573 ? -32.099 25.461 1.400 1.00 90.88 573 HIS A O 1
ATOM 4627 N N . VAL A 1 574 ? -31.733 23.640 2.668 1.00 92.69 574 VAL A N 1
ATOM 4628 C CA . VAL A 1 574 ? -30.411 24.059 3.176 1.00 92.69 574 VAL A CA 1
ATOM 4629 C C . VAL A 1 574 ? -29.429 24.321 2.024 1.00 92.69 574 VAL A C 1
ATOM 4631 O O . VAL A 1 574 ? -28.779 25.368 1.992 1.00 92.69 574 VAL A O 1
ATOM 4634 N N . MET A 1 575 ? -29.364 23.428 1.031 1.00 90.94 575 MET A N 1
ATOM 4635 C CA . MET A 1 575 ? -28.529 23.618 -0.162 1.00 90.94 575 MET A CA 1
ATOM 4636 C C . MET A 1 575 ? -28.955 24.842 -0.988 1.00 90.94 575 MET A C 1
ATOM 4638 O O . MET A 1 575 ? -28.101 25.616 -1.425 1.00 90.94 575 MET A O 1
ATOM 4642 N N . ASN A 1 576 ? -30.261 25.058 -1.179 1.00 89.88 576 ASN A N 1
ATOM 4643 C CA . ASN A 1 576 ? -30.783 26.217 -1.906 1.00 89.88 576 ASN A CA 1
ATOM 4644 C C . ASN A 1 576 ? -30.462 27.543 -1.193 1.00 89.88 576 ASN A C 1
ATOM 4646 O O . ASN A 1 576 ? -30.029 28.480 -1.863 1.00 89.88 576 ASN A O 1
ATOM 4650 N N . VAL A 1 577 ? -30.600 27.613 0.138 1.00 90.38 577 VAL A N 1
ATOM 4651 C CA . VAL A 1 577 ? -30.235 28.797 0.942 1.00 90.38 577 VAL A CA 1
ATOM 4652 C C . VAL A 1 577 ? -28.740 29.100 0.823 1.00 90.38 577 VAL A C 1
ATOM 4654 O O . VAL A 1 577 ? -28.368 30.238 0.536 1.00 90.38 577 VAL A O 1
ATOM 4657 N N . GLY A 1 578 ? -27.876 28.089 0.958 1.00 89.19 578 GLY A N 1
ATOM 4658 C CA . GLY A 1 578 ? -26.432 28.288 0.815 1.00 89.19 578 GLY A CA 1
ATOM 4659 C C . GLY A 1 578 ? -26.018 28.730 -0.590 1.00 89.19 578 GLY A C 1
ATOM 4660 O O . GLY A 1 578 ? -25.226 29.659 -0.739 1.00 89.19 578 GLY A O 1
ATOM 4661 N N . ASN A 1 579 ? -26.624 28.154 -1.631 1.00 86.38 579 ASN A N 1
ATOM 4662 C CA . ASN A 1 579 ? -26.409 28.594 -3.011 1.00 86.38 579 ASN A CA 1
ATOM 4663 C C . ASN A 1 579 ? -26.940 30.015 -3.277 1.00 86.38 579 ASN A C 1
ATOM 4665 O O . ASN A 1 579 ? -26.319 30.766 -4.032 1.00 86.38 579 ASN A O 1
ATOM 4669 N N . GLN A 1 580 ? -28.041 30.424 -2.639 1.00 84.94 580 GLN A N 1
ATOM 4670 C CA . GLN A 1 580 ? -28.519 31.806 -2.703 1.00 84.94 580 GLN A CA 1
ATOM 4671 C C . GLN A 1 580 ? -27.507 32.761 -2.051 1.00 84.94 580 GLN A C 1
ATOM 4673 O O . GLN A 1 580 ? -27.098 33.733 -2.686 1.00 84.94 580 GLN A O 1
ATOM 4678 N N . ASN A 1 581 ? -27.018 32.453 -0.848 1.00 84.88 581 ASN A N 1
ATOM 4679 C CA . ASN A 1 581 ? -26.008 33.260 -0.153 1.00 84.88 581 ASN A CA 1
ATOM 4680 C C . ASN A 1 581 ? -24.668 33.331 -0.911 1.00 84.88 581 ASN A C 1
ATOM 4682 O O . ASN A 1 581 ? -24.043 34.397 -0.951 1.00 84.88 581 ASN A O 1
ATOM 4686 N N . ARG A 1 582 ? -24.273 32.244 -1.591 1.00 81.81 582 ARG A N 1
ATOM 4687 C CA . ARG A 1 582 ? -23.139 32.212 -2.534 1.00 81.81 582 ARG A CA 1
ATOM 4688 C C . ARG A 1 582 ? -23.351 33.197 -3.690 1.00 81.81 582 ARG A C 1
ATOM 4690 O O . ARG A 1 582 ? -22.453 33.968 -4.015 1.00 81.81 582 ARG A O 1
ATOM 4697 N N . SER A 1 583 ? -24.558 33.236 -4.265 1.00 66.25 583 SER A N 1
ATOM 4698 C CA . SER A 1 583 ? -24.898 34.154 -5.366 1.00 66.25 583 SER A CA 1
ATOM 4699 C C . SER A 1 583 ? -25.004 35.629 -4.950 1.00 66.25 583 SER A C 1
ATOM 4701 O O . SER A 1 583 ? -24.611 36.498 -5.719 1.00 66.25 583 SER A O 1
ATOM 4703 N N . VAL A 1 584 ? -25.444 35.936 -3.723 1.00 59.31 584 VAL A N 1
ATOM 4704 C CA . VAL A 1 584 ? -25.541 37.322 -3.211 1.00 59.31 584 VAL A CA 1
ATOM 4705 C C . VAL A 1 584 ? -24.158 37.969 -3.017 1.00 59.31 584 VAL A C 1
ATOM 4707 O O . VAL A 1 584 ? -24.042 39.191 -3.024 1.00 59.31 584 VAL A O 1
ATOM 4710 N N . GLY A 1 585 ? -23.089 37.169 -2.912 1.00 52.69 585 GLY A N 1
ATOM 4711 C CA . GLY A 1 585 ? -21.709 37.667 -2.956 1.00 52.69 585 GLY A CA 1
ATOM 4712 C C . GLY A 1 585 ? -21.240 38.134 -4.342 1.00 52.69 585 GLY A C 1
ATOM 4713 O O . GLY A 1 585 ? -20.230 38.831 -4.433 1.00 52.69 585 GLY A O 1
ATOM 4714 N N . ALA A 1 586 ? -21.947 37.776 -5.419 1.00 48.62 586 ALA A N 1
ATOM 4715 C CA . ALA A 1 586 ? -21.549 38.116 -6.778 1.00 48.62 586 ALA A CA 1
ATOM 4716 C C . ALA A 1 586 ? -21.963 39.551 -7.142 1.00 48.62 586 ALA A C 1
ATOM 4718 O O . ALA A 1 586 ? -23.086 39.817 -7.573 1.00 48.62 586 ALA A O 1
ATOM 4719 N N . THR A 1 587 ? -21.015 40.485 -7.049 1.00 43.12 587 THR A N 1
ATOM 4720 C CA . THR A 1 587 ? -21.110 41.730 -7.821 1.00 43.12 587 THR A CA 1
ATOM 4721 C C . THR A 1 587 ? -21.117 41.399 -9.319 1.00 43.12 587 THR A C 1
ATOM 4723 O O . THR A 1 587 ? -20.526 40.413 -9.763 1.00 43.12 587 THR A O 1
ATOM 4726 N N . ASN A 1 588 ? -21.836 42.206 -10.103 1.00 35.16 588 ASN A N 1
ATOM 4727 C CA . ASN A 1 588 ? -22.464 41.804 -11.372 1.00 35.16 588 ASN A CA 1
ATOM 4728 C C . ASN A 1 588 ? -21.504 41.666 -12.589 1.00 35.16 588 ASN A C 1
ATOM 4730 O O . ASN A 1 588 ? -21.836 42.096 -13.691 1.00 35.16 588 ASN A O 1
ATOM 4734 N N . MET A 1 589 ? -20.281 41.148 -12.390 1.00 39.22 589 MET A N 1
ATOM 4735 C CA . MET A 1 589 ? -19.201 41.083 -13.394 1.00 39.22 589 MET A CA 1
ATOM 4736 C C . MET A 1 589 ? -18.272 39.844 -13.324 1.00 39.22 589 MET A C 1
ATOM 4738 O O . MET A 1 589 ? -17.303 39.802 -14.082 1.00 39.22 589 MET A O 1
ATOM 4742 N N . ASN A 1 590 ? -18.502 38.848 -12.456 1.00 45.28 590 ASN A N 1
ATOM 4743 C CA . ASN A 1 590 ? -17.648 37.646 -12.352 1.00 45.28 590 ASN A CA 1
ATOM 4744 C C . ASN A 1 590 ? -18.467 36.339 -12.273 1.00 45.28 590 ASN A C 1
ATOM 4746 O O . ASN A 1 590 ? -19.439 36.249 -11.526 1.00 45.28 590 ASN A O 1
ATOM 4750 N N . GLU A 1 591 ? -18.008 35.288 -12.961 1.00 55.75 591 GLU A N 1
ATOM 4751 C CA . GLU A 1 591 ? -18.534 33.913 -12.867 1.00 55.75 591 GLU A CA 1
ATOM 4752 C C . GLU A 1 591 ? -18.019 33.231 -11.580 1.00 55.75 591 GLU A C 1
ATOM 4754 O O . GLU A 1 591 ? -17.129 32.384 -11.616 1.00 55.75 591 GLU A O 1
ATOM 4759 N N . HIS A 1 592 ? -18.526 33.662 -10.417 1.00 57.12 592 HIS A N 1
ATOM 4760 C CA . HIS A 1 592 ? -17.961 33.380 -9.082 1.00 57.12 592 HIS A CA 1
ATOM 4761 C C . HIS A 1 592 ? -17.690 31.889 -8.790 1.00 57.12 592 HIS A C 1
ATOM 4763 O O . HIS A 1 592 ? -16.690 31.557 -8.158 1.00 57.12 592 HIS A O 1
ATOM 4769 N N . SER A 1 593 ? -18.524 30.976 -9.299 1.00 64.19 593 SER A N 1
ATOM 4770 C CA . SER A 1 593 ? -18.360 29.523 -9.128 1.00 64.19 593 SER A CA 1
ATOM 4771 C C . SER A 1 593 ? -17.081 28.951 -9.751 1.00 64.19 593 SER A C 1
ATOM 4773 O O . SER A 1 593 ? -16.626 27.899 -9.317 1.00 64.19 593 SER A O 1
ATOM 4775 N N . SER A 1 594 ? -16.467 29.639 -10.720 1.00 69.69 594 SER A N 1
ATOM 4776 C CA . SER A 1 594 ? -15.152 29.263 -11.269 1.00 69.69 594 SER A CA 1
ATOM 4777 C C . SER A 1 594 ? -13.984 29.552 -10.316 1.00 69.69 594 SER A C 1
ATOM 4779 O O . SER A 1 594 ? -12.888 29.038 -10.523 1.00 69.69 594 SER A O 1
ATOM 4781 N N . ARG A 1 595 ? -14.199 30.365 -9.272 1.00 74.69 595 ARG A N 1
ATOM 4782 C CA . ARG A 1 595 ? -13.141 30.991 -8.460 1.00 74.69 595 ARG A CA 1
ATOM 4783 C C . ARG A 1 595 ? -13.178 30.658 -6.971 1.00 74.69 595 ARG A C 1
ATOM 4785 O O . ARG A 1 595 ? -12.341 31.151 -6.221 1.00 74.69 595 ARG A O 1
ATOM 4792 N N . SER A 1 596 ? -14.115 29.829 -6.529 1.00 82.62 596 SER A N 1
ATOM 4793 C CA . SER A 1 596 ? -14.230 29.420 -5.130 1.00 82.62 596 SER A CA 1
ATOM 4794 C C . SER A 1 596 ? -14.551 27.935 -5.010 1.00 82.62 596 SER A C 1
ATOM 4796 O O . SER A 1 596 ? -15.304 27.385 -5.815 1.00 82.62 596 SER A O 1
ATOM 4798 N N . HIS A 1 597 ? -14.004 27.289 -3.981 1.00 89.31 597 HIS A N 1
ATOM 4799 C CA . HIS A 1 597 ? -14.312 25.890 -3.679 1.00 89.31 597 HIS A CA 1
ATOM 4800 C C . HIS A 1 597 ? -15.548 25.835 -2.792 1.00 89.31 597 HIS A C 1
ATOM 4802 O O . HIS A 1 597 ? -15.567 26.459 -1.731 1.00 89.31 597 HIS A O 1
ATOM 4808 N N . ALA A 1 598 ? -16.565 25.082 -3.200 1.00 91.50 598 ALA A N 1
ATOM 4809 C CA . ALA A 1 598 ? -17.770 24.859 -2.409 1.00 91.50 598 ALA A CA 1
ATOM 4810 C C . ALA A 1 598 ? -17.709 23.466 -1.774 1.00 91.50 598 ALA A C 1
ATOM 4812 O O . ALA A 1 598 ? -17.520 22.478 -2.484 1.00 91.50 598 ALA A O 1
ATOM 4813 N N . ILE A 1 599 ? -17.891 23.380 -0.455 1.00 94.69 599 ILE A N 1
ATOM 4814 C CA . ILE A 1 599 ? -17.857 22.115 0.291 1.00 94.69 599 ILE A CA 1
ATOM 4815 C C . ILE A 1 599 ? -19.176 21.952 1.044 1.00 94.69 599 ILE A C 1
ATOM 4817 O O . ILE A 1 599 ? -19.420 22.622 2.050 1.00 94.69 599 ILE A O 1
ATOM 4821 N N . PHE A 1 600 ? -20.030 21.057 0.547 1.00 96.00 600 PHE A N 1
ATOM 4822 C CA . PHE A 1 600 ? -21.245 20.624 1.233 1.00 96.00 600 PHE A CA 1
ATOM 4823 C C . PHE A 1 600 ? -20.909 19.394 2.083 1.00 96.00 600 PHE A C 1
ATOM 4825 O O . PHE A 1 600 ? -20.432 18.386 1.562 1.00 96.00 600 PHE A O 1
ATOM 4832 N N . VAL A 1 601 ? -21.121 19.476 3.394 1.00 95.00 601 VAL A N 1
ATOM 4833 C CA . VAL A 1 601 ? -20.785 18.420 4.357 1.00 95.00 601 VAL A CA 1
ATOM 4834 C C . VAL A 1 601 ? -22.070 17.846 4.934 1.00 95.00 601 VAL A C 1
ATOM 4836 O O . VAL A 1 601 ? -22.829 18.560 5.590 1.00 95.00 601 VAL A O 1
ATOM 4839 N N . ILE A 1 602 ? -22.285 16.546 4.737 1.00 95.06 602 ILE A N 1
ATOM 4840 C CA . ILE A 1 602 ? -23.335 15.784 5.417 1.00 95.06 602 ILE A CA 1
ATOM 4841 C C . ILE A 1 602 ? -22.676 14.979 6.534 1.00 95.06 602 ILE A C 1
ATOM 4843 O O . ILE A 1 602 ? -21.792 14.165 6.275 1.00 95.06 602 ILE A O 1
ATOM 4847 N N . THR A 1 603 ? -23.095 15.197 7.776 1.00 91.50 603 THR A N 1
ATOM 4848 C CA . THR A 1 603 ? -22.750 14.325 8.906 1.00 91.50 603 THR A CA 1
ATOM 4849 C C . THR A 1 603 ? -23.954 13.445 9.207 1.00 91.50 603 THR A C 1
ATOM 4851 O O . THR A 1 603 ? -25.057 13.959 9.392 1.00 91.50 603 THR A O 1
ATOM 4854 N N . ILE A 1 604 ? -23.746 12.134 9.227 1.00 90.25 604 ILE A N 1
ATOM 4855 C CA . ILE A 1 604 ? -24.756 11.120 9.522 1.00 90.25 604 ILE A CA 1
ATOM 4856 C C . ILE A 1 604 ? -24.328 10.437 10.816 1.00 90.25 604 ILE A C 1
ATOM 4858 O O . ILE A 1 604 ? -23.307 9.752 10.844 1.00 90.25 604 ILE A O 1
ATOM 4862 N N . GLU A 1 605 ? -25.100 10.624 11.878 1.00 85.56 605 GLU A N 1
ATOM 4863 C CA . GLU A 1 605 ? -24.959 9.845 13.108 1.00 85.56 605 GLU A CA 1
ATOM 4864 C C . GLU A 1 605 ? -26.006 8.730 13.102 1.00 85.56 605 GLU A C 1
ATOM 4866 O O . GLU A 1 605 ? -27.166 8.965 12.754 1.00 85.56 605 GLU A O 1
ATOM 4871 N N . CYS A 1 606 ? -25.576 7.521 13.453 1.00 84.06 606 CYS A N 1
ATOM 4872 C CA . CYS A 1 606 ? -26.384 6.311 13.525 1.00 84.06 606 CYS A CA 1
ATOM 4873 C C . CYS A 1 606 ? -26.242 5.715 14.929 1.00 84.06 606 CYS A C 1
ATOM 4875 O O . CYS A 1 606 ? -25.144 5.304 15.300 1.00 84.06 606 CYS A O 1
ATOM 4877 N N . SER A 1 607 ? -27.344 5.661 15.672 1.00 78.69 607 SER A N 1
ATOM 4878 C CA . SER A 1 607 ? -27.497 4.901 16.918 1.00 78.69 607 SER A CA 1
ATOM 4879 C C . SER A 1 607 ? -28.117 3.544 16.598 1.00 78.69 607 SER A C 1
ATOM 4881 O O . SER A 1 607 ? -29.145 3.481 15.918 1.00 78.69 607 SER A O 1
ATOM 4883 N N . GLU A 1 608 ? -27.522 2.464 17.091 1.00 80.25 608 GLU A N 1
ATOM 4884 C CA . GLU A 1 608 ? -28.042 1.103 16.950 1.00 80.25 608 GLU A CA 1
ATOM 4885 C C . GLU A 1 608 ? -27.900 0.346 18.271 1.00 80.25 608 GLU A C 1
ATOM 4887 O O . GLU A 1 608 ? -26.798 0.234 18.807 1.00 80.25 608 GLU A O 1
ATOM 4892 N N . VAL A 1 609 ? -29.007 -0.197 18.782 1.00 72.06 609 VAL A N 1
ATOM 4893 C CA . VAL A 1 609 ? -28.966 -1.095 19.942 1.00 72.06 609 VAL A CA 1
ATOM 4894 C C . VAL A 1 609 ? -28.366 -2.423 19.491 1.00 72.06 609 VAL A C 1
ATOM 4896 O O . VAL A 1 609 ? -28.904 -3.078 18.596 1.00 72.06 609 VAL A O 1
ATOM 4899 N N . GLY A 1 610 ? -27.227 -2.794 20.072 1.00 66.12 610 GLY A N 1
ATOM 4900 C CA . GLY A 1 610 ? -26.495 -3.994 19.686 1.00 66.12 610 GLY A CA 1
ATOM 4901 C C . GLY A 1 610 ? -27.075 -5.281 20.287 1.00 66.12 610 GLY A C 1
ATOM 4902 O O . GLY A 1 610 ? -28.055 -5.276 21.032 1.00 66.12 610 GLY A O 1
ATOM 4903 N N . LEU A 1 611 ? -26.438 -6.419 19.983 1.00 59.34 611 LEU A N 1
ATOM 4904 C CA . LEU A 1 611 ? -26.819 -7.762 20.478 1.00 59.34 611 LEU A CA 1
ATOM 4905 C C . LEU A 1 611 ? -26.583 -7.961 21.994 1.00 59.34 611 LEU A C 1
ATOM 4907 O O . LEU A 1 611 ? -26.804 -9.040 22.546 1.00 59.34 611 LEU A O 1
ATOM 4911 N N . ASP A 1 612 ? -26.067 -6.921 22.625 1.00 60.69 612 ASP A N 1
ATOM 4912 C CA . ASP A 1 612 ? -25.673 -6.730 24.012 1.00 60.69 612 ASP A CA 1
ATOM 4913 C C . ASP A 1 612 ? -26.659 -5.862 24.810 1.00 60.69 612 ASP A C 1
ATOM 4915 O O . ASP A 1 612 ? -26.667 -5.953 26.034 1.00 60.69 612 ASP A O 1
ATOM 4919 N N . GLY A 1 613 ? -27.493 -5.067 24.129 1.00 59.25 613 GLY A N 1
ATOM 4920 C CA . GLY A 1 613 ? -28.444 -4.134 24.739 1.00 59.25 613 GLY A CA 1
ATOM 4921 C C . GLY A 1 613 ? -27.938 -2.695 24.911 1.00 59.25 613 GLY A C 1
ATOM 4922 O O . GLY A 1 613 ? -28.757 -1.814 25.170 1.00 59.25 613 GLY A O 1
ATOM 4923 N N . GLU A 1 614 ? -26.644 -2.410 24.725 1.00 66.56 614 GLU A N 1
ATOM 4924 C CA . GLU A 1 614 ? -26.129 -1.035 24.729 1.00 66.56 614 GLU A CA 1
ATOM 4925 C C . GLU A 1 614 ? -26.308 -0.378 23.343 1.00 66.56 614 GLU A C 1
ATOM 4927 O O . GLU A 1 614 ? -26.502 -1.044 22.321 1.00 66.56 614 GLU A O 1
ATOM 4932 N N . ASN A 1 615 ? -26.314 0.958 23.304 1.00 66.62 615 ASN A N 1
ATOM 4933 C CA . ASN A 1 615 ? -26.632 1.737 22.105 1.00 66.62 615 ASN A CA 1
ATOM 4934 C C . ASN A 1 615 ? -25.361 2.290 21.442 1.00 66.62 615 ASN A C 1
ATOM 4936 O O . ASN A 1 615 ? -24.851 3.330 21.857 1.00 66.62 615 ASN A O 1
ATOM 4940 N N . HIS A 1 616 ? -24.905 1.617 20.387 1.00 77.00 616 HIS A N 1
ATOM 4941 C CA . HIS A 1 616 ? -23.663 1.907 19.669 1.00 77.00 616 HIS A CA 1
ATOM 4942 C C . HIS A 1 616 ? -23.837 3.092 18.715 1.00 77.00 616 HIS A C 1
ATOM 4944 O O . HIS A 1 616 ? -24.677 3.047 17.809 1.00 77.00 616 HIS A O 1
ATOM 4950 N N . ILE A 1 617 ? -23.019 4.132 18.874 1.00 79.12 617 ILE A N 1
ATOM 4951 C CA . ILE A 1 617 ? -23.054 5.353 18.061 1.00 79.12 617 ILE A CA 1
ATOM 4952 C C . ILE A 1 617 ? -21.927 5.342 17.024 1.00 79.12 617 ILE A C 1
ATOM 4954 O O . ILE A 1 617 ? -20.739 5.280 17.348 1.00 79.12 617 ILE A O 1
ATOM 4958 N N . ARG A 1 618 ? -22.305 5.470 15.747 1.00 86.81 618 ARG A N 1
ATOM 4959 C CA . ARG A 1 618 ? -21.390 5.543 14.595 1.00 86.81 618 ARG A CA 1
ATOM 4960 C C . ARG A 1 618 ? -21.588 6.852 13.832 1.00 86.81 618 ARG A C 1
ATOM 4962 O O . ARG A 1 618 ? -22.723 7.284 13.631 1.00 86.81 618 ARG A O 1
ATOM 4969 N N . VAL A 1 619 ? -20.499 7.479 13.382 1.00 86.62 619 VAL A N 1
ATOM 4970 C CA . VAL A 1 619 ? -20.516 8.832 12.790 1.00 86.62 619 VAL A CA 1
ATOM 4971 C C . VAL A 1 619 ? -19.835 8.853 11.423 1.00 86.62 619 VAL A C 1
ATOM 4973 O O . VAL A 1 619 ? -18.610 8.836 11.316 1.00 86.62 619 VAL A O 1
ATOM 4976 N N . GLY A 1 620 ? -20.625 8.940 10.356 1.00 90.44 620 GLY A N 1
ATOM 4977 C CA . GLY A 1 620 ? -20.135 9.113 8.990 1.00 90.44 620 GLY A CA 1
ATOM 4978 C C . GLY A 1 620 ? -20.115 10.583 8.564 1.00 90.44 620 GLY A C 1
ATOM 4979 O O . GLY A 1 620 ? -21.088 11.307 8.767 1.00 90.44 620 GLY A O 1
ATOM 4980 N N . LYS A 1 621 ? -19.034 11.034 7.917 1.00 92.31 621 LYS A N 1
ATOM 4981 C CA . LYS A 1 621 ? -18.937 12.376 7.310 1.00 92.31 621 LYS A CA 1
ATOM 4982 C C . LYS A 1 621 ? -18.753 12.263 5.797 1.00 92.31 621 LYS A C 1
ATOM 4984 O O . LYS A 1 621 ? -17.728 11.754 5.349 1.00 92.31 621 LYS A O 1
ATOM 4989 N N . LEU A 1 622 ? -19.721 12.751 5.019 1.00 95.94 622 LEU A N 1
ATOM 4990 C CA . LEU A 1 622 ? -19.659 12.866 3.560 1.00 95.94 622 LEU A CA 1
ATOM 4991 C C . LEU A 1 622 ? -19.326 14.308 3.156 1.00 95.94 622 LEU A C 1
ATOM 4993 O O . LEU A 1 622 ? -20.152 15.204 3.329 1.00 95.94 622 LEU A O 1
ATOM 4997 N N . ASN A 1 623 ? -18.148 14.521 2.573 1.00 95.75 623 ASN A N 1
ATOM 4998 C CA . ASN A 1 623 ? -17.758 15.794 1.967 1.00 95.75 623 ASN A CA 1
ATOM 4999 C C . ASN A 1 623 ? -18.032 15.754 0.455 1.00 95.75 623 ASN A C 1
ATOM 5001 O O . ASN A 1 623 ? -17.499 14.901 -0.258 1.00 95.75 623 ASN A O 1
ATOM 5005 N N . LEU A 1 624 ? -18.838 16.689 -0.041 1.00 96.12 624 LEU A N 1
ATOM 5006 C CA . LEU A 1 624 ? -19.169 16.860 -1.456 1.00 96.12 624 LEU A CA 1
ATOM 5007 C C . LEU A 1 624 ? -18.576 18.192 -1.927 1.00 96.12 624 LEU A C 1
ATOM 5009 O O . LEU A 1 624 ? -19.024 19.260 -1.509 1.00 96.12 624 LEU A O 1
ATOM 5013 N N . VAL A 1 625 ? -17.538 18.120 -2.762 1.00 95.62 625 VAL A N 1
ATOM 5014 C CA . VAL A 1 625 ? -16.666 19.254 -3.099 1.00 95.62 625 VAL A CA 1
ATOM 5015 C C . VAL A 1 625 ? -16.755 19.610 -4.586 1.00 95.62 625 VAL A C 1
ATOM 5017 O O . VAL A 1 625 ? -16.410 18.802 -5.449 1.00 95.62 625 VAL A O 1
ATOM 5020 N N . ASP A 1 626 ? -17.156 20.843 -4.886 1.00 93.94 626 ASP A N 1
ATOM 5021 C CA . ASP A 1 626 ? -17.044 21.452 -6.217 1.00 93.94 626 ASP A CA 1
ATOM 5022 C C . ASP A 1 626 ? -15.866 22.437 -6.186 1.00 93.94 626 ASP A C 1
ATOM 5024 O O . ASP A 1 626 ? -15.946 23.482 -5.533 1.00 93.94 626 ASP A O 1
ATOM 5028 N N . LEU A 1 627 ? -14.737 22.067 -6.801 1.00 91.06 627 LEU A N 1
ATOM 5029 C CA . LEU A 1 627 ? -13.520 22.887 -6.796 1.00 91.06 627 LEU A CA 1
ATOM 5030 C C . LEU A 1 627 ? -13.606 24.043 -7.806 1.00 91.06 627 LEU A C 1
ATOM 5032 O O . LEU A 1 627 ? -14.399 24.019 -8.748 1.00 91.06 627 LEU A O 1
ATOM 5036 N N . ALA A 1 628 ? -12.724 25.029 -7.648 1.00 86.94 628 ALA A N 1
ATOM 5037 C CA . ALA A 1 628 ? -12.481 26.087 -8.628 1.00 86.94 628 ALA A CA 1
ATOM 5038 C C . ALA A 1 628 ? -11.945 25.546 -9.980 1.00 86.94 628 ALA A C 1
ATOM 5040 O O . ALA A 1 628 ? -11.639 24.360 -10.144 1.00 86.94 628 ALA A O 1
ATOM 5041 N N . GLY A 1 629 ? -11.851 26.419 -10.985 1.00 83.81 629 GLY A N 1
ATOM 5042 C CA . GLY A 1 629 ? -11.203 26.137 -12.269 1.00 83.81 629 GLY A CA 1
ATOM 5043 C C . GLY A 1 629 ? -9.721 25.791 -12.122 1.00 83.81 629 GLY A C 1
ATOM 5044 O O . GLY A 1 629 ? -8.996 26.482 -11.413 1.00 83.81 629 GLY A O 1
ATOM 5045 N N . SER A 1 630 ? -9.268 24.726 -12.792 1.00 81.44 630 SER A N 1
ATOM 5046 C CA . SER A 1 630 ? -7.855 24.316 -12.810 1.00 81.44 630 SER A CA 1
ATOM 5047 C C . SER A 1 630 ? -7.010 25.019 -13.883 1.00 81.44 630 SER A C 1
ATOM 5049 O O . SER A 1 630 ? -5.872 24.617 -14.106 1.00 81.44 630 SER A O 1
ATOM 5051 N N . GLU A 1 631 ? -7.568 25.998 -14.599 1.00 75.12 631 GLU A N 1
ATOM 5052 C CA . GLU A 1 631 ? -6.893 26.693 -15.697 1.00 75.12 631 GLU A CA 1
ATOM 5053 C C . GLU A 1 631 ? -5.725 27.593 -15.256 1.00 75.12 631 GLU A C 1
ATOM 5055 O O . GLU A 1 631 ? -5.846 28.409 -14.339 1.00 75.12 631 GLU A O 1
ATOM 5060 N N . ARG A 1 632 ? -4.596 27.503 -15.978 1.00 60.91 632 ARG A N 1
ATOM 5061 C CA . ARG A 1 632 ? -3.397 28.320 -15.708 1.00 60.91 632 ARG A CA 1
ATOM 5062 C C . ARG A 1 632 ? -3.682 29.828 -15.851 1.00 60.91 632 ARG A C 1
ATOM 5064 O O . ARG A 1 632 ? -4.267 30.276 -16.841 1.00 60.91 632 ARG A O 1
ATOM 5071 N N . GLN A 1 633 ? -3.164 30.628 -14.908 1.00 57.00 633 GLN A N 1
ATOM 5072 C CA . GLN A 1 633 ? -3.385 32.086 -14.802 1.00 57.00 633 GLN A CA 1
ATOM 5073 C C . GLN A 1 633 ? -3.166 32.852 -16.121 1.00 57.00 633 GLN A C 1
ATOM 5075 O O . GLN A 1 633 ? -3.945 33.753 -16.437 1.00 57.00 633 GLN A O 1
ATOM 5080 N N . ALA A 1 634 ? -2.177 32.457 -16.930 1.00 55.38 634 ALA A N 1
ATOM 5081 C CA . ALA A 1 634 ? -1.848 33.085 -18.213 1.00 55.38 634 ALA A CA 1
ATOM 5082 C C . ALA A 1 634 ? -3.018 33.144 -19.222 1.00 55.38 634 ALA A C 1
ATOM 5084 O O . ALA A 1 634 ? -3.062 34.054 -20.047 1.00 55.38 634 ALA A O 1
ATOM 5085 N N . LYS A 1 635 ? -4.001 32.232 -19.146 1.00 57.25 635 LYS A N 1
ATOM 5086 C CA . LYS A 1 635 ? -5.204 32.261 -20.007 1.00 57.25 635 LYS A CA 1
ATOM 5087 C C . LYS A 1 635 ? -6.294 33.223 -19.532 1.00 57.25 635 LYS A C 1
ATOM 5089 O O . LYS A 1 635 ? -7.242 33.470 -20.271 1.00 57.25 635 LYS A O 1
ATOM 5094 N N . THR A 1 636 ? -6.186 33.760 -18.316 1.00 57.69 636 THR A N 1
ATOM 5095 C CA . THR A 1 636 ? -7.237 34.594 -17.703 1.00 57.69 636 THR A CA 1
ATOM 5096 C C . THR A 1 636 ? -7.130 36.081 -18.049 1.00 57.69 636 THR A C 1
ATOM 5098 O O . THR A 1 636 ? -8.117 36.803 -17.916 1.00 57.69 636 THR A O 1
ATOM 5101 N N . GLY A 1 637 ? -5.948 36.556 -18.470 1.00 56.75 637 GLY A N 1
ATOM 5102 C CA . GLY A 1 637 ? -5.700 37.969 -18.794 1.00 56.75 637 GLY A CA 1
ATOM 5103 C C . GLY A 1 637 ? -5.898 38.947 -17.624 1.00 56.75 637 GLY A C 1
ATOM 5104 O O . GLY A 1 637 ? -6.109 40.138 -17.850 1.00 56.75 637 GLY A O 1
ATOM 5105 N N . ALA A 1 638 ? -5.892 38.462 -16.378 1.00 55.94 638 ALA A N 1
ATOM 5106 C CA . ALA A 1 638 ? -6.202 39.264 -15.199 1.00 55.94 638 ALA A CA 1
ATOM 5107 C C . ALA A 1 638 ? -5.098 40.285 -14.858 1.00 55.94 638 ALA A C 1
ATOM 5109 O O . ALA A 1 638 ? -3.911 39.972 -14.881 1.00 55.94 638 ALA A O 1
ATOM 5110 N N . GLN A 1 639 ? -5.503 41.500 -14.475 1.00 51.12 639 GLN A N 1
ATOM 5111 C CA . GLN A 1 639 ? -4.616 42.581 -14.027 1.00 51.12 639 GLN A CA 1
ATOM 5112 C C . GLN A 1 639 ? -5.084 43.157 -12.680 1.00 51.12 639 GLN A C 1
ATOM 5114 O O . GLN A 1 639 ? -6.264 43.066 -12.326 1.00 51.12 639 GLN A O 1
ATOM 5119 N N . GLY A 1 640 ? -4.166 43.777 -11.932 1.00 66.31 640 GLY A N 1
ATOM 5120 C CA . GLY A 1 640 ? -4.468 44.455 -10.667 1.00 66.31 640 GLY A CA 1
ATOM 5121 C C . GLY A 1 640 ? -4.945 43.499 -9.568 1.00 66.31 640 GLY A C 1
ATOM 5122 O O . GLY A 1 640 ? -4.385 42.421 -9.379 1.00 66.31 640 GLY A O 1
ATOM 5123 N N . GLU A 1 641 ? -5.995 43.870 -8.834 1.00 56.38 641 GLU A N 1
ATOM 5124 C CA . GLU A 1 641 ? -6.537 43.039 -7.745 1.00 56.38 641 GLU A CA 1
ATOM 5125 C C . GLU A 1 641 ? -7.032 41.665 -8.224 1.00 56.38 641 GLU A C 1
ATOM 5127 O O . GLU A 1 641 ? -6.890 40.681 -7.502 1.00 56.38 641 GLU A O 1
ATOM 5132 N N . ARG A 1 642 ? -7.511 41.566 -9.475 1.00 61.59 642 ARG A N 1
ATOM 5133 C CA . ARG A 1 642 ? -7.921 40.290 -10.089 1.00 61.59 642 ARG A CA 1
ATOM 5134 C C . ARG A 1 642 ? -6.751 39.325 -10.289 1.00 61.59 642 ARG A C 1
ATOM 5136 O O . ARG A 1 642 ? -6.969 38.118 -10.299 1.00 61.59 642 ARG A O 1
ATOM 5143 N N . LEU A 1 643 ? -5.525 39.835 -10.437 1.00 61.88 643 LEU A N 1
ATOM 5144 C CA . LEU A 1 643 ? -4.329 38.993 -10.474 1.00 61.88 643 LEU A CA 1
ATOM 5145 C C . LEU A 1 643 ? -4.075 38.398 -9.083 1.00 61.88 643 LEU A C 1
ATOM 5147 O O . LEU A 1 643 ? -4.002 37.184 -8.956 1.00 61.88 643 LEU A O 1
ATOM 5151 N N . LYS A 1 644 ? -4.082 39.225 -8.026 1.00 64.44 644 LYS A N 1
ATOM 5152 C CA . LYS A 1 644 ? -3.929 38.769 -6.627 1.00 64.44 644 LYS A CA 1
ATOM 5153 C C . LYS A 1 644 ? -5.008 37.757 -6.210 1.00 64.44 644 LYS A C 1
ATOM 5155 O O . LYS A 1 644 ? -4.720 36.800 -5.493 1.00 64.44 644 LYS A O 1
ATOM 5160 N N . GLU A 1 645 ? -6.238 37.955 -6.683 1.00 65.19 645 GLU A N 1
ATOM 5161 C CA . GLU A 1 645 ? -7.346 37.003 -6.566 1.00 65.19 645 GLU A CA 1
ATOM 5162 C C . GLU A 1 645 ? -7.000 35.664 -7.250 1.00 65.19 645 GLU A C 1
ATOM 5164 O O . GLU A 1 645 ? -7.012 34.621 -6.595 1.00 65.19 645 GLU A O 1
ATOM 5169 N N . ALA A 1 646 ? -6.612 35.690 -8.532 1.00 62.91 646 ALA A N 1
ATOM 5170 C CA . ALA A 1 646 ? -6.234 34.502 -9.301 1.00 62.91 646 ALA A CA 1
ATOM 5171 C C . ALA A 1 646 ? -5.033 33.745 -8.702 1.00 62.91 646 ALA A C 1
ATOM 5173 O O . ALA A 1 646 ? -5.051 32.511 -8.668 1.00 62.91 646 ALA A O 1
ATOM 5174 N N . THR A 1 647 ? -4.032 34.454 -8.170 1.00 64.88 647 THR A N 1
ATOM 5175 C CA . THR A 1 647 ? -2.873 33.859 -7.488 1.00 64.88 647 THR A CA 1
ATOM 5176 C C . THR A 1 647 ? -3.300 33.087 -6.238 1.00 64.88 647 THR A C 1
ATOM 5178 O O . THR A 1 647 ? -2.906 31.933 -6.074 1.00 64.88 647 THR A O 1
ATOM 5181 N N . LYS A 1 648 ? -4.164 33.664 -5.387 1.00 65.25 648 LYS A N 1
ATOM 5182 C CA . LYS A 1 648 ? -4.696 32.975 -4.196 1.00 65.25 648 LYS A CA 1
ATOM 5183 C C . LYS A 1 648 ? -5.560 31.757 -4.544 1.00 65.25 648 LYS A C 1
ATOM 5185 O O . LYS A 1 648 ? -5.511 30.755 -3.838 1.00 65.25 648 LYS A O 1
ATOM 5190 N N . ILE A 1 649 ? -6.341 31.818 -5.623 1.00 65.38 649 ILE A N 1
ATOM 5191 C CA . ILE A 1 649 ? -7.145 30.673 -6.084 1.00 65.38 649 ILE A CA 1
ATOM 5192 C C . ILE A 1 649 ? -6.221 29.535 -6.527 1.00 65.38 649 ILE A C 1
ATOM 5194 O O . ILE A 1 649 ? -6.389 28.396 -6.093 1.00 65.38 649 ILE A O 1
ATOM 5198 N N . ASN A 1 650 ? -5.194 29.852 -7.320 1.00 66.19 650 ASN A N 1
ATOM 5199 C CA . ASN A 1 650 ? -4.218 28.867 -7.773 1.00 66.19 650 ASN A CA 1
ATOM 5200 C C . ASN A 1 650 ? -3.393 28.286 -6.616 1.00 66.19 650 ASN A C 1
ATOM 5202 O O . ASN A 1 650 ? -3.168 27.083 -6.622 1.00 66.19 650 ASN A O 1
ATOM 5206 N N . LEU A 1 651 ? -3.032 29.071 -5.590 1.00 75.88 651 LEU A N 1
ATOM 5207 C CA . LEU A 1 651 ? -2.317 28.580 -4.399 1.00 75.88 651 LEU A CA 1
ATOM 5208 C C . LEU A 1 651 ? -2.977 27.326 -3.803 1.00 75.88 651 LEU A C 1
ATOM 5210 O O . LEU A 1 651 ? -2.300 26.328 -3.576 1.00 75.88 651 LEU A O 1
ATOM 5214 N N . SER A 1 652 ? -4.301 27.338 -3.632 1.00 80.12 652 SER A N 1
ATOM 5215 C CA . SER A 1 652 ? -5.050 26.198 -3.081 1.00 80.12 652 SER A CA 1
ATOM 5216 C C . SER A 1 652 ? -5.032 24.938 -3.967 1.00 80.12 652 SER A C 1
ATOM 5218 O O . SER A 1 652 ? -4.973 23.820 -3.455 1.00 80.12 652 SER A O 1
ATOM 5220 N N . LEU A 1 653 ? -5.031 25.094 -5.296 1.00 81.88 653 LEU A N 1
ATOM 5221 C CA . LEU A 1 653 ? -4.984 23.981 -6.255 1.00 81.88 653 LEU A CA 1
ATOM 5222 C C . LEU A 1 653 ? -3.553 23.467 -6.488 1.00 81.88 653 LEU A C 1
ATOM 5224 O O . LEU A 1 653 ? -3.356 22.263 -6.675 1.00 81.88 653 LEU A O 1
ATOM 5228 N N . SER A 1 654 ? -2.557 24.351 -6.414 1.00 80.12 654 SER A N 1
ATOM 5229 C CA . SER A 1 654 ? -1.133 24.008 -6.432 1.00 80.12 654 SER A CA 1
ATOM 5230 C C . SER A 1 654 ? -0.719 23.295 -5.145 1.00 80.12 654 SER A C 1
ATOM 5232 O O . SER A 1 654 ? -0.068 22.259 -5.223 1.00 80.12 654 SER A O 1
ATOM 5234 N N . ALA A 1 655 ? -1.174 23.752 -3.972 1.00 83.06 655 ALA A N 1
ATOM 5235 C CA . ALA A 1 655 ? -1.004 23.038 -2.703 1.00 83.06 655 ALA A CA 1
ATOM 5236 C C . ALA A 1 655 ? -1.602 21.622 -2.778 1.00 83.06 655 ALA A C 1
ATOM 5238 O O . ALA A 1 655 ? -0.939 20.645 -2.429 1.00 83.06 655 ALA A O 1
ATOM 5239 N N . LEU A 1 656 ? -2.815 21.487 -3.332 1.00 87.38 656 LEU A N 1
ATOM 5240 C CA . LEU A 1 656 ? -3.444 20.188 -3.595 1.00 87.38 656 LEU A CA 1
ATOM 5241 C C . LEU A 1 656 ? -2.580 19.317 -4.533 1.00 87.38 656 LEU A C 1
ATOM 5243 O O . LEU A 1 656 ? -2.393 18.130 -4.273 1.00 87.38 656 LEU A O 1
ATOM 5247 N N . GLY A 1 657 ? -1.986 19.904 -5.579 1.00 84.94 657 GLY A N 1
ATOM 5248 C CA . GLY A 1 657 ? -1.065 19.215 -6.495 1.00 84.94 657 GLY A CA 1
ATOM 5249 C C . GLY A 1 657 ? 0.251 18.773 -5.843 1.00 84.94 657 GLY A C 1
ATOM 5250 O O . GLY A 1 657 ? 0.729 17.666 -6.111 1.00 84.94 657 GLY A O 1
ATOM 5251 N N . ASN A 1 658 ? 0.799 19.592 -4.945 1.00 83.19 658 ASN A N 1
ATOM 5252 C CA . ASN A 1 658 ? 2.000 19.294 -4.166 1.00 83.19 658 ASN A CA 1
ATOM 5253 C C . ASN A 1 658 ? 1.740 18.146 -3.181 1.00 83.19 658 ASN A C 1
ATOM 5255 O O . ASN A 1 658 ? 2.511 17.188 -3.147 1.00 83.19 658 ASN A O 1
ATOM 5259 N N . VAL A 1 659 ? 0.618 18.188 -2.450 1.00 87.81 659 VAL A N 1
ATOM 5260 C CA . VAL A 1 659 ? 0.154 17.102 -1.567 1.00 87.81 659 VAL A CA 1
ATOM 5261 C C . VAL A 1 659 ? -0.005 15.792 -2.341 1.00 87.81 659 VAL A C 1
ATOM 5263 O O . VAL A 1 659 ? 0.529 14.766 -1.922 1.00 87.81 659 VAL A O 1
ATOM 5266 N N . ILE A 1 660 ? -0.681 15.818 -3.493 1.00 86.56 660 ILE A N 1
ATOM 5267 C CA . ILE A 1 660 ? -0.892 14.626 -4.329 1.00 86.56 660 ILE A CA 1
ATOM 5268 C C . ILE A 1 660 ? 0.431 14.069 -4.867 1.00 86.56 660 ILE A C 1
ATOM 5270 O O . ILE A 1 660 ? 0.612 12.854 -4.882 1.00 86.56 660 ILE A O 1
ATOM 5274 N N . SER A 1 661 ? 1.371 14.924 -5.273 1.00 81.31 661 SER A N 1
ATOM 5275 C CA . SER A 1 661 ? 2.677 14.474 -5.778 1.00 81.31 661 SER A CA 1
ATOM 5276 C C . SER A 1 661 ? 3.521 13.860 -4.658 1.00 81.31 661 SER A C 1
ATOM 5278 O O . SER A 1 661 ? 3.983 12.728 -4.792 1.00 81.31 661 SER A O 1
ATOM 5280 N N . ALA A 1 662 ? 3.609 14.527 -3.503 1.00 82.94 662 ALA A N 1
ATOM 5281 C CA . ALA A 1 662 ? 4.309 14.036 -2.316 1.00 82.94 662 ALA A CA 1
ATOM 5282 C C . ALA A 1 662 ? 3.757 12.684 -1.806 1.00 82.94 662 ALA A C 1
ATOM 5284 O O . ALA A 1 662 ? 4.522 11.796 -1.423 1.00 82.94 662 ALA A O 1
ATOM 5285 N N . LEU A 1 663 ? 2.433 12.486 -1.861 1.00 83.75 663 LEU A N 1
ATOM 5286 C CA . LEU A 1 663 ? 1.771 11.223 -1.500 1.00 83.75 663 LEU A CA 1
ATOM 5287 C C . LEU A 1 663 ? 2.033 10.066 -2.479 1.00 83.75 663 LEU A C 1
ATOM 5289 O O . LEU A 1 663 ? 1.803 8.910 -2.119 1.00 83.75 663 LEU A O 1
ATOM 5293 N N . VAL A 1 664 ? 2.477 10.354 -3.705 1.00 81.44 664 VAL A N 1
ATOM 5294 C CA . VAL A 1 664 ? 2.681 9.361 -4.774 1.00 81.44 664 VAL A CA 1
ATOM 5295 C C . VAL A 1 664 ? 4.164 9.072 -5.011 1.00 81.44 664 VAL A C 1
ATOM 5297 O O . VAL A 1 664 ? 4.518 7.927 -5.285 1.00 81.44 664 VAL A O 1
ATOM 5300 N N . ASP A 1 665 ? 5.040 10.066 -4.852 1.00 73.69 665 ASP A N 1
ATOM 5301 C CA . ASP A 1 665 ? 6.489 9.918 -5.033 1.00 73.69 665 ASP A CA 1
ATOM 5302 C C . ASP A 1 665 ? 7.161 9.034 -3.973 1.00 73.69 665 ASP A C 1
ATOM 5304 O O . ASP A 1 665 ? 8.229 8.476 -4.231 1.00 73.69 665 ASP A O 1
ATOM 5308 N N . GLY A 1 666 ? 6.585 8.946 -2.767 1.00 62.41 666 GLY A N 1
ATOM 5309 C CA . GLY A 1 666 ? 7.075 8.105 -1.664 1.00 62.41 666 GLY A CA 1
ATOM 5310 C C . GLY A 1 666 ? 8.442 8.496 -1.077 1.00 62.41 666 GLY A C 1
ATOM 5311 O O . GLY A 1 666 ? 8.946 7.803 -0.199 1.00 62.41 666 GLY A O 1
ATOM 5312 N N . LYS A 1 667 ? 9.051 9.590 -1.555 1.00 66.62 667 LYS A N 1
ATOM 5313 C CA . LYS A 1 667 ? 10.386 10.081 -1.147 1.00 66.62 667 LYS A CA 1
ATOM 5314 C C . LYS A 1 667 ? 10.327 11.205 -0.107 1.00 66.62 667 LYS A C 1
ATOM 5316 O O . LYS A 1 667 ? 11.313 11.463 0.575 1.00 66.62 667 LYS A O 1
ATOM 5321 N N . SER A 1 668 ? 9.202 11.911 -0.025 1.00 58.16 668 SER A N 1
ATOM 5322 C CA . SER A 1 668 ? 9.009 13.094 0.815 1.00 58.16 668 SER A CA 1
ATOM 5323 C C . SER A 1 668 ? 8.456 12.720 2.190 1.00 58.16 668 SER A C 1
ATOM 5325 O O . SER A 1 668 ? 7.292 12.348 2.317 1.00 58.16 668 SER A O 1
ATOM 5327 N N . THR A 1 669 ? 9.275 12.875 3.233 1.00 60.47 669 THR A N 1
ATOM 5328 C CA . THR A 1 669 ? 8.891 12.622 4.637 1.00 60.47 669 THR A CA 1
ATOM 5329 C C . THR A 1 669 ? 7.798 13.571 5.148 1.00 60.47 669 THR A C 1
ATOM 5331 O O . THR A 1 669 ? 7.065 13.225 6.069 1.00 60.47 669 THR A O 1
ATOM 5334 N N . HIS A 1 670 ? 7.687 14.766 4.560 1.00 78.25 670 HIS A N 1
ATOM 5335 C CA . HIS A 1 670 ? 6.678 15.774 4.885 1.00 78.25 670 HIS A CA 1
ATOM 5336 C C . HIS A 1 670 ? 5.679 15.916 3.731 1.00 78.25 670 HIS A C 1
ATOM 5338 O O . HIS A 1 670 ? 6.090 16.028 2.575 1.00 78.25 670 HIS A O 1
ATOM 5344 N N . ILE A 1 671 ? 4.381 15.946 4.050 1.00 84.62 671 ILE A N 1
ATOM 5345 C CA . ILE A 1 671 ? 3.300 16.197 3.090 1.00 84.62 671 ILE A CA 1
ATOM 5346 C C . ILE A 1 671 ? 2.703 17.587 3.391 1.00 84.62 671 ILE A C 1
ATOM 5348 O O . ILE A 1 671 ? 2.246 17.801 4.517 1.00 84.62 671 ILE A O 1
ATOM 5352 N N . PRO A 1 672 ? 2.695 18.530 2.431 1.00 86.44 672 PRO A N 1
ATOM 5353 C CA . PRO A 1 672 ? 2.374 19.942 2.671 1.00 86.44 672 PRO A CA 1
ATOM 5354 C C . PRO A 1 672 ? 0.862 20.228 2.780 1.00 86.44 672 PRO A C 1
ATOM 5356 O O . PRO A 1 672 ? 0.295 21.009 2.020 1.00 86.44 672 PRO A O 1
ATOM 5359 N N . TYR A 1 673 ? 0.162 19.597 3.732 1.00 86.56 673 TYR A N 1
ATOM 5360 C CA . TYR A 1 673 ? -1.272 19.865 3.938 1.00 86.56 673 TYR A CA 1
ATOM 5361 C C . TYR A 1 673 ? -1.549 21.289 4.433 1.00 86.56 673 TYR A C 1
ATOM 5363 O O . TYR A 1 673 ? -2.640 21.805 4.192 1.00 86.56 673 TYR A O 1
ATOM 5371 N N . ARG A 1 674 ? -0.593 21.918 5.135 1.00 85.25 674 ARG A N 1
ATOM 5372 C CA . ARG A 1 674 ? -0.765 23.239 5.764 1.00 85.25 674 ARG A CA 1
ATOM 5373 C C . ARG A 1 674 ? -0.813 24.399 4.762 1.00 85.25 674 ARG A C 1
ATOM 5375 O O . ARG A 1 674 ? -1.463 25.393 5.067 1.00 85.25 674 ARG A O 1
ATOM 5382 N N . ASP A 1 675 ? -0.231 24.229 3.575 1.00 82.19 675 ASP A N 1
ATOM 5383 C CA . ASP A 1 675 ? -0.061 25.244 2.522 1.00 82.19 675 ASP A CA 1
ATOM 5384 C C . ASP A 1 675 ? -1.377 25.847 1.981 1.00 82.19 675 ASP A C 1
ATOM 5386 O O . ASP A 1 675 ? -1.352 26.890 1.329 1.00 82.19 675 ASP A O 1
ATOM 5390 N N . SER A 1 676 ? -2.532 25.222 2.244 1.00 88.69 676 SER A N 1
ATOM 5391 C CA . SER A 1 676 ? -3.848 25.830 2.008 1.00 88.69 676 SER A CA 1
ATOM 5392 C C . SER A 1 676 ? -4.918 25.348 2.996 1.00 88.69 676 SER A C 1
ATOM 5394 O O . SER A 1 676 ? -4.886 24.215 3.490 1.00 88.69 676 SER A O 1
ATOM 5396 N N . LYS A 1 677 ? -5.939 26.177 3.242 1.00 89.19 677 LYS A N 1
ATOM 5397 C CA . LYS A 1 677 ? -7.129 25.811 4.032 1.00 89.19 677 LYS A CA 1
ATOM 5398 C C . LYS A 1 677 ? -7.866 24.618 3.398 1.00 89.19 677 LYS A C 1
ATOM 5400 O O . LYS A 1 677 ? -8.406 23.783 4.123 1.00 89.19 677 LYS A O 1
ATOM 5405 N N . LEU A 1 678 ? -7.849 24.507 2.063 1.00 89.81 678 LEU A N 1
ATOM 5406 C CA . LEU A 1 678 ? -8.420 23.380 1.314 1.00 89.81 678 LEU A CA 1
ATOM 5407 C C . LEU A 1 678 ? -7.700 22.062 1.639 1.00 89.81 678 LEU A C 1
ATOM 5409 O O . LEU A 1 678 ? -8.350 21.081 1.994 1.00 89.81 678 LEU A O 1
ATOM 5413 N N . THR A 1 679 ? -6.368 22.033 1.564 1.00 91.00 679 THR A N 1
ATOM 5414 C CA . THR A 1 679 ? -5.578 20.822 1.848 1.00 91.00 679 THR A CA 1
ATOM 5415 C C . THR A 1 679 ? -5.613 20.421 3.320 1.00 91.00 679 THR A C 1
ATOM 5417 O O . THR A 1 679 ? -5.621 19.223 3.596 1.00 91.00 679 THR A O 1
ATOM 5420 N N . ARG A 1 680 ? -5.738 21.373 4.259 1.00 89.50 680 ARG A N 1
ATOM 5421 C CA . ARG A 1 680 ? -5.992 21.064 5.682 1.00 89.50 680 ARG A CA 1
ATOM 5422 C C . ARG A 1 680 ? -7.364 20.418 5.899 1.00 89.50 680 ARG A C 1
ATOM 5424 O O . ARG A 1 680 ? -7.464 19.451 6.647 1.00 89.50 680 ARG A O 1
ATOM 5431 N N . LEU A 1 681 ? -8.418 20.904 5.235 1.00 89.75 681 LEU A N 1
ATOM 5432 C CA . LEU A 1 681 ? -9.762 20.308 5.321 1.00 89.75 681 LEU A CA 1
ATOM 5433 C C . LEU A 1 681 ? -9.862 18.938 4.637 1.00 89.75 681 LEU A C 1
ATOM 5435 O O . LEU A 1 681 ? -10.622 18.081 5.084 1.00 89.75 681 LEU A O 1
ATOM 5439 N N . LEU A 1 682 ? -9.094 18.715 3.568 1.00 89.19 682 LEU A N 1
ATOM 5440 C CA . LEU A 1 682 ? -9.067 17.452 2.824 1.00 89.19 682 LEU A CA 1
ATOM 5441 C C . LEU A 1 682 ? -7.956 16.487 3.277 1.00 89.19 682 LEU A C 1
ATOM 5443 O O . LEU A 1 682 ? -7.759 15.456 2.636 1.00 89.19 682 LEU A O 1
ATOM 5447 N N . GLN A 1 683 ? -7.282 16.759 4.399 1.00 89.69 683 GLN A N 1
ATOM 5448 C CA . GLN A 1 683 ? -6.195 15.935 4.947 1.00 89.69 683 GLN A CA 1
ATOM 5449 C C . GLN A 1 683 ? -6.619 14.470 5.181 1.00 89.69 683 GLN A C 1
ATOM 5451 O O . GLN A 1 683 ? -5.901 13.549 4.800 1.00 89.69 683 GLN A O 1
ATOM 5456 N N . ASP A 1 684 ? -7.829 14.223 5.698 1.00 87.81 684 ASP A N 1
ATOM 5457 C CA . ASP A 1 684 ? -8.359 12.853 5.820 1.00 87.81 684 ASP A CA 1
ATOM 5458 C C . ASP A 1 684 ? -8.725 12.205 4.475 1.00 87.81 684 ASP A C 1
ATOM 5460 O O . ASP A 1 684 ? -8.726 10.982 4.346 1.00 87.81 684 ASP A O 1
ATOM 5464 N N . SER A 1 685 ? -9.005 13.018 3.456 1.00 90.00 685 SER A N 1
ATOM 5465 C CA . SER A 1 685 ? -9.405 12.565 2.114 1.00 90.00 685 SER A CA 1
ATOM 5466 C C . SER A 1 685 ? -8.219 12.168 1.232 1.00 90.00 685 SER A C 1
ATOM 5468 O O . SER A 1 685 ? -8.401 11.516 0.205 1.00 90.00 685 SER A O 1
ATOM 5470 N N . LEU A 1 686 ? -7.002 12.556 1.611 1.00 89.00 686 LEU A N 1
ATOM 5471 C CA . LEU A 1 686 ? -5.791 12.383 0.815 1.00 89.00 686 LEU A CA 1
ATOM 5472 C C . LEU A 1 686 ? -4.721 11.740 1.701 1.00 89.00 686 LEU A C 1
ATOM 5474 O O . LEU A 1 686 ? -3.996 12.426 2.403 1.00 89.00 686 LEU A O 1
ATOM 5478 N N . GLY A 1 687 ? -4.656 10.408 1.715 1.00 82.44 687 GLY A N 1
ATOM 5479 C CA . GLY A 1 687 ? -3.737 9.627 2.556 1.00 82.44 687 GLY A CA 1
ATOM 5480 C C . GLY A 1 687 ? -4.215 9.345 3.992 1.00 82.44 687 GLY A C 1
ATOM 5481 O O . GLY A 1 687 ? -3.622 8.494 4.664 1.00 82.44 687 GLY A O 1
ATOM 5482 N N . GLY A 1 688 ? -5.281 10.005 4.460 1.00 86.88 688 GLY A N 1
ATOM 5483 C CA . GLY A 1 688 ? -5.818 9.884 5.824 1.00 86.88 688 GLY A CA 1
ATOM 5484 C C . GLY A 1 688 ? -7.018 8.934 5.989 1.00 86.88 688 GLY A C 1
ATOM 5485 O O . GLY A 1 688 ? -7.121 7.907 5.305 1.00 86.88 688 GLY A O 1
ATOM 5486 N N . ASN A 1 689 ? -7.899 9.241 6.950 1.00 89.38 689 ASN A N 1
ATOM 5487 C CA . ASN A 1 689 ? -9.030 8.403 7.358 1.00 89.38 689 ASN A CA 1
ATOM 5488 C C . ASN A 1 689 ? -10.329 8.718 6.582 1.00 89.38 689 ASN A C 1
ATOM 5490 O O . ASN A 1 689 ? -11.328 9.120 7.177 1.00 89.38 689 ASN A O 1
ATOM 5494 N N . ALA A 1 690 ? -10.352 8.512 5.262 1.00 91.19 690 ALA A N 1
ATOM 5495 C CA . ALA A 1 690 ? -11.587 8.548 4.467 1.00 91.19 690 ALA A CA 1
ATOM 5496 C C . ALA A 1 690 ? -11.510 7.693 3.193 1.00 91.19 690 ALA A C 1
ATOM 5498 O O . ALA A 1 690 ? -10.433 7.458 2.642 1.00 91.19 690 ALA A O 1
ATOM 5499 N N . LYS A 1 691 ? -12.667 7.261 2.680 1.00 94.38 691 LYS A N 1
ATOM 5500 C CA . LYS A 1 691 ? -12.803 6.752 1.304 1.00 94.38 691 LYS A CA 1
ATOM 5501 C C . LYS A 1 691 ? -12.982 7.938 0.364 1.00 94.38 691 LYS A C 1
ATOM 5503 O O . LYS A 1 691 ? -13.724 8.865 0.685 1.00 94.38 691 LYS A O 1
ATOM 5508 N N . THR A 1 692 ? -12.321 7.949 -0.790 1.00 95.44 692 THR A N 1
ATOM 5509 C CA . THR A 1 692 ? -12.318 9.148 -1.642 1.00 95.44 692 THR A CA 1
ATOM 5510 C C . THR A 1 692 ? -12.440 8.818 -3.121 1.00 95.44 692 THR A C 1
ATOM 5512 O O . THR A 1 692 ? -11.777 7.909 -3.621 1.00 95.44 692 THR A O 1
ATOM 5515 N N . VAL A 1 693 ? -13.304 9.577 -3.800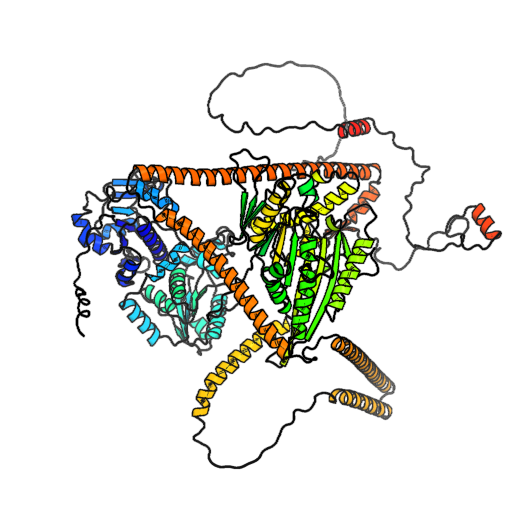 1.00 96.50 693 VAL A N 1
ATOM 5516 C CA . VAL A 1 693 ? -13.501 9.563 -5.251 1.00 96.50 693 VAL A CA 1
ATOM 5517 C C . VAL A 1 693 ? -13.161 10.942 -5.817 1.00 96.50 693 VAL A C 1
ATOM 5519 O O . VAL A 1 693 ? -13.755 11.947 -5.425 1.00 96.50 693 VAL A O 1
ATOM 5522 N N . MET A 1 694 ? -12.244 10.973 -6.779 1.00 96.00 694 MET A N 1
ATOM 5523 C CA . MET A 1 694 ? -11.985 12.125 -7.639 1.00 96.00 694 MET A CA 1
ATOM 5524 C C . MET A 1 694 ? -12.753 11.969 -8.954 1.00 96.00 694 MET A C 1
ATOM 5526 O O . MET A 1 694 ? -12.652 10.934 -9.617 1.00 96.00 694 MET A O 1
ATOM 5530 N N . VAL A 1 695 ? -13.448 13.025 -9.372 1.00 97.06 695 VAL A N 1
ATOM 5531 C CA . VAL A 1 695 ? -14.013 13.160 -10.719 1.00 97.06 695 VAL A CA 1
ATOM 5532 C C . VAL A 1 695 ? -13.177 14.163 -11.505 1.00 97.06 695 VAL A C 1
ATOM 5534 O O . VAL A 1 695 ? -13.146 15.347 -11.177 1.00 97.06 695 VAL A O 1
ATOM 5537 N N . ALA A 1 696 ? -12.511 13.705 -12.559 1.00 96.81 696 ALA A N 1
ATOM 5538 C CA . ALA A 1 696 ? -11.777 14.553 -13.489 1.00 96.81 696 ALA A CA 1
ATOM 5539 C C . ALA A 1 696 ? -12.689 14.953 -14.663 1.00 96.81 696 ALA A C 1
ATOM 5541 O O . ALA A 1 696 ? -12.966 14.150 -15.557 1.00 96.81 696 ALA A O 1
ATOM 5542 N N . ASN A 1 697 ? -13.189 16.188 -14.660 1.00 95.94 697 ASN A N 1
ATOM 5543 C CA . ASN A 1 697 ? -14.079 16.716 -15.693 1.00 95.94 697 ASN A CA 1
ATOM 5544 C C . ASN A 1 697 ? -13.279 17.386 -16.821 1.00 95.94 697 ASN A C 1
ATOM 5546 O O . ASN A 1 697 ? -12.600 18.389 -16.592 1.00 95.94 697 ASN A O 1
ATOM 5550 N N . ILE A 1 698 ? -13.419 16.883 -18.052 1.00 96.00 698 ILE A N 1
ATOM 5551 C CA . ILE A 1 698 ? -12.682 17.359 -19.237 1.00 96.00 698 ILE A CA 1
ATOM 5552 C C . ILE A 1 698 ? -13.606 17.771 -20.395 1.00 96.00 698 ILE A C 1
ATOM 5554 O O . ILE A 1 698 ? -14.742 17.304 -20.517 1.00 96.00 698 ILE A O 1
ATOM 5558 N N . GLY A 1 699 ? -13.107 18.660 -21.257 1.00 93.44 699 GLY A N 1
ATOM 5559 C CA . GLY A 1 699 ? -13.772 19.085 -22.492 1.00 93.44 699 GLY A CA 1
ATOM 5560 C C . GLY A 1 699 ? -13.219 18.346 -23.723 1.00 93.44 699 GLY A C 1
ATOM 5561 O O . GLY A 1 699 ? -12.050 17.979 -23.724 1.00 93.44 699 GLY A O 1
ATOM 5562 N N . PRO A 1 700 ? -14.017 18.131 -24.784 1.00 93.62 700 PRO A N 1
ATOM 5563 C CA . PRO A 1 700 ? -13.580 17.374 -25.961 1.00 93.62 700 PRO A CA 1
ATOM 5564 C C . PRO A 1 700 ? -12.832 18.201 -27.024 1.00 93.62 700 PRO A C 1
ATOM 5566 O O . PRO A 1 700 ? -12.257 17.615 -27.939 1.00 93.62 700 PRO A O 1
ATOM 5569 N N . ALA A 1 701 ? -12.893 19.536 -26.954 1.00 92.38 701 ALA A N 1
ATOM 5570 C CA . ALA A 1 701 ? -12.499 20.445 -28.034 1.00 92.38 701 ALA A CA 1
ATOM 5571 C C . ALA A 1 701 ? -10.992 20.772 -28.064 1.00 92.38 701 ALA A C 1
ATOM 5573 O O . ALA A 1 701 ? -10.387 21.016 -27.018 1.00 92.38 701 ALA A O 1
ATOM 5574 N N . SER A 1 702 ? -10.418 20.871 -29.269 1.00 88.50 702 SER A N 1
ATOM 5575 C CA . SER A 1 702 ? -8.989 21.118 -29.538 1.00 88.50 702 SER A CA 1
ATOM 5576 C C . SER A 1 702 ? -8.399 22.329 -28.806 1.00 88.50 702 SER A C 1
ATOM 5578 O O . SER A 1 702 ? -7.281 22.254 -28.298 1.00 88.50 702 SER A O 1
ATOM 5580 N N . TYR A 1 703 ? -9.167 23.411 -28.664 1.00 86.31 703 TYR A N 1
ATOM 5581 C CA . TYR A 1 703 ? -8.786 24.612 -27.908 1.00 86.31 703 TYR A CA 1
ATOM 5582 C C . TYR A 1 703 ? -8.415 24.330 -26.435 1.00 86.31 703 TYR A C 1
ATOM 5584 O O . TYR A 1 703 ? -7.547 24.994 -25.871 1.00 86.31 703 TYR A O 1
ATOM 5592 N N . ASN A 1 704 ? -9.028 23.314 -25.816 1.00 86.19 704 ASN A N 1
ATOM 5593 C CA . ASN A 1 704 ? -8.848 22.959 -24.402 1.00 86.19 704 ASN A CA 1
ATOM 5594 C C . ASN A 1 704 ? -7.906 21.755 -24.188 1.00 86.19 704 ASN A C 1
ATOM 5596 O O . ASN A 1 704 ? -7.883 21.179 -23.096 1.00 86.19 704 ASN A O 1
ATOM 5600 N N . VAL A 1 705 ? -7.131 21.357 -25.207 1.00 87.44 705 VAL A N 1
ATOM 5601 C CA . VAL A 1 705 ? -6.262 20.164 -25.156 1.00 87.44 705 VAL A CA 1
ATOM 5602 C C . VAL A 1 705 ? -5.217 20.227 -24.034 1.00 87.44 705 VAL A C 1
ATOM 5604 O O . VAL A 1 705 ? -5.000 19.235 -23.347 1.00 87.44 705 VAL A O 1
ATOM 5607 N N . GLU A 1 706 ? -4.626 21.400 -23.798 1.00 83.88 706 GLU A N 1
ATOM 5608 C CA . GLU A 1 706 ? -3.594 21.622 -22.773 1.00 83.88 706 GLU A CA 1
ATOM 5609 C C . GLU A 1 706 ? -4.150 21.378 -21.361 1.00 83.88 706 GLU A C 1
ATOM 5611 O O . GLU A 1 706 ? -3.658 20.512 -20.642 1.00 83.88 706 GLU A O 1
ATOM 5616 N N . GLU A 1 707 ? -5.245 22.057 -20.999 1.00 86.50 707 GLU A N 1
ATOM 5617 C CA . GLU A 1 707 ? -5.892 21.904 -19.685 1.00 86.50 707 GLU A CA 1
ATOM 5618 C C . GLU A 1 707 ? -6.438 20.483 -19.483 1.00 86.50 707 GLU A C 1
ATOM 5620 O O . GLU A 1 707 ? -6.451 19.958 -18.369 1.00 86.50 707 GLU A O 1
ATOM 5625 N N . THR A 1 708 ? -6.864 19.833 -20.571 1.00 90.69 708 THR A N 1
ATOM 5626 C CA . THR A 1 708 ? -7.307 18.434 -20.571 1.00 90.69 708 THR A CA 1
ATOM 5627 C C . THR A 1 708 ? -6.149 17.485 -20.264 1.00 90.69 708 THR A C 1
ATOM 5629 O O . THR A 1 708 ? -6.306 16.595 -19.428 1.00 90.69 708 THR A O 1
ATOM 5632 N N . LEU A 1 709 ? -4.973 17.688 -20.868 1.00 88.06 709 LEU A N 1
ATOM 5633 C CA . LEU A 1 709 ? -3.771 16.902 -20.572 1.00 88.06 709 LEU A CA 1
ATOM 5634 C C . LEU A 1 709 ? -3.283 17.130 -19.135 1.00 88.06 709 LEU A C 1
ATOM 5636 O O . LEU A 1 709 ? -3.031 16.148 -18.438 1.00 88.06 709 LEU A O 1
ATOM 5640 N N . THR A 1 710 ? -3.228 18.374 -18.649 1.00 86.62 710 THR A N 1
ATOM 5641 C CA . THR A 1 710 ? -2.888 18.665 -17.243 1.00 86.62 710 THR A CA 1
ATOM 5642 C C . THR A 1 710 ? -3.893 18.008 -16.286 1.00 86.62 710 THR A C 1
ATOM 5644 O O . THR A 1 710 ? -3.483 17.331 -15.342 1.00 86.62 710 THR A O 1
ATOM 5647 N N . THR A 1 711 ? -5.201 18.085 -16.573 1.00 91.62 711 THR A N 1
ATOM 5648 C CA . THR A 1 711 ? -6.258 17.415 -15.785 1.00 91.62 711 THR A CA 1
ATOM 5649 C C . THR A 1 711 ? -6.072 15.892 -15.744 1.00 91.62 711 THR A C 1
ATOM 5651 O O . THR A 1 711 ? -6.172 15.285 -14.676 1.00 91.62 711 THR A O 1
ATOM 5654 N N . LEU A 1 712 ? -5.753 15.262 -16.880 1.00 92.06 712 LEU A N 1
ATOM 5655 C CA . LEU A 1 712 ? -5.523 13.815 -16.970 1.00 92.06 712 LEU A CA 1
ATOM 5656 C C . LEU A 1 712 ? -4.217 13.382 -16.285 1.00 92.06 712 LEU A C 1
ATOM 5658 O O . LEU A 1 712 ? -4.224 12.380 -15.571 1.00 92.06 712 LEU A O 1
ATOM 5662 N N . ARG A 1 713 ? -3.123 14.148 -16.413 1.00 87.12 713 ARG A N 1
ATOM 5663 C CA . ARG A 1 713 ? -1.860 13.933 -15.674 1.00 87.12 713 ARG A CA 1
ATOM 5664 C C . ARG A 1 713 ? -2.075 14.013 -14.160 1.00 87.12 713 ARG A C 1
ATOM 5666 O O . ARG A 1 713 ? -1.545 13.190 -13.412 1.00 87.12 713 ARG A O 1
ATOM 5673 N N . TYR A 1 714 ? -2.869 14.979 -13.702 1.00 86.94 714 TYR A N 1
ATOM 5674 C CA . TYR A 1 714 ? -3.217 15.171 -12.292 1.00 86.94 714 TYR A CA 1
ATOM 5675 C C . TYR A 1 714 ? -4.046 13.994 -11.750 1.00 86.94 714 TYR A C 1
ATOM 5677 O O . TYR A 1 714 ? -3.681 13.376 -10.749 1.00 86.94 714 TYR A O 1
ATOM 5685 N N . ALA A 1 715 ? -5.100 13.607 -12.471 1.00 91.81 715 ALA A N 1
ATOM 5686 C CA . ALA A 1 715 ? -5.931 12.444 -12.161 1.00 91.81 715 ALA A CA 1
ATOM 5687 C C . ALA A 1 715 ? -5.123 11.125 -12.154 1.00 91.81 715 ALA A C 1
ATOM 5689 O O . ALA A 1 715 ? -5.292 10.277 -11.275 1.00 91.81 715 ALA A O 1
ATOM 5690 N N . ASN A 1 716 ? -4.193 10.963 -13.102 1.00 88.94 716 ASN A N 1
ATOM 5691 C CA . ASN A 1 716 ? -3.339 9.780 -13.217 1.00 88.94 716 ASN A CA 1
ATOM 5692 C C . ASN A 1 716 ? -2.315 9.663 -12.071 1.00 88.94 716 ASN A C 1
ATOM 5694 O O . ASN A 1 716 ? -1.963 8.544 -11.696 1.00 88.94 716 ASN A O 1
ATOM 5698 N N . ARG A 1 717 ? -1.884 10.788 -11.475 1.00 86.38 717 ARG A N 1
ATOM 5699 C CA . ARG A 1 717 ? -1.173 10.797 -10.183 1.00 86.38 717 ARG A CA 1
ATOM 5700 C C . ARG A 1 717 ? -2.114 10.380 -9.049 1.00 86.38 717 ARG A C 1
ATOM 5702 O O . ARG A 1 717 ? -1.814 9.424 -8.336 1.00 86.38 717 ARG A O 1
ATOM 5709 N N . ALA A 1 718 ? -3.267 11.041 -8.921 1.00 89.12 718 ALA A N 1
ATOM 5710 C CA . ALA A 1 718 ? -4.181 10.892 -7.785 1.00 89.12 718 ALA A CA 1
ATOM 5711 C C . ALA A 1 718 ? -4.617 9.441 -7.491 1.00 89.12 718 ALA A C 1
ATOM 5713 O O . ALA A 1 718 ? -4.683 9.055 -6.325 1.00 89.12 718 ALA A O 1
ATOM 5714 N N . LYS A 1 719 ? -4.822 8.598 -8.515 1.00 89.38 719 LYS A N 1
ATOM 5715 C CA . LYS A 1 719 ? -5.249 7.189 -8.338 1.00 89.38 719 LYS A CA 1
ATOM 5716 C C . LYS A 1 719 ? -4.264 6.327 -7.534 1.00 89.38 719 LYS A C 1
ATOM 5718 O O . LYS A 1 719 ? -4.616 5.277 -6.988 1.00 89.38 719 LYS A O 1
ATOM 5723 N N . ASN A 1 720 ? -3.006 6.764 -7.455 1.00 86.38 720 ASN A N 1
ATOM 5724 C CA . ASN A 1 720 ? -1.952 6.049 -6.749 1.00 86.38 720 ASN A CA 1
ATOM 5725 C C . ASN A 1 720 ? -1.955 6.319 -5.235 1.00 86.38 720 ASN A C 1
ATOM 5727 O O . ASN A 1 720 ? -1.427 5.480 -4.502 1.00 86.38 720 ASN A O 1
ATOM 5731 N N . ILE A 1 721 ? -2.604 7.391 -4.761 1.00 88.94 721 ILE A N 1
ATOM 5732 C CA . ILE A 1 721 ? -2.738 7.735 -3.334 1.00 88.94 721 ILE A CA 1
ATOM 5733 C C . ILE A 1 721 ? -3.428 6.596 -2.571 1.00 88.94 721 ILE A C 1
ATOM 5735 O O . ILE A 1 721 ? -4.377 5.985 -3.070 1.00 88.94 721 ILE A O 1
ATOM 5739 N N . LYS A 1 722 ? -2.949 6.310 -1.353 1.00 88.00 722 LYS A N 1
ATOM 5740 C CA . LYS A 1 722 ? -3.429 5.222 -0.486 1.00 88.00 722 LYS A CA 1
ATOM 5741 C C . LYS A 1 722 ? -4.008 5.774 0.820 1.00 88.00 722 LYS A C 1
ATOM 5743 O O . LYS A 1 722 ? -3.253 6.136 1.721 1.00 88.00 722 LYS A O 1
ATOM 5748 N N . ASN A 1 723 ? -5.331 5.783 0.939 1.00 89.44 723 ASN A N 1
ATOM 5749 C CA . ASN A 1 723 ? -6.041 6.175 2.158 1.00 89.44 723 ASN A CA 1
ATOM 5750 C C . ASN A 1 723 ? -6.172 4.981 3.119 1.00 89.44 723 ASN A C 1
ATOM 5752 O O . ASN A 1 723 ? -6.034 3.825 2.712 1.00 89.44 723 ASN A O 1
ATOM 5756 N N . LYS A 1 724 ? -6.466 5.244 4.397 1.00 86.38 724 LYS A N 1
ATOM 5757 C CA . LYS A 1 724 ? -6.617 4.228 5.458 1.00 86.38 724 LYS A CA 1
ATOM 5758 C C . LYS A 1 724 ? -7.978 4.374 6.165 1.00 86.38 724 LYS A C 1
ATOM 5760 O O . LYS A 1 724 ? -8.000 4.689 7.355 1.00 86.38 724 LYS A O 1
ATOM 5765 N N . PRO A 1 725 ? -9.101 4.188 5.444 1.00 86.88 725 PRO A N 1
ATOM 5766 C CA . PRO A 1 725 ? -10.445 4.420 5.969 1.00 86.88 725 PRO A CA 1
ATOM 5767 C C . PRO A 1 725 ? -10.802 3.474 7.124 1.00 86.88 725 PRO A C 1
ATOM 5769 O O . PRO A 1 725 ? -10.529 2.273 7.070 1.00 86.88 725 PRO A O 1
ATOM 5772 N N . ARG A 1 726 ? -11.473 4.020 8.138 1.00 85.12 726 ARG A N 1
ATOM 5773 C CA . ARG A 1 726 ? -12.024 3.330 9.311 1.00 85.12 726 ARG A CA 1
ATOM 5774 C C . ARG A 1 726 ? -13.470 3.774 9.537 1.00 85.12 726 ARG A C 1
ATOM 5776 O O .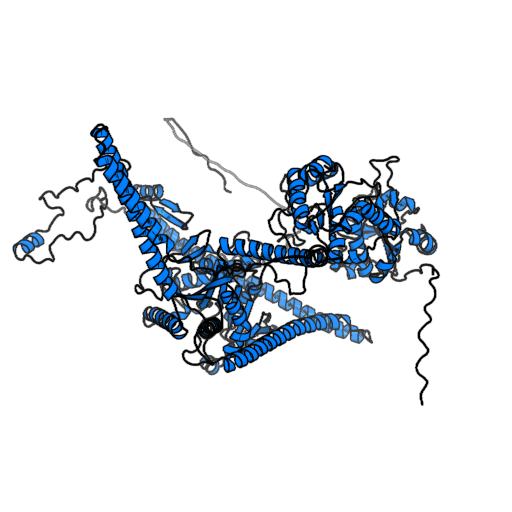 ARG A 1 726 ? -13.866 4.840 9.066 1.00 85.12 726 ARG A O 1
ATOM 5783 N N . VAL A 1 727 ? -14.234 2.961 10.261 1.00 85.94 727 VAL A N 1
ATOM 5784 C CA . VAL A 1 727 ? -15.499 3.406 10.860 1.00 85.94 727 VAL A CA 1
ATOM 5785 C C . VAL A 1 727 ? -15.151 4.322 12.035 1.00 85.94 727 VAL A C 1
ATOM 5787 O O . VAL A 1 727 ? -14.220 4.014 12.783 1.00 85.94 727 VAL A O 1
ATOM 5790 N N . ASN A 1 728 ? -15.858 5.440 12.185 1.00 82.44 728 ASN A N 1
ATOM 5791 C CA . ASN A 1 728 ? -15.779 6.264 13.387 1.00 82.44 728 ASN A CA 1
ATOM 5792 C C . ASN A 1 728 ? -16.933 5.853 14.318 1.00 82.44 728 ASN A C 1
ATOM 5794 O O . ASN A 1 728 ? -18.102 6.034 13.976 1.00 82.44 728 ASN A O 1
ATOM 5798 N N . GLU A 1 729 ? -16.593 5.288 15.469 1.00 74.81 729 GLU A N 1
ATOM 5799 C CA . GLU A 1 729 ? -17.500 4.828 16.533 1.00 74.81 729 GLU A CA 1
ATOM 5800 C C . GLU A 1 729 ? -17.045 5.497 17.848 1.00 74.81 729 GLU A C 1
ATOM 5802 O O . GLU A 1 729 ? -15.898 5.960 17.912 1.00 74.81 729 GLU A O 1
ATOM 5807 N N . ASP A 1 730 ? -17.881 5.575 18.892 1.00 64.44 730 ASP A N 1
ATOM 5808 C CA . ASP A 1 730 ? -17.391 6.039 20.205 1.00 64.44 730 ASP A CA 1
ATOM 5809 C C . ASP A 1 730 ? -16.257 5.105 20.693 1.00 64.44 730 ASP A C 1
ATOM 5811 O O . ASP A 1 730 ? -16.359 3.883 20.543 1.00 64.44 730 ASP A O 1
ATOM 5815 N N . PRO A 1 731 ? -15.150 5.621 21.264 1.00 52.25 731 PRO A N 1
ATOM 5816 C CA . PRO A 1 731 ? -14.062 4.783 21.773 1.00 52.25 731 PRO A CA 1
ATOM 5817 C C . PRO A 1 731 ? -14.476 3.810 22.893 1.00 52.25 731 PRO A C 1
ATOM 5819 O O . PRO A 1 731 ? -13.722 2.874 23.169 1.00 52.25 731 PRO A O 1
ATOM 5822 N N . LYS A 1 732 ? -15.635 4.001 23.536 1.00 42.78 732 LYS A N 1
ATOM 5823 C CA . LYS A 1 732 ? -16.267 3.003 24.409 1.00 42.78 732 LYS A CA 1
ATOM 5824 C C . LYS A 1 732 ? -16.972 1.933 23.590 1.00 42.78 732 LYS A C 1
ATOM 5826 O O . LYS A 1 732 ? -16.658 0.766 23.771 1.00 42.78 732 LYS A O 1
ATOM 5831 N N . ASP A 1 733 ? -17.857 2.322 22.679 1.00 45.12 733 ASP A N 1
ATOM 5832 C CA . ASP A 1 733 ? -18.688 1.419 21.871 1.00 45.12 733 ASP A CA 1
ATOM 5833 C C . ASP A 1 733 ? -17.824 0.504 20.992 1.00 45.12 733 ASP A C 1
ATOM 5835 O O . ASP A 1 733 ? -18.052 -0.699 20.924 1.00 45.12 733 ASP A O 1
ATOM 5839 N N . ALA A 1 734 ? -16.746 1.036 20.406 1.00 47.34 734 ALA A N 1
ATOM 5840 C CA . ALA A 1 734 ? -15.758 0.254 19.661 1.00 47.34 734 ALA A CA 1
ATOM 5841 C C . ALA A 1 734 ? -15.097 -0.844 20.521 1.00 47.34 734 ALA A C 1
ATOM 5843 O O . ALA A 1 734 ? -14.852 -1.953 20.044 1.00 47.34 734 ALA A O 1
ATOM 5844 N N . LEU A 1 735 ? -14.817 -0.537 21.793 1.00 42.00 735 LEU A N 1
ATOM 5845 C CA . LEU A 1 735 ? -14.203 -1.453 22.758 1.00 42.00 735 LEU A CA 1
ATOM 5846 C C . LEU A 1 735 ? -15.232 -2.438 23.340 1.00 42.00 735 LEU A C 1
ATOM 5848 O O . LEU A 1 735 ? -14.924 -3.610 23.545 1.00 42.00 735 LEU A O 1
ATOM 5852 N N . LEU A 1 736 ? -16.461 -1.977 23.570 1.00 39.75 736 LEU A N 1
ATOM 5853 C CA . LEU A 1 736 ? -17.608 -2.785 23.971 1.00 39.75 736 LEU A CA 1
ATOM 5854 C C . LEU A 1 736 ? -17.945 -3.799 22.886 1.00 39.75 736 LEU A C 1
ATOM 5856 O O . LEU A 1 736 ? -18.008 -4.982 23.192 1.00 39.75 736 LEU A O 1
ATOM 5860 N N . ARG A 1 737 ? -18.026 -3.390 21.619 1.00 48.31 737 ARG A N 1
ATOM 5861 C CA . ARG A 1 737 ? -18.225 -4.294 20.484 1.00 48.31 737 ARG A CA 1
ATOM 5862 C C . ARG A 1 737 ? -17.076 -5.296 20.336 1.00 48.31 737 ARG A C 1
ATOM 5864 O O . 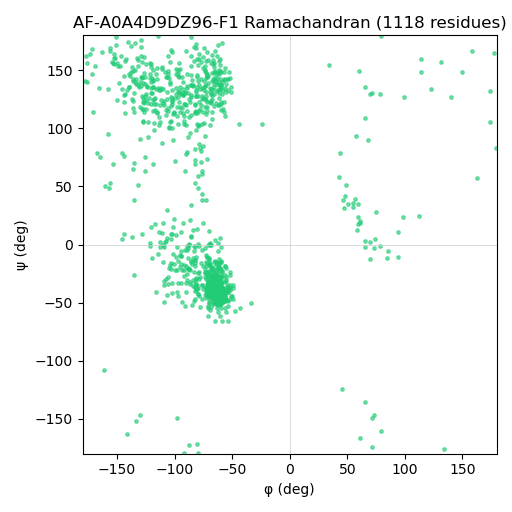ARG A 1 737 ? -17.345 -6.478 20.139 1.00 48.31 737 ARG A O 1
ATOM 5871 N N . GLU A 1 738 ? -15.817 -4.887 20.531 1.00 46.47 738 GLU A N 1
ATOM 5872 C CA . GLU A 1 738 ? -14.673 -5.820 20.598 1.00 46.47 738 GLU A CA 1
ATOM 5873 C C . GLU A 1 738 ? -14.838 -6.842 21.748 1.00 46.47 738 GLU A C 1
ATOM 5875 O O . GLU A 1 738 ? -14.628 -8.044 21.555 1.00 46.47 738 GLU A O 1
ATOM 5880 N N . PHE A 1 739 ? -15.297 -6.409 22.927 1.00 38.44 739 PHE A N 1
ATOM 5881 C CA . PHE A 1 739 ? -15.611 -7.302 24.048 1.00 38.44 739 PHE A CA 1
ATOM 5882 C C . PHE A 1 739 ? -16.863 -8.160 23.823 1.00 38.44 739 PHE A C 1
ATOM 5884 O O . PHE A 1 739 ? -16.915 -9.281 24.322 1.00 38.44 739 PHE A O 1
ATOM 5891 N N . GLN A 1 740 ? -17.861 -7.689 23.082 1.00 37.31 740 GLN A N 1
ATOM 5892 C CA . GLN A 1 740 ? -19.131 -8.379 22.842 1.00 37.31 740 GLN A CA 1
ATOM 5893 C C . GLN A 1 740 ? -19.011 -9.406 21.719 1.00 37.31 740 GLN A C 1
ATOM 5895 O O . GLN A 1 740 ? -19.558 -10.500 21.850 1.00 37.31 740 GLN A O 1
ATOM 5900 N N . GLU A 1 741 ? -18.228 -9.127 20.675 1.00 44.28 741 GLU A N 1
ATOM 5901 C CA . GLU A 1 741 ? -17.793 -10.128 19.698 1.00 44.28 741 GLU A CA 1
ATOM 5902 C C . GLU A 1 741 ? -17.002 -11.249 20.405 1.00 44.28 741 GLU A C 1
ATOM 5904 O O . GLU A 1 741 ? -17.257 -12.434 20.166 1.00 44.28 741 GLU A O 1
ATOM 5909 N N . GLU A 1 742 ? -16.131 -10.908 21.365 1.00 42.72 742 GLU A N 1
ATOM 5910 C CA . GLU A 1 742 ? -15.413 -11.888 22.192 1.00 42.72 742 GLU A CA 1
ATOM 5911 C C . GLU A 1 742 ? -16.341 -12.629 23.183 1.00 42.72 742 GLU A C 1
ATOM 5913 O O . GLU A 1 742 ? -16.232 -13.847 23.329 1.00 42.72 742 GLU A O 1
ATOM 5918 N N . ILE A 1 743 ? -17.316 -11.965 23.815 1.00 39.72 743 ILE A N 1
ATOM 5919 C CA . ILE A 1 743 ? -18.321 -12.602 24.690 1.00 39.72 743 ILE A CA 1
ATOM 5920 C C . ILE A 1 743 ? -19.247 -13.520 23.885 1.00 39.72 743 ILE A C 1
ATOM 5922 O O . ILE A 1 743 ? -19.544 -14.621 24.343 1.00 39.72 743 ILE A O 1
ATOM 5926 N N . ALA A 1 744 ? -19.680 -13.130 22.686 1.00 39.06 744 ALA A N 1
ATOM 5927 C CA . ALA A 1 744 ? -20.491 -13.958 21.795 1.00 39.06 744 ALA A CA 1
ATOM 5928 C C . ALA A 1 744 ? -19.700 -15.180 21.305 1.00 39.06 744 ALA A C 1
ATOM 5930 O O . ALA A 1 744 ? -20.207 -16.304 21.328 1.00 39.06 744 ALA A O 1
ATOM 5931 N N . ARG A 1 745 ? -18.420 -14.998 20.960 1.00 46.38 745 ARG A N 1
ATOM 5932 C CA . ARG A 1 745 ? -17.469 -16.078 20.656 1.00 46.38 745 ARG A CA 1
ATOM 5933 C C . ARG A 1 745 ? -17.293 -17.034 21.843 1.00 46.38 745 ARG A C 1
ATOM 5935 O O . ARG A 1 745 ? -17.352 -18.250 21.648 1.00 46.38 745 ARG A O 1
ATOM 5942 N N . LEU A 1 746 ? -17.130 -16.517 23.062 1.00 41.28 746 LEU A N 1
ATOM 5943 C CA . LEU A 1 746 ? -17.021 -17.307 24.295 1.00 41.28 746 LEU A CA 1
ATOM 5944 C C . LEU A 1 746 ? -18.339 -18.027 24.635 1.00 41.28 746 LEU A C 1
ATOM 5946 O O . LEU A 1 746 ? -18.308 -19.208 24.984 1.00 41.28 746 LEU A O 1
ATOM 5950 N N . LYS A 1 747 ? -19.501 -17.382 24.460 1.00 39.34 747 LYS A N 1
ATOM 5951 C CA . LYS A 1 747 ? -20.836 -18.002 24.579 1.00 39.34 747 LYS A CA 1
ATOM 5952 C C . LYS A 1 747 ? -21.001 -19.137 23.559 1.00 39.34 747 LYS A C 1
ATOM 5954 O O . LYS A 1 747 ? -21.335 -20.250 23.952 1.00 39.34 747 LYS A O 1
ATOM 5959 N N . ALA A 1 748 ? -20.637 -18.933 22.292 1.00 43.84 748 ALA A N 1
ATOM 5960 C CA . ALA A 1 748 ? -20.682 -19.971 21.256 1.00 43.84 748 ALA A CA 1
ATOM 5961 C C . ALA A 1 748 ? -19.696 -21.135 21.513 1.00 43.84 748 ALA A C 1
ATOM 5963 O O . ALA A 1 748 ? -19.976 -22.288 21.169 1.00 43.84 748 ALA A O 1
ATOM 5964 N N . GLN A 1 749 ? -18.543 -20.877 22.143 1.00 43.50 749 GLN A N 1
ATOM 5965 C CA . GLN A 1 749 ? -17.643 -21.925 22.646 1.00 43.50 749 GLN A CA 1
ATOM 5966 C C . GLN A 1 749 ? -18.234 -22.664 23.862 1.00 43.50 749 GLN A C 1
ATOM 5968 O O . GLN A 1 749 ? -18.049 -23.878 23.994 1.00 43.50 749 GLN A O 1
ATOM 5973 N N . LEU A 1 750 ? -18.963 -21.967 24.736 1.00 38.78 750 LEU A N 1
ATOM 5974 C CA . LEU A 1 750 ? -19.667 -22.553 25.877 1.00 38.78 750 LEU A CA 1
ATOM 5975 C C . LEU A 1 750 ? -20.868 -23.399 25.444 1.00 38.78 750 LEU A C 1
ATOM 5977 O O . LEU A 1 750 ? -21.043 -24.479 26.000 1.00 38.78 750 LEU A O 1
ATOM 5981 N N . GLU A 1 751 ? -21.626 -23.011 24.418 1.00 37.03 751 GLU A N 1
ATOM 5982 C CA . GLU A 1 751 ? -22.693 -23.842 23.838 1.00 37.03 751 GLU A CA 1
ATOM 5983 C C . GLU A 1 751 ? -22.144 -25.110 23.181 1.00 37.03 751 GLU A C 1
ATOM 5985 O O . GLU A 1 751 ? -22.609 -26.220 23.455 1.00 37.03 751 GLU A O 1
ATOM 5990 N N . LYS A 1 752 ? -21.053 -24.988 22.416 1.00 43.47 752 LYS A N 1
ATOM 5991 C CA . LYS A 1 752 ? -20.326 -26.149 21.872 1.00 43.47 752 LYS A CA 1
ATOM 5992 C C . LYS A 1 752 ? -19.764 -27.065 22.976 1.00 43.47 752 LYS A C 1
ATOM 5994 O O . LYS A 1 752 ? -19.543 -28.249 22.726 1.00 43.47 752 LYS A O 1
ATOM 5999 N N . ARG A 1 753 ? -19.613 -26.575 24.218 1.00 37.56 753 ARG A N 1
ATOM 6000 C CA . ARG A 1 753 ? -19.340 -27.383 25.430 1.00 37.56 753 ARG A CA 1
ATOM 6001 C C . ARG A 1 753 ? -20.604 -27.820 26.193 1.00 37.56 753 ARG A C 1
ATOM 6003 O O . ARG A 1 753 ? -20.527 -28.798 26.938 1.00 37.56 753 ARG A O 1
ATOM 6010 N N . SER A 1 754 ? -21.745 -27.145 26.045 1.00 31.86 754 SER A N 1
ATOM 6011 C CA . SER A 1 754 ? -22.986 -27.418 26.788 1.00 31.86 754 SER A CA 1
ATOM 6012 C C . SER A 1 754 ? -23.787 -28.562 26.165 1.00 31.86 754 SER A C 1
ATOM 6014 O O . SER A 1 754 ? -24.266 -29.426 26.903 1.00 31.86 754 SER A O 1
ATOM 6016 N N . VAL A 1 755 ? -23.813 -28.674 24.831 1.00 33.47 755 VAL A N 1
ATOM 6017 C CA . VAL A 1 755 ? -24.375 -29.834 24.109 1.00 33.47 755 VAL A CA 1
ATOM 6018 C C . VAL A 1 755 ? -23.684 -31.133 24.556 1.00 33.47 755 VAL A C 1
ATOM 6020 O O . VAL A 1 755 ? -24.345 -32.133 24.841 1.00 33.47 755 VAL A O 1
ATOM 6023 N N . GLY A 1 756 ? -22.360 -31.091 24.753 1.00 37.41 756 GLY A N 1
ATOM 6024 C CA . GLY A 1 756 ? -21.572 -32.196 25.316 1.00 37.41 756 GLY A CA 1
ATOM 6025 C C . GLY A 1 756 ? -21.805 -32.482 26.810 1.00 37.41 756 GLY A C 1
ATOM 6026 O O . GLY A 1 756 ? -21.374 -33.525 27.301 1.00 37.41 756 GLY A O 1
ATOM 6027 N N . LYS A 1 757 ? -22.489 -31.594 27.547 1.00 32.34 757 LYS A N 1
ATOM 6028 C CA . LYS A 1 757 ? -22.867 -31.790 28.960 1.00 32.34 757 LYS A CA 1
ATOM 6029 C C . LYS A 1 757 ? -24.335 -32.177 29.154 1.00 32.34 757 LYS A C 1
ATOM 6031 O O . LYS A 1 757 ? -24.604 -32.961 30.064 1.00 32.34 757 LYS A O 1
ATOM 6036 N N . ARG A 1 758 ? -25.267 -31.702 28.312 1.00 33.25 758 ARG A N 1
ATOM 6037 C CA . ARG A 1 758 ? -26.699 -32.067 28.381 1.00 33.25 758 ARG A CA 1
ATOM 6038 C C . ARG A 1 758 ? -26.874 -33.593 28.312 1.00 33.25 758 ARG A C 1
ATOM 6040 O O . ARG A 1 758 ? -27.406 -34.179 29.251 1.00 33.25 758 ARG A O 1
ATOM 6047 N N . LYS A 1 759 ? -26.214 -34.256 27.351 1.00 33.72 759 LYS A N 1
ATOM 6048 C CA . LYS A 1 759 ? -26.183 -35.731 27.202 1.00 33.72 759 LYS A CA 1
ATOM 6049 C C . LYS A 1 759 ? -25.505 -36.529 28.339 1.00 33.72 759 LYS A C 1
ATOM 6051 O O . LYS A 1 759 ? -25.381 -37.746 28.235 1.00 33.72 759 LYS A O 1
ATOM 6056 N N . ARG A 1 760 ? -25.050 -35.880 29.423 1.00 36.56 760 ARG A N 1
ATOM 6057 C CA . ARG A 1 760 ? -24.456 -36.525 30.615 1.00 36.56 760 ARG A CA 1
ATOM 6058 C C . ARG A 1 760 ? -25.201 -36.210 31.928 1.00 36.56 760 ARG A C 1
ATOM 6060 O O . ARG A 1 760 ? -24.822 -36.747 32.967 1.00 36.56 760 ARG A O 1
ATOM 6067 N N . ARG A 1 761 ? -26.265 -35.394 31.910 1.00 32.19 761 ARG A N 1
ATOM 6068 C CA . ARG A 1 761 ? -27.063 -35.047 33.112 1.00 32.19 761 ARG A CA 1
ATOM 6069 C C . ARG A 1 761 ? -28.509 -35.581 33.080 1.00 32.19 761 ARG A C 1
ATOM 6071 O O . ARG A 1 761 ? -29.295 -35.280 33.962 1.00 32.19 761 ARG A O 1
ATOM 6078 N N . GLU A 1 762 ? -28.813 -36.454 32.125 1.00 30.80 762 GLU A N 1
ATOM 6079 C CA . GLU A 1 762 ? -30.153 -36.994 31.824 1.00 30.80 762 GLU A CA 1
ATOM 6080 C C . GLU A 1 762 ? -30.313 -38.466 32.273 1.00 30.80 762 GLU A C 1
ATOM 6082 O O . GLU A 1 762 ? -30.985 -39.272 31.641 1.00 30.80 762 GLU A O 1
ATOM 6087 N N . ARG A 1 763 ? -29.600 -38.873 33.337 1.00 34.38 763 ARG A N 1
ATOM 6088 C CA . ARG A 1 763 ? -29.622 -40.265 33.844 1.00 34.38 763 ARG A CA 1
ATOM 6089 C C . ARG A 1 763 ? -29.540 -40.423 35.368 1.00 34.38 763 ARG A C 1
ATOM 6091 O O . ARG A 1 763 ? -29.348 -41.539 35.842 1.00 34.38 763 ARG A O 1
ATOM 6098 N N . ARG A 1 764 ? -29.637 -39.322 36.131 1.00 36.84 764 ARG A N 1
ATOM 6099 C CA . ARG A 1 764 ? -29.670 -39.304 37.611 1.00 36.84 764 ARG A CA 1
ATOM 6100 C C . ARG A 1 764 ? -30.406 -38.078 38.180 1.00 36.84 764 ARG A C 1
ATOM 6102 O O . ARG A 1 764 ? -29.784 -37.216 38.799 1.00 36.84 764 ARG A O 1
ATOM 6109 N N . ARG A 1 765 ? -31.724 -38.034 37.991 1.00 30.41 765 ARG A N 1
ATOM 6110 C CA . ARG A 1 765 ? -32.707 -37.612 39.004 1.00 30.41 765 ARG A CA 1
ATOM 6111 C C . ARG A 1 765 ? -34.098 -38.029 38.529 1.00 30.41 765 ARG A C 1
ATOM 6113 O O . ARG A 1 765 ? -34.391 -37.884 37.349 1.00 30.41 765 ARG A O 1
ATOM 6120 N N . ASP A 1 766 ? -34.858 -38.602 39.446 1.00 28.91 766 ASP A N 1
ATOM 6121 C CA . ASP A 1 766 ? -36.227 -39.093 39.302 1.00 28.91 766 ASP A CA 1
ATOM 6122 C C . ASP A 1 766 ? -36.886 -38.901 40.680 1.00 28.91 766 ASP A C 1
ATOM 6124 O O . ASP A 1 766 ? -36.193 -39.053 41.695 1.00 28.91 766 ASP A O 1
ATOM 6128 N N . GLY A 1 767 ? -38.143 -38.448 40.705 1.00 28.59 767 GLY A N 1
ATOM 6129 C CA . GLY A 1 767 ? -38.689 -37.584 41.769 1.00 28.59 767 GLY A CA 1
ATOM 6130 C C . GLY A 1 767 ? -38.008 -36.195 41.796 1.00 28.59 767 GLY A C 1
ATOM 6131 O O . GLY A 1 767 ? -36.787 -36.089 41.650 1.00 28.59 767 GLY A O 1
ATOM 6132 N N . GLY A 1 768 ? -38.706 -35.065 41.934 1.00 26.41 768 GLY A N 1
ATOM 6133 C CA . GLY A 1 768 ? -40.055 -34.807 42.465 1.00 26.41 768 GLY A CA 1
ATOM 6134 C C . GLY A 1 768 ? -39.915 -33.795 43.622 1.00 26.41 768 GLY A C 1
ATOM 6135 O O . GLY A 1 768 ? -38.983 -33.950 44.411 1.00 26.41 768 GLY A O 1
ATOM 6136 N N . GLU A 1 769 ? -40.707 -32.729 43.762 1.00 27.42 769 GLU A N 1
ATOM 6137 C CA . GLU A 1 769 ? -41.900 -32.276 43.013 1.00 27.42 769 GLU A CA 1
ATOM 6138 C C . GLU A 1 769 ? -41.755 -30.778 42.605 1.00 27.42 769 GLU A C 1
ATOM 6140 O O . GLU A 1 769 ? -40.649 -30.361 42.258 1.00 27.42 769 GLU A O 1
ATOM 6145 N N . GLU A 1 770 ? -42.871 -30.041 42.568 1.00 27.50 770 GLU A N 1
ATOM 6146 C CA . GLU A 1 770 ? -43.145 -28.648 42.130 1.00 27.50 770 GLU A CA 1
ATOM 6147 C C . GLU A 1 770 ? -42.326 -27.553 42.891 1.00 27.50 770 GLU A C 1
ATOM 6149 O O . GLU A 1 770 ? -41.540 -27.883 43.778 1.00 27.50 770 GLU A O 1
ATOM 6154 N N . GLU A 1 771 ? -42.332 -26.245 42.571 1.00 27.22 771 GLU A N 1
ATOM 6155 C CA . GLU A 1 771 ? -43.377 -25.350 42.014 1.00 27.22 771 GLU A CA 1
ATOM 6156 C C . GLU A 1 771 ? -42.854 -24.334 40.960 1.00 27.22 771 GLU A C 1
ATOM 6158 O O . GLU A 1 771 ? -41.653 -24.246 40.687 1.00 27.22 771 GLU A O 1
ATOM 6163 N N . GLU A 1 772 ? -43.782 -23.587 40.347 1.00 30.91 772 GLU A N 1
ATOM 6164 C CA . GLU A 1 772 ? -43.552 -22.483 39.396 1.00 30.91 772 GLU A CA 1
ATOM 6165 C C . GLU A 1 772 ? -43.604 -21.119 40.112 1.00 30.91 772 GLU A C 1
ATOM 6167 O O . GLU A 1 772 ? -44.398 -20.942 41.031 1.00 30.91 772 GLU A O 1
ATOM 6172 N N . GLU A 1 773 ? -42.832 -20.127 39.652 1.00 27.75 773 GLU A N 1
ATOM 6173 C CA . GLU A 1 773 ? -43.086 -18.712 39.971 1.00 27.75 773 GLU A CA 1
ATOM 6174 C C . GLU A 1 773 ? -42.596 -17.826 38.806 1.00 27.75 773 GLU A C 1
ATOM 6176 O O . GLU A 1 773 ? -41.443 -17.937 38.375 1.00 27.75 773 GLU A O 1
ATOM 6181 N N . ASP A 1 774 ? -43.488 -16.998 38.253 1.00 29.47 774 ASP A N 1
ATOM 6182 C CA . ASP A 1 774 ? -43.202 -16.106 37.121 1.00 29.47 774 ASP A CA 1
ATOM 6183 C C . ASP A 1 774 ? -42.479 -14.826 37.570 1.00 29.47 774 ASP A C 1
ATOM 6185 O O . ASP A 1 774 ? -42.772 -14.256 38.620 1.00 29.47 774 ASP A O 1
ATOM 6189 N N . GLY A 1 775 ? -41.557 -14.338 36.735 1.00 28.89 775 GLY A N 1
ATOM 6190 C CA . GLY A 1 775 ? -40.850 -13.073 36.945 1.00 28.89 775 GLY A CA 1
ATOM 6191 C C . GLY A 1 775 ? -41.140 -12.072 35.830 1.00 28.89 775 GLY A C 1
ATOM 6192 O O . GLY A 1 775 ? -40.510 -12.134 34.776 1.00 28.89 775 GLY A O 1
ATOM 6193 N N . GLU A 1 776 ? -42.064 -11.140 36.066 1.00 29.41 776 GLU A N 1
ATOM 6194 C CA . GLU A 1 776 ? -42.267 -9.980 35.190 1.00 29.41 776 GLU A CA 1
ATOM 6195 C C . GLU A 1 776 ? -41.113 -8.973 35.365 1.00 29.41 776 GLU A C 1
ATOM 6197 O O . GLU A 1 776 ? -40.805 -8.553 36.482 1.00 29.41 776 GLU A O 1
ATOM 6202 N N . GLU A 1 777 ? -40.466 -8.561 34.268 1.00 29.56 777 GLU A N 1
ATOM 6203 C CA . GLU A 1 777 ? -39.449 -7.500 34.297 1.00 29.56 777 GLU A CA 1
ATOM 6204 C C . GLU A 1 777 ? -40.132 -6.124 34.420 1.00 29.56 777 GLU A C 1
ATOM 6206 O O . GLU A 1 777 ? -40.709 -5.607 33.462 1.00 29.56 777 GLU A O 1
ATOM 6211 N N . GLY A 1 778 ? -40.092 -5.551 35.627 1.00 28.52 778 GLY A N 1
ATOM 6212 C CA . GLY A 1 778 ? -40.664 -4.240 35.945 1.00 28.52 778 GLY A CA 1
ATOM 6213 C C . GLY A 1 778 ? -39.845 -3.050 35.425 1.00 28.52 778 GLY A C 1
ATOM 6214 O O . GLY A 1 778 ? -38.627 -3.116 35.287 1.00 28.52 778 GLY A O 1
ATOM 6215 N N . ASP A 1 779 ? -40.536 -1.940 35.164 1.00 31.70 779 ASP A N 1
ATOM 6216 C CA . ASP A 1 779 ? -39.984 -0.689 34.622 1.00 31.70 779 ASP A CA 1
ATOM 6217 C C . ASP A 1 779 ? -39.117 0.065 35.660 1.00 31.70 779 ASP A C 1
ATOM 6219 O O . ASP A 1 779 ? -39.638 0.563 36.659 1.00 31.70 779 ASP A O 1
ATOM 6223 N N . GLU A 1 780 ? -37.799 0.203 35.429 1.00 34.28 780 GLU A N 1
ATOM 6224 C CA . GLU A 1 780 ? -36.845 0.938 36.300 1.00 34.28 780 GLU A CA 1
ATOM 6225 C C . GLU A 1 780 ? -37.002 2.487 36.232 1.00 34.28 780 GLU A C 1
ATOM 6227 O O . GLU A 1 780 ? -36.026 3.255 36.221 1.00 34.28 780 GLU A O 1
ATOM 6232 N N . GLY A 1 781 ? -38.246 2.969 36.152 1.00 39.66 781 GLY A N 1
ATOM 6233 C CA . GLY A 1 781 ? -38.603 4.372 35.942 1.00 39.66 781 GLY A CA 1
ATOM 6234 C C . GLY A 1 781 ? -38.655 5.235 37.212 1.00 39.66 781 GLY A C 1
ATOM 6235 O O . GLY A 1 781 ? -38.032 6.301 37.247 1.00 39.66 781 GLY A O 1
ATOM 6236 N N . ASP A 1 782 ? -39.390 4.795 38.241 1.00 40.03 782 ASP A N 1
ATOM 6237 C CA . ASP A 1 782 ? -39.908 5.689 39.301 1.00 40.03 782 ASP A CA 1
ATOM 6238 C C . ASP A 1 782 ? -39.033 5.831 40.570 1.00 40.03 782 ASP A C 1
ATOM 6240 O O . ASP A 1 782 ? -39.108 6.863 41.241 1.00 40.03 782 ASP A O 1
ATOM 6244 N N . ASP A 1 783 ? -38.140 4.878 40.878 1.00 50.22 783 ASP A N 1
ATOM 6245 C CA . ASP A 1 783 ? -37.379 4.808 42.154 1.00 50.22 783 ASP A CA 1
ATOM 6246 C C . ASP A 1 783 ? -36.567 6.072 42.524 1.00 50.22 783 ASP A C 1
ATOM 6248 O O . ASP A 1 783 ? -36.170 6.281 43.676 1.00 50.22 783 ASP A O 1
ATOM 6252 N N . LYS A 1 784 ? -36.265 6.936 41.549 1.00 47.91 784 LYS A N 1
ATOM 6253 C CA . LYS A 1 784 ? -35.352 8.073 41.738 1.00 47.91 784 LYS A CA 1
ATOM 6254 C C . LYS A 1 784 ? -35.974 9.241 42.496 1.00 47.91 784 LYS A C 1
ATOM 6256 O O . LYS A 1 784 ? -35.246 9.901 43.236 1.00 47.91 784 LYS A O 1
ATOM 6261 N N . ASP A 1 785 ? -37.267 9.524 42.337 1.00 50.66 785 ASP A N 1
ATOM 6262 C CA . ASP A 1 785 ? -37.874 10.687 43.007 1.00 50.66 785 ASP A CA 1
ATOM 6263 C C . ASP A 1 785 ? -38.167 10.424 44.495 1.00 50.66 785 ASP A C 1
ATOM 6265 O O . ASP A 1 785 ? -38.082 11.349 45.310 1.00 50.66 785 ASP A O 1
ATOM 6269 N N . ASP A 1 786 ? -38.404 9.165 44.878 1.00 54.19 786 ASP A N 1
ATOM 6270 C CA . ASP A 1 786 ? -38.570 8.775 46.282 1.00 54.19 786 ASP A CA 1
ATOM 6271 C C . ASP A 1 786 ? -37.254 8.778 47.060 1.00 54.19 786 ASP A C 1
ATOM 6273 O O . ASP A 1 786 ? -37.230 9.267 48.191 1.00 54.19 786 ASP A O 1
ATOM 6277 N N . TYR A 1 787 ? -36.132 8.385 46.445 1.00 61.66 787 TYR A N 1
ATOM 6278 C CA . TYR A 1 787 ? -34.812 8.543 47.067 1.00 61.66 787 TYR A CA 1
ATOM 6279 C C . TYR A 1 787 ? -34.522 10.008 47.452 1.00 61.66 787 TYR A C 1
ATOM 6281 O O . TYR A 1 787 ? -34.061 10.284 48.563 1.00 61.66 787 TYR A O 1
ATOM 6289 N N . TRP A 1 788 ? -34.829 10.972 46.574 1.00 61.44 788 TRP A N 1
ATOM 6290 C CA . TRP A 1 788 ? -34.626 12.394 46.882 1.00 61.44 788 TRP A CA 1
ATOM 6291 C C . TRP A 1 788 ? -35.579 12.914 47.966 1.00 61.44 788 TRP A C 1
ATOM 6293 O O . TRP A 1 788 ? -35.151 13.734 48.782 1.00 61.44 788 TRP A O 1
ATOM 6303 N N . ARG A 1 789 ? -36.833 12.435 48.016 1.00 63.19 789 ARG A N 1
ATOM 6304 C CA . ARG A 1 789 ? -37.769 12.747 49.115 1.00 63.19 789 ARG A CA 1
ATOM 6305 C C . ARG A 1 789 ? -37.246 12.222 50.452 1.00 63.19 789 ARG A C 1
ATOM 6307 O O . ARG A 1 789 ? -37.117 12.990 51.404 1.00 63.19 789 ARG A O 1
ATOM 6314 N N . GLU A 1 790 ? -36.863 10.950 50.505 1.00 64.44 790 GLU A N 1
ATOM 6315 C CA . GLU A 1 790 ? -36.436 10.280 51.737 1.00 64.44 790 GLU A CA 1
ATOM 6316 C C . GLU A 1 790 ? -35.169 10.922 52.346 1.00 64.44 790 GLU A C 1
ATOM 6318 O O . GLU A 1 790 ? -35.059 11.074 53.565 1.00 64.44 790 GLU A O 1
ATOM 6323 N N . GLN A 1 791 ? -34.223 11.376 51.511 1.00 62.53 791 GLN A N 1
ATOM 6324 C CA . GLN A 1 791 ? -33.037 12.113 51.974 1.00 62.53 791 GLN A CA 1
ATOM 6325 C C . GLN A 1 791 ? -33.364 13.530 52.479 1.00 62.53 791 GLN A C 1
ATOM 6327 O O . GLN A 1 791 ? -32.744 13.994 53.439 1.00 62.53 791 GLN A O 1
ATOM 6332 N N . GLN A 1 792 ? -34.342 14.219 51.879 1.00 62.62 792 GLN A N 1
ATOM 6333 C CA . GLN A 1 792 ? -34.796 15.529 52.362 1.00 62.62 792 GLN A CA 1
ATOM 6334 C C . GLN A 1 792 ? -35.491 15.412 53.727 1.00 62.62 792 GLN A C 1
ATOM 6336 O O . GLN A 1 792 ? -35.161 16.171 54.642 1.00 62.62 792 GLN A O 1
ATOM 6341 N N . GLU A 1 793 ? -36.372 14.424 53.907 1.00 70.88 793 GLU A N 1
ATOM 6342 C CA . GLU A 1 793 ? -37.045 14.179 55.189 1.00 70.88 793 GLU A CA 1
ATOM 6343 C C . GLU A 1 793 ? -36.056 13.796 56.299 1.00 70.88 793 GLU A C 1
ATOM 6345 O O . GLU A 1 793 ? -36.117 14.360 57.394 1.00 70.88 793 GLU A O 1
ATOM 6350 N N . LYS A 1 794 ? -35.080 12.919 56.017 1.00 73.81 794 LYS A N 1
ATOM 6351 C CA . LYS A 1 794 ? -34.017 12.560 56.976 1.00 73.81 794 LYS A CA 1
ATOM 6352 C C . LYS A 1 794 ? -33.224 13.786 57.442 1.00 73.81 794 LYS A C 1
ATOM 6354 O O . LYS A 1 794 ? -33.039 13.967 58.647 1.00 73.81 794 LYS A O 1
ATOM 6359 N N . LEU A 1 795 ? -32.824 14.668 56.521 1.00 68.81 795 LEU A N 1
ATOM 6360 C CA . LEU A 1 795 ? -32.109 15.905 56.861 1.00 68.81 795 LEU A CA 1
ATOM 6361 C C . LEU A 1 795 ? -32.976 16.905 57.648 1.00 68.81 795 LEU A C 1
ATOM 6363 O O . LEU A 1 795 ? -32.448 17.607 58.514 1.00 68.81 795 LEU A O 1
ATOM 6367 N N . GLU A 1 796 ? -34.288 16.969 57.404 1.00 71.94 796 GLU A N 1
ATOM 6368 C CA . GLU A 1 796 ? -35.206 17.770 58.226 1.00 71.94 796 GLU A CA 1
ATOM 6369 C C . GLU A 1 796 ? -35.394 17.209 59.640 1.00 71.94 796 GLU A C 1
ATOM 6371 O O . GLU A 1 796 ? -35.411 17.983 60.601 1.00 71.94 796 GLU A O 1
ATOM 6376 N N . ILE A 1 797 ? -35.536 15.890 59.783 1.00 76.12 797 ILE A N 1
ATOM 6377 C CA . ILE A 1 797 ? -35.694 15.218 61.082 1.00 76.12 797 ILE A CA 1
ATOM 6378 C C . ILE A 1 797 ? -34.438 15.433 61.936 1.00 76.12 797 ILE A C 1
ATOM 6380 O O . ILE A 1 797 ? -34.543 15.848 63.090 1.00 76.12 797 ILE A O 1
ATOM 6384 N N . GLU A 1 798 ? -33.245 15.263 61.360 1.00 69.81 798 GLU A N 1
ATOM 6385 C CA . GLU A 1 798 ? -31.987 15.573 62.049 1.00 69.81 798 GLU A CA 1
ATOM 6386 C C . GLU A 1 798 ? -31.861 17.066 62.402 1.00 69.81 798 GLU A C 1
ATOM 6388 O O . GLU A 1 798 ? -31.386 17.400 63.490 1.00 69.81 798 GLU A O 1
ATOM 6393 N N . LYS A 1 799 ? -32.306 17.982 61.526 1.00 71.81 799 LYS A N 1
ATOM 6394 C CA . LYS A 1 799 ? -32.311 19.427 61.821 1.00 71.81 799 LYS A CA 1
ATOM 6395 C C . LYS A 1 799 ? -33.215 19.743 63.019 1.00 71.81 799 LYS A C 1
ATOM 6397 O O . LYS A 1 799 ? -32.805 20.520 63.878 1.00 71.81 799 LYS A O 1
ATOM 6402 N N . LYS A 1 800 ? -34.398 19.122 63.108 1.00 72.25 800 LYS A N 1
ATOM 6403 C CA . LYS A 1 800 ? -35.340 19.263 64.238 1.00 72.25 800 LYS A CA 1
ATOM 6404 C C . LYS A 1 800 ? -34.747 18.696 65.533 1.00 72.25 800 LYS A C 1
ATOM 6406 O O . LYS A 1 800 ? -34.676 19.421 66.521 1.00 72.25 800 LYS A O 1
ATOM 6411 N N . ALA A 1 801 ? -34.183 17.487 65.502 1.00 74.31 801 ALA A N 1
ATOM 6412 C CA . ALA A 1 801 ? -33.526 16.877 66.664 1.00 74.31 801 ALA A CA 1
ATOM 6413 C C . ALA A 1 801 ? -32.385 17.747 67.238 1.00 74.31 801 ALA A C 1
ATOM 6415 O O . ALA A 1 801 ? -32.286 17.924 68.451 1.00 74.31 801 ALA A O 1
ATOM 6416 N N . ILE A 1 802 ? -31.564 18.369 66.380 1.00 66.69 802 ILE A N 1
ATOM 6417 C CA . ILE A 1 802 ? -30.494 19.291 66.811 1.00 66.69 802 ILE A CA 1
ATOM 6418 C C . ILE A 1 802 ? -31.065 20.595 67.407 1.00 66.69 802 ILE A C 1
ATOM 6420 O O . ILE A 1 802 ? -30.448 21.181 68.299 1.00 66.69 802 ILE A O 1
ATOM 6424 N N . VAL A 1 803 ? -32.243 21.061 66.966 1.00 67.81 803 VAL A N 1
ATOM 6425 C CA . VAL A 1 803 ? -32.953 22.202 67.585 1.00 67.81 803 VAL A CA 1
ATOM 6426 C C . VAL A 1 803 ? -33.534 21.836 68.956 1.00 67.81 803 VAL A C 1
ATOM 6428 O O . VAL A 1 803 ? -33.521 22.684 69.849 1.00 67.81 803 VAL A O 1
ATOM 6431 N N . GLU A 1 804 ? -33.978 20.599 69.157 1.00 66.50 804 GLU A N 1
ATOM 6432 C CA . GLU A 1 804 ? -34.654 20.148 70.384 1.00 66.50 804 GLU A CA 1
ATOM 6433 C C . GLU A 1 804 ? -33.691 19.643 71.478 1.00 66.50 804 GLU A C 1
ATOM 6435 O O . GLU A 1 804 ? -34.033 19.685 72.658 1.00 66.50 804 GLU A O 1
ATOM 6440 N N . ASP A 1 805 ? -32.454 19.257 71.141 1.00 65.19 805 ASP A N 1
ATOM 6441 C CA . ASP A 1 805 ? -31.446 18.876 72.141 1.00 65.19 805 ASP A CA 1
ATOM 6442 C C . ASP A 1 805 ? -31.005 20.077 73.005 1.00 65.19 805 ASP A C 1
ATOM 6444 O O . ASP A 1 805 ? -30.373 21.027 72.528 1.00 65.19 805 ASP A O 1
ATOM 6448 N N . HIS A 1 806 ? -31.331 20.032 74.298 1.00 59.22 806 HIS A N 1
ATOM 6449 C CA . HIS A 1 806 ? -30.991 21.051 75.295 1.00 59.22 806 HIS A CA 1
ATOM 6450 C C . HIS A 1 806 ? -29.626 20.844 75.983 1.00 59.22 806 HIS A C 1
ATOM 6452 O O . HIS A 1 806 ? -29.236 21.683 76.795 1.00 59.22 806 HIS A O 1
ATOM 6458 N N . SER A 1 807 ? -28.899 19.762 75.687 1.00 58.44 807 SER A N 1
ATOM 6459 C CA . SER A 1 807 ? -27.599 19.444 76.303 1.00 58.44 807 SER A CA 1
ATOM 6460 C C . SER A 1 807 ? -26.397 20.100 75.606 1.00 58.44 807 SER A C 1
ATOM 6462 O O . SER A 1 807 ? -25.343 20.274 76.220 1.00 58.44 807 SER A O 1
ATOM 6464 N N . LEU A 1 808 ? -26.552 20.490 74.336 1.00 57.78 808 LEU A N 1
ATOM 6465 C CA . LEU A 1 808 ? -25.476 21.024 73.499 1.00 57.78 808 LEU A CA 1
ATOM 6466 C C . LEU A 1 808 ? -25.179 22.505 73.769 1.00 57.78 808 LEU A C 1
ATOM 6468 O O . LEU A 1 808 ? -26.080 23.339 73.889 1.00 57.78 808 LEU A O 1
ATOM 6472 N N . VAL A 1 809 ? -23.890 22.858 73.757 1.00 63.97 809 VAL A N 1
ATOM 6473 C CA . VAL A 1 809 ? -23.428 24.251 73.837 1.00 63.97 809 VAL A CA 1
ATOM 6474 C C . VAL A 1 809 ? -23.944 25.036 72.625 1.00 63.97 809 VAL A C 1
ATOM 6476 O O . VAL A 1 809 ? -23.827 24.589 71.483 1.00 63.97 809 VAL A O 1
ATOM 6479 N N . ALA A 1 810 ? -24.493 26.232 72.863 1.00 65.31 810 ALA A N 1
ATOM 6480 C CA . ALA A 1 810 ? -25.184 27.029 71.844 1.00 65.31 810 ALA A CA 1
ATOM 6481 C C . ALA A 1 810 ? -24.340 27.315 70.582 1.00 65.31 810 ALA A C 1
ATOM 6483 O O . ALA A 1 810 ? -24.877 27.373 69.477 1.00 65.31 810 ALA A O 1
ATOM 6484 N N . GLU A 1 811 ? -23.023 27.457 70.736 1.00 61.12 811 GLU A N 1
ATOM 6485 C CA . GLU A 1 811 ? -22.077 27.698 69.640 1.00 61.12 811 GLU A CA 1
ATOM 6486 C C . GLU A 1 811 ? -21.913 26.464 68.727 1.00 61.12 811 GLU A C 1
ATOM 6488 O O . GLU A 1 811 ? -21.926 26.574 67.499 1.00 61.12 811 GLU A O 1
ATOM 6493 N N . GLU A 1 812 ? -21.851 25.268 69.317 1.00 65.62 812 GLU A N 1
ATOM 6494 C CA . GLU A 1 812 ? -21.749 23.995 68.595 1.00 65.62 812 GLU A CA 1
ATOM 6495 C C . GLU A 1 812 ? -23.075 23.627 67.918 1.00 65.62 812 GLU A C 1
ATOM 6497 O O . GLU A 1 812 ? -23.098 23.267 66.739 1.00 65.62 812 GLU A O 1
ATOM 6502 N N . LYS A 1 813 ? -24.196 23.854 68.612 1.00 69.12 813 LYS A N 1
ATOM 6503 C CA . LYS A 1 813 ? -25.556 23.750 68.064 1.00 69.12 813 LYS A CA 1
ATOM 6504 C C . LYS A 1 813 ? -25.751 24.655 66.839 1.00 69.12 813 LYS A C 1
ATOM 6506 O O . LYS A 1 813 ? -26.238 24.199 65.805 1.00 69.12 813 LYS A O 1
ATOM 6511 N N . MET A 1 814 ? -25.298 25.911 66.902 1.00 69.12 814 MET A N 1
ATOM 6512 C CA . MET A 1 814 ? -25.361 26.848 65.771 1.00 69.12 814 MET A CA 1
ATOM 6513 C C . MET A 1 814 ? -24.478 26.407 64.589 1.00 69.12 814 MET A C 1
ATOM 6515 O O . MET A 1 814 ? -24.890 26.519 63.432 1.00 69.12 814 MET A O 1
ATOM 6519 N N . ARG A 1 815 ? -23.286 25.860 64.863 1.00 78.25 815 ARG A N 1
ATOM 6520 C CA . ARG A 1 815 ? -22.388 25.299 63.840 1.00 78.25 815 ARG A CA 1
ATOM 6521 C C . ARG A 1 815 ? -23.008 24.090 63.129 1.00 78.25 815 ARG A C 1
ATOM 6523 O O . ARG A 1 815 ? -22.981 24.048 61.900 1.00 78.25 815 ARG A O 1
ATOM 6530 N N . LEU A 1 816 ? -23.588 23.145 63.873 1.00 73.50 816 LEU A N 1
ATOM 6531 C CA . LEU A 1 816 ? -24.233 21.947 63.318 1.00 73.50 816 LEU A CA 1
ATOM 6532 C C . LEU A 1 816 ? -25.438 22.299 62.434 1.00 73.50 816 LEU A C 1
ATOM 6534 O O . LEU A 1 816 ? -25.560 21.773 61.325 1.00 73.50 816 LEU A O 1
ATOM 6538 N N . LEU A 1 817 ? -26.284 23.238 62.874 1.00 74.81 817 LEU A N 1
ATOM 6539 C CA . LEU A 1 817 ? -27.419 23.723 62.081 1.00 74.81 817 LEU A CA 1
ATOM 6540 C C . LEU A 1 817 ? -26.963 24.338 60.753 1.00 74.81 817 LEU A C 1
ATOM 6542 O O . LEU A 1 817 ? -27.505 23.991 59.704 1.00 74.81 817 LEU A O 1
ATOM 6546 N N . LYS A 1 818 ? -25.920 25.176 60.778 1.00 78.69 818 LYS A N 1
ATOM 6547 C CA . LYS A 1 818 ? -25.351 25.801 59.574 1.00 78.69 818 LYS A CA 1
ATOM 6548 C C . LYS A 1 818 ? -24.730 24.783 58.607 1.00 78.69 818 LYS A C 1
ATOM 6550 O O . LYS A 1 818 ? -24.784 24.978 57.395 1.00 78.69 818 LYS A O 1
ATOM 6555 N N . GLU A 1 819 ? -24.164 23.688 59.116 1.00 77.81 819 GLU A N 1
ATOM 6556 C CA . GLU A 1 819 ? -23.626 22.609 58.280 1.00 77.81 819 GLU A CA 1
ATOM 6557 C C . GLU A 1 819 ? -24.738 21.784 57.605 1.00 77.81 819 GLU A C 1
ATOM 6559 O O . GLU A 1 819 ? -24.652 21.502 56.407 1.00 77.81 819 GLU A O 1
ATOM 6564 N N . LYS A 1 820 ? -25.803 21.433 58.341 1.00 75.50 820 LYS A N 1
ATOM 6565 C CA . LYS A 1 820 ? -26.976 20.725 57.790 1.00 75.50 820 LYS A CA 1
ATOM 6566 C C . LYS A 1 820 ? -27.739 21.591 56.779 1.00 75.50 820 LYS A C 1
ATOM 6568 O O . LYS A 1 820 ? -28.137 21.094 55.731 1.00 75.50 820 LYS A O 1
ATOM 6573 N N . GLU A 1 821 ? -27.879 22.887 57.047 1.00 74.44 821 GLU A N 1
ATOM 6574 C CA . GLU A 1 821 ? -28.522 23.847 56.142 1.00 74.44 821 GLU A CA 1
ATOM 6575 C C . GLU A 1 821 ? -27.749 24.017 54.827 1.00 74.44 821 GLU A C 1
ATOM 6577 O O . GLU A 1 821 ? -28.353 23.987 53.756 1.00 74.44 821 GLU A O 1
ATOM 6582 N N . LYS A 1 822 ? -26.409 24.061 54.877 1.00 78.12 822 LYS A N 1
ATOM 6583 C CA . LYS A 1 822 ? -25.588 24.042 53.658 1.00 78.12 822 LYS A CA 1
ATOM 6584 C C . LYS A 1 822 ? -25.779 22.746 52.856 1.00 78.12 822 LYS A C 1
ATOM 6586 O O . LYS A 1 822 ? -25.955 22.805 51.643 1.00 78.12 822 LYS A O 1
ATOM 6591 N N . LYS A 1 823 ? -25.775 21.582 53.519 1.00 74.19 823 LYS A N 1
ATOM 6592 C CA . LYS A 1 823 ? -25.987 20.276 52.861 1.00 74.19 823 LYS A CA 1
ATOM 6593 C C . LYS A 1 823 ? -27.348 20.195 52.159 1.00 74.19 823 LYS A C 1
ATOM 6595 O O . LYS A 1 823 ? -27.427 19.645 51.069 1.00 74.19 823 LYS A O 1
ATOM 6600 N N . MET A 1 824 ? -28.386 20.795 52.743 1.00 73.00 824 MET A N 1
ATOM 6601 C CA . MET A 1 824 ? -29.718 20.912 52.138 1.00 73.00 824 MET A CA 1
ATOM 6602 C C . MET A 1 824 ? -29.728 21.822 50.892 1.00 73.00 824 MET A C 1
ATOM 6604 O O . MET A 1 824 ? -30.390 21.495 49.908 1.00 73.00 824 MET A O 1
ATOM 6608 N N . GLU A 1 825 ? -28.978 22.931 50.894 1.00 76.00 825 GLU A N 1
ATOM 6609 C CA . GLU A 1 825 ? -28.856 23.807 49.715 1.00 76.00 825 GLU A CA 1
ATOM 6610 C C . GLU A 1 825 ? -28.054 23.147 48.578 1.00 76.00 825 GLU A C 1
ATOM 6612 O O . GLU A 1 825 ? -28.460 23.214 47.416 1.00 76.00 825 GLU A O 1
ATOM 6617 N N . ASP A 1 826 ? -26.944 22.478 48.904 1.00 71.75 826 ASP A N 1
ATOM 6618 C CA . ASP A 1 826 ? -26.115 21.773 47.921 1.00 71.75 826 ASP A CA 1
ATOM 6619 C C . ASP A 1 826 ? -26.911 20.617 47.256 1.00 71.75 826 ASP A C 1
ATOM 6621 O O . ASP A 1 826 ? -26.943 20.541 46.026 1.00 71.75 826 ASP A O 1
ATOM 6625 N N . LEU A 1 827 ? -27.675 19.821 48.026 1.00 69.25 827 LEU A N 1
ATOM 6626 C CA . LEU A 1 827 ? -28.566 18.758 47.514 1.00 69.25 827 LEU A CA 1
ATOM 6627 C C . LEU A 1 827 ? -29.630 19.292 46.532 1.00 69.25 827 LEU A C 1
ATOM 6629 O O . LEU A 1 827 ? -29.951 18.661 45.524 1.00 69.25 827 LEU A O 1
ATOM 6633 N N . LYS A 1 828 ? -30.183 20.483 46.804 1.00 71.44 828 LYS A N 1
ATOM 6634 C CA . LYS A 1 828 ? -31.192 21.107 45.935 1.00 71.44 828 LYS A CA 1
ATOM 6635 C C . LYS A 1 828 ? -30.611 21.490 44.569 1.00 71.44 828 LYS A C 1
ATOM 6637 O O . LYS A 1 828 ? -31.264 21.281 43.546 1.00 71.44 828 LYS A O 1
ATOM 6642 N N . ARG A 1 829 ? -29.381 22.014 44.542 1.00 72.94 829 ARG A N 1
ATOM 6643 C CA . ARG A 1 829 ? -28.681 22.385 43.298 1.00 72.94 829 ARG A CA 1
ATOM 6644 C C . ARG A 1 829 ? -28.391 21.166 42.420 1.00 72.94 829 ARG A C 1
ATOM 6646 O O . ARG A 1 829 ? -28.452 21.283 41.198 1.00 72.94 829 ARG A O 1
ATOM 6653 N N . GLU A 1 830 ? -28.120 20.004 43.018 1.00 63.59 830 GLU A N 1
ATOM 6654 C CA . GLU A 1 830 ? -27.953 18.748 42.274 1.00 63.59 830 GLU A CA 1
ATOM 6655 C C . GLU A 1 830 ? -29.261 18.307 41.596 1.00 63.59 830 GLU A C 1
ATOM 6657 O O . GLU A 1 830 ? -29.238 17.985 40.404 1.00 63.59 830 GLU A O 1
ATOM 6662 N N . LYS A 1 831 ? -30.414 18.393 42.283 1.00 61.91 831 LYS A N 1
ATOM 6663 C CA . LYS A 1 831 ? -31.725 18.108 41.663 1.00 61.91 831 LYS A CA 1
ATOM 6664 C C . LYS A 1 831 ? -32.057 19.083 40.525 1.00 61.91 831 LYS A C 1
ATOM 6666 O O . LYS A 1 831 ? -32.383 18.637 39.425 1.00 61.91 831 LYS A O 1
ATOM 6671 N N . GLU A 1 832 ? -31.895 20.392 40.735 1.00 63.09 832 GLU A N 1
ATOM 6672 C CA . GLU A 1 832 ? -32.134 21.411 39.694 1.00 63.09 832 GLU A CA 1
ATOM 6673 C C . GLU A 1 832 ? -31.229 21.197 38.455 1.00 63.09 832 GLU A C 1
ATOM 6675 O O . GLU A 1 832 ? -31.665 21.382 37.314 1.00 63.09 832 GLU A O 1
ATOM 6680 N N . ALA A 1 833 ? -29.982 20.744 38.645 1.00 54.88 833 ALA A N 1
ATOM 6681 C CA . ALA A 1 833 ? -29.077 20.393 37.549 1.00 54.88 833 ALA A CA 1
ATOM 6682 C C . ALA A 1 833 ? -29.501 19.113 36.799 1.00 54.88 833 ALA A C 1
ATOM 6684 O O . ALA A 1 833 ? -29.426 19.077 35.565 1.00 54.88 833 ALA A O 1
ATOM 6685 N N . ALA A 1 834 ? -29.970 18.088 37.519 1.00 50.22 834 ALA A N 1
ATOM 6686 C CA . ALA A 1 834 ? -30.458 16.835 36.942 1.00 50.22 834 ALA A CA 1
ATOM 6687 C C . ALA A 1 834 ? -31.737 17.038 36.108 1.00 50.22 834 ALA A C 1
ATOM 6689 O O . ALA A 1 834 ? -31.817 16.553 34.977 1.00 50.22 834 ALA A O 1
ATOM 6690 N N . GLU A 1 835 ? -32.697 17.827 36.601 1.00 52.72 835 GLU A N 1
ATOM 6691 C CA . GLU A 1 835 ? -33.913 18.189 35.858 1.00 52.72 835 GLU A CA 1
ATOM 6692 C C . GLU A 1 835 ? -33.579 18.933 34.553 1.00 52.72 835 GLU A C 1
ATOM 6694 O O . GLU A 1 835 ? -34.093 18.596 33.480 1.00 52.72 835 GLU A O 1
ATOM 6699 N N . MET A 1 836 ? -32.640 19.888 34.602 1.00 49.97 836 MET A N 1
ATOM 6700 C CA . MET A 1 836 ? -32.181 20.606 33.407 1.00 49.97 836 MET A CA 1
ATOM 6701 C C . MET A 1 836 ? -31.464 19.700 32.392 1.00 49.97 836 MET A C 1
ATOM 6703 O O . MET A 1 836 ? -31.459 20.003 31.194 1.00 49.97 836 MET A O 1
ATOM 6707 N N . LEU A 1 837 ? -30.835 18.612 32.847 1.00 41.75 837 LEU A N 1
ATOM 6708 C CA . LEU A 1 837 ? -30.207 17.611 31.985 1.00 41.75 837 LEU A CA 1
ATOM 6709 C C . LEU A 1 837 ? -31.266 16.706 31.334 1.00 41.75 837 LEU A C 1
ATOM 6711 O O . LEU A 1 837 ? -31.255 16.551 30.112 1.00 41.75 837 LEU A O 1
ATOM 6715 N N . GLY A 1 838 ? -32.236 16.207 32.106 1.00 40.41 838 GLY A N 1
ATOM 6716 C CA . GLY A 1 838 ? -33.363 15.415 31.595 1.00 40.41 838 GLY A CA 1
ATOM 6717 C C . GLY A 1 838 ? -34.214 16.171 30.568 1.00 40.41 838 GLY A C 1
ATOM 6718 O O . GLY A 1 838 ? -34.564 15.625 29.519 1.00 40.41 838 GLY A O 1
ATOM 6719 N N . ALA A 1 839 ? -34.468 17.464 30.795 1.00 47.59 839 ALA A N 1
ATOM 6720 C CA . ALA A 1 839 ? -35.158 18.324 29.832 1.00 47.59 839 ALA A CA 1
ATOM 6721 C C . ALA A 1 839 ? -34.385 18.471 28.504 1.00 47.59 839 ALA A C 1
ATOM 6723 O O . ALA A 1 839 ? -34.989 18.478 27.428 1.00 47.59 839 ALA A O 1
ATOM 6724 N N . LYS A 1 840 ? -33.045 18.543 28.551 1.00 42.19 840 LYS A N 1
ATOM 6725 C CA . LYS A 1 840 ? -32.196 18.563 27.345 1.00 42.19 840 LYS A CA 1
ATOM 6726 C C . LYS A 1 840 ? -32.218 17.226 26.607 1.00 42.19 840 LYS A C 1
ATOM 6728 O O . LYS A 1 840 ? -32.251 17.244 25.380 1.00 42.19 840 LYS A O 1
ATOM 6733 N N . ILE A 1 841 ? -32.237 16.103 27.326 1.00 42.75 841 ILE A N 1
ATOM 6734 C CA . ILE A 1 841 ? -32.309 14.753 26.748 1.00 42.75 841 ILE A CA 1
ATOM 6735 C C . ILE A 1 841 ? -33.626 14.569 25.973 1.00 42.75 841 ILE A C 1
ATOM 6737 O O . ILE A 1 841 ? -33.579 14.326 24.767 1.00 42.75 841 ILE A O 1
ATOM 6741 N N . LYS A 1 842 ? -34.785 14.873 26.575 1.00 44.53 842 LYS A N 1
ATOM 6742 C CA . LYS A 1 842 ? -36.097 14.835 25.884 1.00 44.53 842 LYS A CA 1
ATOM 6743 C C . LYS A 1 842 ? -36.175 15.790 24.675 1.00 44.53 842 LYS A C 1
ATOM 6745 O O . LYS A 1 842 ? -36.780 15.492 23.638 1.00 44.53 842 LYS A O 1
ATOM 6750 N N . ALA A 1 843 ? -35.486 16.931 24.751 1.00 46.12 843 ALA A N 1
ATOM 6751 C CA . ALA A 1 843 ? -35.325 17.869 23.635 1.00 46.12 843 ALA A CA 1
ATOM 6752 C C . ALA A 1 843 ? -34.301 17.428 22.560 1.00 46.12 843 ALA A C 1
ATOM 6754 O O . ALA A 1 843 ? -34.151 18.121 21.546 1.00 46.12 843 ALA A O 1
ATOM 6755 N N . MET A 1 844 ? -33.583 16.318 22.753 1.00 40.78 844 MET A N 1
ATOM 6756 C CA . MET A 1 844 ? -32.741 15.660 21.745 1.00 40.78 844 MET A CA 1
ATOM 6757 C C . MET A 1 844 ? -33.429 14.420 21.162 1.00 40.78 844 MET A C 1
ATOM 6759 O O . MET A 1 844 ? -33.448 14.285 19.942 1.00 40.78 844 MET A O 1
ATOM 6763 N N . GLU A 1 845 ? -34.089 13.600 21.983 1.00 41.69 845 GLU A N 1
ATOM 6764 C CA . GLU A 1 845 ? -34.879 12.430 21.552 1.00 41.69 845 GLU A CA 1
ATOM 6765 C C . GLU A 1 845 ? -35.901 12.793 20.461 1.00 41.69 845 GLU A C 1
ATOM 6767 O O . GLU A 1 845 ? -35.937 12.190 19.391 1.00 41.69 845 GLU A O 1
ATOM 6772 N N . SER A 1 846 ? -36.647 13.885 20.658 1.00 46.03 846 SER A N 1
ATOM 6773 C CA . SER A 1 846 ? -37.617 14.436 19.688 1.00 46.03 846 SER A CA 1
ATOM 6774 C C . SER A 1 846 ? -37.018 14.904 18.341 1.00 46.03 846 SER A C 1
ATOM 6776 O O . SER A 1 846 ? -37.749 15.273 17.407 1.00 46.03 846 SER A O 1
ATOM 6778 N N . LYS A 1 847 ? -35.688 14.894 18.187 1.00 49.00 847 LYS A N 1
ATOM 6779 C CA . LYS A 1 847 ? -34.980 15.219 16.935 1.00 49.00 847 LYS A CA 1
ATOM 6780 C C . LYS A 1 847 ? -34.517 13.983 16.162 1.00 49.00 847 LYS A C 1
ATOM 6782 O O . LYS A 1 847 ? -34.255 14.131 14.970 1.00 49.00 847 LYS A O 1
ATOM 6787 N N . LEU A 1 848 ? -34.463 12.813 16.795 1.00 47.91 848 LEU A N 1
ATOM 6788 C CA . LEU A 1 848 ? -34.006 11.564 16.187 1.00 47.91 848 LEU A CA 1
ATOM 6789 C C . LEU A 1 848 ? -35.038 11.031 15.179 1.00 47.91 848 LEU A C 1
ATOM 6791 O O . LEU A 1 848 ? -36.249 11.190 15.356 1.00 47.91 848 LEU A O 1
ATOM 6795 N N . LEU A 1 849 ? -34.554 10.426 14.093 1.00 52.50 849 LEU A N 1
ATOM 6796 C CA . LEU A 1 849 ? -35.385 9.725 13.117 1.00 52.50 849 LEU A CA 1
ATOM 6797 C C . LEU A 1 849 ? -35.461 8.247 13.499 1.00 52.50 849 LEU A C 1
ATOM 6799 O O . LEU A 1 849 ? -34.457 7.544 13.421 1.00 52.50 849 LEU A O 1
ATOM 6803 N N . VAL A 1 850 ? -36.653 7.788 13.883 1.00 51.56 850 VAL A N 1
ATOM 6804 C CA . VAL A 1 850 ? -36.953 6.368 14.115 1.00 51.56 850 VAL A CA 1
ATOM 6805 C C . VAL A 1 850 ? -37.574 5.794 12.841 1.00 51.56 850 VAL A C 1
ATOM 6807 O O . VAL A 1 850 ? -38.626 6.265 12.401 1.00 51.56 850 VAL A O 1
ATOM 6810 N N . GLY A 1 851 ? -36.924 4.798 12.235 1.00 44.31 851 GLY A N 1
ATOM 6811 C CA . GLY A 1 851 ? -37.458 4.090 11.067 1.00 44.31 851 GLY A CA 1
ATOM 6812 C C . GLY A 1 851 ? -38.729 3.288 11.390 1.00 44.31 851 GLY A C 1
ATOM 6813 O O . GLY A 1 851 ? -38.961 2.908 12.535 1.00 44.31 851 GLY A O 1
ATOM 6814 N N . GLY A 1 852 ? -39.560 3.009 10.377 1.00 49.34 852 GLY A N 1
ATOM 6815 C CA . GLY A 1 852 ? -40.685 2.066 10.513 1.00 49.34 852 GLY A CA 1
ATOM 6816 C C . GLY A 1 852 ? -42.087 2.643 10.771 1.00 49.34 852 GLY A C 1
ATOM 6817 O O . GLY A 1 852 ? -42.946 1.918 11.267 1.00 49.34 852 GLY A O 1
ATOM 6818 N N . LYS A 1 853 ? -42.378 3.906 10.417 1.00 43.53 853 LYS A N 1
ATOM 6819 C CA . LYS A 1 853 ? -43.765 4.432 10.388 1.00 43.53 853 LYS A CA 1
ATOM 6820 C C . LYS A 1 853 ? -44.163 5.051 9.044 1.00 43.53 853 LYS A C 1
ATOM 6822 O O . LYS A 1 853 ? -44.263 6.268 8.927 1.00 43.53 853 LYS A O 1
ATOM 6827 N N . ASN A 1 854 ? -44.425 4.195 8.050 1.00 38.38 854 ASN A N 1
ATOM 6828 C CA . ASN A 1 854 ? -45.556 4.318 7.113 1.00 38.38 854 ASN A CA 1
ATOM 6829 C C . ASN A 1 854 ? -45.690 3.065 6.224 1.00 38.38 854 ASN A C 1
ATOM 6831 O O . ASN A 1 854 ? -44.699 2.435 5.869 1.00 38.38 854 ASN A O 1
ATOM 6835 N N . ILE A 1 855 ? -46.929 2.723 5.865 1.00 45.41 855 ILE A N 1
ATOM 6836 C CA . ILE A 1 855 ? -47.304 1.514 5.111 1.00 45.41 855 ILE A CA 1
ATOM 6837 C C . ILE A 1 855 ? -47.001 1.690 3.613 1.00 45.41 855 ILE A C 1
ATOM 6839 O O . ILE A 1 855 ? -47.670 2.520 3.010 1.00 45.41 855 ILE A O 1
ATOM 6843 N N . VAL A 1 856 ? -46.089 0.889 3.025 1.00 44.19 856 VAL A N 1
ATOM 6844 C CA . VAL A 1 856 ? -46.256 0.152 1.734 1.00 44.19 856 VAL A CA 1
ATOM 6845 C C . VAL A 1 856 ? -45.163 -0.941 1.595 1.00 44.19 856 VAL A C 1
ATOM 6847 O O . VAL A 1 856 ? -44.207 -0.805 0.828 1.00 44.19 856 VAL A O 1
ATOM 6850 N N . ASP A 1 857 ? -45.271 -2.064 2.306 1.00 51.34 857 ASP A N 1
ATOM 6851 C CA . ASP A 1 857 ? -44.205 -3.089 2.291 1.00 51.34 857 ASP A CA 1
ATOM 6852 C C . ASP A 1 857 ? -44.000 -3.748 0.915 1.00 51.34 857 ASP A C 1
ATOM 6854 O O . ASP A 1 857 ? -42.870 -3.955 0.467 1.00 51.34 857 ASP A O 1
ATOM 6858 N N . HIS A 1 858 ? -45.089 -3.996 0.182 1.00 45.59 858 HIS A N 1
ATOM 6859 C CA . HIS A 1 858 ? -45.047 -4.773 -1.060 1.00 45.59 858 HIS A CA 1
ATOM 6860 C C . HIS A 1 858 ? -44.310 -4.066 -2.222 1.00 45.59 858 HIS A C 1
ATOM 6862 O O . HIS A 1 858 ? -43.772 -4.735 -3.109 1.00 45.59 858 HIS A O 1
ATOM 6868 N N . THR A 1 859 ? -44.233 -2.727 -2.222 1.00 49.66 859 THR A N 1
ATOM 6869 C CA . THR A 1 859 ? -43.375 -1.974 -3.160 1.00 49.66 859 THR A CA 1
ATOM 6870 C C . THR A 1 859 ? -41.925 -1.927 -2.696 1.00 49.66 859 THR A C 1
ATOM 6872 O O . THR A 1 859 ? -41.020 -1.971 -3.529 1.00 49.66 859 THR A O 1
ATOM 6875 N N . ASN A 1 860 ? -41.692 -1.878 -1.381 1.00 53.84 860 ASN A N 1
ATOM 6876 C CA . ASN A 1 860 ? -40.351 -1.818 -0.802 1.00 53.84 860 ASN A CA 1
ATOM 6877 C C . ASN A 1 860 ? -39.565 -3.107 -1.083 1.00 53.84 860 ASN A C 1
ATOM 6879 O O . ASN A 1 860 ? -38.375 -3.037 -1.395 1.00 53.84 860 ASN A O 1
ATOM 6883 N N . GLU A 1 861 ? -40.219 -4.272 -1.057 1.00 54.66 861 GLU A N 1
ATOM 6884 C CA . GLU A 1 861 ? -39.601 -5.544 -1.459 1.00 54.66 861 GLU A CA 1
ATOM 6885 C C . GLU A 1 861 ? -39.269 -5.595 -2.956 1.00 54.66 861 GLU A C 1
ATOM 6887 O O . GLU A 1 861 ? -38.148 -5.948 -3.326 1.00 54.66 861 GLU A O 1
ATOM 6892 N N . GLN A 1 862 ? -40.193 -5.182 -3.832 1.00 51.03 862 GLN A N 1
ATOM 6893 C CA . GLN A 1 862 ? -39.937 -5.147 -5.278 1.00 51.03 862 GLN A CA 1
ATOM 6894 C C . GLN A 1 862 ? -38.788 -4.192 -5.632 1.00 51.03 862 GLN A C 1
ATOM 6896 O O . GLN A 1 862 ? -37.934 -4.533 -6.454 1.00 51.03 862 GLN A O 1
ATOM 6901 N N . GLN A 1 863 ? -38.714 -3.029 -4.977 1.00 54.88 863 GLN A N 1
ATOM 6902 C CA . GLN A 1 863 ? -37.589 -2.103 -5.122 1.00 54.88 863 GLN A CA 1
ATOM 6903 C C . GLN A 1 863 ? -36.286 -2.695 -4.572 1.00 54.88 863 GLN A C 1
ATOM 6905 O O . GLN A 1 863 ? -35.270 -2.615 -5.256 1.00 54.88 863 GLN A O 1
ATOM 6910 N N . LYS A 1 864 ? -36.306 -3.358 -3.406 1.00 58.75 864 LYS A N 1
ATOM 6911 C CA . LYS A 1 864 ? -35.140 -4.049 -2.820 1.00 58.75 864 LYS A CA 1
ATOM 6912 C C . LYS A 1 864 ? -34.575 -5.117 -3.764 1.00 58.75 864 LYS A C 1
ATOM 6914 O O . LYS A 1 864 ? -33.367 -5.158 -3.969 1.00 58.75 864 LYS A O 1
ATOM 6919 N N . ILE A 1 865 ? -35.435 -5.913 -4.403 1.00 66.50 865 ILE A N 1
ATOM 6920 C CA . ILE A 1 865 ? -35.032 -6.924 -5.397 1.00 66.50 865 ILE A CA 1
ATOM 6921 C C . ILE A 1 865 ? -34.469 -6.262 -6.666 1.00 66.50 865 ILE A C 1
ATOM 6923 O O . ILE A 1 865 ? -33.448 -6.705 -7.193 1.00 66.50 865 ILE A O 1
ATOM 6927 N N . LEU A 1 866 ? -35.100 -5.192 -7.166 1.00 61.22 866 LEU A N 1
ATOM 6928 C CA . LEU A 1 866 ? -34.618 -4.457 -8.343 1.00 61.22 866 LEU A CA 1
ATOM 6929 C C . LEU A 1 866 ? -33.247 -3.806 -8.090 1.00 61.22 866 LEU A C 1
ATOM 6931 O O . LEU A 1 866 ? -32.387 -3.795 -8.968 1.00 61.22 866 LEU A O 1
ATOM 6935 N N . GLU A 1 867 ? -33.048 -3.276 -6.888 1.00 61.09 867 GLU A N 1
ATOM 6936 C CA . GLU A 1 867 ? -31.828 -2.627 -6.411 1.00 61.09 867 GLU A CA 1
ATOM 6937 C C . GLU A 1 867 ? -30.688 -3.633 -6.211 1.00 61.09 867 GLU A C 1
ATOM 6939 O O . GLU A 1 867 ? -29.597 -3.418 -6.739 1.00 61.09 867 GLU A O 1
ATOM 6944 N N . GLN A 1 868 ? -30.960 -4.783 -5.584 1.00 64.69 868 GLN A N 1
ATOM 6945 C CA . GLN A 1 868 ? -30.015 -5.901 -5.496 1.00 64.69 868 GLN A CA 1
ATOM 6946 C C . GLN A 1 868 ? -29.591 -6.385 -6.889 1.00 64.69 868 GLN A C 1
ATOM 6948 O O . GLN A 1 868 ? -28.397 -6.491 -7.160 1.00 64.69 868 GLN A O 1
ATOM 6953 N N . LYS A 1 869 ? -30.530 -6.572 -7.827 1.00 66.06 869 LYS A N 1
ATOM 6954 C CA . LYS A 1 869 ? -30.179 -6.962 -9.205 1.00 66.06 869 LYS A CA 1
ATOM 6955 C C . LYS A 1 869 ? -29.404 -5.883 -9.965 1.00 66.06 869 LYS A C 1
ATOM 6957 O O . LYS A 1 869 ? -28.566 -6.215 -10.800 1.00 66.06 869 LYS A O 1
ATOM 6962 N N . ARG A 1 870 ? -29.621 -4.594 -9.680 1.00 64.88 870 ARG A N 1
ATOM 6963 C CA . ARG A 1 870 ? -28.776 -3.508 -10.216 1.00 64.88 870 ARG A CA 1
ATOM 6964 C C . ARG A 1 870 ? -27.354 -3.567 -9.655 1.00 64.88 870 ARG A C 1
ATOM 6966 O O . ARG A 1 870 ? -26.415 -3.404 -10.430 1.00 64.88 870 ARG A O 1
ATOM 6973 N N . GLN A 1 871 ? -27.194 -3.842 -8.359 1.00 60.31 871 GLN A N 1
ATOM 6974 C CA . GLN A 1 871 ? -25.886 -4.040 -7.723 1.00 60.31 871 GLN A CA 1
ATOM 6975 C C . GLN A 1 871 ? -25.158 -5.260 -8.310 1.00 60.31 871 GLN A C 1
ATOM 6977 O O . GLN A 1 871 ? -24.004 -5.132 -8.714 1.00 60.31 871 GLN A O 1
ATOM 6982 N N . GLU A 1 872 ? -25.841 -6.399 -8.466 1.00 69.56 872 GLU A N 1
ATOM 6983 C CA . GLU A 1 872 ? -25.306 -7.597 -9.134 1.00 69.56 872 GLU A CA 1
ATOM 6984 C C . GLU A 1 872 ? -24.830 -7.290 -10.563 1.00 69.56 872 GLU A C 1
ATOM 6986 O O . GLU A 1 872 ? -23.712 -7.649 -10.927 1.00 69.56 872 GLU A O 1
ATOM 6991 N N . ILE A 1 873 ? -25.630 -6.571 -11.361 1.00 69.31 873 ILE A N 1
ATOM 6992 C CA . ILE A 1 873 ? -25.270 -6.171 -12.733 1.00 69.31 873 ILE A CA 1
ATOM 6993 C C . ILE A 1 873 ? -24.073 -5.206 -12.752 1.00 69.31 873 ILE A C 1
ATOM 6995 O O . ILE A 1 873 ? -23.217 -5.317 -13.633 1.00 69.31 873 ILE A O 1
ATOM 6999 N N . ALA A 1 874 ? -23.991 -4.263 -11.810 1.00 62.66 874 ALA A N 1
ATOM 7000 C CA . ALA A 1 874 ? -22.871 -3.328 -11.706 1.00 62.66 874 ALA A CA 1
ATOM 7001 C C . ALA A 1 874 ? -21.569 -4.047 -11.311 1.00 62.66 874 ALA A C 1
ATOM 7003 O O . ALA A 1 874 ? -20.537 -3.861 -11.960 1.00 62.66 874 ALA A O 1
ATOM 7004 N N . GLU A 1 875 ? -21.620 -4.934 -10.313 1.00 67.69 875 GLU A N 1
ATOM 7005 C CA . GLU A 1 875 ? -20.482 -5.775 -9.940 1.00 67.69 875 GLU A CA 1
ATOM 7006 C C . GLU A 1 875 ? -20.078 -6.742 -11.055 1.00 67.69 875 GLU A C 1
ATOM 7008 O O . GLU A 1 875 ? -18.885 -6.906 -11.309 1.00 67.69 875 GLU A O 1
ATOM 7013 N N . GLN A 1 876 ? -21.037 -7.356 -11.753 1.00 65.38 876 GLN A N 1
ATOM 7014 C CA . GLN A 1 876 ? -20.755 -8.262 -12.864 1.00 65.38 876 GLN A CA 1
ATOM 7015 C C . GLN A 1 876 ? -20.034 -7.527 -13.998 1.00 65.38 876 GLN A C 1
ATOM 7017 O O . GLN A 1 876 ? -18.964 -7.976 -14.403 1.00 65.38 876 GLN A O 1
ATOM 7022 N N . LYS A 1 877 ? -20.542 -6.366 -14.440 1.00 65.44 877 LYS A N 1
ATOM 7023 C CA . LYS A 1 877 ? -19.877 -5.517 -15.447 1.00 65.44 877 LYS A CA 1
ATOM 7024 C C . LYS A 1 877 ? -18.486 -5.072 -15.004 1.00 65.44 877 LYS A C 1
ATOM 7026 O O . LYS A 1 877 ? -17.559 -5.051 -15.809 1.00 65.44 877 LYS A O 1
ATOM 7031 N N . ARG A 1 878 ? -18.314 -4.725 -13.726 1.00 64.69 878 ARG A N 1
ATOM 7032 C CA . ARG A 1 878 ? -17.006 -4.353 -13.178 1.00 64.69 878 ARG A CA 1
ATOM 7033 C C . ARG A 1 878 ? -16.021 -5.524 -13.244 1.00 64.69 878 ARG A C 1
ATOM 7035 O O . ARG A 1 878 ? -14.923 -5.352 -13.763 1.00 64.69 878 ARG A O 1
ATOM 7042 N N . ARG A 1 879 ? -16.413 -6.705 -12.756 1.00 67.12 879 ARG A N 1
ATOM 7043 C CA . ARG A 1 879 ? -15.587 -7.925 -12.801 1.00 67.12 879 ARG A CA 1
ATOM 7044 C C . ARG A 1 879 ? -15.287 -8.337 -14.245 1.00 67.12 879 ARG A C 1
ATOM 7046 O O . ARG A 1 879 ? -14.171 -8.746 -14.529 1.00 67.12 879 ARG A O 1
ATOM 7053 N N . GLU A 1 880 ? -16.245 -8.179 -15.157 1.00 65.38 880 GLU A N 1
ATOM 7054 C CA . GLU A 1 880 ? -16.081 -8.402 -16.597 1.00 65.38 880 GLU A CA 1
ATOM 7055 C C . GLU A 1 880 ? -15.025 -7.461 -17.201 1.00 65.38 880 GLU A C 1
ATOM 7057 O O . GLU A 1 880 ? -14.120 -7.949 -17.871 1.00 65.38 880 GLU A O 1
ATOM 7062 N N . ARG A 1 881 ? -15.048 -6.151 -16.897 1.00 64.06 881 ARG A N 1
ATOM 7063 C CA . ARG A 1 881 ? -13.980 -5.215 -17.314 1.00 64.06 881 ARG A CA 1
ATOM 7064 C C . ARG A 1 881 ? -12.622 -5.557 -16.688 1.00 64.06 881 ARG A C 1
ATOM 7066 O O . ARG A 1 881 ? -11.627 -5.587 -17.404 1.00 64.06 881 ARG A O 1
ATOM 7073 N N . GLU A 1 882 ? -12.566 -5.839 -15.382 1.00 66.94 882 GLU A N 1
ATOM 7074 C CA . GLU A 1 882 ? -11.317 -6.202 -14.684 1.00 66.94 882 GLU A CA 1
ATOM 7075 C C . GLU A 1 882 ? -10.703 -7.502 -15.245 1.00 66.94 882 GLU A C 1
ATOM 7077 O O . GLU A 1 882 ? -9.481 -7.606 -15.369 1.00 66.94 882 GLU A O 1
ATOM 7082 N N . ILE A 1 883 ? -11.537 -8.476 -15.632 1.00 68.75 883 ILE A N 1
ATOM 7083 C CA . ILE A 1 883 ? -11.116 -9.707 -16.316 1.00 68.75 883 ILE A CA 1
ATOM 7084 C C . ILE A 1 883 ? -10.705 -9.414 -17.762 1.00 68.75 883 ILE A C 1
ATOM 7086 O O . ILE A 1 883 ? -9.662 -9.904 -18.181 1.00 68.75 883 ILE A O 1
ATOM 7090 N N . GLN A 1 884 ? -11.455 -8.606 -18.515 1.00 62.62 884 GLN A N 1
ATOM 7091 C CA . GLN A 1 884 ? -11.137 -8.286 -19.910 1.00 62.62 884 GLN A CA 1
ATOM 7092 C C . GLN A 1 884 ? -9.816 -7.513 -20.031 1.00 62.62 884 GLN A C 1
ATOM 7094 O O . GLN A 1 884 ? -8.996 -7.865 -20.870 1.00 62.62 884 GLN A O 1
ATOM 7099 N N . GLN A 1 885 ? -9.548 -6.544 -19.150 1.00 56.81 885 GLN A N 1
ATOM 7100 C CA . GLN A 1 885 ? -8.247 -5.861 -19.075 1.00 56.81 885 GLN A CA 1
ATOM 7101 C C . GLN A 1 885 ? -7.101 -6.843 -18.773 1.00 56.81 885 GLN A C 1
ATOM 7103 O O . GLN A 1 885 ? -6.029 -6.753 -19.373 1.00 56.81 885 GLN A O 1
ATOM 7108 N N . GLN A 1 886 ? -7.316 -7.809 -17.870 1.00 60.78 886 GLN A N 1
ATOM 7109 C CA . GLN A 1 886 ? -6.329 -8.857 -17.585 1.00 60.78 886 GLN A CA 1
ATOM 7110 C C . GLN A 1 886 ? -6.161 -9.836 -18.752 1.00 60.78 886 GLN A C 1
ATOM 7112 O O . GLN A 1 886 ? -5.040 -10.276 -19.001 1.00 60.78 886 GLN A O 1
ATOM 7117 N N . MET A 1 887 ? -7.230 -10.168 -19.480 1.00 54.19 887 MET A N 1
ATOM 7118 C CA . MET A 1 887 ? -7.143 -11.005 -20.675 1.00 54.19 887 MET A CA 1
ATOM 7119 C C . MET A 1 887 ? -6.433 -10.275 -21.809 1.00 54.19 887 MET A C 1
ATOM 7121 O O . MET A 1 887 ? -5.519 -10.853 -22.364 1.00 54.19 887 MET A O 1
ATOM 7125 N N . GLU A 1 888 ? -6.727 -9.004 -22.087 1.00 58.53 888 GLU A N 1
ATOM 7126 C CA . GLU A 1 888 ? -6.023 -8.231 -23.121 1.00 58.53 888 GLU A CA 1
ATOM 7127 C C . GLU A 1 888 ? -4.541 -8.010 -22.785 1.00 58.53 888 GLU A C 1
ATOM 7129 O O . GLU A 1 888 ? -3.692 -8.170 -23.660 1.00 58.53 888 GLU A O 1
ATOM 7134 N N . SER A 1 889 ? -4.195 -7.747 -21.517 1.00 53.38 889 SER A N 1
ATOM 7135 C CA . SER A 1 889 ? -2.790 -7.720 -21.078 1.00 53.38 889 SER A CA 1
ATOM 7136 C C . SER A 1 889 ? -2.118 -9.082 -21.283 1.00 53.38 889 SER A C 1
ATOM 7138 O O . SER A 1 889 ? -1.010 -9.159 -21.811 1.00 53.38 889 SER A O 1
ATOM 7140 N N . ARG A 1 890 ? -2.798 -10.176 -20.914 1.00 51.88 890 ARG A N 1
ATOM 7141 C CA . ARG A 1 890 ? -2.265 -11.537 -21.058 1.00 51.88 890 ARG A CA 1
ATOM 7142 C C . ARG A 1 890 ? -2.330 -12.063 -22.499 1.00 51.88 890 ARG A C 1
ATOM 7144 O O . ARG A 1 890 ? -1.647 -13.030 -22.827 1.00 51.88 890 ARG A O 1
ATOM 7151 N N . ASP A 1 891 ? -3.101 -11.434 -23.373 1.00 49.53 891 ASP A N 1
ATOM 7152 C CA . ASP A 1 891 ? -3.167 -11.733 -24.799 1.00 49.53 891 ASP A CA 1
ATOM 7153 C C . ASP A 1 891 ? -2.131 -10.905 -25.576 1.00 49.53 891 ASP A C 1
ATOM 7155 O O . ASP A 1 891 ? -1.547 -11.464 -26.499 1.00 49.53 891 ASP A O 1
ATOM 7159 N N . GLU A 1 892 ? -1.758 -9.678 -25.157 1.00 54.62 892 GLU A N 1
ATOM 7160 C CA . GLU A 1 892 ? -0.470 -9.076 -25.575 1.00 54.62 892 GLU A CA 1
ATOM 7161 C C . GLU A 1 892 ? 0.682 -10.027 -25.183 1.00 54.62 892 GLU A C 1
ATOM 7163 O O . GLU A 1 892 ? 1.433 -10.470 -26.055 1.00 54.62 892 GLU A O 1
ATOM 7168 N N . GLU A 1 893 ? 0.776 -10.424 -23.906 1.00 50.53 893 GLU A N 1
ATOM 7169 C CA . GLU A 1 893 ? 1.840 -11.315 -23.405 1.00 50.53 893 GLU A CA 1
ATOM 7170 C C . GLU A 1 893 ? 1.852 -12.696 -24.088 1.00 50.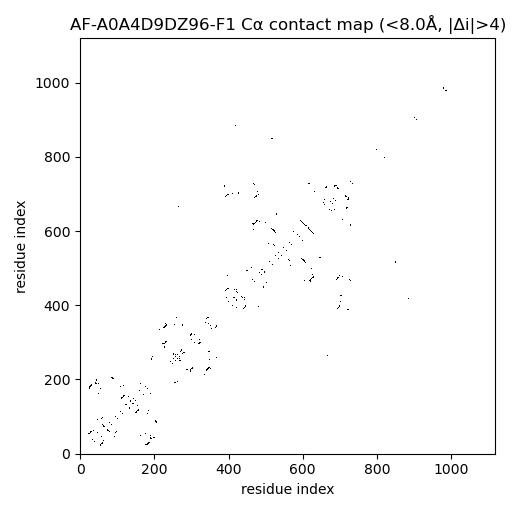53 893 GLU A C 1
ATOM 7172 O O . GLU A 1 893 ? 2.923 -13.234 -24.378 1.00 50.53 893 GLU A O 1
ATOM 7177 N N . THR A 1 894 ? 0.690 -13.306 -24.367 1.00 45.22 894 THR A N 1
ATOM 7178 C CA . THR A 1 894 ? 0.643 -14.639 -24.996 1.00 45.22 894 THR A CA 1
ATOM 7179 C C . THR A 1 894 ? 0.674 -14.620 -26.521 1.00 45.22 894 THR A C 1
ATOM 7181 O O . THR A 1 894 ? 1.123 -15.614 -27.093 1.00 45.22 894 THR A O 1
ATOM 7184 N N . LEU A 1 895 ? 0.327 -13.517 -27.194 1.00 49.72 895 LEU A N 1
ATOM 7185 C CA . LEU A 1 895 ? 0.706 -13.296 -28.598 1.00 49.72 895 LEU A CA 1
ATOM 7186 C C . LEU A 1 895 ? 2.225 -13.126 -28.724 1.00 49.72 895 LEU A C 1
ATOM 7188 O O . LEU A 1 895 ? 2.832 -13.699 -29.630 1.00 49.72 895 LEU A O 1
ATOM 7192 N N . GLU A 1 896 ? 2.867 -12.431 -27.781 1.00 51.41 896 GLU A N 1
ATOM 7193 C CA . GLU A 1 896 ? 4.330 -12.322 -27.733 1.00 51.41 896 GLU A CA 1
ATOM 7194 C C . GLU A 1 896 ? 5.024 -13.688 -27.527 1.00 51.41 896 GLU A C 1
ATOM 7196 O O . GLU A 1 896 ? 6.131 -13.881 -28.036 1.00 51.41 896 GLU A O 1
ATOM 7201 N N . LEU A 1 897 ? 4.347 -14.652 -26.884 1.00 48.09 897 LEU A N 1
ATOM 7202 C CA . LEU A 1 897 ? 4.837 -16.009 -26.580 1.00 48.09 897 LEU A CA 1
ATOM 7203 C C . LEU A 1 897 ? 4.453 -17.121 -27.584 1.00 48.09 897 LEU A C 1
ATOM 7205 O O . LEU A 1 897 ? 5.091 -18.174 -27.558 1.00 48.09 897 LEU A O 1
ATOM 7209 N N . LYS A 1 898 ? 3.425 -16.950 -28.433 1.00 45.66 898 LYS A N 1
ATOM 7210 C CA . LYS A 1 898 ? 2.866 -18.037 -29.281 1.00 45.66 898 LYS A CA 1
ATOM 7211 C C . LYS A 1 898 ? 3.292 -18.043 -30.753 1.00 45.66 898 LYS A C 1
ATOM 7213 O O . LYS A 1 898 ? 2.970 -18.997 -31.458 1.00 45.66 898 LYS A O 1
ATOM 7218 N N . GLU A 1 899 ? 3.993 -17.025 -31.246 1.00 49.25 899 GLU A N 1
ATOM 7219 C CA . GLU A 1 899 ? 4.398 -16.962 -32.661 1.00 49.25 899 GLU A CA 1
ATOM 7220 C C . GLU A 1 899 ? 5.575 -17.903 -32.985 1.00 49.25 899 GLU A C 1
ATOM 7222 O O . GLU A 1 899 ? 6.737 -17.498 -33.029 1.00 49.25 899 GLU A O 1
ATOM 7227 N N . THR A 1 900 ? 5.272 -19.174 -33.262 1.00 54.25 900 THR A N 1
ATOM 7228 C CA . THR A 1 900 ? 6.204 -20.103 -33.918 1.00 54.25 900 THR A CA 1
ATOM 7229 C C . THR A 1 900 ? 6.309 -19.770 -35.407 1.00 54.25 900 THR A C 1
ATOM 7231 O O . THR A 1 900 ? 5.396 -20.065 -36.179 1.00 54.25 900 THR A O 1
ATOM 7234 N N . TYR A 1 901 ? 7.417 -19.153 -35.814 1.00 59.50 901 TYR A N 1
ATOM 7235 C CA . TYR A 1 901 ? 7.666 -18.753 -37.203 1.00 59.50 901 TYR A CA 1
ATOM 7236 C C . TYR A 1 901 ? 7.829 -19.972 -38.125 1.00 59.50 901 TYR A C 1
ATOM 7238 O O . TYR A 1 901 ? 8.600 -20.880 -37.814 1.00 59.50 901 TYR A O 1
ATOM 7246 N N . SER A 1 902 ? 7.154 -19.986 -39.280 1.00 55.41 902 SER A N 1
ATOM 7247 C CA . SER A 1 902 ? 7.292 -21.074 -40.264 1.00 55.41 902 SER A CA 1
ATOM 7248 C C . SER A 1 902 ? 8.424 -20.839 -41.271 1.00 55.41 902 SER A C 1
ATOM 7250 O O . SER A 1 902 ? 8.768 -21.741 -42.033 1.00 55.41 902 SER A O 1
ATOM 7252 N N . SER A 1 903 ? 8.995 -19.632 -41.314 1.00 67.62 903 SER A N 1
ATOM 7253 C CA . SER A 1 903 ? 10.171 -19.303 -42.124 1.00 67.62 903 SER A CA 1
ATOM 7254 C C . SER A 1 903 ? 10.978 -18.151 -41.521 1.00 67.62 903 SER A C 1
ATOM 7256 O O . SER A 1 903 ? 10.438 -17.286 -40.829 1.00 67.62 903 SER A O 1
ATOM 7258 N N . LEU A 1 904 ? 12.274 -18.105 -41.845 1.00 64.69 904 LEU A N 1
ATOM 7259 C CA . LEU A 1 904 ? 13.186 -17.049 -41.392 1.00 64.69 904 LEU A CA 1
ATOM 7260 C C . LEU A 1 904 ? 12.763 -15.653 -41.892 1.00 64.69 904 LEU A C 1
ATOM 7262 O O . LEU A 1 904 ? 12.944 -14.661 -41.196 1.00 64.69 904 LEU A O 1
ATOM 7266 N N . GLN A 1 905 ? 12.150 -15.571 -43.079 1.00 68.25 905 GLN A N 1
ATOM 7267 C CA . GLN A 1 905 ? 11.636 -14.310 -43.624 1.00 68.25 905 GLN A CA 1
ATOM 7268 C C . GLN A 1 905 ? 10.442 -13.794 -42.808 1.00 68.25 905 GLN A C 1
ATOM 7270 O O . GLN A 1 905 ? 10.395 -12.618 -42.456 1.00 68.25 905 GLN A O 1
ATOM 7275 N N . GLN A 1 906 ? 9.515 -14.685 -42.439 1.00 71.19 906 GLN A N 1
ATOM 7276 C CA . GLN A 1 906 ? 8.377 -14.350 -41.581 1.00 71.19 906 GLN A CA 1
ATOM 7277 C C . GLN A 1 906 ? 8.840 -13.933 -40.175 1.00 71.19 906 GLN A C 1
ATOM 7279 O O . GLN A 1 906 ? 8.289 -12.996 -39.596 1.00 71.19 906 GLN A O 1
ATOM 7284 N N . GLU A 1 907 ? 9.877 -14.587 -39.643 1.00 70.88 907 GLU A N 1
ATOM 7285 C CA . GLU A 1 907 ? 10.527 -14.193 -38.391 1.00 70.88 907 GLU A CA 1
ATOM 7286 C C . GLU A 1 907 ? 11.134 -12.787 -38.477 1.00 70.88 907 GLU A C 1
ATOM 7288 O O . GLU A 1 907 ? 10.912 -11.979 -37.575 1.00 70.88 907 GLU A O 1
ATOM 7293 N N . VAL A 1 908 ? 11.852 -12.462 -39.559 1.00 74.56 908 VAL A N 1
ATOM 7294 C CA . VAL A 1 908 ? 12.401 -11.115 -39.791 1.00 74.56 908 VAL A CA 1
ATOM 7295 C C . VAL A 1 908 ? 11.280 -10.080 -39.886 1.00 74.56 908 VAL A C 1
ATOM 7297 O O . VAL A 1 908 ? 11.322 -9.096 -39.152 1.00 74.56 908 VAL A O 1
ATOM 7300 N N . ASP A 1 909 ? 10.238 -10.313 -40.687 1.00 73.12 909 ASP A N 1
ATOM 7301 C CA . ASP A 1 909 ? 9.135 -9.357 -40.856 1.00 73.12 909 ASP A CA 1
ATOM 7302 C C . ASP A 1 909 ? 8.354 -9.117 -39.552 1.00 73.12 909 ASP A C 1
ATOM 7304 O O . ASP A 1 909 ? 7.995 -7.976 -39.233 1.00 73.12 909 ASP A O 1
ATOM 7308 N N . ILE A 1 910 ? 8.106 -10.166 -38.759 1.00 70.38 910 ILE A N 1
ATOM 7309 C CA . ILE A 1 910 ? 7.432 -10.042 -37.459 1.00 70.38 910 ILE A CA 1
ATOM 7310 C C . ILE A 1 910 ? 8.357 -9.389 -36.426 1.00 70.38 910 ILE A C 1
ATOM 7312 O O . ILE A 1 910 ? 7.915 -8.478 -35.724 1.00 70.38 910 ILE A O 1
ATOM 7316 N N . LYS A 1 911 ? 9.647 -9.745 -36.366 1.00 73.31 911 LYS A N 1
ATOM 7317 C CA . LYS A 1 911 ? 10.622 -9.048 -35.507 1.00 73.31 911 LYS A CA 1
ATOM 7318 C C . LYS A 1 911 ? 10.773 -7.579 -35.900 1.00 73.31 911 LYS A C 1
ATOM 7320 O O . LYS A 1 911 ? 10.853 -6.740 -35.011 1.00 73.31 911 LYS A O 1
ATOM 7325 N N . THR A 1 912 ? 10.715 -7.226 -37.184 1.00 76.25 912 THR A N 1
ATOM 7326 C CA . THR A 1 912 ? 10.695 -5.830 -37.650 1.00 76.25 912 THR A CA 1
ATOM 7327 C C . THR A 1 912 ? 9.414 -5.105 -37.223 1.00 76.25 912 THR A C 1
ATOM 7329 O O . THR A 1 912 ? 9.489 -3.949 -36.805 1.00 76.25 912 THR A O 1
ATOM 7332 N N . LYS A 1 913 ? 8.242 -5.756 -37.254 1.00 73.38 913 LYS A N 1
ATOM 7333 C CA . LYS A 1 913 ? 6.987 -5.186 -36.717 1.00 73.38 913 LYS A CA 1
ATOM 7334 C C . LYS A 1 913 ? 7.038 -5.007 -35.193 1.00 73.38 913 LYS A C 1
ATOM 7336 O O . LYS A 1 913 ? 6.694 -3.930 -34.707 1.00 73.38 913 LYS A O 1
ATOM 7341 N N . LYS A 1 914 ? 7.531 -6.002 -34.445 1.00 68.25 914 LYS A N 1
ATOM 7342 C CA . LYS A 1 914 ? 7.747 -5.925 -32.986 1.00 68.25 914 LYS A CA 1
ATOM 7343 C C . LYS A 1 914 ? 8.748 -4.826 -32.627 1.00 68.25 914 LYS A C 1
ATOM 7345 O O . LYS A 1 914 ? 8.453 -4.004 -31.768 1.00 68.25 914 LYS A O 1
ATOM 7350 N N . LEU A 1 915 ? 9.871 -4.734 -33.342 1.00 72.00 915 LEU A N 1
ATOM 7351 C CA . LEU A 1 915 ? 10.864 -3.672 -33.170 1.00 72.00 915 LEU A CA 1
ATOM 7352 C C . LEU A 1 915 ? 10.259 -2.289 -33.442 1.00 72.00 915 LEU A C 1
ATOM 7354 O O . LEU A 1 915 ? 10.510 -1.376 -32.667 1.00 72.00 915 LEU A O 1
ATOM 7358 N N . LYS A 1 916 ? 9.405 -2.133 -34.464 1.00 71.38 916 LYS A N 1
ATOM 7359 C CA . LYS A 1 916 ? 8.661 -0.883 -34.704 1.00 71.38 916 LYS A CA 1
ATOM 7360 C C . LYS A 1 916 ? 7.684 -0.551 -33.565 1.00 71.38 916 LYS A C 1
ATOM 7362 O O . LYS A 1 916 ? 7.673 0.593 -33.128 1.00 71.38 916 LYS A O 1
ATOM 7367 N N . LYS A 1 917 ? 6.931 -1.527 -33.035 1.00 68.69 917 LYS A N 1
ATOM 7368 C CA . LYS A 1 917 ? 6.007 -1.341 -31.890 1.00 68.69 917 LYS A CA 1
ATOM 7369 C C . LYS A 1 917 ? 6.746 -1.000 -30.586 1.00 68.69 917 LYS A C 1
ATOM 7371 O O . LYS A 1 917 ? 6.287 -0.162 -29.813 1.00 68.69 917 LYS A O 1
ATOM 7376 N N . LEU A 1 918 ? 7.903 -1.618 -30.343 1.00 69.12 918 LEU A N 1
ATOM 7377 C CA . LEU A 1 918 ? 8.767 -1.314 -29.197 1.00 69.12 918 LEU A CA 1
ATOM 7378 C C . LEU A 1 918 ? 9.464 0.040 -29.359 1.00 69.12 918 LEU A C 1
ATOM 7380 O O . LEU A 1 918 ? 9.528 0.800 -28.398 1.00 69.12 918 LEU A O 1
ATOM 7384 N N . PHE A 1 919 ? 9.919 0.382 -30.566 1.00 71.69 919 PHE A N 1
ATOM 7385 C CA . PHE A 1 919 ? 10.484 1.695 -30.874 1.00 71.69 919 PHE A CA 1
ATOM 7386 C C . PHE A 1 919 ? 9.439 2.803 -30.708 1.00 71.69 919 PHE A C 1
ATOM 7388 O O . PHE A 1 919 ? 9.755 3.829 -30.118 1.00 71.69 919 PHE A O 1
ATOM 7395 N N . SER A 1 920 ? 8.182 2.589 -31.118 1.00 67.50 920 SER A N 1
ATOM 7396 C CA . SER A 1 920 ? 7.106 3.560 -30.891 1.00 67.50 920 SER A CA 1
ATOM 7397 C C . SER A 1 920 ? 6.692 3.658 -29.417 1.00 67.50 920 SER A C 1
ATOM 7399 O O . SER A 1 920 ? 6.501 4.774 -28.940 1.00 67.50 920 SER A O 1
ATOM 7401 N N . LYS A 1 921 ? 6.623 2.542 -28.661 1.00 66.94 921 LYS A N 1
ATOM 7402 C CA . LYS A 1 921 ? 6.443 2.579 -27.189 1.00 66.94 921 LYS A CA 1
ATOM 7403 C C . LYS A 1 921 ? 7.601 3.363 -26.526 1.00 66.94 921 LYS A C 1
ATOM 7405 O O . LYS A 1 921 ? 7.350 4.247 -25.714 1.00 66.94 921 LYS A O 1
ATOM 7410 N N . LEU A 1 922 ? 8.856 3.125 -26.925 1.00 70.56 922 LEU A N 1
ATOM 7411 C CA . LEU A 1 922 ? 10.041 3.842 -26.423 1.00 70.56 922 LEU A CA 1
ATOM 7412 C C . LEU A 1 922 ? 10.049 5.331 -26.807 1.00 70.56 922 LEU A C 1
ATOM 7414 O O . LEU A 1 922 ? 10.424 6.169 -25.991 1.00 70.56 922 LEU A O 1
ATOM 7418 N N . GLN A 1 923 ? 9.652 5.673 -28.032 1.00 71.06 923 GLN A N 1
ATOM 7419 C CA . GLN A 1 923 ? 9.587 7.054 -28.510 1.00 71.06 923 GLN A CA 1
ATOM 7420 C C . GLN A 1 923 ? 8.471 7.836 -27.807 1.00 71.06 923 GLN A C 1
ATOM 7422 O O . GLN A 1 923 ? 8.692 8.989 -27.449 1.00 71.06 923 GLN A O 1
ATOM 7427 N N . ALA A 1 924 ? 7.327 7.201 -27.527 1.00 65.25 924 ALA A N 1
ATOM 7428 C CA . ALA A 1 924 ? 6.266 7.786 -26.708 1.00 65.25 924 ALA A CA 1
ATOM 7429 C C . ALA A 1 924 ? 6.739 8.061 -25.269 1.00 65.25 924 ALA A C 1
ATOM 7431 O O . ALA A 1 924 ? 6.557 9.172 -24.785 1.00 65.25 924 ALA A O 1
ATOM 7432 N N . VAL A 1 925 ? 7.429 7.113 -24.621 1.00 65.81 925 VAL A N 1
ATOM 7433 C CA . VAL A 1 925 ? 8.001 7.320 -23.272 1.00 65.81 925 VAL A CA 1
ATOM 7434 C C . VAL A 1 925 ? 9.093 8.399 -23.272 1.00 65.81 925 VAL A C 1
ATOM 7436 O O . VAL A 1 925 ? 9.168 9.195 -22.342 1.00 65.81 925 VAL A O 1
ATOM 7439 N N . LYS A 1 926 ? 9.925 8.489 -24.319 1.00 69.06 926 LYS A N 1
ATOM 7440 C CA . LYS A 1 926 ? 10.898 9.589 -24.457 1.00 69.06 926 LYS A CA 1
ATOM 7441 C C . LYS A 1 926 ? 10.223 10.950 -24.637 1.00 69.06 926 LYS A C 1
ATOM 7443 O O . LYS A 1 926 ? 10.689 11.917 -24.044 1.00 69.06 926 LYS A O 1
ATOM 7448 N N . ALA A 1 927 ? 9.145 11.020 -25.417 1.00 68.56 927 ALA A N 1
ATOM 7449 C CA . ALA A 1 927 ? 8.347 12.234 -25.558 1.00 68.56 927 ALA A CA 1
ATOM 7450 C C . ALA A 1 927 ? 7.655 12.603 -24.236 1.00 68.56 927 ALA A C 1
ATOM 7452 O O . ALA A 1 927 ? 7.684 13.759 -23.853 1.00 68.56 927 ALA A O 1
ATOM 7453 N N . GLU A 1 928 ? 7.125 11.636 -23.483 1.00 66.31 928 GLU A N 1
ATOM 7454 C CA . GLU A 1 928 ? 6.546 11.878 -22.154 1.00 66.31 928 GLU A CA 1
ATOM 7455 C C . GLU A 1 928 ? 7.587 12.406 -21.151 1.00 66.31 928 GLU A C 1
ATOM 7457 O O . GLU A 1 928 ? 7.301 13.343 -20.411 1.00 66.31 928 GLU A O 1
ATOM 7462 N N . ILE A 1 929 ? 8.815 11.875 -21.160 1.00 68.81 929 ILE A N 1
ATOM 7463 C CA . ILE A 1 929 ? 9.921 12.405 -20.343 1.00 68.81 929 ILE A CA 1
ATOM 7464 C C . ILE A 1 929 ? 10.277 13.844 -20.757 1.00 68.81 929 ILE A C 1
ATOM 7466 O O . ILE A 1 929 ? 10.506 14.672 -19.880 1.00 68.81 929 ILE A O 1
ATOM 7470 N N . HIS A 1 930 ? 10.288 14.154 -22.058 1.00 71.44 930 HIS A N 1
ATOM 7471 C CA . HIS A 1 930 ? 10.546 15.507 -22.569 1.00 71.44 930 HIS A CA 1
ATOM 7472 C C . HIS A 1 930 ? 9.428 16.488 -22.186 1.00 71.44 930 HIS A C 1
ATOM 7474 O O . HIS A 1 930 ? 9.709 17.515 -21.578 1.00 71.44 930 HIS A O 1
ATOM 7480 N N . ASP A 1 931 ? 8.166 16.133 -22.449 1.00 67.00 931 ASP A N 1
ATOM 7481 C CA . ASP A 1 931 ? 6.963 16.870 -22.039 1.00 67.00 931 ASP A CA 1
ATOM 7482 C C . ASP A 1 931 ? 6.991 17.205 -20.534 1.00 67.00 931 ASP A C 1
ATOM 7484 O O . ASP A 1 931 ? 6.644 18.315 -20.133 1.00 67.00 931 ASP A O 1
ATOM 7488 N N . LEU A 1 932 ? 7.374 16.237 -19.690 1.00 64.25 932 LEU A N 1
ATOM 7489 C CA . LEU A 1 932 ? 7.471 16.418 -18.240 1.00 64.25 932 LEU A CA 1
ATOM 7490 C C . LEU A 1 932 ? 8.661 17.303 -17.852 1.00 64.25 932 LEU A C 1
ATOM 7492 O O . LEU A 1 932 ? 8.541 18.098 -16.925 1.00 64.25 932 LEU A O 1
ATOM 7496 N N . GLN A 1 933 ? 9.793 17.207 -18.553 1.00 67.88 933 GLN A N 1
ATOM 7497 C CA . GLN A 1 933 ? 10.930 18.106 -18.347 1.00 67.88 933 GLN A CA 1
ATOM 7498 C C . GLN A 1 933 ? 10.582 19.548 -18.739 1.00 67.88 933 GLN A C 1
ATOM 7500 O O . GLN A 1 933 ? 10.880 20.458 -17.970 1.00 67.88 933 GLN A O 1
ATOM 7505 N N . GLU A 1 934 ? 9.891 19.769 -19.859 1.00 72.00 934 GLU A N 1
ATOM 7506 C CA . GLU A 1 934 ? 9.399 21.092 -20.265 1.00 72.00 934 GLU A CA 1
ATOM 7507 C C . GLU A 1 934 ? 8.337 21.642 -19.299 1.00 72.00 934 GLU A C 1
ATOM 7509 O O . GLU A 1 934 ? 8.421 22.810 -18.916 1.00 72.00 934 GLU A O 1
ATOM 7514 N N . GLU A 1 935 ? 7.379 20.822 -18.843 1.00 64.50 935 GLU A N 1
ATOM 7515 C CA . GLU A 1 935 ? 6.377 21.243 -17.848 1.00 64.50 935 GLU A CA 1
ATOM 7516 C C . GLU A 1 935 ? 7.048 21.607 -16.508 1.00 64.50 935 GLU A C 1
ATOM 7518 O O . GLU A 1 935 ? 6.755 22.668 -15.960 1.00 64.50 935 GLU A O 1
ATOM 7523 N N . HIS A 1 936 ? 8.035 20.829 -16.041 1.00 68.19 936 HIS A N 1
ATOM 7524 C CA . HIS A 1 936 ? 8.832 21.154 -14.848 1.00 68.19 936 HIS A CA 1
ATOM 7525 C C . HIS A 1 936 ? 9.705 22.412 -15.015 1.00 68.19 936 HIS A C 1
ATOM 7527 O O . HIS A 1 936 ? 9.819 23.198 -14.074 1.00 68.19 936 HIS A O 1
ATOM 7533 N N . ILE A 1 937 ? 10.339 22.620 -16.177 1.00 70.88 937 ILE A N 1
ATOM 7534 C CA . ILE A 1 937 ? 11.136 23.828 -16.458 1.00 70.88 937 ILE A CA 1
ATOM 7535 C C . ILE A 1 937 ? 10.229 25.060 -16.447 1.00 70.88 937 ILE A C 1
ATOM 7537 O O . ILE A 1 937 ? 10.568 26.064 -15.822 1.00 70.88 937 ILE A O 1
ATOM 7541 N N . LYS A 1 938 ? 9.053 24.968 -17.074 1.00 70.56 938 LYS A N 1
ATOM 7542 C CA . LYS A 1 938 ? 8.082 26.060 -17.124 1.00 70.56 938 LYS A CA 1
ATOM 7543 C C . LYS A 1 938 ? 7.472 26.364 -15.756 1.00 70.56 938 LYS A C 1
ATOM 7545 O O . LYS A 1 938 ? 7.416 27.527 -15.373 1.00 70.56 938 LYS A O 1
ATOM 7550 N N . GLU A 1 939 ? 7.067 25.351 -14.992 1.00 63.06 939 GLU A N 1
ATOM 7551 C CA . GLU A 1 939 ? 6.574 25.541 -13.619 1.00 63.06 939 GLU A CA 1
ATOM 7552 C C . GLU A 1 939 ? 7.653 26.146 -12.716 1.00 63.06 939 GLU A C 1
ATOM 7554 O O . GLU A 1 939 ? 7.365 27.040 -11.922 1.00 63.06 939 GLU A O 1
ATOM 7559 N N . ARG A 1 940 ? 8.918 25.744 -12.889 1.00 68.81 940 ARG A N 1
ATOM 7560 C CA . ARG A 1 940 ? 10.048 26.372 -12.200 1.00 68.81 940 ARG A CA 1
ATOM 7561 C C . ARG A 1 940 ? 10.227 27.844 -12.592 1.00 68.81 940 ARG A C 1
ATOM 7563 O O . ARG A 1 940 ? 10.437 28.659 -11.702 1.00 68.81 940 ARG A O 1
ATOM 7570 N N . GLN A 1 941 ? 10.115 28.198 -13.872 1.00 70.31 941 GLN A N 1
ATOM 7571 C CA . GLN A 1 941 ? 10.182 29.595 -14.329 1.00 70.31 941 GLN A CA 1
ATOM 7572 C C . GLN A 1 941 ? 9.014 30.435 -13.782 1.00 70.31 941 GLN A C 1
ATOM 7574 O O . GLN A 1 941 ? 9.238 31.537 -13.286 1.00 70.31 941 GLN A O 1
ATOM 7579 N N . GLU A 1 942 ? 7.785 29.904 -13.801 1.00 65.88 942 GLU A N 1
ATOM 7580 C CA . GLU A 1 942 ? 6.594 30.543 -13.214 1.00 65.88 942 GLU A CA 1
ATOM 7581 C C . GLU A 1 942 ? 6.778 30.771 -11.689 1.00 65.88 942 GLU A C 1
ATOM 7583 O O . GLU A 1 942 ? 6.423 31.832 -11.162 1.00 65.88 942 GLU A O 1
ATOM 7588 N N . LEU A 1 943 ? 7.412 29.828 -10.977 1.00 61.69 943 LEU A N 1
ATOM 7589 C CA . LEU A 1 943 ? 7.762 29.960 -9.555 1.00 61.69 943 LEU A CA 1
ATOM 7590 C C . LEU A 1 943 ? 8.907 30.955 -9.295 1.00 61.69 943 LEU A C 1
ATOM 7592 O O . LEU A 1 943 ? 8.793 31.765 -8.376 1.00 61.69 943 LEU A O 1
ATOM 7596 N N . GLU A 1 944 ? 9.981 30.942 -10.087 1.00 68.50 944 GLU A N 1
ATOM 7597 C CA . GLU A 1 944 ? 11.111 31.878 -9.952 1.00 68.50 944 GLU A CA 1
ATOM 7598 C C . GLU A 1 944 ? 10.674 33.327 -10.246 1.00 68.50 944 GLU A C 1
ATOM 7600 O O . GLU A 1 944 ? 11.051 34.246 -9.515 1.00 68.50 944 GLU A O 1
ATOM 7605 N N . GLN A 1 945 ? 9.790 33.542 -11.230 1.00 70.75 945 GLN A N 1
ATOM 7606 C CA . GLN A 1 945 ? 9.137 34.838 -11.466 1.00 70.75 945 GLN A CA 1
ATOM 7607 C C . GLN A 1 945 ? 8.296 35.281 -10.257 1.00 70.75 945 GLN A C 1
ATOM 7609 O O . GLN A 1 945 ? 8.468 36.399 -9.765 1.00 70.75 945 GLN A O 1
ATOM 7614 N N . THR A 1 946 ? 7.453 34.392 -9.721 1.00 63.03 946 THR A N 1
ATOM 7615 C CA . THR A 1 946 ? 6.631 34.670 -8.528 1.00 63.03 946 THR A CA 1
ATOM 7616 C C . THR A 1 946 ? 7.502 35.007 -7.308 1.00 63.03 946 THR A C 1
ATOM 7618 O O . THR A 1 946 ? 7.220 35.956 -6.574 1.00 63.03 946 THR A O 1
ATOM 7621 N N . GLN A 1 947 ? 8.603 34.277 -7.102 1.00 68.12 947 GLN A N 1
ATOM 7622 C CA . GLN A 1 947 ? 9.564 34.533 -6.027 1.00 68.12 947 GLN A CA 1
ATOM 7623 C C . GLN A 1 947 ? 10.250 35.896 -6.190 1.00 68.12 947 GLN A C 1
ATOM 7625 O O . GLN A 1 947 ? 10.415 36.618 -5.200 1.00 68.12 947 GLN A O 1
ATOM 7630 N N . ASN A 1 948 ? 10.625 36.277 -7.413 1.00 73.25 948 ASN A N 1
ATOM 7631 C CA . ASN A 1 948 ? 11.221 37.581 -7.701 1.00 73.25 948 ASN A CA 1
ATOM 7632 C C . ASN A 1 948 ? 10.238 38.731 -7.432 1.00 73.25 948 ASN A C 1
ATOM 7634 O O . ASN A 1 948 ? 10.622 39.721 -6.804 1.00 73.25 948 ASN A O 1
ATOM 7638 N N . GLU A 1 949 ? 8.969 38.592 -7.820 1.00 70.12 949 GLU A N 1
ATOM 7639 C CA . GLU A 1 949 ? 7.937 39.610 -7.583 1.00 70.12 949 GLU A CA 1
ATOM 7640 C C . GLU A 1 949 ? 7.618 39.772 -6.084 1.00 70.12 949 GLU A C 1
ATOM 7642 O O . GLU A 1 949 ? 7.657 40.890 -5.558 1.00 70.12 949 GLU A O 1
ATOM 7647 N N . LEU A 1 950 ? 7.443 38.662 -5.353 1.00 63.56 950 LEU A N 1
ATOM 7648 C CA . LEU A 1 950 ? 7.312 38.665 -3.888 1.00 63.56 950 LEU A CA 1
ATOM 7649 C C . LEU A 1 950 ? 8.548 39.266 -3.201 1.00 63.56 950 LEU A C 1
ATOM 7651 O O . LEU A 1 950 ? 8.419 40.009 -2.227 1.00 63.56 950 LEU A O 1
ATOM 7655 N N . THR A 1 951 ? 9.749 39.009 -3.724 1.00 71.38 951 THR A N 1
ATOM 7656 C CA . THR A 1 951 ? 10.995 39.606 -3.221 1.00 71.38 951 THR A CA 1
ATOM 7657 C C . THR A 1 951 ? 11.046 41.115 -3.488 1.00 71.38 951 THR A C 1
ATOM 7659 O O . THR A 1 951 ? 11.520 41.863 -2.630 1.00 71.38 951 THR A O 1
ATOM 7662 N N . ARG A 1 952 ? 10.530 41.595 -4.629 1.00 74.81 952 ARG A N 1
ATOM 7663 C CA . ARG A 1 952 ? 10.406 43.031 -4.953 1.00 74.81 952 ARG A CA 1
ATOM 7664 C C . ARG A 1 952 ? 9.444 43.718 -3.972 1.00 74.81 952 ARG A C 1
ATOM 7666 O O . ARG A 1 952 ? 9.792 44.756 -3.407 1.00 74.81 952 ARG A O 1
ATOM 7673 N N . GLU A 1 953 ? 8.299 43.099 -3.673 1.00 71.00 953 GLU A N 1
ATOM 7674 C CA . GLU A 1 953 ? 7.334 43.614 -2.687 1.00 71.00 953 GLU A CA 1
ATOM 7675 C C . GLU A 1 953 ? 7.880 43.572 -1.242 1.00 71.00 953 GLU A C 1
ATOM 7677 O O . GLU A 1 953 ? 7.698 44.522 -0.475 1.00 71.00 953 GLU A O 1
ATOM 7682 N N . LEU A 1 954 ? 8.596 42.509 -0.858 1.00 69.06 954 LEU A N 1
ATOM 7683 C CA . LEU A 1 954 ? 9.204 42.368 0.471 1.00 69.06 954 LEU A CA 1
ATOM 7684 C C . LEU A 1 954 ? 10.343 43.374 0.693 1.00 69.06 954 LEU A C 1
ATOM 7686 O O . LEU A 1 954 ? 10.420 43.962 1.776 1.00 69.06 954 LEU A O 1
ATOM 7690 N N . LYS A 1 955 ? 11.182 43.624 -0.324 1.00 75.88 955 LYS A N 1
ATOM 7691 C CA . LYS A 1 955 ? 12.198 44.693 -0.313 1.00 75.88 955 LYS A CA 1
ATOM 7692 C C . LYS A 1 955 ? 11.550 46.070 -0.139 1.00 75.88 955 LYS A C 1
ATOM 7694 O O . LYS A 1 955 ? 11.996 46.839 0.709 1.00 75.88 955 LYS A O 1
ATOM 7699 N N . LEU A 1 956 ? 10.469 46.359 -0.871 1.00 76.94 956 LEU A N 1
ATOM 7700 C CA . LEU A 1 956 ? 9.717 47.613 -0.734 1.00 76.94 956 LEU A CA 1
ATOM 7701 C C . LEU A 1 956 ? 9.155 47.789 0.689 1.00 76.94 956 LEU A C 1
ATOM 7703 O O . LEU A 1 956 ? 9.324 48.851 1.287 1.00 76.94 956 LEU A O 1
ATOM 7707 N N . LYS A 1 957 ? 8.549 46.742 1.265 1.00 75.88 957 LYS A N 1
ATOM 7708 C CA . LYS A 1 957 ? 8.032 46.754 2.647 1.00 75.88 957 LYS A CA 1
ATOM 7709 C C . LYS A 1 957 ? 9.142 46.999 3.678 1.00 75.88 957 LYS A C 1
ATOM 7711 O O . LYS A 1 957 ? 8.949 47.813 4.577 1.00 75.88 957 LYS A O 1
ATOM 7716 N N . HIS A 1 958 ? 10.314 46.375 3.525 1.00 75.19 958 HIS A N 1
ATOM 7717 C CA . HIS A 1 958 ? 11.473 46.640 4.390 1.00 75.19 958 HIS A CA 1
ATOM 7718 C C . HIS A 1 958 ? 11.968 48.085 4.271 1.00 75.19 958 HIS A C 1
ATOM 7720 O O . HIS A 1 958 ? 12.185 48.739 5.288 1.00 75.19 958 HIS A O 1
ATOM 7726 N N . LEU A 1 959 ? 12.074 48.614 3.050 1.00 76.81 959 LEU A N 1
ATOM 7727 C CA . LEU A 1 959 ? 12.534 49.984 2.811 1.00 76.81 959 LEU A CA 1
ATOM 7728 C C . LEU A 1 959 ? 11.561 51.020 3.407 1.00 76.81 959 LEU A C 1
ATOM 7730 O O . LEU A 1 959 ? 12.005 52.024 3.963 1.00 76.81 959 LEU A O 1
ATOM 7734 N N . ILE A 1 960 ? 10.250 50.748 3.390 1.00 76.69 960 ILE A N 1
ATOM 7735 C CA . ILE A 1 960 ? 9.247 51.551 4.112 1.00 76.69 960 ILE A CA 1
ATOM 7736 C C . ILE A 1 960 ? 9.466 51.464 5.632 1.00 76.69 960 ILE A C 1
ATOM 7738 O O . ILE A 1 960 ? 9.538 52.499 6.292 1.00 76.69 960 ILE A O 1
ATOM 7742 N N . ILE A 1 961 ? 9.619 50.258 6.191 1.00 74.81 961 ILE A N 1
ATOM 7743 C CA . ILE A 1 961 ? 9.861 50.059 7.633 1.00 74.81 961 ILE A CA 1
ATOM 7744 C C . ILE A 1 961 ? 11.109 50.827 8.095 1.00 74.81 961 ILE A C 1
ATOM 7746 O O . ILE A 1 961 ? 11.073 51.476 9.133 1.00 74.81 961 ILE A O 1
ATOM 7750 N N . GLU A 1 962 ? 12.200 50.794 7.330 1.00 73.81 962 GLU A N 1
ATOM 7751 C CA . GLU A 1 962 ? 13.483 51.383 7.741 1.00 73.81 962 GLU A CA 1
ATOM 7752 C C . GLU A 1 962 ? 13.571 52.902 7.587 1.00 73.81 962 GLU A C 1
ATOM 7754 O O . GLU A 1 962 ? 14.354 53.527 8.298 1.00 73.81 962 GLU A O 1
ATOM 7759 N N . ASN A 1 963 ? 12.763 53.506 6.710 1.00 75.25 963 ASN A N 1
ATOM 7760 C CA . ASN A 1 963 ? 12.755 54.960 6.512 1.00 75.25 963 ASN A CA 1
ATOM 7761 C C . ASN A 1 963 ? 11.606 55.675 7.246 1.00 75.25 963 ASN A C 1
ATOM 7763 O O . ASN A 1 963 ? 11.720 56.872 7.505 1.00 75.25 963 ASN A O 1
ATOM 7767 N N . PHE A 1 964 ? 10.514 54.977 7.589 1.00 76.00 964 PHE A N 1
ATOM 7768 C CA . PHE A 1 964 ? 9.309 55.593 8.169 1.00 76.00 964 PHE A CA 1
ATOM 7769 C C . PHE A 1 964 ? 8.926 55.091 9.572 1.00 76.00 964 PHE A C 1
ATOM 7771 O O . PHE A 1 964 ? 8.091 55.729 10.213 1.00 76.00 964 PHE A O 1
ATOM 7778 N N . ILE A 1 965 ? 9.516 54.001 10.085 1.00 74.50 965 ILE A N 1
ATOM 7779 C CA . ILE A 1 965 ? 9.277 53.527 11.461 1.00 74.50 965 ILE A CA 1
ATOM 7780 C C . ILE A 1 965 ? 10.535 53.775 12.313 1.00 74.50 965 ILE A C 1
ATOM 7782 O O . ILE A 1 965 ? 11.591 53.226 11.995 1.00 74.50 965 ILE A O 1
ATOM 7786 N N . PRO A 1 966 ? 10.453 54.561 13.408 1.00 82.62 966 PRO A N 1
ATOM 7787 C CA . PRO A 1 966 ? 11.577 54.768 14.321 1.00 82.62 966 PRO A CA 1
ATOM 7788 C C . PRO A 1 966 ? 12.149 53.451 14.858 1.00 82.62 966 PRO A C 1
ATOM 7790 O O . PRO A 1 966 ? 11.404 52.515 15.166 1.00 82.62 966 PRO A O 1
ATOM 7793 N N . LEU A 1 967 ? 13.474 53.389 15.007 1.00 71.38 967 LEU A N 1
ATOM 7794 C CA . LEU A 1 967 ? 14.195 52.184 15.438 1.00 71.38 967 LEU A CA 1
ATOM 7795 C C . LEU A 1 967 ? 13.735 51.700 16.820 1.00 71.38 967 LEU A C 1
ATOM 7797 O O . LEU A 1 967 ? 13.689 50.498 17.075 1.00 71.38 967 LEU A O 1
ATOM 7801 N N . GLU A 1 968 ? 13.336 52.620 17.692 1.00 71.75 968 GLU A N 1
ATOM 7802 C CA . GLU A 1 968 ? 12.799 52.353 19.023 1.00 71.75 968 GLU A CA 1
ATOM 7803 C C . GLU A 1 968 ? 11.468 51.591 18.949 1.00 71.75 968 GLU A C 1
ATOM 7805 O O . GLU A 1 968 ? 11.279 50.612 19.671 1.00 71.75 968 GLU A O 1
ATOM 7810 N N . GLU A 1 969 ? 10.565 51.987 18.045 1.00 71.12 969 GLU A N 1
ATOM 7811 C CA . GLU A 1 969 ? 9.282 51.305 17.837 1.00 71.12 969 GLU A CA 1
ATOM 7812 C C . GLU A 1 969 ? 9.456 49.991 17.067 1.00 71.12 969 GLU A C 1
ATOM 7814 O O . GLU A 1 969 ? 8.858 48.985 17.450 1.00 71.12 969 GLU A O 1
ATOM 7819 N N . LYS A 1 970 ? 10.349 49.946 16.063 1.00 71.69 970 LYS A N 1
ATOM 7820 C CA . LYS A 1 970 ? 10.754 48.696 15.389 1.00 71.69 970 LYS A CA 1
ATOM 7821 C C . LYS A 1 970 ? 11.236 47.672 16.424 1.00 71.69 970 LYS A C 1
ATOM 7823 O O . LYS A 1 970 ? 10.736 46.550 16.453 1.00 71.69 970 LYS A O 1
ATOM 7828 N N . ASN A 1 971 ? 12.118 48.073 17.341 1.00 75.12 971 ASN A N 1
ATOM 7829 C CA . ASN A 1 971 ? 12.642 47.200 18.394 1.00 75.12 971 ASN A CA 1
ATOM 7830 C C . ASN A 1 971 ? 11.583 46.822 19.447 1.00 75.12 971 ASN A C 1
ATOM 7832 O O . ASN A 1 971 ? 11.539 45.666 19.864 1.00 75.12 971 ASN A O 1
ATOM 7836 N N . LYS A 1 972 ? 10.688 47.736 19.852 1.00 74.88 972 LYS A N 1
ATOM 7837 C CA . LYS A 1 972 ? 9.550 47.411 20.741 1.00 74.88 972 LYS A CA 1
ATOM 7838 C C . LYS A 1 972 ? 8.601 46.378 20.132 1.00 74.88 972 LYS A C 1
ATOM 7840 O O . LYS A 1 972 ? 8.065 45.554 20.869 1.00 74.88 972 LYS A O 1
ATOM 7845 N N . ILE A 1 973 ? 8.370 46.437 18.820 1.00 73.56 973 ILE A N 1
ATOM 7846 C CA . ILE A 1 973 ? 7.536 45.475 18.090 1.00 73.56 973 ILE A CA 1
ATOM 7847 C C . ILE A 1 973 ? 8.265 44.130 18.001 1.00 73.56 973 ILE A C 1
ATOM 7849 O O . ILE A 1 973 ? 7.716 43.133 18.462 1.00 73.56 973 ILE A O 1
ATOM 7853 N N . MET A 1 974 ? 9.516 44.109 17.524 1.00 73.56 974 MET A N 1
ATOM 7854 C CA . MET A 1 974 ? 10.316 42.879 17.388 1.00 73.56 974 MET A CA 1
ATOM 7855 C C . MET A 1 974 ? 10.521 42.144 18.724 1.00 73.56 974 MET A C 1
ATOM 7857 O O . MET A 1 974 ? 10.371 40.929 18.790 1.00 73.56 974 MET A O 1
ATOM 7861 N N . ASN A 1 975 ? 10.785 42.868 19.817 1.00 76.44 975 ASN A N 1
ATOM 7862 C CA . ASN A 1 975 ? 10.956 42.276 21.153 1.00 76.44 975 ASN A CA 1
ATOM 7863 C C . ASN A 1 975 ? 9.640 41.780 21.781 1.00 76.44 975 ASN A C 1
ATOM 7865 O O . ASN A 1 975 ? 9.661 41.161 22.844 1.00 76.44 975 ASN A O 1
ATOM 7869 N N . ARG A 1 976 ? 8.488 42.082 21.168 1.00 77.38 976 ARG A N 1
ATOM 7870 C CA . ARG A 1 976 ? 7.162 41.606 21.591 1.00 77.38 976 ARG A CA 1
ATOM 7871 C C . ARG A 1 976 ? 6.559 40.594 20.625 1.00 77.38 976 ARG A C 1
ATOM 7873 O O . ARG A 1 976 ? 5.577 39.957 21.000 1.00 77.38 976 ARG A O 1
ATOM 7880 N N . SER A 1 977 ? 7.087 40.470 19.409 1.00 81.62 977 SER A N 1
ATOM 7881 C CA . SER A 1 977 ? 6.611 39.521 18.408 1.00 81.62 977 SER A CA 1
ATOM 7882 C C . SER A 1 977 ? 7.220 38.148 18.660 1.00 81.62 977 SER A C 1
ATOM 7884 O O . SER A 1 977 ? 8.423 37.964 18.483 1.00 81.62 977 SER A O 1
ATOM 7886 N N . PHE A 1 978 ? 6.382 37.188 19.034 1.00 78.50 978 PHE A N 1
ATOM 7887 C CA . PHE A 1 978 ? 6.726 35.772 19.040 1.00 78.50 978 PHE A CA 1
ATOM 7888 C C . PHE A 1 978 ? 6.032 35.087 17.862 1.00 78.50 978 PHE A C 1
ATOM 7890 O O . PHE A 1 978 ? 4.959 35.512 17.426 1.00 78.50 978 PHE A O 1
ATOM 7897 N N . PHE A 1 979 ? 6.651 34.039 17.327 1.00 74.38 979 PHE A N 1
ATOM 7898 C CA . PHE A 1 979 ? 5.994 33.174 16.359 1.00 74.38 979 PHE A CA 1
ATOM 7899 C C . PHE A 1 979 ? 5.198 32.109 17.115 1.00 74.38 979 PHE A C 1
ATOM 7901 O O . PHE A 1 979 ? 5.721 31.479 18.034 1.00 74.38 979 PHE A O 1
ATOM 7908 N N . ASP A 1 980 ? 3.926 31.951 16.771 1.00 72.62 980 ASP A N 1
ATOM 7909 C CA . ASP A 1 980 ? 3.041 30.952 17.356 1.00 72.62 980 ASP A CA 1
ATOM 7910 C C . ASP A 1 980 ? 2.990 29.730 16.429 1.00 72.62 980 ASP A C 1
ATOM 7912 O O . ASP A 1 980 ? 2.367 29.776 15.370 1.00 72.62 980 ASP A O 1
ATOM 7916 N N . GLU A 1 981 ? 3.683 28.653 16.809 1.00 57.53 981 GLU A N 1
ATOM 7917 C CA . GLU A 1 981 ? 3.824 27.432 15.994 1.00 57.53 981 GLU A CA 1
ATOM 7918 C C . GLU A 1 981 ? 2.523 26.605 15.878 1.00 57.53 981 GLU A C 1
ATOM 7920 O O . GLU A 1 981 ? 2.412 25.739 15.002 1.00 57.53 981 GLU A O 1
ATOM 7925 N N . GLU A 1 982 ? 1.52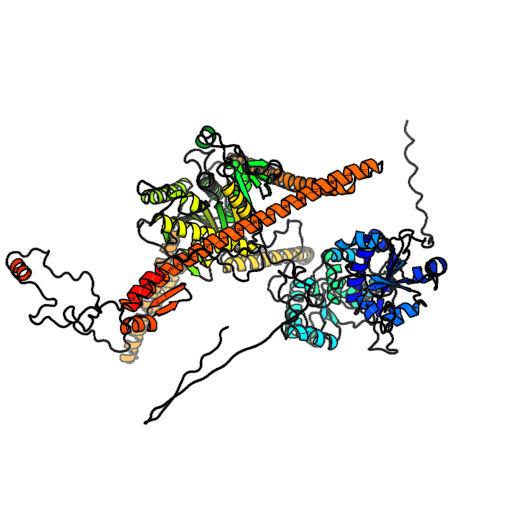1 26.864 16.729 1.00 49.78 982 GLU A N 1
ATOM 7926 C CA . GLU A 1 982 ? 0.210 26.203 16.656 1.00 49.78 982 GLU A CA 1
ATOM 7927 C C . GLU A 1 982 ? -0.701 26.867 15.614 1.00 49.78 982 GLU A C 1
ATOM 7929 O O . GLU A 1 982 ? -1.410 26.174 14.876 1.00 49.78 982 GLU A O 1
ATOM 7934 N N . GLU A 1 983 ? -0.676 28.203 15.531 1.00 54.19 983 GLU A N 1
ATOM 7935 C CA . GLU A 1 983 ? -1.551 28.991 14.643 1.00 54.19 983 GLU A CA 1
ATOM 7936 C C . GLU A 1 983 ? -0.817 29.611 13.434 1.00 54.19 983 GLU A C 1
ATOM 7938 O O . GLU A 1 983 ? -1.450 30.289 12.625 1.00 54.19 983 GLU A O 1
ATOM 7943 N N . ASP A 1 984 ? 0.484 29.334 13.282 1.00 52.59 984 ASP A N 1
ATOM 7944 C CA . ASP A 1 984 ? 1.355 29.680 12.140 1.00 52.59 984 ASP A CA 1
ATOM 7945 C C . ASP A 1 984 ? 1.462 31.198 11.868 1.00 52.59 984 ASP A C 1
ATOM 7947 O O . ASP A 1 984 ? 1.507 31.666 10.729 1.00 52.59 984 ASP A O 1
ATOM 7951 N N . GLN A 1 985 ? 1.445 32.003 12.938 1.00 63.84 985 GLN A N 1
ATOM 7952 C CA . GLN A 1 985 ? 1.364 33.467 12.860 1.00 63.84 985 GLN A CA 1
ATOM 7953 C C . GLN A 1 985 ? 2.266 34.174 13.875 1.00 63.84 985 GLN A C 1
ATOM 7955 O O . GLN A 1 985 ? 2.420 33.751 15.019 1.00 63.84 985 GLN A O 1
ATOM 7960 N N . TRP A 1 986 ? 2.795 35.335 13.478 1.00 71.44 986 TRP A N 1
ATOM 7961 C CA . TRP A 1 986 ? 3.466 36.261 14.391 1.00 71.44 986 TRP A CA 1
ATOM 7962 C C . TRP A 1 986 ? 2.444 36.969 15.285 1.00 71.44 986 TRP A C 1
ATOM 7964 O O . TRP A 1 986 ? 1.661 37.797 14.815 1.00 71.44 986 TRP A O 1
ATOM 7974 N N . LYS A 1 987 ? 2.474 36.673 16.585 1.00 72.31 987 LYS A N 1
ATOM 7975 C CA . LYS A 1 987 ? 1.619 37.296 17.602 1.00 72.31 987 LYS A CA 1
ATOM 7976 C C . LYS A 1 987 ? 2.439 38.266 18.451 1.00 72.31 987 LYS A C 1
ATOM 7978 O O . LYS A 1 987 ? 3.608 38.037 18.741 1.00 72.31 987 LYS A O 1
ATOM 7983 N N . LEU A 1 988 ? 1.822 39.376 18.857 1.00 73.38 988 LEU A N 1
ATOM 7984 C CA . LEU A 1 988 ? 2.442 40.359 19.749 1.00 73.38 988 LEU A CA 1
ATOM 7985 C C . LEU A 1 988 ? 2.005 40.105 21.192 1.00 73.38 988 LEU A C 1
ATOM 7987 O O . LEU A 1 988 ? 0.807 40.098 21.478 1.00 73.38 988 LEU A O 1
ATOM 7991 N N . HIS A 1 989 ? 2.958 39.981 22.118 1.00 69.62 989 HIS A N 1
ATOM 7992 C CA . HIS A 1 989 ? 2.656 39.932 23.548 1.00 69.62 989 HIS A CA 1
ATOM 7993 C C . HIS A 1 989 ? 1.841 41.175 23.976 1.00 69.62 989 HIS A C 1
ATOM 7995 O O . HIS A 1 989 ? 2.233 42.307 23.644 1.00 69.62 989 HIS A O 1
ATOM 8001 N N . PRO A 1 990 ? 0.721 41.004 24.712 1.00 57.94 990 PRO A N 1
ATOM 8002 C CA . PRO A 1 990 ? -0.056 42.113 25.263 1.00 57.94 990 PRO A CA 1
ATOM 8003 C C . PRO A 1 990 ? 0.784 43.037 26.153 1.00 57.94 990 PRO A C 1
ATOM 8005 O O . PRO A 1 990 ? 1.736 42.601 26.795 1.00 57.94 990 PRO A O 1
ATOM 8008 N N . ILE A 1 991 ? 0.407 44.317 26.245 1.00 58.88 991 ILE A N 1
ATOM 8009 C CA . ILE A 1 991 ? 1.052 45.284 27.156 1.00 58.88 991 ILE A CA 1
ATOM 8010 C C . ILE A 1 991 ? 0.459 45.145 28.573 1.00 58.88 991 ILE A C 1
ATOM 8012 O O . ILE A 1 991 ? -0.036 46.098 29.173 1.00 58.88 991 ILE A O 1
ATOM 8016 N N . THR A 1 992 ? 0.463 43.926 29.109 1.00 48.19 992 THR A N 1
ATOM 8017 C CA . THR A 1 992 ? 0.070 43.645 30.493 1.00 48.19 992 THR A CA 1
ATOM 8018 C C . THR A 1 992 ? 1.231 43.967 31.425 1.00 48.19 992 THR A C 1
ATOM 8020 O O . THR A 1 992 ? 2.190 43.204 31.523 1.00 48.19 992 THR A O 1
ATOM 8023 N N . ARG A 1 993 ? 1.142 45.109 32.119 1.00 46.81 993 ARG A N 1
ATOM 8024 C CA . ARG A 1 993 ? 2.019 45.411 33.258 1.00 46.81 993 ARG A CA 1
ATOM 8025 C C . ARG A 1 993 ? 1.797 44.372 34.357 1.00 46.81 993 ARG A C 1
ATOM 8027 O O . ARG A 1 993 ? 0.657 44.144 34.754 1.00 46.81 993 ARG A O 1
ATOM 8034 N N . LEU A 1 994 ? 2.888 43.808 34.864 1.00 42.34 994 LEU A N 1
ATOM 8035 C CA . LEU A 1 994 ? 2.885 43.075 36.126 1.00 42.34 994 LEU A CA 1
ATOM 8036 C C . LEU A 1 994 ? 2.626 44.056 37.284 1.00 42.34 994 LEU A C 1
ATOM 8038 O O . LEU A 1 994 ? 3.109 45.188 37.262 1.00 42.34 994 LEU A O 1
ATOM 8042 N N . ASP A 1 995 ? 1.838 43.602 38.254 1.00 44.47 995 ASP A N 1
ATOM 8043 C CA . ASP A 1 995 ? 1.677 44.127 39.613 1.00 44.47 995 ASP A CA 1
ATOM 8044 C C . ASP A 1 995 ? 1.557 45.653 39.795 1.00 44.47 995 ASP A C 1
ATOM 8046 O O . ASP A 1 995 ? 2.477 46.323 40.265 1.00 44.47 995 ASP A O 1
ATOM 8050 N N . ASN A 1 996 ? 0.359 46.196 39.526 1.00 42.34 996 ASN A N 1
ATOM 8051 C CA . ASN A 1 996 ? -0.471 46.856 40.559 1.00 42.34 996 ASN A CA 1
ATOM 8052 C C . ASN A 1 996 ? -1.826 47.356 40.008 1.00 42.34 996 ASN A C 1
ATOM 8054 O O . ASN A 1 996 ? -1.906 47.924 38.919 1.00 42.34 996 ASN A O 1
ATOM 8058 N N . GLN A 1 997 ? -2.903 47.212 40.791 1.00 47.88 997 GLN A N 1
ATOM 8059 C CA . GLN A 1 997 ? -4.261 47.632 40.406 1.00 47.88 997 GLN A CA 1
ATOM 8060 C C . GLN A 1 997 ? -4.523 49.136 40.633 1.00 47.88 997 GLN A C 1
ATOM 8062 O O . GLN A 1 997 ? -5.340 49.520 41.468 1.00 47.88 997 GLN A O 1
ATOM 8067 N N . GLN A 1 998 ? -3.882 50.011 39.851 1.00 44.25 998 GLN A N 1
ATOM 8068 C CA . GLN A 1 998 ? -4.340 51.401 39.693 1.00 44.25 998 GLN A CA 1
ATOM 8069 C C . GLN A 1 998 ? -4.325 51.840 38.225 1.00 44.25 998 GLN A C 1
ATOM 8071 O O . GLN A 1 998 ? -3.274 51.996 37.606 1.00 44.25 998 GLN A O 1
ATOM 8076 N N . MET A 1 999 ? -5.515 52.102 37.675 1.00 42.00 999 MET A N 1
ATOM 8077 C CA . MET A 1 999 ? -5.656 52.778 36.384 1.00 42.00 999 MET A CA 1
ATOM 8078 C C . MET A 1 999 ? -5.226 54.242 36.531 1.00 42.00 999 MET A C 1
ATOM 8080 O O . MET A 1 999 ? -5.810 54.983 37.326 1.00 42.00 999 MET A O 1
ATOM 8084 N N . MET A 1 1000 ? -4.241 54.686 35.746 1.00 43.25 1000 MET A N 1
ATOM 8085 C CA . MET A 1 1000 ? -3.861 56.099 35.736 1.00 43.25 1000 MET A CA 1
ATOM 8086 C C . MET A 1 1000 ? -5.011 56.943 35.170 1.00 43.25 1000 MET A C 1
ATOM 8088 O O . MET A 1 1000 ? -5.546 56.657 34.099 1.00 43.25 1000 MET A O 1
ATOM 8092 N N . LYS A 1 1001 ? -5.407 58.003 35.881 1.00 48.94 1001 LYS A N 1
ATOM 8093 C CA . LYS A 1 1001 ? -6.409 58.947 35.371 1.00 48.94 1001 LYS A CA 1
ATOM 8094 C C . LYS A 1 1001 ? -5.778 59.805 34.275 1.00 48.94 1001 LYS A C 1
ATOM 8096 O O . LYS A 1 1001 ? -4.845 60.556 34.546 1.00 48.94 1001 LYS A O 1
ATOM 8101 N N . ARG A 1 1002 ? -6.320 59.716 33.057 1.00 47.66 1002 ARG A N 1
ATOM 8102 C CA . ARG A 1 1002 ? -5.910 60.537 31.908 1.00 47.66 1002 ARG A CA 1
ATOM 8103 C C . ARG A 1 1002 ? -5.911 62.036 32.285 1.00 47.66 1002 ARG A C 1
ATOM 8105 O O . ARG A 1 1002 ? -6.914 62.498 32.842 1.00 47.66 1002 ARG A O 1
ATOM 8112 N N . PRO A 1 1003 ? -4.844 62.801 31.983 1.00 51.19 1003 PRO A N 1
ATOM 8113 C CA . PRO A 1 1003 ? -4.784 64.223 32.306 1.00 51.19 1003 PRO A CA 1
ATOM 8114 C C . PRO A 1 1003 ? -5.889 65.006 31.586 1.00 51.19 1003 PRO A C 1
ATOM 8116 O O . PRO A 1 1003 ? -6.196 64.766 30.416 1.00 51.19 1003 PRO A O 1
ATOM 8119 N N . VAL A 1 1004 ? -6.487 65.963 32.297 1.00 51.59 1004 VAL A N 1
ATOM 8120 C CA . VAL A 1 1004 ? -7.395 66.956 31.710 1.00 51.59 1004 VAL A CA 1
ATOM 8121 C C . VAL A 1 1004 ? -6.599 67.977 30.899 1.00 51.59 1004 VAL A C 1
ATOM 8123 O O . VAL A 1 1004 ? -5.456 68.291 31.222 1.00 51.59 1004 VAL A O 1
ATOM 8126 N N . SER A 1 1005 ? -7.214 68.528 29.850 1.00 53.38 1005 SER A N 1
ATOM 8127 C CA . SER A 1 1005 ? -6.651 69.694 29.162 1.00 53.38 1005 SER A CA 1
ATOM 8128 C C . SER A 1 1005 ? -6.544 70.887 30.120 1.00 53.38 1005 SER A C 1
ATOM 8130 O O . SER A 1 1005 ? -7.305 70.981 31.084 1.00 53.38 1005 SER A O 1
ATOM 8132 N N . ALA A 1 1006 ? -5.669 71.851 29.813 1.00 52.88 1006 ALA A N 1
ATOM 8133 C CA . ALA A 1 1006 ? -5.451 73.062 30.620 1.00 52.88 1006 ALA A CA 1
ATOM 8134 C C . ALA A 1 1006 ? -6.700 73.959 30.819 1.00 52.88 1006 ALA A C 1
ATOM 8136 O O . ALA A 1 1006 ? -6.630 74.963 31.517 1.00 52.88 1006 ALA A O 1
ATOM 8137 N N . VAL A 1 1007 ? -7.842 73.604 30.215 1.00 56.59 1007 VAL A N 1
ATOM 8138 C CA . VAL A 1 1007 ? -9.143 74.284 30.355 1.00 56.59 1007 VAL A CA 1
ATOM 8139 C C . VAL A 1 1007 ? -10.207 73.369 30.999 1.00 56.59 1007 VAL A C 1
ATOM 8141 O O . VAL A 1 1007 ? -11.401 73.608 30.855 1.00 56.59 1007 VAL A O 1
ATOM 8144 N N . GLY A 1 1008 ? -9.799 72.283 31.669 1.00 59.16 1008 GLY A N 1
ATOM 8145 C CA . GLY A 1 1008 ? -10.667 71.409 32.477 1.00 59.16 1008 GLY A CA 1
ATOM 8146 C C . GLY A 1 1008 ? -11.413 70.290 31.734 1.00 59.16 1008 GLY A C 1
ATOM 8147 O O . GLY A 1 1008 ? -12.029 69.442 32.375 1.00 59.16 1008 GLY A O 1
ATOM 8148 N N . TYR A 1 1009 ? -11.348 70.225 30.400 1.00 61.03 1009 TYR A N 1
ATOM 8149 C CA . TYR A 1 1009 ? -12.073 69.221 29.601 1.00 61.03 1009 TYR A CA 1
ATOM 8150 C C . TYR A 1 1009 ? -11.203 68.009 29.227 1.00 61.03 1009 TYR A C 1
ATOM 8152 O O . TYR A 1 1009 ? -9.996 68.141 29.013 1.00 61.03 1009 TYR A O 1
ATOM 8160 N N . LYS A 1 1010 ? -11.823 66.825 29.077 1.00 57.66 1010 LYS A N 1
ATOM 8161 C CA . LYS A 1 1010 ? -11.153 65.553 28.708 1.00 57.66 1010 LYS A CA 1
ATOM 8162 C C . LYS A 1 1010 ? -10.514 65.537 27.305 1.00 57.66 1010 LYS A C 1
ATOM 8164 O O . LYS A 1 1010 ? -9.736 64.634 27.009 1.00 57.66 1010 LYS A O 1
ATOM 8169 N N . ARG A 1 1011 ? -10.851 66.496 26.435 1.00 57.62 1011 ARG A N 1
ATOM 8170 C CA . ARG A 1 1011 ? -10.221 66.765 25.127 1.00 57.62 1011 ARG A CA 1
ATOM 8171 C C . ARG A 1 1011 ? -10.278 68.279 24.846 1.00 57.62 1011 ARG A C 1
ATOM 8173 O O . ARG A 1 1011 ? -11.199 68.926 25.350 1.00 57.62 1011 ARG A O 1
ATOM 8180 N N . PRO A 1 1012 ? -9.362 68.856 24.046 1.00 56.03 1012 PRO A N 1
ATOM 8181 C CA . PRO A 1 1012 ? -9.492 70.234 23.572 1.00 56.03 1012 PRO A CA 1
ATOM 8182 C C . PRO A 1 1012 ? -10.732 70.410 22.679 1.00 56.03 1012 PRO A C 1
ATOM 8184 O O . PRO A 1 1012 ? -10.996 69.577 21.815 1.00 56.03 1012 PRO A O 1
ATOM 8187 N N . LEU A 1 1013 ? -11.467 71.512 22.858 1.00 59.56 1013 LEU A N 1
ATOM 8188 C CA . LEU A 1 1013 ? -12.617 71.896 22.026 1.00 59.56 1013 LEU A CA 1
ATOM 8189 C C . LEU A 1 1013 ? -12.363 73.242 21.341 1.00 59.56 1013 LEU A C 1
ATOM 8191 O O . LEU A 1 1013 ? -11.922 74.192 22.000 1.00 59.56 1013 LEU A O 1
ATOM 8195 N N . SER A 1 1014 ? -12.692 73.337 20.049 1.00 62.16 1014 SER A N 1
ATOM 8196 C CA . SER A 1 1014 ? -12.619 74.582 19.274 1.00 62.16 1014 SER A CA 1
ATOM 8197 C C . SER A 1 1014 ? -13.643 75.613 19.761 1.00 62.16 1014 SER A C 1
ATOM 8199 O O . SER A 1 1014 ? -14.672 75.266 20.342 1.00 62.16 1014 SER A O 1
ATOM 8201 N N . GLN A 1 1015 ? -13.375 76.899 19.522 1.00 62.47 1015 GLN A N 1
ATOM 8202 C CA . GLN A 1 1015 ? -14.264 77.984 19.953 1.00 62.47 1015 GLN A CA 1
ATOM 8203 C C . GLN A 1 1015 ? -15.650 77.895 19.293 1.00 62.47 1015 GLN A C 1
ATOM 8205 O O . GLN A 1 1015 ? -16.655 78.072 19.976 1.00 62.47 1015 GLN A O 1
ATOM 8210 N N . HIS A 1 1016 ? -15.708 77.510 18.012 1.00 65.00 1016 HIS A N 1
ATOM 8211 C C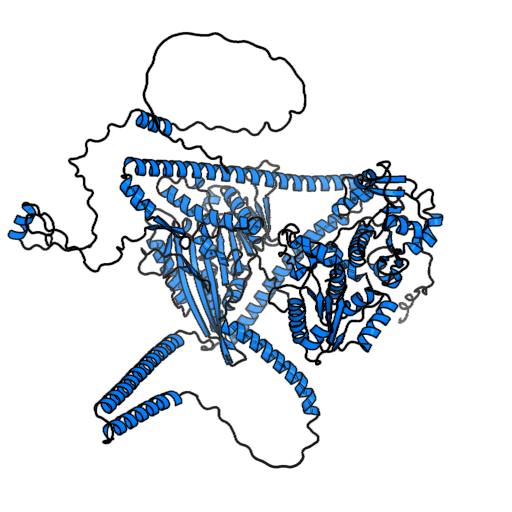A . HIS A 1 1016 ? -16.964 77.248 17.305 1.00 65.00 1016 HIS A CA 1
ATOM 8212 C C . HIS A 1 1016 ? -17.795 76.161 18.005 1.00 65.00 1016 HIS A C 1
ATOM 8214 O O . HIS A 1 1016 ? -18.949 76.407 18.331 1.00 65.00 1016 HIS A O 1
ATOM 8220 N N . ALA A 1 1017 ? -17.198 75.009 18.348 1.00 63.09 1017 ALA A N 1
ATOM 8221 C CA . ALA A 1 1017 ? -17.913 73.935 19.044 1.00 63.09 1017 ALA A CA 1
ATOM 8222 C C . ALA A 1 1017 ? -18.459 74.375 20.417 1.00 63.09 1017 ALA A C 1
ATOM 8224 O O . ALA A 1 1017 ? -19.584 74.026 20.769 1.00 63.09 1017 ALA A O 1
ATOM 8225 N N . ARG A 1 1018 ? -17.703 75.189 21.173 1.00 65.75 1018 ARG A N 1
ATOM 8226 C CA . ARG A 1 1018 ? -18.169 75.756 22.454 1.00 65.75 1018 ARG A CA 1
ATOM 8227 C C . ARG A 1 1018 ? -19.384 76.670 22.265 1.00 65.75 1018 ARG A C 1
ATOM 8229 O O . ARG A 1 1018 ? -20.336 76.566 23.030 1.00 65.75 1018 ARG A O 1
ATOM 8236 N N . MET A 1 1019 ? -19.368 77.525 21.240 1.00 64.06 1019 MET A N 1
ATOM 8237 C CA . MET A 1 1019 ? -20.492 78.413 20.920 1.00 64.06 1019 MET A CA 1
ATOM 8238 C C . MET A 1 1019 ? -21.719 77.621 20.443 1.00 64.06 1019 MET A C 1
ATOM 8240 O O . MET A 1 1019 ? -22.820 77.869 20.926 1.00 64.06 1019 MET A O 1
ATOM 8244 N N . SER A 1 1020 ? -21.544 76.616 19.578 1.00 64.50 1020 SER A N 1
ATOM 8245 C CA . SER A 1 1020 ? -22.639 75.747 19.120 1.00 64.50 1020 SER A CA 1
ATOM 8246 C C . SER A 1 1020 ? -23.346 75.043 20.284 1.00 64.50 1020 SER A C 1
ATOM 8248 O O . SER A 1 1020 ? -24.573 75.062 20.339 1.00 64.50 1020 SER A O 1
ATOM 8250 N N . MET A 1 1021 ? -22.592 74.501 21.252 1.00 63.66 1021 MET A N 1
ATOM 8251 C CA . MET A 1 1021 ? -23.155 73.848 22.446 1.00 63.66 1021 MET A CA 1
ATOM 8252 C C . MET A 1 1021 ? -23.933 74.800 23.371 1.00 63.66 1021 MET A C 1
ATOM 8254 O O . MET A 1 1021 ? -24.804 74.339 24.105 1.00 63.66 1021 MET A O 1
ATOM 8258 N N . MET A 1 1022 ? -23.642 76.106 23.347 1.00 64.06 1022 MET A N 1
ATOM 8259 C CA . MET A 1 1022 ? -24.403 77.120 24.092 1.00 64.06 1022 MET A CA 1
ATOM 8260 C C . MET A 1 1022 ? -25.668 77.584 23.354 1.00 64.06 1022 MET A C 1
ATOM 8262 O O . MET A 1 1022 ? -26.598 78.062 23.995 1.00 64.06 1022 MET A O 1
ATOM 8266 N N . ILE A 1 1023 ? -25.710 77.453 22.023 1.00 66.50 1023 ILE A N 1
ATOM 8267 C CA . ILE A 1 1023 ? -26.811 77.953 21.183 1.00 66.50 1023 ILE A CA 1
ATOM 8268 C C . ILE A 1 1023 ? -27.861 76.864 20.909 1.00 66.50 1023 ILE A C 1
ATOM 8270 O O . ILE A 1 1023 ? -29.048 77.179 20.821 1.00 66.50 1023 ILE A O 1
ATOM 8274 N N . ARG A 1 1024 ? -27.468 75.584 20.801 1.00 61.22 1024 ARG A N 1
ATOM 8275 C CA . ARG A 1 1024 ? -28.407 74.449 20.720 1.00 61.22 1024 ARG A CA 1
ATOM 8276 C C . ARG A 1 1024 ? -27.868 73.184 21.404 1.00 61.22 1024 ARG A C 1
ATOM 8278 O O . ARG A 1 1024 ? -26.753 72.764 21.093 1.00 61.22 1024 ARG A O 1
ATOM 8285 N N . PRO A 1 1025 ? -28.674 72.482 22.225 1.00 57.91 1025 PRO A N 1
ATOM 8286 C CA . PRO A 1 1025 ? -28.320 71.182 22.797 1.00 57.91 1025 PRO A CA 1
ATOM 8287 C C . PRO A 1 1025 ? -28.518 70.025 21.789 1.00 57.91 1025 PRO A C 1
ATOM 8289 O O . PRO A 1 1025 ? -29.140 69.011 22.099 1.00 57.91 1025 PRO A O 1
ATOM 8292 N N . GLU A 1 1026 ? -28.007 70.165 20.563 1.00 53.69 1026 GLU A N 1
ATOM 8293 C CA . GLU A 1 1026 ? -28.054 69.103 19.548 1.00 53.69 1026 GLU A CA 1
ATOM 8294 C C . GLU A 1 1026 ? -27.035 67.991 19.864 1.00 53.69 1026 GLU A C 1
ATOM 8296 O O . GLU A 1 1026 ? -25.856 68.249 20.121 1.00 53.69 1026 GLU A O 1
ATOM 8301 N N . ALA A 1 1027 ? -27.473 66.727 19.799 1.00 53.69 1027 ALA A N 1
ATOM 8302 C CA . ALA A 1 1027 ? -26.683 65.567 20.231 1.00 53.69 1027 ALA A CA 1
ATOM 8303 C C . ALA A 1 1027 ? -25.344 65.382 19.484 1.00 53.69 1027 ALA A C 1
ATOM 8305 O O . ALA A 1 1027 ? -24.425 64.774 20.026 1.00 53.69 1027 ALA A O 1
ATOM 8306 N N . ARG A 1 1028 ? -25.192 65.967 18.286 1.00 53.62 1028 ARG A N 1
ATOM 8307 C CA . ARG A 1 1028 ? -23.980 65.911 17.444 1.00 53.62 1028 ARG A CA 1
ATOM 8308 C C . ARG A 1 1028 ? -22.697 66.407 18.139 1.00 53.62 1028 ARG A C 1
ATOM 8310 O O . ARG A 1 1028 ? -21.609 66.068 17.682 1.00 53.62 1028 ARG A O 1
ATOM 8317 N N . TYR A 1 1029 ? -22.806 67.169 19.231 1.00 52.97 1029 TYR A N 1
ATOM 8318 C CA . TYR A 1 1029 ? -21.659 67.653 20.016 1.00 52.97 1029 TYR A CA 1
ATOM 8319 C C . TYR A 1 1029 ? -21.529 67.020 21.417 1.00 52.97 1029 TYR A C 1
ATOM 8321 O O . TYR A 1 1029 ? -20.693 67.458 22.211 1.00 52.97 1029 TYR A O 1
ATOM 8329 N N . ARG A 1 1030 ? -22.301 65.971 21.746 1.00 52.00 1030 ARG A N 1
ATOM 8330 C CA . ARG A 1 1030 ? -22.044 65.162 22.952 1.00 52.00 1030 ARG A CA 1
ATOM 8331 C C . ARG A 1 1030 ? -20.821 64.265 22.744 1.00 52.00 1030 ARG A C 1
ATOM 8333 O O . ARG A 1 1030 ? -20.659 63.629 21.710 1.00 52.00 1030 ARG A O 1
ATOM 8340 N N . ALA A 1 1031 ? -19.959 64.200 23.757 1.00 49.41 1031 ALA A N 1
ATOM 8341 C CA . ALA A 1 1031 ? -18.738 63.397 23.731 1.00 49.41 1031 ALA A CA 1
ATOM 8342 C C . ALA A 1 1031 ? -19.017 61.922 24.084 1.00 49.41 1031 ALA A C 1
ATOM 8344 O O . ALA A 1 1031 ? -18.683 61.460 25.179 1.00 49.41 1031 ALA A O 1
ATOM 8345 N N . GLU A 1 1032 ? -19.639 61.189 23.163 1.00 44.69 1032 GLU A N 1
ATOM 8346 C CA . GLU A 1 1032 ? -19.865 59.747 23.303 1.00 44.69 1032 GLU A CA 1
ATOM 8347 C C . GLU A 1 1032 ? -18.561 58.964 23.055 1.00 44.69 1032 GLU A C 1
ATOM 8349 O O . GLU A 1 1032 ? -17.866 59.150 22.054 1.00 44.69 1032 GLU A O 1
ATOM 8354 N N . ASN A 1 1033 ? -18.183 58.108 24.010 1.00 41.72 1033 ASN A N 1
ATOM 8355 C CA . ASN A 1 1033 ? -16.915 57.373 23.979 1.00 41.72 1033 ASN A CA 1
ATOM 8356 C C . ASN A 1 1033 ? -17.095 56.041 23.241 1.00 41.72 1033 ASN A C 1
ATOM 8358 O O . ASN A 1 1033 ? -17.230 55.001 23.877 1.00 41.72 1033 ASN A O 1
ATOM 8362 N N . ILE A 1 1034 ? -17.096 56.077 21.907 1.00 41.78 1034 ILE A N 1
ATOM 8363 C CA . ILE A 1 1034 ? -17.337 54.881 21.076 1.00 41.78 1034 ILE A CA 1
ATOM 8364 C C . ILE A 1 1034 ? -16.195 53.844 21.187 1.00 41.78 1034 ILE A C 1
ATOM 8366 O O . ILE A 1 1034 ? -16.448 52.652 21.062 1.00 41.78 1034 ILE A O 1
ATOM 8370 N N . VAL A 1 1035 ? -14.956 54.262 21.492 1.00 36.97 1035 VAL A N 1
ATOM 8371 C CA . VAL A 1 1035 ? -13.836 53.352 21.813 1.00 36.97 1035 VAL A CA 1
ATOM 8372 C C . VAL A 1 1035 ? -12.975 53.937 22.939 1.00 36.97 1035 VAL A C 1
ATOM 8374 O O . VAL A 1 1035 ? -12.575 55.103 22.880 1.00 36.97 1035 VAL A O 1
ATOM 8377 N N . LEU A 1 1036 ? -12.647 53.116 23.943 1.00 41.28 1036 LEU A N 1
ATOM 8378 C CA . LEU A 1 1036 ? -11.626 53.395 24.960 1.00 41.28 1036 LEU A CA 1
ATOM 8379 C C . LEU A 1 1036 ? -10.333 52.637 24.630 1.00 41.28 1036 LEU A C 1
ATOM 8381 O O . LEU A 1 1036 ? -10.123 51.517 25.083 1.00 41.28 1036 LEU A O 1
ATOM 8385 N N . LEU A 1 1037 ? -9.460 53.278 23.854 1.00 40.59 1037 LEU A N 1
ATOM 8386 C CA . LEU A 1 1037 ? -8.064 52.875 23.687 1.00 40.59 1037 LEU A CA 1
ATOM 8387 C C . LEU A 1 1037 ? -7.157 54.077 23.963 1.00 40.59 1037 LEU A C 1
ATOM 8389 O O . LEU A 1 1037 ? -7.455 55.211 23.570 1.00 40.59 1037 LEU A O 1
ATOM 8393 N N . GLU A 1 1038 ? -6.051 53.830 24.656 1.00 40.34 1038 GLU A N 1
ATOM 8394 C CA . GLU A 1 1038 ? -4.996 54.819 24.858 1.00 40.34 1038 GLU A CA 1
ATOM 8395 C C . GLU A 1 1038 ? -3.895 54.559 23.830 1.00 40.34 1038 GLU A C 1
ATOM 8397 O O . GLU A 1 1038 ? -3.223 53.533 23.871 1.00 40.34 1038 GLU A O 1
ATOM 8402 N N . LEU A 1 1039 ? -3.759 55.478 22.874 1.00 39.88 1039 LEU A N 1
ATOM 8403 C CA . LEU A 1 1039 ? -2.600 55.548 21.995 1.00 39.88 1039 LEU A CA 1
ATOM 8404 C C . LEU A 1 1039 ? -1.522 56.363 22.709 1.00 39.88 1039 LEU A C 1
ATOM 8406 O O . LEU A 1 1039 ? -1.793 57.501 23.108 1.00 39.88 1039 LEU A O 1
ATOM 8410 N N . ASP A 1 1040 ? -0.317 55.808 22.828 1.00 40.00 1040 ASP A N 1
ATOM 8411 C CA . ASP A 1 1040 ? 0.862 56.596 23.179 1.00 40.00 1040 ASP A CA 1
ATOM 8412 C C . ASP A 1 1040 ? 1.093 57.645 22.082 1.00 40.00 1040 ASP A C 1
ATOM 8414 O O . ASP A 1 1040 ? 1.274 57.325 20.906 1.00 40.00 1040 ASP A O 1
ATOM 8418 N N . MET A 1 1041 ? 1.070 58.920 22.469 1.00 39.31 1041 MET A N 1
ATOM 8419 C CA . MET A 1 1041 ? 1.480 60.019 21.597 1.00 39.31 1041 MET A CA 1
ATOM 8420 C C . MET A 1 1041 ? 3.015 60.082 21.592 1.00 39.31 1041 MET A C 1
ATOM 8422 O O . MET A 1 1041 ? 3.602 60.152 22.675 1.00 39.31 1041 MET A O 1
ATOM 8426 N N . PRO A 1 1042 ? 3.686 60.095 20.425 1.00 46.78 1042 PRO A N 1
ATOM 8427 C CA . PRO A 1 1042 ? 5.135 60.249 20.377 1.00 46.78 1042 PRO A CA 1
ATOM 8428 C C . PRO A 1 1042 ? 5.559 61.604 20.960 1.00 46.78 1042 PRO A C 1
ATOM 8430 O O . PRO A 1 1042 ? 4.866 62.610 20.821 1.00 46.78 1042 PRO A O 1
ATOM 8433 N N . SER A 1 1043 ? 6.737 61.647 21.583 1.00 50.31 1043 SER A N 1
ATOM 8434 C CA . SER A 1 1043 ? 7.281 62.821 22.286 1.00 50.31 1043 SER A CA 1
ATOM 8435 C C . SER A 1 1043 ? 7.831 63.931 21.369 1.00 50.31 1043 SER A C 1
ATOM 8437 O O . SER A 1 1043 ? 8.584 64.791 21.823 1.00 50.31 1043 SER A O 1
ATOM 8439 N N . ARG A 1 1044 ? 7.449 63.934 20.086 1.00 48.78 1044 ARG A N 1
ATOM 8440 C CA . ARG A 1 1044 ? 7.743 64.985 19.100 1.00 48.78 1044 ARG A CA 1
ATOM 8441 C C . ARG A 1 1044 ? 6.463 65.416 18.397 1.00 48.78 1044 ARG A C 1
ATOM 8443 O O . ARG A 1 1044 ? 5.596 64.594 18.110 1.00 48.78 1044 ARG A O 1
ATOM 8450 N N . THR A 1 1045 ? 6.367 66.701 18.087 1.00 49.03 1045 THR A N 1
ATOM 8451 C CA . THR A 1 1045 ? 5.247 67.300 17.358 1.00 49.03 1045 THR A CA 1
ATOM 8452 C C . THR A 1 1045 ? 5.624 67.581 15.903 1.00 49.03 1045 THR A C 1
ATOM 8454 O O . THR A 1 1045 ? 6.793 67.587 15.526 1.00 49.03 1045 THR A O 1
ATOM 8457 N N . THR A 1 1046 ? 4.634 67.878 15.062 1.00 48.66 1046 THR A N 1
ATOM 8458 C CA . THR A 1 1046 ? 4.851 68.237 13.648 1.00 48.66 1046 THR A CA 1
ATOM 8459 C C . THR A 1 1046 ? 5.533 69.595 13.433 1.00 48.66 1046 THR A C 1
ATOM 8461 O O . THR A 1 1046 ? 5.764 69.973 12.289 1.00 48.66 1046 THR A O 1
ATOM 8464 N N . ARG A 1 1047 ? 5.885 70.327 14.502 1.00 46.66 1047 ARG A N 1
ATOM 8465 C CA . ARG A 1 1047 ? 6.790 71.490 14.440 1.00 46.66 1047 ARG A CA 1
ATOM 8466 C C . ARG A 1 1047 ? 8.271 71.119 14.530 1.00 46.66 1047 ARG A C 1
ATOM 8468 O O . ARG A 1 1047 ? 9.104 71.943 14.177 1.00 46.66 1047 ARG A O 1
ATOM 8475 N N . ASP A 1 1048 ? 8.586 69.898 14.953 1.00 50.78 1048 ASP A N 1
ATOM 8476 C CA . ASP A 1 1048 ? 9.947 69.443 15.263 1.00 50.78 1048 ASP A CA 1
ATOM 8477 C C . ASP A 1 1048 ? 10.554 68.604 14.114 1.00 50.78 1048 ASP A C 1
ATOM 8479 O O . ASP A 1 1048 ? 11.436 67.769 14.332 1.00 50.78 1048 ASP A O 1
ATOM 8483 N N . TYR A 1 1049 ? 10.030 68.776 12.892 1.00 45.12 1049 TYR A N 1
ATOM 8484 C CA . TYR A 1 1049 ? 10.375 67.997 11.700 1.00 45.12 1049 TYR A CA 1
ATOM 8485 C C . TYR A 1 1049 ? 10.861 68.903 10.562 1.00 45.12 1049 TYR A C 1
ATOM 8487 O O . TYR A 1 1049 ? 10.077 69.374 9.737 1.00 45.12 1049 TYR A O 1
ATOM 8495 N N . GLU A 1 1050 ? 12.176 69.094 10.485 1.00 51.81 1050 GLU A N 1
ATOM 8496 C CA . GLU A 1 1050 ? 12.831 69.376 9.209 1.00 51.81 1050 GLU A CA 1
ATOM 8497 C C . GLU A 1 1050 ? 13.057 68.034 8.499 1.00 51.81 1050 GLU A C 1
ATOM 8499 O O . GLU A 1 1050 ? 13.694 67.128 9.041 1.00 51.81 1050 GLU A O 1
ATOM 8504 N N . GLY A 1 1051 ? 12.475 67.873 7.308 1.00 52.53 1051 GLY A N 1
ATOM 8505 C CA . GLY A 1 1051 ? 12.580 66.624 6.556 1.00 52.53 1051 GLY A CA 1
ATOM 8506 C C . GLY A 1 1051 ? 14.013 66.390 6.064 1.00 52.53 1051 GLY A C 1
ATOM 8507 O O . GLY A 1 1051 ? 14.612 67.315 5.511 1.00 52.53 1051 GLY A O 1
ATOM 8508 N N . PRO A 1 1052 ? 14.581 65.178 6.215 1.00 49.12 1052 PRO A N 1
ATOM 8509 C CA . PRO A 1 1052 ? 15.918 64.897 5.714 1.00 49.12 1052 PRO A CA 1
ATOM 8510 C C . PRO A 1 1052 ? 15.928 65.002 4.187 1.00 49.12 1052 PRO A C 1
ATOM 8512 O O . PRO A 1 1052 ? 15.208 64.277 3.497 1.00 49.12 1052 PRO A O 1
ATOM 8515 N N . ALA A 1 1053 ? 16.771 65.885 3.648 1.00 57.34 1053 ALA A N 1
ATOM 8516 C CA . ALA A 1 1053 ? 17.039 65.918 2.217 1.00 57.34 1053 ALA A CA 1
ATOM 8517 C C . ALA A 1 1053 ? 17.558 64.539 1.779 1.00 57.34 1053 ALA A C 1
ATOM 8519 O O . ALA A 1 1053 ? 18.546 64.045 2.329 1.00 57.34 1053 ALA A O 1
ATOM 8520 N N . ILE A 1 1054 ? 16.875 63.908 0.816 1.00 54.88 1054 ILE A N 1
ATOM 8521 C CA . ILE A 1 1054 ? 17.201 62.553 0.356 1.00 54.88 1054 ILE A CA 1
ATOM 8522 C C . ILE A 1 1054 ? 18.656 62.546 -0.113 1.00 54.88 1054 ILE A C 1
ATOM 8524 O O . ILE A 1 1054 ? 19.008 63.208 -1.089 1.00 54.88 1054 ILE A O 1
ATOM 8528 N N . ALA A 1 1055 ? 19.515 61.811 0.598 1.00 53.94 1055 ALA A N 1
ATOM 8529 C CA . ALA A 1 1055 ? 20.933 61.770 0.277 1.00 53.94 1055 ALA A CA 1
ATOM 8530 C C . ALA A 1 1055 ? 21.113 61.275 -1.174 1.00 53.94 1055 ALA A C 1
ATOM 8532 O O . ALA A 1 1055 ? 20.535 60.240 -1.516 1.00 53.94 1055 ALA A O 1
ATOM 8533 N N . PRO A 1 1056 ? 21.936 61.923 -2.025 1.00 54.59 1056 PRO A N 1
ATOM 8534 C CA . PRO A 1 1056 ? 22.031 61.564 -3.446 1.00 54.59 1056 PRO A CA 1
ATOM 8535 C C . PRO A 1 1056 ? 22.375 60.090 -3.710 1.00 54.59 1056 PRO A C 1
ATOM 8537 O O . PRO A 1 1056 ? 21.931 59.518 -4.700 1.00 54.59 1056 PRO A O 1
ATOM 8540 N N . LYS A 1 1057 ? 23.095 59.434 -2.786 1.00 51.41 1057 LYS A N 1
ATOM 8541 C CA . LYS A 1 1057 ? 23.345 57.982 -2.819 1.00 51.41 1057 LYS A CA 1
ATOM 8542 C C . LYS A 1 1057 ? 22.075 57.134 -2.686 1.00 51.41 1057 LYS A C 1
ATOM 8544 O O . LYS A 1 1057 ? 21.997 56.095 -3.325 1.00 51.41 1057 LYS A O 1
ATOM 8549 N N . VAL A 1 1058 ? 21.099 57.556 -1.882 1.00 51.03 1058 VAL A N 1
ATOM 8550 C CA . VAL A 1 1058 ? 19.809 56.862 -1.721 1.00 51.03 1058 VAL A CA 1
ATOM 8551 C C . VAL A 1 1058 ? 18.959 57.041 -2.974 1.00 51.03 1058 VAL A C 1
ATOM 8553 O O . VAL A 1 1058 ? 18.390 56.070 -3.455 1.00 51.03 1058 VAL A O 1
ATOM 8556 N N . GLN A 1 1059 ? 18.940 58.240 -3.563 1.00 58.00 1059 GLN A N 1
ATOM 8557 C CA . GLN A 1 1059 ? 18.230 58.484 -4.823 1.00 58.00 1059 GLN A CA 1
ATOM 8558 C C . GLN A 1 1059 ? 18.855 57.704 -5.997 1.00 58.00 1059 GLN A C 1
ATOM 8560 O O . GLN A 1 1059 ? 18.130 57.110 -6.791 1.00 58.00 1059 GLN A O 1
ATOM 8565 N N . ALA A 1 1060 ? 20.189 57.625 -6.061 1.00 57.22 1060 ALA A N 1
ATOM 8566 C CA . ALA A 1 1060 ? 20.904 56.790 -7.028 1.00 57.22 1060 ALA A CA 1
ATOM 8567 C C . ALA A 1 1060 ? 20.677 55.283 -6.798 1.00 57.22 1060 ALA A C 1
ATOM 8569 O O . ALA A 1 1060 ? 20.494 54.544 -7.761 1.00 57.22 1060 ALA A O 1
ATOM 8570 N N . ALA A 1 1061 ? 20.634 54.823 -5.542 1.00 54.34 1061 ALA A N 1
ATOM 8571 C CA . ALA A 1 1061 ? 20.305 53.434 -5.214 1.00 54.34 1061 ALA A CA 1
ATOM 8572 C C . ALA A 1 1061 ? 18.852 53.080 -5.574 1.00 54.34 1061 ALA A C 1
ATOM 8574 O O . ALA A 1 1061 ? 18.601 51.978 -6.053 1.00 54.34 1061 ALA A O 1
ATOM 8575 N N . LEU A 1 1062 ? 17.910 54.017 -5.404 1.00 49.12 1062 LEU A N 1
ATOM 8576 C CA . LEU A 1 1062 ? 16.525 53.848 -5.847 1.00 49.12 1062 LEU A CA 1
ATOM 8577 C C . LEU A 1 1062 ? 16.436 53.742 -7.375 1.00 49.12 1062 LEU A C 1
ATOM 8579 O O . LEU A 1 1062 ? 15.728 52.879 -7.876 1.00 49.12 1062 LEU A O 1
ATOM 8583 N N . ALA A 1 1063 ? 17.180 54.579 -8.107 1.00 56.59 1063 ALA A N 1
ATOM 8584 C CA . ALA A 1 1063 ? 17.236 54.523 -9.566 1.00 56.59 1063 ALA A CA 1
ATOM 8585 C C . ALA A 1 1063 ? 17.847 53.203 -10.071 1.00 56.59 1063 ALA A C 1
ATOM 8587 O O . ALA A 1 1063 ? 17.274 52.577 -10.955 1.00 56.59 1063 ALA A O 1
ATOM 8588 N N . ALA A 1 1064 ? 18.947 52.739 -9.467 1.00 57.28 1064 ALA A N 1
ATOM 8589 C CA . ALA A 1 1064 ? 19.561 51.452 -9.802 1.00 57.28 1064 ALA A CA 1
ATOM 8590 C C . ALA A 1 1064 ? 18.632 50.261 -9.492 1.00 57.28 1064 ALA A C 1
ATOM 8592 O O . ALA A 1 1064 ? 18.513 49.352 -10.301 1.00 57.28 1064 ALA A O 1
ATOM 8593 N N . ALA A 1 1065 ? 17.904 50.289 -8.369 1.00 51.84 1065 ALA A N 1
ATOM 8594 C CA . ALA A 1 1065 ? 16.920 49.257 -8.012 1.00 51.84 1065 ALA A CA 1
ATOM 8595 C C . ALA A 1 1065 ? 15.611 49.305 -8.840 1.00 51.84 1065 ALA A C 1
ATOM 8597 O O . ALA A 1 1065 ? 14.727 48.462 -8.650 1.00 51.84 1065 ALA A O 1
ATOM 8598 N N . LEU A 1 1066 ? 15.473 50.296 -9.727 1.00 48.81 1066 LEU A N 1
ATOM 8599 C CA . LEU A 1 1066 ? 14.363 50.468 -10.669 1.00 48.81 1066 LEU A CA 1
ATOM 8600 C C . LEU A 1 1066 ? 14.790 50.296 -12.136 1.00 48.81 1066 LEU A C 1
ATOM 8602 O O . LEU A 1 1066 ? 13.948 50.431 -13.020 1.00 48.81 1066 LEU A O 1
ATOM 8606 N N . GLN A 1 1067 ? 16.057 49.972 -12.403 1.00 47.09 1067 GLN A N 1
ATOM 8607 C CA . GLN A 1 1067 ? 16.451 49.376 -13.676 1.00 47.09 1067 GLN A CA 1
ATOM 8608 C C . GLN A 1 1067 ? 16.150 47.876 -13.597 1.00 47.09 1067 GLN A C 1
ATOM 8610 O O . GLN A 1 1067 ? 16.534 47.216 -12.631 1.00 47.09 1067 GLN A O 1
ATOM 8615 N N . ASP A 1 1068 ? 15.424 47.347 -14.578 1.00 46.34 1068 ASP A N 1
ATOM 8616 C CA . ASP A 1 1068 ? 15.278 45.902 -14.732 1.00 46.34 1068 ASP A CA 1
ATOM 8617 C C . ASP A 1 1068 ? 16.589 45.358 -15.336 1.00 46.34 1068 ASP A C 1
ATOM 8619 O O . ASP A 1 1068 ? 17.090 45.905 -16.318 1.00 46.34 1068 ASP A O 1
ATOM 8623 N N . GLU A 1 1069 ? 17.187 44.335 -14.716 1.00 44.12 1069 GLU A N 1
ATOM 8624 C CA . GLU A 1 1069 ? 18.407 43.695 -15.230 1.00 44.12 1069 GLU A CA 1
ATOM 8625 C C . GLU A 1 1069 ? 18.040 42.681 -16.328 1.00 44.12 1069 GLU A C 1
ATOM 8627 O O . GLU A 1 1069 ? 17.180 41.823 -16.117 1.00 44.12 1069 GLU A O 1
ATOM 8632 N N . ASP A 1 1070 ? 18.686 42.788 -17.496 1.00 39.81 1070 ASP A N 1
ATOM 8633 C CA . ASP A 1 1070 ? 18.424 41.936 -18.665 1.00 39.81 1070 ASP A CA 1
ATOM 8634 C C . ASP A 1 1070 ? 18.680 40.438 -18.393 1.00 39.81 1070 ASP A C 1
ATOM 8636 O O . ASP A 1 1070 ? 19.559 40.053 -17.617 1.00 39.81 1070 ASP A O 1
ATOM 8640 N N . GLU A 1 1071 ? 17.924 39.571 -19.078 1.00 37.56 1071 GLU A N 1
ATOM 8641 C CA . GLU A 1 1071 ? 17.941 38.118 -18.869 1.00 37.56 1071 GLU A CA 1
ATOM 8642 C C . GLU A 1 1071 ? 19.329 37.479 -19.066 1.00 37.56 1071 GLU A C 1
ATOM 8644 O O . GLU A 1 1071 ? 19.842 37.377 -20.185 1.00 37.56 1071 GLU A O 1
ATOM 8649 N N . ILE A 1 1072 ? 19.893 36.899 -18.001 1.00 36.84 1072 ILE A N 1
ATOM 8650 C CA . ILE A 1 1072 ? 21.018 35.962 -18.128 1.00 36.84 1072 ILE A CA 1
ATOM 8651 C C . ILE A 1 1072 ? 20.472 34.595 -18.560 1.00 36.84 1072 ILE A C 1
ATOM 8653 O O . ILE A 1 1072 ? 20.199 33.719 -17.736 1.00 36.84 1072 ILE A O 1
ATOM 8657 N N . GLN A 1 1073 ? 20.324 34.401 -19.870 1.00 33.94 1073 GLN A N 1
ATOM 8658 C CA . GLN A 1 1073 ? 19.986 33.100 -20.448 1.00 33.94 1073 GLN A CA 1
ATOM 8659 C C . GLN A 1 1073 ? 21.165 32.124 -20.288 1.00 33.94 1073 GLN A C 1
ATOM 8661 O O . GLN A 1 1073 ? 22.161 32.186 -21.010 1.00 33.94 1073 GLN A O 1
ATOM 8666 N N . VAL A 1 1074 ? 21.058 31.211 -19.318 1.00 35.81 1074 VAL A N 1
ATOM 8667 C CA . VAL A 1 1074 ? 22.051 30.151 -19.079 1.00 35.81 1074 VAL A CA 1
ATOM 8668 C C . VAL A 1 1074 ? 21.791 28.982 -20.034 1.00 35.81 1074 VAL A C 1
ATOM 8670 O O . VAL A 1 1074 ? 21.145 27.997 -19.678 1.00 35.81 1074 VAL A O 1
ATOM 8673 N N . ASP A 1 1075 ? 22.290 29.102 -21.264 1.00 31.39 1075 ASP A N 1
ATOM 8674 C CA . ASP A 1 1075 ? 22.220 28.039 -22.273 1.00 31.39 1075 ASP A CA 1
ATOM 8675 C C . ASP A 1 1075 ? 23.094 26.834 -21.861 1.00 31.39 1075 ASP A C 1
ATOM 8677 O O . ASP A 1 1075 ? 24.327 26.877 -21.873 1.00 31.39 1075 ASP A O 1
ATOM 8681 N N . ALA A 1 1076 ? 22.435 25.742 -21.464 1.00 38.06 1076 ALA A N 1
ATOM 8682 C CA . ALA A 1 1076 ? 23.066 24.543 -20.911 1.00 38.06 1076 ALA A CA 1
ATOM 8683 C C . ALA A 1 1076 ? 23.581 23.543 -21.973 1.00 38.06 1076 ALA A C 1
ATOM 8685 O O . ALA A 1 1076 ? 23.931 22.410 -21.636 1.00 38.06 1076 ALA A O 1
ATOM 8686 N N . SER A 1 1077 ? 23.659 23.937 -23.247 1.00 35.19 1077 SER A N 1
ATOM 8687 C CA . SER A 1 1077 ? 24.036 23.070 -24.380 1.00 35.19 1077 SER A CA 1
ATOM 8688 C C . SER A 1 1077 ? 25.517 22.641 -24.449 1.00 35.19 1077 SER A C 1
ATOM 8690 O O . SER A 1 1077 ? 25.896 21.886 -25.343 1.00 35.19 1077 SER A O 1
ATOM 8692 N N . THR A 1 1078 ? 26.374 23.074 -23.515 1.00 31.36 1078 THR A N 1
ATOM 8693 C CA . THR A 1 1078 ? 27.846 22.918 -23.592 1.00 31.36 1078 THR A CA 1
ATOM 8694 C C . THR A 1 1078 ? 28.470 21.927 -22.595 1.00 31.36 1078 THR A C 1
ATOM 8696 O O . THR A 1 1078 ? 29.684 21.940 -22.391 1.00 31.36 1078 THR A O 1
ATOM 8699 N N . PHE A 1 1079 ? 27.685 21.020 -21.999 1.00 31.98 1079 PHE A N 1
ATOM 8700 C CA . PHE A 1 1079 ? 28.189 20.033 -21.023 1.00 31.98 1079 PHE A CA 1
ATOM 8701 C C . PHE A 1 1079 ? 28.619 18.659 -21.585 1.00 31.98 1079 PHE A C 1
ATOM 8703 O O . PHE A 1 1079 ? 28.807 17.715 -20.817 1.00 31.98 1079 PHE A O 1
ATOM 8710 N N . GLU A 1 1080 ? 28.877 18.548 -22.894 1.00 34.72 1080 GLU A N 1
ATOM 8711 C CA . GLU A 1 1080 ? 29.601 17.407 -23.476 1.00 34.72 1080 GLU A CA 1
ATOM 8712 C C . GLU A 1 1080 ? 30.880 17.827 -24.226 1.00 34.72 1080 GLU A C 1
ATOM 8714 O O . GLU A 1 1080 ? 30.952 18.862 -24.882 1.00 34.72 1080 GLU A O 1
ATOM 8719 N N . SER A 1 1081 ? 31.891 16.952 -24.166 1.00 31.62 1081 SER A N 1
ATOM 8720 C CA . SER A 1 1081 ? 33.203 17.039 -24.834 1.00 31.62 1081 SER A CA 1
ATOM 8721 C C . SER A 1 1081 ? 34.195 18.132 -24.371 1.00 31.62 1081 SER A C 1
ATOM 8723 O O . SER A 1 1081 ? 34.368 19.166 -25.001 1.00 31.62 1081 SER A O 1
ATOM 8725 N N . MET A 1 1082 ? 35.040 17.806 -23.379 1.00 26.89 1082 MET A N 1
ATOM 8726 C CA . MET A 1 1082 ? 36.474 18.155 -23.457 1.00 26.89 1082 MET A CA 1
ATOM 8727 C C . MET A 1 1082 ? 37.357 17.270 -22.562 1.00 26.89 1082 MET A C 1
ATOM 8729 O O . MET A 1 1082 ? 37.573 17.542 -21.385 1.00 26.89 1082 MET A O 1
ATOM 8733 N N . SER A 1 1083 ? 37.926 16.208 -23.140 1.00 28.62 1083 SER A N 1
ATOM 8734 C CA . SER A 1 1083 ? 38.826 15.281 -22.434 1.00 28.62 1083 SER A CA 1
ATOM 8735 C C . SER A 1 1083 ? 40.092 14.916 -23.225 1.00 28.62 1083 SER A C 1
ATOM 8737 O O . SER A 1 1083 ? 40.550 13.779 -23.163 1.00 28.62 1083 SER A O 1
ATOM 8739 N N . ASN A 1 1084 ? 40.700 15.869 -23.957 1.00 29.70 1084 ASN A N 1
ATOM 8740 C CA . ASN A 1 1084 ? 42.099 15.750 -24.416 1.00 29.70 1084 ASN A CA 1
ATOM 8741 C C . ASN A 1 1084 ? 42.688 17.034 -25.045 1.00 29.70 1084 ASN A C 1
ATOM 8743 O O . ASN A 1 1084 ? 42.326 17.374 -26.171 1.00 29.70 1084 ASN A O 1
ATOM 8747 N N . LYS A 1 1085 ? 43.700 17.650 -24.402 1.00 27.45 1085 LYS A N 1
ATOM 8748 C CA . LYS A 1 1085 ? 45.054 17.918 -24.969 1.00 27.45 1085 LYS A CA 1
ATOM 8749 C C . LYS A 1 1085 ? 45.965 18.699 -24.002 1.00 27.45 1085 LYS A C 1
ATOM 8751 O O . LYS A 1 1085 ? 45.524 19.215 -22.982 1.00 27.45 1085 LYS A O 1
ATOM 8756 N N . LYS A 1 1086 ? 47.273 18.715 -24.296 1.00 26.31 1086 LYS A N 1
ATOM 8757 C CA . LYS A 1 1086 ? 48.350 19.219 -23.418 1.00 26.31 1086 LYS A CA 1
ATOM 8758 C C . LYS A 1 1086 ? 48.916 20.585 -23.846 1.00 26.31 1086 LYS A C 1
ATOM 8760 O O . LYS A 1 1086 ? 49.267 20.762 -25.006 1.00 26.31 1086 LYS A O 1
ATOM 8765 N N . SER A 1 1087 ? 49.251 21.393 -22.831 1.00 26.22 1087 SER A N 1
ATOM 8766 C CA . SER A 1 1087 ? 50.448 22.265 -22.713 1.00 26.22 1087 SER A CA 1
ATOM 8767 C C . SER A 1 1087 ? 50.605 23.541 -23.569 1.00 26.22 1087 SER A C 1
ATOM 8769 O O . SER A 1 1087 ? 50.608 23.458 -24.789 1.00 26.22 1087 SER A O 1
ATOM 8771 N N . LYS A 1 1088 ? 50.941 24.676 -22.918 1.00 26.53 1088 LYS A N 1
ATOM 8772 C CA . LYS A 1 1088 ? 52.230 25.435 -22.983 1.00 26.53 1088 LYS A CA 1
ATOM 8773 C C . LYS A 1 1088 ? 52.090 26.918 -22.553 1.00 26.53 1088 LYS A C 1
ATOM 8775 O O . LYS A 1 1088 ? 50.995 27.441 -22.417 1.00 26.53 1088 LYS A O 1
ATOM 8780 N N . SER A 1 1089 ? 53.252 27.552 -22.332 1.00 27.52 1089 SER A N 1
ATOM 8781 C CA . SER A 1 1089 ? 53.528 29.009 -22.267 1.00 27.52 1089 SER A CA 1
ATOM 8782 C C . SER A 1 1089 ? 52.785 29.901 -21.250 1.00 27.52 1089 SER A C 1
ATOM 8784 O O . SER A 1 1089 ? 51.804 30.565 -21.557 1.00 27.52 1089 SER A O 1
ATOM 8786 N N . ARG A 1 1090 ? 53.430 30.079 -20.087 1.00 30.23 1090 ARG A N 1
ATOM 8787 C CA . ARG A 1 1090 ? 53.622 31.397 -19.429 1.00 30.23 1090 ARG A CA 1
ATOM 8788 C C . ARG A 1 1090 ? 54.796 32.112 -20.145 1.00 30.23 1090 ARG A C 1
ATOM 8790 O O . ARG A 1 1090 ? 55.654 31.373 -20.640 1.00 30.23 1090 ARG A O 1
ATOM 8797 N N . PRO A 1 1091 ? 54.924 33.463 -20.178 1.00 36.94 1091 PRO A N 1
ATOM 8798 C CA . PRO A 1 1091 ? 55.571 34.175 -19.049 1.00 36.94 1091 PRO A CA 1
ATOM 8799 C C . PRO A 1 1091 ? 55.206 35.687 -18.836 1.00 36.94 1091 PRO A C 1
ATOM 8801 O O . PRO A 1 1091 ? 54.584 36.290 -19.691 1.00 36.94 1091 PRO A O 1
ATOM 8804 N N . LYS A 1 1092 ? 55.626 36.251 -17.673 1.00 28.56 1092 LYS A N 1
ATOM 8805 C CA . LYS A 1 1092 ? 56.324 37.559 -17.369 1.00 28.56 1092 LYS A CA 1
ATOM 8806 C C . LYS A 1 1092 ? 56.042 38.849 -18.209 1.00 28.56 1092 LYS A C 1
ATOM 8808 O O . LYS A 1 1092 ? 55.800 38.734 -19.393 1.00 28.56 1092 LYS A O 1
ATOM 8813 N N . THR A 1 1093 ? 56.193 40.124 -17.775 1.00 28.69 1093 THR A N 1
ATOM 8814 C CA . THR A 1 1093 ? 56.521 40.904 -16.525 1.00 28.69 1093 THR A CA 1
ATOM 8815 C C . THR A 1 1093 ? 56.285 42.417 -16.821 1.00 28.69 1093 THR A C 1
ATOM 8817 O O . THR A 1 1093 ? 56.197 42.760 -17.990 1.00 28.69 1093 THR A O 1
ATOM 8820 N N . GLY A 1 1094 ? 56.247 43.403 -15.901 1.00 26.59 1094 GLY A N 1
ATOM 8821 C CA . GLY A 1 1094 ? 56.263 43.402 -14.423 1.00 26.59 1094 GLY A CA 1
ATOM 8822 C C . GLY A 1 1094 ? 57.121 44.516 -13.748 1.00 26.59 1094 GLY A C 1
ATOM 8823 O O . GLY A 1 1094 ? 58.328 44.538 -13.959 1.00 26.59 1094 GLY A O 1
ATOM 8824 N N . ARG A 1 1095 ? 56.521 45.294 -12.813 1.00 29.81 1095 ARG A N 1
ATOM 8825 C CA . ARG A 1 1095 ? 57.123 46.159 -11.738 1.00 29.81 1095 ARG A CA 1
ATOM 8826 C C . ARG A 1 1095 ? 57.716 47.564 -12.065 1.00 29.81 1095 ARG A C 1
ATOM 8828 O O . ARG A 1 1095 ? 58.616 47.668 -12.885 1.00 29.81 1095 ARG A O 1
ATOM 8835 N N . LYS A 1 1096 ? 57.290 48.586 -11.284 1.00 27.67 1096 LYS A N 1
ATOM 8836 C CA . LYS A 1 1096 ? 57.983 49.768 -10.646 1.00 27.67 1096 LYS A CA 1
ATOM 8837 C C . LYS A 1 1096 ? 56.865 50.653 -10.006 1.00 27.67 1096 LYS A C 1
ATOM 8839 O O . LYS A 1 1096 ? 55.808 50.720 -10.615 1.00 27.67 1096 LYS A O 1
ATOM 8844 N N . SER A 1 1097 ? 56.836 51.172 -8.762 1.00 28.70 1097 SER A N 1
ATOM 8845 C CA . SER A 1 1097 ? 57.750 51.941 -7.868 1.00 28.70 1097 SER A CA 1
ATOM 8846 C C . SER A 1 1097 ? 58.010 53.399 -8.308 1.00 28.70 1097 SER A C 1
ATOM 8848 O O . SER A 1 1097 ? 58.444 53.569 -9.441 1.00 28.70 1097 SER A O 1
ATOM 8850 N N . GLY A 1 1098 ? 57.878 54.461 -7.487 1.00 27.83 1098 GLY A N 1
ATOM 8851 C CA . GLY A 1 1098 ? 57.385 54.603 -6.093 1.00 27.83 1098 GLY A CA 1
ATOM 8852 C C . GLY A 1 1098 ? 58.063 55.766 -5.311 1.00 27.83 1098 GLY A C 1
ATOM 8853 O O . GLY A 1 1098 ? 59.236 56.025 -5.557 1.00 27.83 1098 GLY A O 1
ATOM 8854 N N . GLY A 1 1099 ? 57.364 56.420 -4.362 1.00 28.38 1099 GLY A N 1
ATOM 8855 C CA . GLY A 1 1099 ? 57.875 57.494 -3.462 1.00 28.38 1099 GLY A CA 1
ATOM 8856 C C . GLY A 1 1099 ? 56.960 58.743 -3.393 1.00 28.38 1099 GLY A C 1
ATOM 8857 O O . GLY A 1 1099 ? 56.190 58.944 -4.324 1.00 28.38 1099 GLY A O 1
ATOM 8858 N N . SER A 1 1100 ? 56.960 59.603 -2.354 1.00 29.67 1100 SER A N 1
ATOM 8859 C CA . SER A 1 1100 ? 57.643 59.578 -1.032 1.00 29.67 1100 SER A CA 1
ATOM 8860 C C . SER A 1 1100 ? 57.114 60.675 -0.063 1.00 29.67 1100 SER A C 1
ATOM 8862 O O . SER A 1 1100 ? 56.757 61.743 -0.549 1.00 29.67 1100 SER A O 1
ATOM 8864 N N . SER A 1 1101 ? 57.207 60.460 1.274 1.00 29.88 1101 SER A N 1
ATOM 8865 C CA . SER A 1 1101 ? 57.099 61.442 2.414 1.00 29.88 1101 SER A CA 1
ATOM 8866 C C . SER A 1 1101 ? 55.787 62.256 2.590 1.00 29.88 1101 SER A C 1
ATOM 8868 O O . SER A 1 1101 ? 55.159 62.594 1.601 1.00 29.88 1101 SER A O 1
ATOM 8870 N N . SER A 1 1102 ? 55.300 62.686 3.775 1.00 29.45 1102 SER A N 1
ATOM 8871 C CA . SER A 1 1102 ? 55.519 62.448 5.241 1.00 29.45 1102 SER A CA 1
ATOM 8872 C C . SER A 1 1102 ? 54.470 63.305 6.020 1.00 29.45 1102 SER A C 1
ATOM 8874 O O . SER A 1 1102 ? 53.971 64.247 5.416 1.00 29.45 1102 SER A O 1
ATOM 8876 N N . SER A 1 1103 ? 54.075 63.168 7.301 1.00 28.88 1103 SER A N 1
ATOM 8877 C CA . SER A 1 1103 ? 54.391 62.330 8.494 1.00 28.88 1103 SER A CA 1
ATOM 8878 C C . SER A 1 1103 ? 53.052 61.835 9.140 1.00 28.88 1103 SER A C 1
ATOM 8880 O O . SER A 1 1103 ? 52.106 61.650 8.383 1.00 28.88 1103 SER A O 1
ATOM 8882 N N . GLY A 1 1104 ? 52.784 61.514 10.427 1.00 28.30 1104 GLY A N 1
ATOM 8883 C CA . GLY A 1 1104 ? 53.455 61.535 11.752 1.00 28.30 1104 GLY A CA 1
ATOM 8884 C C . GLY A 1 1104 ? 53.066 62.758 12.613 1.00 28.30 1104 GLY A C 1
ATOM 8885 O O . GLY A 1 1104 ? 53.222 63.866 12.115 1.00 28.30 1104 GLY A O 1
ATOM 8886 N N . SER A 1 1105 ? 52.594 62.679 13.872 1.00 30.25 1105 SER A N 1
ATOM 8887 C CA . SER A 1 1105 ? 52.310 61.571 14.836 1.00 30.25 1105 SER A CA 1
ATOM 8888 C C . SER A 1 1105 ? 51.616 62.173 16.102 1.00 30.25 1105 SER A C 1
ATOM 8890 O O . SER A 1 1105 ? 51.740 63.377 16.284 1.00 30.25 1105 SER A O 1
ATOM 8892 N N . SER A 1 1106 ? 50.929 61.512 17.059 1.00 32.28 1106 SER A N 1
ATOM 8893 C CA . SER A 1 1106 ? 50.430 60.128 17.307 1.00 32.28 1106 SER A CA 1
ATOM 8894 C C . SER A 1 1106 ? 49.589 60.086 18.621 1.00 32.28 1106 SER A C 1
ATOM 8896 O O . SER A 1 1106 ? 49.869 60.885 19.509 1.00 32.28 1106 SER A O 1
ATOM 8898 N N . GLY A 1 1107 ? 48.656 59.132 18.824 1.00 27.12 1107 GLY A N 1
ATOM 8899 C CA . GLY A 1 1107 ? 47.918 58.938 20.102 1.00 27.12 1107 GLY A CA 1
ATOM 8900 C C . GLY A 1 1107 ? 46.972 57.713 20.116 1.00 27.12 1107 GLY A C 1
ATOM 8901 O O . GLY A 1 1107 ? 46.335 57.432 19.109 1.00 27.12 1107 GLY A O 1
ATOM 8902 N N . SER A 1 1108 ? 46.904 56.954 21.221 1.00 31.98 1108 SER A N 1
ATOM 8903 C CA . SER A 1 1108 ? 46.186 55.654 21.380 1.00 31.98 1108 SER A CA 1
ATOM 8904 C C . SER A 1 1108 ? 45.721 55.476 22.856 1.00 31.98 1108 SER A C 1
ATOM 8906 O O . SER A 1 1108 ? 46.071 56.377 23.624 1.00 31.98 1108 SER A O 1
ATOM 8908 N N . PRO A 1 1109 ? 45.015 54.404 23.326 1.00 49.69 1109 PRO A N 1
ATOM 8909 C CA . PRO A 1 1109 ? 44.695 53.103 22.696 1.00 49.69 1109 PRO A CA 1
ATOM 8910 C C . PRO A 1 1109 ? 43.260 52.533 22.969 1.00 49.69 1109 PRO A C 1
ATOM 8912 O O . PRO A 1 1109 ? 42.395 53.239 23.473 1.00 49.69 1109 PRO A O 1
ATOM 8915 N N . LEU A 1 1110 ? 43.088 51.217 22.704 1.00 30.72 1110 LEU A N 1
ATOM 8916 C CA . LEU A 1 1110 ? 42.060 50.231 23.148 1.00 30.72 1110 LEU A CA 1
ATOM 8917 C C . LEU A 1 1110 ? 41.101 49.640 22.078 1.00 30.72 1110 LEU A C 1
ATOM 8919 O O . LEU A 1 1110 ? 40.842 50.222 21.032 1.00 30.72 1110 LEU A O 1
ATOM 8923 N N . TYR A 1 1111 ? 40.703 48.386 22.335 1.00 28.06 1111 TYR A N 1
ATOM 8924 C CA . TYR A 1 1111 ? 40.210 47.325 21.422 1.00 28.06 1111 TYR A CA 1
ATOM 8925 C C . TYR A 1 1111 ? 38.716 46.969 21.696 1.00 28.06 1111 TYR A C 1
ATOM 8927 O O . TYR A 1 1111 ? 38.187 47.508 22.668 1.00 28.06 1111 TYR A O 1
ATOM 8935 N N . PRO A 1 1112 ? 38.038 46.026 20.976 1.00 43.56 1112 PRO A N 1
ATOM 8936 C CA . PRO A 1 1112 ? 38.503 45.129 19.898 1.00 43.56 1112 PRO A CA 1
ATOM 8937 C C . PRO A 1 1112 ? 37.655 45.099 18.598 1.00 43.56 1112 PRO A C 1
ATOM 8939 O O . PRO A 1 1112 ? 36.583 45.682 18.492 1.00 43.56 1112 PRO A O 1
ATOM 8942 N N . GLN A 1 1113 ? 38.145 44.340 17.609 1.00 36.88 1113 GLN A N 1
ATOM 8943 C CA . GLN A 1 1113 ? 37.437 43.963 16.373 1.00 36.88 1113 GLN A CA 1
ATOM 8944 C C . GLN A 1 1113 ? 36.562 42.710 16.566 1.00 36.88 1113 GLN A C 1
ATOM 8946 O O . GLN A 1 1113 ? 36.926 41.818 17.335 1.00 36.88 1113 GLN A O 1
ATOM 8951 N N . SER A 1 1114 ? 35.501 42.559 15.768 1.00 27.98 1114 SER A N 1
ATOM 8952 C CA . SER A 1 1114 ? 34.839 41.267 15.538 1.00 27.98 1114 SER A CA 1
ATOM 8953 C C . SER A 1 1114 ? 35.464 40.522 14.347 1.00 27.98 1114 SER A C 1
ATOM 8955 O O . SER A 1 1114 ? 35.741 41.100 13.296 1.00 27.98 1114 SER A O 1
ATOM 8957 N N . ARG A 1 1115 ? 35.688 39.211 14.503 1.00 32.91 1115 ARG A N 1
ATOM 8958 C CA . ARG A 1 1115 ? 35.977 38.289 13.389 1.00 32.91 1115 ARG A CA 1
ATOM 8959 C C . ARG A 1 1115 ? 34.659 37.734 12.844 1.00 32.91 1115 ARG A C 1
ATOM 8961 O O . ARG A 1 1115 ? 33.729 37.518 13.615 1.00 32.91 1115 ARG A O 1
ATOM 8968 N N . GLY A 1 1116 ? 34.594 37.484 11.538 1.00 32.09 1116 GLY A N 1
ATOM 8969 C CA . GLY A 1 1116 ? 33.433 36.843 10.912 1.00 32.09 1116 GLY A CA 1
ATOM 8970 C C . GLY A 1 1116 ? 33.346 35.337 11.184 1.00 32.09 1116 GLY A C 1
ATOM 8971 O O . GLY A 1 1116 ? 34.312 34.715 11.632 1.00 32.09 1116 GLY A O 1
ATOM 8972 N N . LEU A 1 1117 ? 32.197 34.752 10.840 1.00 29.31 1117 LEU A N 1
ATOM 8973 C CA . LEU A 1 1117 ? 31.996 33.308 10.712 1.00 29.31 1117 LEU A CA 1
ATOM 8974 C C . LEU A 1 1117 ? 31.530 32.954 9.292 1.00 29.31 1117 LEU A C 1
ATOM 8976 O O . LEU A 1 1117 ? 31.032 33.800 8.553 1.00 29.31 1117 LEU A O 1
ATOM 8980 N N . VAL A 1 1118 ? 31.782 31.703 8.913 1.00 31.52 1118 VAL A N 1
ATOM 8981 C CA . VAL A 1 1118 ? 31.641 31.151 7.554 1.00 31.52 1118 VAL A CA 1
ATOM 8982 C C . VAL A 1 1118 ? 30.264 30.476 7.398 1.00 31.52 1118 VAL A C 1
ATOM 8984 O O . VAL A 1 1118 ? 29.743 29.990 8.404 1.00 31.52 1118 VAL A O 1
ATOM 8987 N N . PRO A 1 1119 ? 29.661 30.422 6.190 1.00 41.97 1119 PRO A N 1
ATOM 8988 C CA . PRO A 1 1119 ? 28.322 29.860 6.010 1.00 41.97 1119 PRO A CA 1
ATOM 8989 C C . PRO A 1 1119 ? 28.240 28.345 6.235 1.00 41.97 1119 PRO A C 1
ATOM 8991 O O . PRO A 1 1119 ? 29.210 27.611 6.017 1.00 41.97 1119 PRO A O 1
ATOM 8994 N N . LYS A 1 1120 ? 27.029 27.898 6.562 1.00 31.73 1120 LYS A N 1
ATOM 8995 C CA . LYS A 1 1120 ? 26.475 26.573 6.278 1.00 31.73 1120 LYS A CA 1
ATOM 8996 C C . LYS A 1 1120 ? 25.008 26.731 5.896 1.00 31.73 1120 LYS A C 1
ATOM 8998 O O . LYS A 1 1120 ? 24.410 27.708 6.395 1.00 31.73 1120 LYS A O 1
#

Radius of gyration: 42.08 Å; Cα contacts (8 Å, |Δi|>4): 1472; chains: 1; bounding box: 105×132×120 Å

Mean predicted aligned error: 22.22 Å

Nearest PDB structures (foldseek):
  5ky4-assembly1_A  TM=9.977E-01  e=5.917E-57  Mus musculus
  5ux6-assembly1_A  TM=9.980E-01  e=3.756E-56  Homo sapiens
  5ky7-assembly1_A  TM=9.963E-01  e=7.883E-55  Mus musculus
  5ux6-assembly2_B  TM=9.769E-01  e=6.343E-55  Homo sapiens
  5uxh-assembly1_A  TM=9.837E-01  e=1.484E-53  Homo sapiens